Protein AF-A0A7Y3MTY6-F1 (afdb_monomer_lite)

Structure (mmCIF, N/CA/C/O backbone):
data_AF-A0A7Y3MTY6-F1
#
_entry.id   AF-A0A7Y3MTY6-F1
#
loop_
_atom_site.group_PDB
_atom_site.id
_atom_site.type_symbol
_atom_site.label_atom_id
_atom_site.label_alt_id
_atom_site.label_comp_id
_atom_site.label_asym_id
_atom_site.label_entity_id
_atom_site.label_seq_id
_atom_site.pdbx_PDB_ins_code
_atom_site.Cartn_x
_atom_site.Cartn_y
_atom_site.Cartn_z
_atom_site.occupancy
_atom_site.B_iso_or_equiv
_atom_site.auth_seq_id
_atom_site.auth_comp_id
_atom_site.auth_asym_id
_atom_site.auth_atom_id
_atom_site.pdbx_PDB_model_num
ATOM 1 N N . MET A 1 1 ? 14.058 -71.016 -3.399 1.00 33.72 1 MET A N 1
ATOM 2 C CA . MET A 1 1 ? 14.736 -72.044 -4.236 1.00 33.72 1 MET A CA 1
ATOM 3 C C . MET A 1 1 ? 14.717 -71.571 -5.691 1.00 33.72 1 MET A C 1
ATOM 5 O O . MET A 1 1 ? 13.852 -70.766 -5.989 1.00 33.72 1 MET A O 1
ATOM 9 N N . LYS A 1 2 ? 15.643 -72.055 -6.540 1.00 32.03 2 LYS A N 1
ATOM 10 C CA . LYS A 1 2 ? 15.681 -72.017 -8.032 1.00 32.03 2 LYS A CA 1
ATOM 11 C C . LYS A 1 2 ? 14.607 -71.167 -8.765 1.00 32.03 2 LYS A C 1
ATOM 13 O O . LYS A 1 2 ? 13.442 -71.531 -8.701 1.00 32.03 2 LYS A O 1
ATOM 18 N N . THR A 1 3 ? 14.906 -70.023 -9.400 1.00 41.03 3 THR A N 1
ATOM 19 C CA . THR A 1 3 ? 15.693 -69.748 -10.646 1.00 41.03 3 THR A CA 1
ATOM 20 C C . THR A 1 3 ? 15.004 -70.044 -11.999 1.00 41.03 3 THR A C 1
ATOM 22 O O . THR A 1 3 ? 14.927 -71.206 -12.383 1.00 41.03 3 THR A O 1
ATOM 25 N N . HIS A 1 4 ? 14.716 -68.958 -12.740 1.00 45.16 4 HIS A N 1
ATOM 26 C CA . HIS A 1 4 ? 14.827 -68.717 -14.204 1.00 45.16 4 HIS A CA 1
ATOM 27 C C . HIS A 1 4 ? 14.088 -69.541 -15.293 1.00 45.16 4 HIS A C 1
ATOM 29 O O . HIS A 1 4 ? 13.955 -70.760 -15.229 1.00 45.16 4 HIS A O 1
ATOM 35 N N . GLY A 1 5 ? 13.762 -68.811 -16.376 1.00 32.88 5 GLY A N 1
ATOM 36 C CA . GLY A 1 5 ? 13.365 -69.245 -17.731 1.00 32.88 5 GLY A CA 1
ATOM 37 C C . GLY A 1 5 ? 12.607 -68.104 -18.455 1.00 32.88 5 GLY A C 1
ATOM 38 O O . GLY A 1 5 ? 11.505 -67.819 -18.010 1.00 32.88 5 GLY A O 1
ATOM 39 N N . THR A 1 6 ? 13.054 -67.324 -19.464 1.00 40.03 6 THR A N 1
ATOM 40 C CA . THR A 1 6 ? 14.219 -67.268 -20.403 1.00 40.03 6 THR A CA 1
ATOM 41 C C . THR A 1 6 ? 13.921 -67.726 -21.856 1.00 40.03 6 THR A C 1
ATOM 43 O O . THR A 1 6 ? 13.396 -68.820 -22.028 1.00 40.03 6 THR A O 1
ATOM 46 N N . MET A 1 7 ? 14.399 -66.950 -22.868 1.00 32.25 7 MET A N 1
ATOM 47 C CA . MET A 1 7 ? 14.495 -67.244 -24.341 1.00 32.25 7 MET A CA 1
ATOM 48 C C . MET A 1 7 ? 13.167 -67.240 -25.161 1.00 32.25 7 MET A C 1
ATOM 50 O O . MET A 1 7 ? 12.129 -67.501 -24.571 1.00 32.25 7 MET A O 1
ATOM 54 N N . VAL A 1 8 ? 13.043 -66.943 -26.483 1.00 28.59 8 VAL A N 1
ATOM 55 C CA . VAL A 1 8 ? 13.888 -66.652 -27.703 1.00 28.59 8 VAL A CA 1
ATOM 56 C C . VAL A 1 8 ? 13.092 -65.609 -28.575 1.00 28.59 8 VAL A C 1
ATOM 58 O O . VAL A 1 8 ? 11.871 -65.677 -28.491 1.00 28.59 8 VAL A O 1
ATOM 61 N N . ILE A 1 9 ? 13.525 -64.619 -29.399 1.00 29.92 9 ILE A N 1
ATOM 62 C CA . ILE A 1 9 ? 14.757 -64.111 -30.089 1.00 29.92 9 ILE A CA 1
ATOM 63 C C . ILE A 1 9 ? 14.808 -64.320 -31.649 1.00 29.92 9 ILE A C 1
ATOM 65 O O . ILE A 1 9 ? 14.598 -65.430 -32.121 1.00 29.92 9 ILE A O 1
ATOM 69 N N . ALA A 1 10 ? 15.191 -63.264 -32.413 1.00 31.25 10 ALA A N 1
ATOM 70 C CA . ALA A 1 10 ? 15.491 -63.174 -33.882 1.00 31.25 10 ALA A CA 1
ATOM 71 C C . ALA A 1 10 ? 14.305 -63.265 -34.894 1.00 31.25 10 ALA A C 1
ATOM 73 O O . ALA A 1 10 ? 13.337 -63.963 -34.624 1.00 31.25 10 ALA A O 1
ATOM 74 N N . ALA A 1 11 ? 14.289 -62.645 -36.098 1.00 29.02 11 ALA A N 1
ATOM 75 C CA . ALA A 1 11 ? 15.130 -61.654 -36.833 1.00 29.02 11 ALA A CA 1
ATOM 76 C C . ALA A 1 11 ? 14.235 -60.968 -37.923 1.00 29.02 11 ALA A C 1
ATOM 78 O O . ALA A 1 11 ? 13.329 -61.630 -38.419 1.00 29.02 11 ALA A O 1
ATOM 79 N N . ALA A 1 12 ? 14.279 -59.670 -38.278 1.00 32.81 12 ALA A N 1
ATOM 80 C CA . ALA A 1 12 ? 15.338 -58.728 -38.714 1.00 32.81 12 ALA A CA 1
ATOM 81 C C . ALA A 1 12 ? 15.636 -58.709 -40.247 1.00 32.81 12 ALA A C 1
ATOM 83 O O . ALA A 1 12 ? 16.084 -59.705 -40.807 1.00 32.81 12 ALA A O 1
ATOM 84 N N . THR A 1 13 ? 15.416 -57.557 -40.912 1.00 30.84 13 THR A N 1
ATOM 85 C CA . THR A 1 13 ? 15.983 -57.083 -42.213 1.00 30.84 13 THR A CA 1
ATOM 86 C C . THR A 1 13 ? 15.948 -55.529 -42.220 1.00 30.84 13 THR A C 1
ATOM 88 O O . THR A 1 13 ? 15.186 -54.961 -41.444 1.00 30.84 13 THR A O 1
ATOM 91 N N . LEU A 1 14 ? 16.794 -54.842 -43.010 1.00 31.44 14 LEU A N 1
ATOM 92 C CA . LEU A 1 14 ? 17.161 -53.409 -42.865 1.00 31.44 14 LEU A CA 1
ATOM 93 C C . LEU A 1 14 ? 16.656 -52.443 -43.974 1.00 31.44 14 LEU A C 1
ATOM 95 O O . LEU A 1 14 ? 16.230 -52.897 -45.033 1.00 31.44 14 LEU A O 1
ATOM 99 N N . LEU A 1 15 ? 16.921 -51.138 -43.733 1.00 28.31 15 LEU A N 1
ATOM 100 C CA . LEU A 1 15 ? 16.903 -49.927 -44.599 1.00 28.31 15 LEU A CA 1
ATOM 101 C C . LEU A 1 15 ? 15.599 -49.095 -44.546 1.00 28.31 15 LEU A C 1
ATOM 103 O O . LEU A 1 15 ? 14.521 -49.673 -44.574 1.00 28.31 15 LEU A O 1
ATOM 107 N N . SER A 1 16 ? 15.631 -47.751 -44.474 1.00 29.45 16 SER A N 1
ATOM 108 C CA . SER A 1 16 ? 16.756 -46.778 -44.537 1.00 29.45 16 SER A CA 1
ATOM 109 C C . SER A 1 16 ? 16.598 -45.593 -43.555 1.00 29.45 16 SER A C 1
ATOM 111 O O . SER A 1 16 ? 15.586 -45.487 -42.875 1.00 29.45 16 SER A O 1
ATOM 113 N N . VAL A 1 17 ? 17.618 -44.726 -43.463 1.00 32.31 17 VAL A N 1
ATOM 114 C CA . VAL A 1 17 ? 17.763 -43.657 -42.449 1.00 32.31 17 VAL A CA 1
ATOM 115 C C . VAL A 1 17 ? 17.273 -42.289 -42.936 1.00 32.31 17 VAL A C 1
ATOM 117 O O . VAL A 1 17 ? 17.651 -41.859 -44.024 1.00 32.31 17 VAL A O 1
ATOM 120 N N . SER A 1 18 ? 16.572 -41.570 -42.059 1.00 30.44 18 SER A N 1
ATOM 121 C CA . SER A 1 18 ? 16.610 -40.105 -41.923 1.00 30.44 18 SER A CA 1
ATOM 122 C C . SER A 1 18 ? 16.254 -39.760 -40.474 1.00 30.44 18 SER A C 1
ATOM 124 O O . SER A 1 18 ? 15.279 -40.305 -39.960 1.00 30.44 18 SER A O 1
ATOM 126 N N . ALA A 1 19 ? 17.033 -38.901 -39.818 1.00 34.41 19 ALA A N 1
ATOM 127 C CA . ALA A 1 19 ? 16.787 -38.463 -38.447 1.00 34.41 19 ALA A CA 1
ATOM 128 C C . ALA A 1 19 ? 16.950 -36.943 -38.351 1.00 34.41 19 ALA A C 1
ATOM 130 O O . ALA A 1 19 ? 17.896 -36.390 -38.911 1.00 34.41 19 ALA A O 1
ATOM 131 N N . SER A 1 20 ? 16.040 -36.308 -37.625 1.00 29.02 20 SER A N 1
ATOM 132 C CA . SER A 1 20 ? 16.103 -34.923 -37.161 1.00 29.02 20 SER A CA 1
ATOM 133 C C . SER A 1 20 ? 15.381 -34.878 -35.816 1.00 29.02 20 SER A C 1
ATOM 135 O O . SER A 1 20 ? 14.410 -35.613 -35.623 1.00 29.02 20 SER A O 1
ATOM 137 N N . HIS A 1 21 ? 15.914 -34.100 -34.879 1.00 30.16 21 HIS A N 1
ATOM 138 C CA . HIS A 1 21 ? 15.503 -34.103 -33.476 1.00 30.16 21 HIS A CA 1
ATOM 139 C C . HIS A 1 21 ? 14.035 -33.708 -33.279 1.00 30.16 21 HIS A C 1
ATOM 141 O O . HIS A 1 21 ? 13.470 -32.963 -34.077 1.00 30.16 21 HIS A O 1
ATOM 147 N N . ALA A 1 22 ? 13.449 -34.197 -32.188 1.00 34.69 22 ALA A N 1
ATOM 148 C CA . ALA A 1 22 ? 12.331 -33.521 -31.551 1.00 34.69 22 ALA A CA 1
ATOM 149 C C . ALA A 1 22 ? 12.920 -32.556 -30.516 1.00 34.69 22 ALA A C 1
ATOM 151 O O . ALA A 1 22 ? 13.715 -32.994 -29.683 1.00 34.69 22 ALA A O 1
ATOM 152 N N . SER A 1 23 ? 12.536 -31.286 -30.573 1.00 28.20 23 SER A N 1
ATOM 153 C CA . SER A 1 23 ? 12.533 -30.418 -29.399 1.00 28.20 23 SER A CA 1
ATOM 154 C C . SER A 1 23 ? 11.205 -30.609 -28.667 1.00 28.20 23 SER A C 1
ATOM 156 O O . SER A 1 23 ? 10.152 -30.777 -29.289 1.00 28.20 23 SER A O 1
ATOM 158 N N . THR A 1 24 ? 11.256 -30.614 -27.341 1.00 35.72 24 THR A N 1
ATOM 159 C CA . THR A 1 24 ? 10.090 -30.401 -26.483 1.00 35.72 24 THR A CA 1
ATOM 160 C C . THR A 1 24 ? 10.032 -28.913 -26.181 1.00 35.72 24 THR A C 1
ATOM 162 O O . THR A 1 24 ? 10.813 -28.439 -25.367 1.00 35.72 24 THR A O 1
ATOM 165 N N . ALA A 1 25 ? 9.153 -28.187 -26.869 1.00 29.45 25 ALA A N 1
ATOM 166 C CA . ALA A 1 25 ? 8.787 -26.835 -26.471 1.00 29.45 25 ALA A CA 1
ATOM 167 C C . ALA A 1 25 ? 7.618 -26.929 -25.486 1.00 29.45 25 ALA A C 1
ATOM 169 O O . ALA A 1 25 ? 6.618 -27.591 -25.786 1.00 29.45 25 ALA A O 1
ATOM 170 N N . ASN A 1 26 ? 7.753 -26.286 -24.328 1.00 30.73 26 ASN A N 1
ATOM 171 C CA . ASN A 1 26 ? 6.609 -25.986 -23.482 1.00 30.73 26 ASN A CA 1
ATOM 172 C C . ASN A 1 26 ? 5.889 -24.794 -24.114 1.00 30.73 26 ASN A C 1
ATOM 174 O O . ASN A 1 26 ? 6.476 -23.731 -24.281 1.00 30.73 26 ASN A O 1
ATOM 178 N N . ASN A 1 27 ? 4.624 -24.981 -24.471 1.00 29.80 27 ASN A N 1
ATOM 179 C CA . ASN A 1 27 ? 3.720 -23.874 -24.731 1.00 29.80 27 ASN A CA 1
ATOM 180 C C . ASN A 1 27 ? 2.796 -23.777 -23.520 1.00 29.80 27 ASN A C 1
ATOM 182 O O . ASN A 1 27 ? 1.899 -24.617 -23.387 1.00 29.80 27 ASN A O 1
ATOM 186 N N . ALA A 1 28 ? 2.963 -22.736 -22.704 1.00 30.91 28 ALA A N 1
ATOM 187 C CA . ALA A 1 28 ? 1.796 -22.140 -22.072 1.00 30.91 28 ALA A CA 1
ATOM 188 C C . ALA A 1 28 ? 0.790 -21.797 -23.189 1.00 30.91 28 ALA A C 1
ATOM 190 O O . ALA A 1 28 ? 1.172 -21.416 -24.304 1.00 30.91 28 ALA A O 1
ATOM 191 N N . ARG A 1 29 ? -0.494 -22.036 -22.935 1.00 28.83 29 ARG A N 1
ATOM 192 C CA . ARG A 1 29 ? -1.577 -21.631 -23.833 1.00 28.83 29 ARG A CA 1
ATOM 193 C C . ARG A 1 29 ? -2.356 -20.540 -23.129 1.00 28.83 29 ARG A C 1
ATOM 195 O O . ARG A 1 29 ? -2.729 -20.734 -21.978 1.00 28.83 29 ARG A O 1
ATOM 202 N N . SER A 1 30 ? -2.672 -19.478 -23.861 1.00 32.66 30 SER A N 1
ATOM 203 C CA . SER A 1 30 ? -3.798 -18.620 -23.511 1.00 32.66 30 SER A CA 1
ATOM 204 C C . SER A 1 30 ? -5.067 -19.468 -23.309 1.00 32.66 30 SER A C 1
ATOM 206 O O . SER A 1 30 ? -5.197 -20.527 -23.944 1.00 32.66 30 SER A O 1
ATOM 208 N N . PRO A 1 31 ? -5.997 -19.048 -22.433 1.00 37.94 31 PRO A N 1
ATOM 209 C CA . PRO A 1 31 ? -7.189 -19.828 -22.111 1.00 37.94 31 PRO A CA 1
ATOM 210 C C . PRO A 1 31 ? -7.991 -20.173 -23.379 1.00 37.94 31 PRO A C 1
ATOM 212 O O . PRO A 1 31 ? -8.461 -19.300 -24.108 1.00 37.94 31 PRO A O 1
ATOM 215 N N . GLU A 1 32 ? -8.141 -21.472 -23.673 1.00 43.66 32 GLU A N 1
ATOM 216 C CA . GLU A 1 32 ? -8.818 -21.947 -24.891 1.00 43.66 32 GLU A CA 1
ATOM 217 C C . GLU A 1 32 ? -10.349 -21.824 -24.763 1.00 43.66 32 GLU A C 1
ATOM 219 O O . GLU A 1 32 ? -11.058 -22.800 -24.489 1.00 43.66 32 GLU A O 1
ATOM 224 N N . ALA A 1 33 ? -10.857 -20.608 -25.003 1.00 44.00 33 ALA A N 1
ATOM 225 C CA . ALA A 1 33 ? -12.279 -20.268 -25.010 1.00 44.00 33 ALA A CA 1
ATOM 226 C C . ALA A 1 33 ? -13.104 -21.270 -25.841 1.00 44.00 33 ALA A C 1
ATOM 228 O O . ALA A 1 33 ? -13.026 -21.337 -27.074 1.00 44.00 33 ALA A O 1
ATOM 229 N N . THR A 1 34 ? -13.908 -22.086 -25.156 1.00 57.59 34 THR A N 1
ATOM 230 C CA . THR A 1 34 ? -14.601 -23.223 -25.777 1.00 57.59 34 THR A CA 1
ATOM 231 C C . THR A 1 34 ? -16.034 -22.846 -26.146 1.00 57.59 34 THR A C 1
ATOM 233 O O . THR A 1 34 ? -16.976 -23.050 -25.383 1.00 57.59 34 THR A O 1
ATOM 236 N N . VAL A 1 35 ? -16.210 -22.306 -27.354 1.00 56.09 35 VAL A N 1
ATOM 237 C CA . VAL A 1 35 ? -17.527 -21.921 -27.892 1.00 56.09 35 VAL A CA 1
ATOM 238 C C . VAL A 1 35 ? -18.347 -23.162 -28.257 1.00 56.09 35 VAL A C 1
ATOM 240 O O . VAL A 1 35 ? -17.948 -23.948 -29.121 1.00 56.09 35 VAL A O 1
ATOM 243 N N . THR A 1 36 ? -19.518 -23.353 -27.643 1.00 54.59 36 THR A N 1
ATOM 244 C CA . THR A 1 36 ? -20.448 -24.445 -27.992 1.00 54.59 36 THR A CA 1
ATOM 245 C C . THR A 1 36 ? -21.907 -24.005 -27.873 1.00 54.59 36 THR A C 1
ATOM 247 O O . THR A 1 36 ? -22.505 -24.068 -26.808 1.00 54.59 36 THR A O 1
ATOM 250 N N . GLY A 1 37 ? -22.514 -23.649 -29.010 1.00 52.69 37 GLY A N 1
ATOM 251 C CA . GLY A 1 37 ? -23.974 -23.533 -29.165 1.00 52.69 37 GLY A CA 1
ATOM 252 C C . GLY A 1 37 ? -24.585 -22.143 -28.966 1.00 52.69 37 GLY A C 1
ATOM 253 O O . GLY A 1 37 ? -25.662 -21.911 -29.502 1.00 52.69 37 GLY A O 1
ATOM 254 N N . GLY A 1 38 ? -23.872 -21.239 -28.297 1.00 58.97 38 GLY A N 1
ATOM 255 C CA . GLY A 1 38 ? -24.355 -19.930 -27.825 1.00 58.97 38 GLY A CA 1
ATOM 256 C C . GLY A 1 38 ? -23.594 -19.539 -26.555 1.00 58.97 38 GLY A C 1
ATOM 257 O O . GLY A 1 38 ? -23.115 -18.417 -26.420 1.00 58.97 38 GLY A O 1
ATOM 258 N N . LYS A 1 39 ? -23.338 -20.553 -25.721 1.00 68.12 39 LYS A N 1
ATOM 259 C CA . LYS A 1 39 ? -22.380 -20.563 -24.612 1.00 68.12 39 LYS A CA 1
ATOM 260 C C . LYS A 1 39 ? -20.925 -20.349 -25.057 1.00 68.12 39 LYS A C 1
ATOM 262 O O . LYS A 1 39 ? -20.431 -21.049 -25.955 1.00 68.12 39 LYS A O 1
ATOM 267 N N . VAL A 1 40 ? -20.225 -19.474 -24.337 1.00 66.00 40 VAL A N 1
ATOM 268 C CA . VAL A 1 40 ? -18.759 -19.366 -24.289 1.00 66.00 40 VAL A CA 1
ATOM 269 C C . VAL A 1 40 ? -18.317 -19.691 -22.861 1.00 66.00 40 VAL A C 1
ATOM 271 O O . VAL A 1 40 ? -18.970 -19.293 -21.901 1.00 66.00 40 VAL A O 1
ATOM 274 N N . VAL A 1 41 ? -17.235 -20.455 -22.705 1.00 70.50 41 VAL A N 1
ATOM 275 C CA . VAL A 1 41 ? -16.634 -20.716 -21.390 1.00 70.50 41 VAL A CA 1
ATOM 276 C C . VAL A 1 41 ? -15.177 -20.289 -21.423 1.00 70.50 41 VAL A C 1
ATOM 278 O O . VAL A 1 41 ? -14.394 -20.832 -22.210 1.00 70.50 41 VAL A O 1
ATOM 281 N N . PHE A 1 42 ? -14.853 -19.344 -20.550 1.00 60.00 42 PHE A N 1
ATOM 282 C CA . PHE A 1 42 ? -13.508 -18.934 -20.186 1.00 60.00 42 PHE A CA 1
ATOM 283 C C . PHE A 1 42 ? -13.086 -19.752 -18.958 1.00 60.00 42 PHE A C 1
ATOM 285 O O . PHE A 1 42 ? -13.893 -19.996 -18.058 1.00 60.00 42 PHE A O 1
ATOM 292 N N . GLN A 1 43 ? -11.851 -20.256 -18.948 1.00 56.44 43 GLN A N 1
ATOM 293 C CA . GLN A 1 43 ? -11.312 -20.988 -17.800 1.00 56.44 43 GLN A CA 1
ATOM 294 C C . GLN A 1 43 ? -10.372 -20.062 -17.042 1.00 56.44 43 GLN A C 1
ATOM 296 O O . GLN A 1 43 ? -9.328 -19.702 -17.579 1.00 56.44 43 GLN A O 1
ATOM 301 N N . GLY A 1 44 ? -10.780 -19.688 -15.831 1.00 49.69 44 GLY A N 1
ATOM 302 C CA . GLY A 1 44 ? -9.991 -18.865 -14.927 1.00 49.69 44 GLY A CA 1
ATOM 303 C C . GLY A 1 44 ? -9.003 -19.680 -14.095 1.00 49.69 44 GLY A C 1
ATOM 304 O O . GLY A 1 44 ? -8.835 -20.890 -14.297 1.00 49.69 44 GLY A O 1
ATOM 305 N N . LEU A 1 45 ? -8.378 -19.013 -13.127 1.00 40.22 45 LEU A N 1
ATOM 306 C CA . LEU A 1 45 ? -7.428 -19.621 -12.198 1.00 40.22 45 LEU A CA 1
ATOM 307 C C . LEU A 1 45 ? -8.100 -20.651 -11.272 1.00 40.22 45 LEU A C 1
ATOM 309 O O . LEU A 1 45 ? -9.305 -20.620 -11.000 1.00 40.22 45 LEU A O 1
ATOM 313 N N . ALA A 1 46 ? -7.309 -21.618 -10.803 1.00 37.69 46 ALA A N 1
ATOM 314 C CA . ALA A 1 46 ? -7.790 -22.851 -10.176 1.00 37.69 46 ALA A CA 1
ATOM 315 C C . ALA A 1 46 ? -8.204 -22.686 -8.697 1.00 37.69 46 ALA A C 1
ATOM 317 O O . ALA A 1 46 ? -7.658 -23.341 -7.812 1.00 37.69 46 ALA A O 1
ATOM 318 N N . GLY A 1 47 ? -9.215 -21.857 -8.445 1.00 53.72 47 GLY A N 1
ATOM 319 C CA . GLY A 1 47 ? -9.789 -21.630 -7.114 1.00 53.72 47 GLY A CA 1
ATOM 320 C C . GLY A 1 47 ? -10.846 -20.525 -7.074 1.00 53.72 47 GLY A C 1
ATOM 321 O O . GLY A 1 47 ? -11.747 -20.587 -6.240 1.00 53.72 47 GLY A O 1
ATOM 322 N N . GLY A 1 48 ? -10.770 -19.566 -8.003 1.00 63.59 48 GLY A N 1
ATOM 323 C CA . GLY A 1 48 ? -11.668 -18.415 -8.055 1.00 63.59 48 GLY A CA 1
ATOM 324 C C . GLY A 1 48 ? -13.131 -18.747 -8.402 1.00 63.59 48 GLY A C 1
ATOM 325 O O . GLY A 1 48 ? -13.456 -19.877 -8.792 1.00 63.59 48 GLY A O 1
ATOM 326 N N . PRO A 1 49 ? -14.033 -17.756 -8.282 1.00 77.25 49 PRO A N 1
ATOM 327 C CA . PRO A 1 49 ? -15.446 -17.878 -8.617 1.00 77.25 49 PRO A CA 1
ATOM 328 C C . PRO A 1 49 ? -15.752 -18.532 -9.970 1.00 77.25 49 PRO A C 1
ATOM 330 O O . PRO A 1 49 ? -15.084 -18.303 -10.982 1.00 77.25 49 PRO A O 1
ATOM 333 N N . HIS A 1 50 ? -16.838 -19.311 -9.990 1.00 87.94 50 HIS A N 1
ATOM 334 C CA . HIS A 1 50 ? -17.454 -19.800 -11.218 1.00 87.94 50 HIS A CA 1
ATOM 335 C C . HIS A 1 50 ? -18.737 -19.008 -11.460 1.00 87.94 50 HIS A C 1
ATOM 337 O O . HIS A 1 50 ? -19.745 -19.211 -10.772 1.00 87.94 50 HIS A O 1
ATOM 343 N N . VAL A 1 51 ? -18.679 -18.095 -12.423 1.00 89.06 51 VAL A N 1
ATOM 344 C CA . VAL A 1 51 ? -19.731 -17.116 -12.705 1.00 89.06 51 VAL A CA 1
ATOM 345 C C . VAL A 1 51 ? -20.569 -17.561 -13.893 1.00 89.06 51 VAL A C 1
ATOM 347 O O . VAL A 1 51 ? -20.034 -18.008 -14.910 1.00 89.06 51 VAL A O 1
ATOM 350 N N . LEU A 1 52 ? -21.886 -17.409 -13.781 1.00 92.12 52 LEU A N 1
ATOM 351 C CA . LEU A 1 52 ? -22.779 -17.391 -14.934 1.00 92.12 52 LEU A CA 1
ATOM 352 C C . LEU A 1 52 ? -23.081 -15.934 -15.279 1.00 92.12 52 LEU A C 1
ATOM 354 O O . LEU A 1 52 ? -23.843 -15.283 -14.567 1.00 92.12 52 LEU A O 1
ATOM 358 N N . PHE A 1 53 ? -22.473 -15.433 -16.351 1.00 91.00 53 PHE A N 1
ATOM 359 C CA . PHE A 1 53 ? -22.727 -14.099 -16.878 1.00 91.00 53 PHE A CA 1
ATOM 360 C C . PHE A 1 53 ? -23.664 -14.196 -18.087 1.00 91.00 53 PHE A C 1
ATOM 362 O O . PHE A 1 53 ? -23.361 -14.865 -19.078 1.00 91.00 53 PHE A O 1
ATOM 369 N N . TYR A 1 54 ? -24.822 -13.550 -17.993 1.00 88.62 54 TYR A N 1
ATOM 370 C CA . TYR A 1 54 ? -25.752 -13.365 -19.097 1.00 88.62 54 TYR A CA 1
ATOM 371 C C . TYR A 1 54 ? -25.679 -11.931 -19.622 1.00 88.62 54 TYR A C 1
ATOM 373 O O . TYR A 1 54 ? -25.836 -10.985 -18.849 1.00 88.62 54 TYR A O 1
ATOM 381 N N . GLU A 1 55 ? -25.487 -11.789 -20.933 1.00 84.31 55 GLU A N 1
ATOM 382 C CA . GLU A 1 55 ? -25.436 -10.504 -21.632 1.00 84.31 55 GLU A CA 1
ATOM 383 C C . GLU A 1 55 ? -26.367 -10.514 -22.857 1.00 84.31 55 GLU A C 1
ATOM 385 O O . GLU A 1 55 ? -26.198 -11.302 -23.794 1.00 84.31 55 GLU A O 1
ATOM 390 N N . ASP A 1 56 ? -27.365 -9.626 -22.861 1.00 76.56 56 ASP A N 1
ATOM 391 C CA . ASP A 1 56 ? -28.275 -9.406 -23.992 1.00 76.56 56 ASP A CA 1
ATOM 392 C C . ASP A 1 56 ? -27.557 -8.631 -25.116 1.00 76.56 56 ASP A C 1
ATOM 394 O O . ASP A 1 56 ? -27.664 -7.411 -25.219 1.00 76.56 56 ASP A O 1
ATOM 398 N N . PHE A 1 57 ? -26.815 -9.368 -25.952 1.00 63.09 57 PHE A N 1
ATOM 399 C CA . PHE A 1 57 ? -25.869 -8.941 -27.010 1.00 63.09 57 PHE A CA 1
ATOM 400 C C . PHE A 1 57 ? -26.414 -8.016 -28.132 1.00 63.09 57 PHE A C 1
ATOM 402 O O . PHE A 1 57 ? -25.848 -7.928 -29.225 1.00 63.09 57 PHE A O 1
ATOM 409 N N . VAL A 1 58 ? -27.556 -7.365 -27.921 1.00 57.31 58 VAL A N 1
ATOM 410 C CA . VAL A 1 58 ? -28.288 -6.571 -28.914 1.00 57.31 58 VAL A CA 1
ATOM 411 C C . VAL A 1 58 ? -27.745 -5.141 -29.051 1.00 57.31 58 VAL A C 1
ATOM 413 O O . VAL A 1 58 ? -27.977 -4.542 -30.104 1.00 57.31 58 VAL A O 1
ATOM 416 N N . LEU A 1 59 ? -27.041 -4.587 -28.047 1.00 52.06 59 LEU A N 1
ATOM 417 C CA . LEU A 1 59 ? -26.682 -3.155 -28.025 1.00 52.06 59 LEU A CA 1
ATOM 418 C C . LEU A 1 59 ? -25.231 -2.771 -27.654 1.00 52.06 59 LEU A C 1
ATOM 420 O O . LEU A 1 59 ? -24.846 -1.671 -28.043 1.00 52.06 59 LEU A O 1
ATOM 424 N N . GLY A 1 60 ? -24.413 -3.597 -26.987 1.00 52.44 60 GLY A N 1
ATOM 425 C CA . GLY A 1 60 ? -23.080 -3.144 -26.540 1.00 52.44 60 GLY A CA 1
ATOM 426 C C . GLY A 1 60 ? -22.080 -4.235 -26.144 1.00 52.44 60 GLY A C 1
ATOM 427 O O . GLY A 1 60 ? -22.291 -5.414 -26.419 1.00 52.44 60 GLY A O 1
ATOM 428 N N . THR A 1 61 ? -20.982 -3.798 -25.519 1.00 61.12 61 THR A N 1
ATOM 429 C CA . THR A 1 61 ? -19.955 -4.626 -24.863 1.00 61.12 61 THR A CA 1
ATOM 430 C C . THR A 1 61 ? -19.847 -4.207 -23.401 1.00 61.12 61 THR A C 1
ATOM 432 O O . THR A 1 61 ? -19.340 -3.125 -23.104 1.00 61.12 61 THR A O 1
ATOM 435 N N . SER A 1 62 ? -20.331 -5.041 -22.489 1.00 71.31 62 SER A N 1
ATOM 436 C CA . SER A 1 62 ? -20.351 -4.747 -21.060 1.00 71.31 62 SER A CA 1
ATOM 437 C C . SER A 1 62 ? -18.955 -4.780 -20.430 1.00 71.31 62 SER A C 1
ATOM 439 O O . SER A 1 62 ? -18.227 -5.766 -20.555 1.00 71.31 62 SER A O 1
ATOM 441 N N . ALA A 1 63 ? -18.616 -3.742 -19.659 1.00 75.75 63 ALA A N 1
ATOM 442 C CA . ALA A 1 63 ? -17.356 -3.683 -18.915 1.00 75.75 63 ALA A CA 1
ATOM 443 C C . ALA A 1 63 ? -17.238 -4.778 -17.834 1.00 75.75 63 ALA A C 1
ATOM 445 O O . ALA A 1 63 ? -16.127 -5.158 -17.476 1.00 75.75 63 ALA A O 1
ATOM 446 N N . TYR A 1 64 ? -18.358 -5.378 -17.399 1.00 78.94 64 TYR A N 1
ATOM 447 C CA . TYR A 1 64 ? -18.332 -6.571 -16.546 1.00 78.94 64 TYR A CA 1
ATOM 448 C C . TYR A 1 64 ? -17.561 -7.737 -17.193 1.00 78.94 64 TYR A C 1
ATOM 450 O O . TYR A 1 64 ? -16.941 -8.500 -16.465 1.00 78.94 64 TYR A O 1
ATOM 458 N N . GLN A 1 65 ? -17.536 -7.883 -18.528 1.00 82.19 65 GLN A N 1
ATOM 459 C CA . GLN A 1 65 ? -16.706 -8.921 -19.159 1.00 82.19 65 GLN A CA 1
ATOM 460 C C . GLN A 1 65 ? -15.212 -8.627 -18.977 1.00 82.19 65 GLN A C 1
ATOM 462 O O . GLN A 1 65 ? -14.470 -9.517 -18.578 1.00 82.19 65 GLN A O 1
ATOM 467 N N . ALA A 1 66 ? -14.788 -7.383 -19.223 1.00 76.75 66 ALA A N 1
ATOM 468 C CA . ALA A 1 66 ? -13.397 -6.970 -19.043 1.00 76.75 66 ALA A CA 1
ATOM 469 C C . ALA A 1 66 ? -12.954 -7.105 -17.575 1.00 76.75 66 ALA A C 1
ATOM 471 O O . ALA A 1 66 ? -11.868 -7.608 -17.310 1.00 76.75 66 ALA A O 1
ATOM 472 N N . ALA A 1 67 ? -13.826 -6.745 -16.629 1.00 77.88 67 ALA A N 1
ATOM 473 C CA . ALA A 1 67 ? -13.589 -6.909 -15.198 1.00 77.88 67 ALA A CA 1
ATOM 474 C C . ALA A 1 67 ? -13.458 -8.384 -14.778 1.00 77.88 67 ALA A C 1
ATOM 476 O O . ALA A 1 67 ? -12.553 -8.738 -14.029 1.00 77.88 67 ALA A O 1
ATOM 477 N N . LEU A 1 68 ? -14.327 -9.267 -15.284 1.00 82.94 68 LEU A N 1
ATOM 478 C CA . LEU A 1 68 ? -14.256 -10.707 -15.007 1.00 82.94 68 LEU A CA 1
ATOM 479 C C . LEU A 1 68 ? -13.012 -11.377 -15.614 1.00 82.94 68 LEU A C 1
ATOM 481 O O . LEU A 1 68 ? -12.475 -12.310 -15.012 1.00 82.94 68 LEU A O 1
ATOM 485 N N . ASP A 1 69 ? -12.585 -10.927 -16.799 1.00 77.62 69 ASP A N 1
ATOM 486 C CA . ASP A 1 69 ? -11.358 -11.394 -17.450 1.00 77.62 69 ASP A CA 1
ATOM 487 C C . ASP A 1 69 ? -10.112 -10.908 -16.687 1.00 77.62 69 ASP A C 1
ATOM 489 O O . ASP A 1 69 ? -9.213 -11.712 -16.442 1.00 77.62 69 ASP A O 1
ATOM 493 N N . ALA A 1 70 ? -10.084 -9.642 -16.247 1.00 68.69 70 ALA A N 1
ATOM 494 C CA . ALA A 1 70 ? -9.016 -9.076 -15.414 1.00 68.69 70 ALA A CA 1
ATOM 495 C C . ALA A 1 70 ? -8.899 -9.786 -14.054 1.00 68.69 70 ALA A C 1
ATOM 497 O O . ALA A 1 70 ? -7.806 -10.153 -13.636 1.00 68.69 70 ALA A O 1
ATOM 498 N N . LEU A 1 71 ? -10.033 -10.088 -13.412 1.00 73.12 71 LEU A N 1
ATOM 499 C CA . LEU A 1 71 ? -10.090 -10.871 -12.173 1.00 73.12 71 LEU A CA 1
ATOM 500 C C . LEU A 1 71 ? -9.697 -12.353 -12.348 1.00 73.12 71 LEU A C 1
ATOM 502 O O . LEU A 1 71 ? -9.651 -13.098 -11.368 1.00 73.12 71 LEU A O 1
ATOM 506 N N . GLY A 1 72 ? -9.452 -12.828 -13.576 1.00 78.69 72 GLY A N 1
ATOM 507 C CA . GLY A 1 72 ? -9.031 -14.207 -13.842 1.00 78.69 72 GLY A CA 1
ATOM 508 C C . GLY A 1 72 ? -10.064 -15.267 -13.436 1.00 78.69 72 GLY A C 1
ATOM 509 O O . GLY A 1 72 ? -9.704 -16.418 -13.165 1.00 78.69 72 GLY A O 1
ATOM 510 N N . TRP A 1 73 ? -11.348 -14.904 -13.351 1.00 82.88 73 TRP A N 1
ATOM 511 C CA . TRP A 1 73 ? -12.420 -15.782 -12.872 1.00 82.88 73 TRP A CA 1
ATOM 512 C C . TRP A 1 73 ? -12.887 -16.788 -13.936 1.00 82.88 73 TRP A C 1
ATOM 514 O O . TRP A 1 73 ? -12.709 -16.612 -15.140 1.00 82.88 73 TRP A O 1
ATOM 524 N N . THR A 1 74 ? -13.530 -17.884 -13.514 1.00 84.00 74 THR A N 1
ATOM 525 C CA . THR A 1 74 ? -14.097 -18.846 -14.475 1.00 84.00 74 THR A CA 1
ATOM 526 C C . THR A 1 74 ? -15.482 -18.380 -14.915 1.00 84.00 74 THR A C 1
ATOM 528 O O . THR A 1 74 ? -16.472 -18.596 -14.216 1.00 84.00 74 THR A O 1
ATOM 531 N N . VAL A 1 75 ? -15.570 -17.774 -16.098 1.00 88.06 75 VAL A N 1
ATOM 532 C CA . VAL A 1 75 ? -16.827 -17.246 -16.647 1.00 88.06 75 VAL A CA 1
ATOM 533 C C . VAL A 1 75 ? -17.471 -18.233 -17.620 1.00 88.06 75 VAL A C 1
ATOM 535 O O . VAL A 1 75 ? -16.917 -18.576 -18.666 1.00 88.06 75 VAL A O 1
ATOM 538 N N . THR A 1 76 ? -18.703 -18.642 -17.325 1.00 91.62 76 THR A N 1
ATOM 539 C CA . THR A 1 76 ? -19.653 -19.034 -18.369 1.00 91.62 76 THR A CA 1
ATOM 540 C C . THR A 1 76 ? -20.372 -17.782 -18.855 1.00 91.62 76 THR A C 1
ATOM 542 O O . THR A 1 76 ? -21.216 -17.257 -18.134 1.00 91.62 76 THR A O 1
ATOM 545 N N . MET A 1 77 ? -20.099 -17.358 -20.087 1.00 88.88 77 MET A N 1
ATOM 546 C CA . MET A 1 77 ? -20.902 -16.351 -20.774 1.00 88.88 77 MET A CA 1
ATOM 547 C C . MET A 1 77 ? -22.014 -17.034 -21.583 1.00 88.88 77 MET A C 1
ATOM 549 O O . MET A 1 77 ? -21.770 -17.980 -22.344 1.00 88.88 77 MET A O 1
ATOM 553 N N . VAL A 1 78 ? -23.237 -16.530 -21.449 1.00 89.06 78 VAL A N 1
ATOM 554 C CA . VAL A 1 78 ? -24.410 -16.911 -22.249 1.00 89.06 78 VAL A CA 1
ATOM 555 C C . VAL A 1 78 ? -25.090 -15.669 -22.819 1.00 89.06 78 VAL A C 1
ATOM 557 O O . VAL A 1 78 ? -25.114 -14.615 -22.195 1.00 89.06 78 VAL A O 1
ATOM 560 N N . THR A 1 79 ? -25.635 -15.799 -24.028 1.00 85.06 79 THR A N 1
ATOM 561 C CA . THR A 1 79 ? -26.150 -14.665 -24.823 1.00 85.06 79 THR A CA 1
ATOM 562 C C . THR A 1 79 ? -27.583 -14.875 -25.329 1.00 85.06 79 THR A C 1
ATOM 564 O O . THR A 1 79 ? -28.175 -13.983 -25.931 1.00 85.06 79 THR A O 1
ATOM 567 N N . ASP A 1 80 ? -28.173 -16.043 -25.052 1.00 85.50 80 ASP A N 1
ATOM 568 C CA . ASP A 1 80 ? -29.581 -16.368 -25.306 1.00 85.50 80 ASP A CA 1
ATOM 569 C C . ASP A 1 80 ? -30.287 -16.647 -23.959 1.00 85.50 80 ASP A C 1
ATOM 571 O O . ASP A 1 80 ? -29.754 -17.421 -23.154 1.00 85.50 80 ASP A O 1
ATOM 575 N N . PRO A 1 81 ? -31.475 -16.065 -23.694 1.00 84.81 81 PRO A N 1
ATOM 576 C CA . PRO A 1 81 ? -32.220 -16.294 -22.454 1.00 84.81 81 PRO A CA 1
ATOM 577 C C . PRO A 1 81 ? -32.487 -17.770 -22.126 1.00 84.81 81 PRO A C 1
ATOM 579 O O . PRO A 1 81 ? -32.470 -18.145 -20.958 1.00 84.81 81 PRO A O 1
ATOM 582 N N . ALA A 1 82 ? -32.703 -18.628 -23.129 1.00 87.00 82 ALA A N 1
ATOM 583 C CA . ALA A 1 82 ? -32.986 -20.048 -22.914 1.00 87.00 82 ALA A CA 1
ATOM 584 C C . ALA A 1 82 ? -31.717 -20.875 -22.631 1.00 87.00 82 ALA A C 1
ATOM 586 O O . ALA A 1 82 ? -31.797 -21.923 -21.980 1.00 87.00 82 ALA A O 1
ATOM 587 N N . ASP A 1 83 ? -30.545 -20.407 -23.075 1.00 87.81 83 ASP A N 1
ATOM 588 C CA . ASP A 1 83 ? -29.262 -20.941 -22.608 1.00 87.81 83 ASP A CA 1
ATOM 589 C C . ASP A 1 83 ? -29.029 -20.510 -21.144 1.00 87.81 83 ASP A C 1
ATOM 591 O O . ASP A 1 83 ? -28.649 -21.347 -20.329 1.00 87.81 83 ASP A O 1
ATOM 595 N N . PHE A 1 84 ? -29.358 -19.266 -20.763 1.00 89.69 84 PHE A N 1
ATOM 596 C CA . PHE A 1 84 ? -29.281 -18.799 -19.367 1.00 89.69 84 PHE A CA 1
ATOM 597 C C . PHE A 1 84 ? -30.224 -19.572 -18.422 1.00 89.69 84 PHE A C 1
ATOM 599 O O . PHE A 1 84 ? -29.759 -20.083 -17.403 1.00 89.69 84 PHE A O 1
ATOM 606 N N . GLU A 1 85 ? -31.496 -19.781 -18.796 1.00 90.06 85 GLU A N 1
ATOM 607 C CA . GLU A 1 85 ? -32.432 -20.706 -18.118 1.00 90.06 85 GLU A CA 1
ATOM 608 C C . GLU A 1 85 ? -31.809 -22.103 -17.928 1.00 90.06 85 GLU A C 1
ATOM 610 O O . GLU A 1 85 ? -31.836 -22.686 -16.842 1.00 90.06 85 GLU A O 1
ATOM 615 N N . THR A 1 86 ? -31.207 -22.648 -18.990 1.00 91.62 86 THR A N 1
ATOM 616 C CA . THR A 1 86 ? -30.616 -23.994 -18.975 1.00 91.62 86 THR A CA 1
ATOM 617 C C . THR A 1 86 ? -29.406 -24.084 -18.042 1.00 91.62 86 THR A C 1
ATOM 619 O O . THR A 1 86 ? -29.259 -25.077 -17.323 1.00 91.62 86 THR A O 1
ATOM 622 N N . GLU A 1 87 ? -28.539 -23.073 -18.023 1.00 93.00 87 GLU A N 1
ATOM 623 C CA . GLU A 1 87 ? -27.356 -23.045 -17.160 1.00 93.00 87 GLU A CA 1
ATOM 624 C C . GLU A 1 87 ? -27.718 -22.775 -15.690 1.00 93.00 87 GLU A C 1
ATOM 626 O O . GLU A 1 87 ? -27.197 -23.476 -14.822 1.00 93.00 87 GLU A O 1
ATOM 631 N N . LEU A 1 88 ? -28.687 -21.897 -15.391 1.00 90.44 88 LEU A N 1
ATOM 632 C CA . LEU A 1 88 ? -29.243 -21.728 -14.036 1.00 90.44 88 LEU A CA 1
ATOM 633 C C . LEU A 1 88 ? -29.800 -23.047 -13.472 1.00 90.44 88 LEU A C 1
ATOM 635 O O . LEU A 1 88 ? -29.588 -23.368 -12.301 1.00 90.44 88 LEU A O 1
ATOM 639 N N . GLN A 1 89 ? -30.473 -23.849 -14.305 1.00 90.12 89 GLN A N 1
ATOM 640 C CA . GLN A 1 89 ? -31.037 -25.141 -13.900 1.00 90.12 89 GLN A CA 1
ATOM 641 C C . GLN A 1 89 ? -30.014 -26.292 -13.800 1.00 90.12 89 GLN A C 1
ATOM 643 O O . GLN A 1 89 ? -30.339 -27.328 -13.208 1.00 90.12 89 GLN A O 1
ATOM 648 N N . THR A 1 90 ? -28.828 -26.193 -14.422 1.00 87.25 90 THR A N 1
ATOM 649 C CA . THR A 1 90 ? -27.936 -27.364 -14.608 1.00 87.25 90 THR A CA 1
ATOM 650 C C . THR A 1 90 ? -26.460 -27.168 -14.262 1.00 87.25 90 THR A C 1
ATOM 652 O O . THR A 1 90 ? -25.771 -28.169 -14.039 1.00 87.25 90 THR A O 1
ATOM 655 N N . GLY A 1 91 ? -25.973 -25.931 -14.186 1.00 83.06 91 GLY A N 1
ATOM 656 C CA . GLY A 1 91 ? -24.611 -25.614 -13.778 1.00 83.06 91 GLY A CA 1
ATOM 657 C C . GLY A 1 91 ? -24.445 -25.502 -12.261 1.00 83.06 91 GLY A C 1
ATOM 658 O O . GLY A 1 91 ? -25.407 -25.431 -11.499 1.00 83.06 91 GLY A O 1
ATOM 659 N N . ALA A 1 92 ? -23.189 -25.501 -11.820 1.00 86.31 92 ALA A N 1
ATOM 660 C CA . ALA A 1 92 ? -22.806 -25.278 -10.429 1.00 86.31 92 ALA A CA 1
ATOM 661 C C . ALA A 1 92 ? -22.004 -23.976 -10.359 1.00 86.31 92 ALA A C 1
ATOM 663 O O . ALA A 1 92 ? -20.780 -23.990 -10.478 1.00 86.31 92 ALA A O 1
ATOM 664 N N . TYR A 1 93 ? -22.722 -22.863 -10.254 1.00 88.88 93 TYR A N 1
ATOM 665 C CA . TYR A 1 93 ? -22.177 -21.509 -10.194 1.00 88.88 93 TYR A CA 1
ATOM 666 C C . TYR A 1 93 ? -22.079 -21.038 -8.744 1.00 88.88 93 TYR A C 1
ATOM 668 O O . TYR A 1 93 ? -22.888 -21.453 -7.914 1.00 88.88 93 TYR A O 1
ATOM 676 N N . THR A 1 94 ? -21.103 -20.184 -8.441 1.00 82.88 94 THR A N 1
ATOM 677 C CA . THR A 1 94 ? -21.027 -19.478 -7.151 1.00 82.88 94 THR A CA 1
ATOM 678 C C . THR A 1 94 ? -21.606 -18.069 -7.239 1.00 82.88 94 THR A C 1
ATOM 680 O O . THR A 1 94 ? -22.054 -17.554 -6.224 1.00 82.88 94 THR A O 1
ATOM 683 N N . HIS A 1 95 ? -21.638 -17.475 -8.437 1.00 85.19 95 HIS A N 1
ATOM 684 C CA . HIS A 1 95 ? -22.144 -16.125 -8.701 1.00 85.19 95 HIS A CA 1
ATOM 685 C C . HIS A 1 95 ? -23.001 -16.117 -9.970 1.00 85.19 95 HIS A C 1
ATOM 687 O O . HIS A 1 95 ? -22.739 -16.886 -10.904 1.00 85.19 95 HIS A O 1
ATOM 693 N N . VAL A 1 96 ? -23.975 -15.210 -10.038 1.00 86.56 96 VAL A N 1
ATOM 694 C CA . VAL A 1 96 ? -24.727 -14.919 -11.267 1.00 86.56 96 VAL A CA 1
ATOM 695 C C . VAL A 1 96 ? -24.713 -13.420 -11.550 1.00 86.56 96 VAL A C 1
ATOM 697 O O . VAL A 1 96 ? -24.974 -12.616 -10.660 1.00 86.56 96 VAL A O 1
ATOM 700 N N . ILE A 1 97 ? -24.460 -13.057 -12.805 1.00 86.94 97 ILE A N 1
ATOM 701 C CA . ILE A 1 97 ? -24.579 -11.691 -13.322 1.00 86.94 97 ILE A CA 1
ATOM 702 C C . ILE A 1 97 ? -25.557 -11.738 -14.496 1.00 86.94 97 ILE A C 1
ATOM 704 O O . ILE A 1 97 ? -25.390 -12.552 -15.403 1.00 86.94 97 ILE A O 1
ATOM 708 N N . ALA A 1 98 ? -26.577 -10.884 -14.497 1.00 85.19 98 ALA A N 1
ATOM 709 C CA . ALA A 1 98 ? -27.582 -10.824 -15.556 1.00 85.19 98 ALA A CA 1
ATOM 710 C C . ALA A 1 98 ? -27.746 -9.389 -16.072 1.00 85.19 98 ALA A C 1
ATOM 712 O O . ALA A 1 98 ? -28.415 -8.575 -15.439 1.00 85.19 98 ALA A O 1
ATOM 713 N N . ALA A 1 99 ? -27.151 -9.090 -17.226 1.00 82.06 99 ALA A N 1
ATOM 714 C CA . ALA A 1 99 ? -27.249 -7.813 -17.923 1.00 82.06 99 ALA A CA 1
ATOM 715 C C . ALA A 1 99 ? -28.243 -7.935 -19.096 1.00 82.06 99 ALA A C 1
ATOM 717 O O . ALA A 1 99 ? -27.919 -8.409 -20.186 1.00 82.06 99 ALA A O 1
ATOM 718 N N . HIS A 1 100 ? -29.493 -7.542 -18.847 1.00 76.94 100 HIS A N 1
ATOM 719 C CA . HIS A 1 100 ? -30.637 -7.727 -19.737 1.00 76.94 100 HIS A CA 1
ATOM 720 C C . HIS A 1 100 ? -31.161 -6.379 -20.262 1.00 76.94 100 HIS A C 1
ATOM 722 O O . HIS A 1 100 ? -31.710 -5.574 -19.504 1.00 76.94 100 HIS A O 1
ATOM 728 N N . GLN A 1 101 ? -31.000 -6.118 -21.564 1.00 67.12 101 GLN A N 1
ATOM 729 C CA . GLN A 1 101 ? -31.049 -4.752 -22.099 1.00 67.12 101 GLN A CA 1
ATOM 730 C C . GLN A 1 101 ? -32.311 -4.426 -22.913 1.00 67.12 101 GLN A C 1
ATOM 732 O O . GLN A 1 101 ? -32.776 -3.287 -22.841 1.00 67.12 101 GLN A O 1
ATOM 737 N N . ASN A 1 102 ? -32.897 -5.358 -23.687 1.00 62.88 102 ASN A N 1
ATOM 738 C CA . ASN A 1 102 ? -34.171 -5.096 -24.386 1.00 62.88 102 ASN A CA 1
ATOM 739 C C . ASN A 1 102 ? -34.959 -6.313 -24.935 1.00 62.88 102 ASN A C 1
ATOM 741 O O . ASN A 1 102 ? -35.776 -6.134 -25.849 1.00 62.88 102 ASN A O 1
ATOM 745 N N . ALA A 1 103 ? -34.789 -7.544 -24.432 1.00 54.31 103 ALA A N 1
ATOM 746 C CA . ALA A 1 103 ? -35.542 -8.683 -24.978 1.00 54.31 103 ALA A CA 1
ATOM 747 C C . ALA A 1 103 ? -37.076 -8.514 -24.832 1.00 54.31 103 ALA A C 1
ATOM 749 O O . ALA A 1 103 ? -37.670 -8.613 -23.755 1.00 54.31 103 ALA A O 1
ATOM 750 N N . GLY A 1 104 ? -37.738 -8.262 -25.968 1.00 51.28 104 GLY A N 1
ATOM 751 C CA . GLY A 1 104 ? -39.173 -7.983 -26.088 1.00 51.28 104 GLY A CA 1
ATOM 752 C C . GLY A 1 104 ? -40.077 -9.209 -25.916 1.00 51.28 104 GLY A C 1
ATOM 753 O O . GLY A 1 104 ? -40.849 -9.548 -26.817 1.00 51.28 104 GLY A O 1
ATOM 754 N N . GLY A 1 105 ? -39.990 -9.868 -24.763 1.00 59.78 105 GLY A N 1
ATOM 755 C CA . GLY A 1 105 ? -40.842 -10.977 -24.350 1.00 59.78 105 GLY A CA 1
ATOM 756 C C . GLY A 1 105 ? -40.440 -11.499 -22.973 1.00 59.78 105 GLY A C 1
ATOM 757 O O . GLY A 1 105 ? -39.256 -11.582 -22.667 1.00 59.78 105 GLY A O 1
ATOM 758 N N . ALA A 1 106 ? -41.422 -11.863 -22.146 1.00 52.53 106 ALA A N 1
ATOM 759 C CA . ALA A 1 106 ? -41.150 -12.577 -20.903 1.00 52.53 106 ALA A CA 1
ATOM 760 C C . ALA A 1 106 ? -40.509 -13.938 -21.223 1.00 52.53 106 ALA A C 1
ATOM 762 O O . ALA A 1 106 ? -41.091 -14.742 -21.965 1.00 52.53 106 ALA A O 1
ATOM 763 N N . SER A 1 107 ? -39.316 -14.144 -20.673 1.00 62.44 107 SER A N 1
ATOM 764 C CA . SER A 1 107 ? -38.601 -15.419 -20.674 1.00 62.44 107 SER A CA 1
ATOM 765 C C . SER A 1 107 ? -39.095 -16.262 -19.485 1.00 62.44 107 SER A C 1
ATOM 767 O O . SER A 1 107 ? -40.162 -15.985 -18.929 1.00 62.44 107 SER A O 1
ATOM 769 N N . GLY A 1 108 ? -38.369 -17.321 -19.127 1.00 76.56 108 GLY A N 1
ATOM 770 C CA . GLY A 1 108 ? -38.497 -18.009 -17.841 1.00 76.56 108 GLY A CA 1
ATOM 771 C C . GLY A 1 108 ? -37.315 -17.789 -16.888 1.00 76.56 108 GLY A C 1
ATOM 772 O O . GLY A 1 108 ? -37.400 -18.233 -15.742 1.00 76.56 108 GLY A O 1
ATOM 773 N N . TRP A 1 109 ? -36.234 -17.123 -17.325 1.00 84.25 109 TRP A N 1
ATOM 774 C CA . TRP A 1 109 ? -35.004 -16.972 -16.531 1.00 84.25 109 TRP A CA 1
ATOM 775 C C . TRP A 1 109 ? -35.227 -16.275 -15.191 1.00 84.25 109 TRP A C 1
ATOM 777 O O . TRP A 1 109 ? -34.460 -16.494 -14.267 1.00 84.25 109 TRP A O 1
ATOM 787 N N . GLU A 1 110 ? -36.276 -15.472 -15.057 1.00 82.56 110 GLU A N 1
ATOM 788 C CA . GLU A 1 110 ? -36.639 -14.769 -13.830 1.00 82.56 110 GLU A CA 1
ATOM 789 C C . GLU A 1 110 ? -37.144 -15.736 -12.745 1.00 82.56 110 GLU A C 1
ATOM 791 O O . GLU A 1 110 ? -36.689 -15.679 -11.601 1.00 82.56 110 GLU A O 1
ATOM 796 N N . ASP A 1 111 ? -38.036 -16.664 -13.117 1.00 84.44 111 ASP A N 1
ATOM 797 C CA . ASP A 1 111 ? -38.517 -17.740 -12.235 1.00 84.44 111 ASP A CA 1
ATOM 798 C C . ASP A 1 111 ? -37.350 -18.680 -11.862 1.00 84.44 111 ASP A C 1
ATOM 800 O O . ASP A 1 111 ? -37.229 -19.097 -10.706 1.00 84.44 111 ASP A O 1
ATOM 804 N N . ASP A 1 112 ? -36.469 -18.996 -12.822 1.00 87.38 112 ASP A N 1
ATOM 805 C CA . ASP A 1 112 ? -35.294 -19.851 -12.604 1.00 87.38 112 ASP A CA 1
ATOM 806 C C . ASP A 1 112 ? -34.191 -19.162 -11.777 1.00 87.38 112 ASP A C 1
ATOM 808 O O . ASP A 1 112 ? -33.558 -19.819 -10.952 1.00 87.38 112 ASP A O 1
ATOM 812 N N . LEU A 1 113 ? -33.984 -17.849 -11.921 1.00 84.50 113 LEU A N 1
ATOM 813 C CA . LEU A 1 113 ? -32.994 -17.081 -11.157 1.00 84.50 113 LEU A CA 1
ATOM 814 C C . LEU A 1 113 ? -33.432 -16.899 -9.704 1.00 84.50 113 LEU A C 1
ATOM 816 O O . LEU A 1 113 ? -32.632 -17.123 -8.796 1.00 84.50 113 LEU A O 1
ATOM 820 N N . SER A 1 114 ? -34.707 -16.587 -9.452 1.00 80.69 114 SER A N 1
ATOM 821 C CA . SER A 1 114 ? -35.243 -16.583 -8.085 1.00 80.69 114 SER A CA 1
ATOM 822 C C . SER A 1 114 ? -35.227 -17.988 -7.468 1.00 80.69 114 SER A C 1
ATOM 824 O O . SER A 1 114 ? -34.927 -18.130 -6.280 1.00 80.69 114 SER A O 1
ATOM 826 N N . ALA A 1 115 ? -35.458 -19.050 -8.252 1.00 86.44 115 ALA A N 1
ATOM 827 C CA . ALA A 1 115 ? -35.294 -20.428 -7.783 1.00 86.44 115 ALA A CA 1
ATOM 828 C C . ALA A 1 115 ? -33.823 -20.797 -7.494 1.00 86.44 115 ALA A C 1
ATOM 830 O O . ALA A 1 115 ? -33.558 -21.524 -6.529 1.00 86.44 115 ALA A O 1
ATOM 831 N N . TRP A 1 116 ? -32.872 -20.289 -8.284 1.00 89.12 116 TRP A N 1
ATOM 832 C CA . TRP A 1 116 ? -31.433 -20.450 -8.071 1.00 89.12 116 TRP A CA 1
ATOM 833 C C . TRP A 1 116 ? -30.976 -19.716 -6.807 1.00 89.12 116 TRP A C 1
ATOM 835 O O . TRP A 1 116 ? -30.367 -20.337 -5.939 1.00 89.12 116 TRP A O 1
ATOM 845 N N . ALA A 1 117 ? -31.340 -18.442 -6.639 1.00 79.69 117 ALA A N 1
ATOM 846 C CA . ALA A 1 117 ? -30.976 -17.639 -5.470 1.00 79.69 117 ALA A CA 1
ATOM 847 C C . ALA A 1 117 ? -31.568 -18.222 -4.173 1.00 79.69 117 ALA A C 1
ATOM 849 O O . ALA A 1 117 ? -30.868 -18.382 -3.175 1.00 79.69 117 ALA A O 1
ATOM 850 N N . ALA A 1 118 ? -32.831 -18.664 -4.207 1.00 80.81 118 ALA A N 1
ATOM 851 C CA . ALA A 1 118 ? -33.464 -19.357 -3.083 1.00 80.81 118 ALA A CA 1
ATOM 852 C C . ALA A 1 118 ? -32.853 -20.744 -2.780 1.00 80.81 118 ALA A C 1
ATOM 854 O O . ALA A 1 118 ? -33.063 -21.282 -1.689 1.00 80.81 118 ALA A O 1
ATOM 855 N N . SER A 1 119 ? -32.114 -21.334 -3.728 1.00 83.00 119 SER A N 1
ATOM 856 C CA . SER A 1 119 ? -31.387 -22.600 -3.553 1.00 83.00 119 SER A CA 1
ATOM 857 C C . SER A 1 119 ? -29.932 -22.408 -3.109 1.00 83.00 119 SER A C 1
ATOM 859 O O . SER A 1 119 ? -29.373 -23.321 -2.501 1.00 83.00 119 SER A O 1
ATOM 861 N N . ASN A 1 120 ? -29.347 -21.234 -3.366 1.00 77.00 120 ASN A N 1
ATOM 862 C CA . ASN A 1 120 ? -27.970 -20.861 -3.035 1.00 77.00 120 ASN A CA 1
ATOM 863 C C . ASN A 1 120 ? -27.950 -19.613 -2.118 1.00 77.00 120 ASN A C 1
ATOM 865 O O . ASN A 1 120 ? -27.441 -18.564 -2.509 1.00 77.00 120 ASN A O 1
ATOM 869 N N . PRO A 1 121 ? -28.532 -19.677 -0.902 1.00 70.81 121 PRO A N 1
ATOM 870 C CA . PRO A 1 121 ? -28.605 -18.522 -0.010 1.00 70.81 121 PRO A CA 1
ATOM 871 C C . PRO A 1 121 ? -27.203 -18.039 0.383 1.00 70.81 121 PRO A C 1
ATOM 873 O O . PRO A 1 121 ? -26.389 -18.823 0.867 1.00 70.81 121 PRO A O 1
ATOM 876 N N . GLY A 1 122 ? -26.950 -16.744 0.188 1.00 63.28 122 GLY A N 1
ATOM 877 C CA . GLY A 1 122 ? -25.639 -16.115 0.381 1.00 63.28 122 GLY A CA 1
ATOM 878 C C . GLY A 1 122 ? -24.827 -15.960 -0.908 1.00 63.28 122 GLY A C 1
ATOM 879 O O . GLY A 1 122 ? -23.964 -15.094 -0.952 1.00 63.28 122 GLY A O 1
ATOM 880 N N . ALA A 1 123 ? -25.137 -16.712 -1.969 1.00 69.38 123 ALA A N 1
ATOM 881 C CA . ALA A 1 123 ? -24.460 -16.569 -3.255 1.00 69.38 123 ALA A CA 1
ATOM 882 C C . ALA A 1 123 ? -24.777 -15.203 -3.912 1.00 69.38 123 ALA A C 1
ATOM 884 O O . ALA A 1 123 ? -25.944 -14.784 -3.886 1.00 69.38 123 ALA A O 1
ATOM 885 N N . PRO A 1 124 ? -23.794 -14.501 -4.507 1.00 73.25 124 PRO A N 1
ATOM 886 C CA . PRO A 1 124 ? -24.025 -13.177 -5.081 1.00 73.25 124 PRO A CA 1
ATOM 887 C C . PRO A 1 124 ? -24.795 -13.224 -6.402 1.00 73.25 124 PRO A C 1
ATOM 889 O O . PRO A 1 124 ? -24.599 -14.109 -7.241 1.00 73.25 124 PRO A O 1
ATOM 892 N N . VAL A 1 125 ? -25.678 -12.240 -6.580 1.00 74.44 125 VAL A N 1
ATOM 893 C CA . VAL A 1 125 ? -26.530 -12.082 -7.763 1.00 74.44 125 VAL A CA 1
ATOM 894 C C . VAL A 1 125 ? -26.567 -10.604 -8.147 1.00 74.44 125 VAL A C 1
ATOM 896 O O . VAL A 1 125 ? -27.192 -9.807 -7.448 1.00 74.44 125 VAL A O 1
ATOM 899 N N . LEU A 1 126 ? -25.916 -10.252 -9.255 1.00 74.06 126 LEU A N 1
ATOM 900 C CA . LEU A 1 126 ? -25.946 -8.914 -9.849 1.00 74.06 126 LEU A CA 1
ATOM 901 C C . LEU A 1 126 ? -26.953 -8.922 -11.010 1.00 74.06 126 LEU A C 1
ATOM 903 O O . LEU A 1 126 ? -26.930 -9.825 -11.848 1.00 74.06 126 LEU A O 1
ATOM 907 N N . ILE A 1 127 ? -27.862 -7.944 -11.071 1.00 73.94 127 ILE A N 1
ATOM 908 C CA . ILE A 1 127 ? -28.896 -7.874 -12.119 1.00 73.94 127 ILE A CA 1
ATOM 909 C C . ILE A 1 127 ? -29.064 -6.437 -12.603 1.00 73.94 127 ILE A C 1
ATOM 911 O O . ILE A 1 127 ? -29.428 -5.558 -11.821 1.00 73.94 127 ILE A O 1
ATOM 915 N N . SER A 1 128 ? -28.942 -6.239 -13.915 1.00 71.31 128 SER A N 1
ATOM 916 C CA . SER A 1 128 ? -29.521 -5.093 -14.607 1.00 71.31 128 SER A CA 1
ATOM 917 C C . SER A 1 128 ? -30.609 -5.567 -15.569 1.00 71.31 128 SER A C 1
ATOM 919 O O . SER A 1 128 ? -30.364 -6.416 -16.419 1.00 71.31 128 SER A O 1
ATOM 921 N N . ASP A 1 129 ? -31.828 -5.038 -15.429 1.00 69.62 129 ASP A N 1
ATOM 922 C CA . ASP A 1 129 ? -32.961 -5.330 -16.318 1.00 69.62 129 ASP A CA 1
ATOM 923 C C . ASP A 1 129 ? -33.620 -4.024 -16.765 1.00 69.62 129 ASP A C 1
ATOM 925 O O . ASP A 1 129 ? -34.218 -3.299 -15.970 1.00 69.62 129 ASP A O 1
ATOM 929 N N . TRP A 1 130 ? -33.503 -3.721 -18.055 1.00 64.19 130 TRP A N 1
ATOM 930 C CA . TRP A 1 130 ? -33.902 -2.438 -18.637 1.00 64.19 130 TRP A CA 1
ATOM 931 C C . TRP A 1 130 ? -35.361 -2.407 -19.129 1.00 64.19 130 TRP A C 1
ATOM 933 O O . TRP A 1 130 ? -35.795 -1.424 -19.737 1.00 64.19 130 TRP A O 1
ATOM 943 N N . ARG A 1 131 ? -36.154 -3.460 -18.887 1.00 65.44 131 ARG A N 1
ATOM 944 C CA . ARG A 1 131 ? -37.561 -3.522 -19.322 1.00 65.44 131 ARG A CA 1
ATOM 945 C C . ARG A 1 131 ? -38.425 -2.438 -18.672 1.00 65.44 131 ARG A C 1
ATOM 947 O O . ARG A 1 131 ? -38.526 -2.351 -17.457 1.00 65.44 131 ARG A O 1
ATOM 954 N N . VAL A 1 132 ? -39.103 -1.654 -19.512 1.00 50.91 132 VAL A N 1
ATOM 955 C CA . VAL A 1 132 ? -39.762 -0.388 -19.123 1.00 50.91 132 VAL A CA 1
ATOM 956 C C . VAL A 1 132 ? -41.225 -0.549 -18.656 1.00 50.91 132 VAL A C 1
ATOM 958 O O . VAL A 1 132 ? -41.767 0.335 -17.990 1.00 50.91 132 VAL A O 1
ATOM 961 N N . ASP A 1 133 ? -41.880 -1.660 -19.023 1.00 54.91 133 ASP A N 1
ATOM 962 C CA . ASP A 1 133 ? -43.349 -1.723 -19.165 1.00 54.91 133 ASP A CA 1
ATOM 963 C C . ASP A 1 133 ? -44.102 -2.701 -18.228 1.00 54.91 133 ASP A C 1
ATOM 965 O O . ASP A 1 133 ? -45.332 -2.614 -18.147 1.00 54.91 133 ASP A O 1
ATOM 969 N N . GLU A 1 134 ? -43.438 -3.631 -17.524 1.00 56.19 134 GLU A N 1
ATOM 970 C CA . GLU A 1 134 ? -44.111 -4.623 -16.655 1.00 56.19 134 GLU A CA 1
ATOM 971 C C . GLU A 1 134 ? -43.507 -4.695 -15.233 1.00 56.19 134 GLU A C 1
ATOM 973 O O . GLU A 1 134 ? -42.295 -4.564 -15.067 1.00 56.19 134 GLU A O 1
ATOM 978 N N . PRO A 1 135 ? -44.330 -4.883 -14.177 1.00 59.31 135 PRO A N 1
ATOM 979 C CA . PRO A 1 135 ? -43.844 -4.985 -12.802 1.00 59.31 135 PRO A CA 1
ATOM 980 C C . PRO A 1 135 ? -43.147 -6.331 -12.572 1.00 59.31 135 PRO A C 1
ATOM 982 O O . PRO A 1 135 ? -43.772 -7.380 -12.725 1.00 59.31 135 PRO A O 1
ATOM 985 N N . GLN A 1 136 ? -41.884 -6.293 -12.150 1.00 65.38 136 GLN A N 1
ATOM 986 C CA . GLN A 1 136 ? -41.027 -7.473 -12.019 1.00 65.38 136 GLN A CA 1
ATOM 987 C C . GLN A 1 136 ? -41.287 -8.241 -10.706 1.00 65.38 136 GLN A C 1
ATOM 989 O O . GLN A 1 136 ? -40.916 -7.750 -9.637 1.00 65.38 136 GLN A O 1
ATOM 994 N N . PRO A 1 137 ? -41.911 -9.440 -10.727 1.00 65.19 137 PRO A N 1
ATOM 995 C CA . PRO A 1 137 ? -42.231 -10.172 -9.500 1.00 65.19 137 PRO A CA 1
ATOM 996 C C . PRO A 1 137 ? -40.997 -10.827 -8.866 1.00 65.19 137 PRO A C 1
ATOM 998 O O . PRO A 1 137 ? -40.931 -10.917 -7.644 1.00 65.19 137 PRO A O 1
ATOM 1001 N N . TYR A 1 138 ? -40.016 -11.236 -9.676 1.00 63.72 138 TYR A N 1
ATOM 1002 C CA . TYR A 1 138 ? -38.821 -11.959 -9.229 1.00 63.72 138 TYR A CA 1
ATOM 1003 C C . TYR A 1 138 ? -37.967 -11.134 -8.249 1.00 63.72 138 TYR A C 1
ATOM 1005 O O . TYR A 1 138 ? -37.419 -11.680 -7.293 1.00 63.72 138 TYR A O 1
ATOM 1013 N N . LEU A 1 139 ? -37.945 -9.803 -8.411 1.00 61.09 139 LEU A N 1
ATOM 1014 C CA . LEU A 1 139 ? -37.290 -8.876 -7.483 1.00 61.09 139 LEU A CA 1
ATOM 1015 C C . LEU A 1 139 ? -37.871 -8.960 -6.061 1.00 61.09 139 LEU A C 1
ATOM 1017 O O . LEU A 1 139 ? -37.126 -8.813 -5.097 1.00 61.09 139 LEU A O 1
ATOM 1021 N N . ALA A 1 140 ? -39.166 -9.264 -5.910 1.00 64.88 140 ALA A N 1
ATOM 1022 C CA . ALA A 1 140 ? -39.789 -9.442 -4.598 1.00 64.88 140 ALA A CA 1
ATOM 1023 C C . ALA A 1 140 ? -39.398 -10.773 -3.936 1.00 64.88 140 ALA A C 1
ATOM 1025 O O . ALA A 1 140 ? -39.281 -10.824 -2.711 1.00 64.88 140 ALA A O 1
ATOM 1026 N N . ASP A 1 141 ? -39.135 -11.820 -4.723 1.00 63.25 141 ASP A N 1
ATOM 1027 C CA . ASP A 1 141 ? -38.557 -13.075 -4.225 1.00 63.25 141 ASP A CA 1
ATOM 1028 C C . ASP A 1 141 ? -37.053 -12.929 -3.895 1.00 63.25 141 ASP A C 1
ATOM 1030 O O . ASP A 1 141 ? -36.535 -13.676 -3.066 1.00 63.25 141 ASP A O 1
ATOM 1034 N N . LEU A 1 142 ? -36.378 -11.917 -4.461 1.00 56.53 142 LEU A N 1
ATOM 1035 C CA . LEU A 1 142 ? -35.038 -11.449 -4.064 1.00 56.53 142 LEU A CA 1
ATOM 1036 C C . LEU A 1 142 ? -35.056 -10.410 -2.914 1.00 56.53 142 LEU A C 1
ATOM 1038 O O . LEU A 1 142 ? -33.997 -9.992 -2.459 1.00 56.53 142 LEU A O 1
ATOM 1042 N N . GLY A 1 143 ? -36.234 -10.011 -2.413 1.00 58.16 143 GLY A N 1
ATOM 1043 C CA . GLY A 1 143 ? -36.398 -9.142 -1.234 1.00 58.16 143 GLY A CA 1
ATOM 1044 C C . GLY A 1 143 ? -36.705 -7.656 -1.493 1.00 58.16 143 GLY A C 1
ATOM 1045 O O . GLY A 1 143 ? -36.925 -6.913 -0.533 1.00 58.16 143 GLY A O 1
ATOM 1046 N N . PHE A 1 144 ? -36.779 -7.215 -2.752 1.00 53.88 144 PHE A N 1
ATOM 1047 C CA . PHE A 1 144 ? -37.039 -5.822 -3.144 1.00 53.88 144 PHE A CA 1
ATOM 1048 C C . PHE A 1 144 ? -38.520 -5.590 -3.495 1.00 53.88 144 PHE A C 1
ATOM 1050 O O . PHE A 1 144 ? -39.073 -6.281 -4.351 1.00 53.88 144 PHE A O 1
ATOM 1057 N N . ALA A 1 145 ? -39.181 -4.584 -2.907 1.00 53.97 145 ALA A N 1
ATOM 1058 C CA . ALA A 1 145 ? -40.563 -4.243 -3.262 1.00 53.97 145 ALA A CA 1
ATOM 1059 C C . ALA A 1 145 ? -40.636 -3.010 -4.180 1.00 53.97 145 ALA A C 1
ATOM 1061 O O . ALA A 1 145 ? -40.233 -1.912 -3.805 1.00 53.97 145 ALA A O 1
ATOM 1062 N N . TYR A 1 146 ? -41.214 -3.169 -5.374 1.00 52.62 146 TYR A N 1
ATOM 1063 C CA . TYR A 1 146 ? -41.466 -2.067 -6.310 1.00 52.62 146 TYR A CA 1
ATOM 1064 C C . TYR A 1 146 ? -42.873 -1.475 -6.140 1.00 52.62 146 TYR A C 1
ATOM 1066 O O . TYR A 1 146 ? -43.865 -2.204 -6.081 1.00 52.62 146 TYR A O 1
ATOM 1074 N N . SER A 1 147 ? -42.982 -0.142 -6.139 1.00 47.78 147 SER A N 1
ATOM 1075 C CA . SER A 1 147 ? -44.255 0.589 -5.991 1.00 47.78 147 SER A CA 1
ATOM 1076 C C . SER A 1 147 ? -44.650 1.421 -7.228 1.00 47.78 147 SER A C 1
ATOM 1078 O O . SER A 1 147 ? -45.245 2.496 -7.126 1.00 47.78 147 SER A O 1
ATOM 1080 N N . GLY A 1 148 ? -44.370 0.906 -8.432 1.00 47.72 148 GLY A N 1
ATOM 1081 C CA . GLY A 1 148 ? -44.722 1.540 -9.711 1.00 47.72 148 GLY A CA 1
ATOM 1082 C C . GLY A 1 148 ? -45.199 0.568 -10.795 1.00 47.72 148 GLY A C 1
ATOM 1083 O O . GLY A 1 148 ? -45.146 -0.644 -10.629 1.00 47.72 148 GLY A O 1
ATOM 1084 N N . ASN A 1 149 ? -45.663 1.131 -11.917 1.00 42.12 149 ASN A N 1
ATOM 1085 C CA . ASN A 1 149 ? -46.039 0.405 -13.146 1.00 42.12 149 ASN A CA 1
ATOM 1086 C C . ASN A 1 149 ? -45.175 0.840 -14.358 1.00 42.12 149 ASN A C 1
ATOM 1088 O O . ASN A 1 149 ? -45.627 0.725 -15.491 1.00 42.12 149 ASN A O 1
ATOM 1092 N N . VAL A 1 150 ? -44.024 1.464 -14.092 1.00 47.06 150 VAL A N 1
ATOM 1093 C CA . VAL A 1 150 ? -43.019 2.027 -15.019 1.00 47.06 150 VAL A CA 1
ATOM 1094 C C . VAL A 1 150 ? -41.733 2.265 -14.213 1.00 47.06 150 VAL A C 1
ATOM 1096 O O . VAL A 1 150 ? -41.815 2.358 -12.983 1.00 47.06 150 VAL A O 1
ATOM 1099 N N . ASN A 1 151 ? -40.598 2.502 -14.880 1.00 43.44 151 ASN A N 1
ATOM 1100 C CA . ASN A 1 151 ? -39.277 2.825 -14.294 1.00 43.44 151 ASN A CA 1
ATOM 1101 C C . ASN A 1 151 ? -39.205 4.198 -13.567 1.00 43.44 151 ASN A C 1
ATOM 1103 O O . ASN A 1 151 ? -38.155 4.814 -13.461 1.00 43.44 151 ASN A O 1
ATOM 1107 N N . LEU A 1 152 ? -40.340 4.697 -13.068 1.00 43.09 152 LEU A N 1
ATOM 1108 C CA . LEU A 1 152 ? -40.503 5.935 -12.290 1.00 43.09 152 LEU A CA 1
ATOM 1109 C C . LEU A 1 152 ? -41.192 5.647 -10.936 1.00 43.09 152 LEU A C 1
ATOM 1111 O O . LEU A 1 152 ? -41.888 6.500 -10.383 1.00 43.09 152 LEU A O 1
ATOM 1115 N N . GLY A 1 153 ? -41.111 4.400 -10.460 1.00 45.06 153 GLY A N 1
ATOM 1116 C CA . GLY A 1 153 ? -41.699 3.936 -9.201 1.00 45.06 153 GLY A CA 1
ATOM 1117 C C . GLY A 1 153 ? -40.652 3.768 -8.106 1.00 45.06 153 GLY A C 1
ATOM 1118 O O . GLY A 1 153 ? -39.564 3.272 -8.376 1.00 45.06 153 GLY A O 1
ATOM 1119 N N . MET A 1 154 ? -41.000 4.125 -6.868 1.00 47.16 154 MET A N 1
ATOM 1120 C CA . MET A 1 154 ? -40.109 3.946 -5.719 1.00 47.16 154 MET A CA 1
ATOM 1121 C C . MET A 1 154 ? -39.866 2.457 -5.445 1.00 47.16 154 MET A C 1
ATOM 1123 O O . MET A 1 154 ? -40.818 1.665 -5.408 1.00 47.16 154 MET A O 1
ATOM 1127 N N . VAL A 1 155 ? -38.607 2.106 -5.192 1.00 43.88 155 VAL A N 1
ATOM 1128 C CA . VAL A 1 155 ? -38.227 0.850 -4.538 1.00 43.88 155 VAL A CA 1
ATOM 1129 C C . VAL A 1 155 ? -38.316 1.068 -3.027 1.00 43.88 155 VAL A C 1
ATOM 1131 O O . VAL A 1 155 ? -37.731 2.013 -2.504 1.00 43.88 155 VAL A O 1
ATOM 1134 N N . GLU A 1 156 ? -39.051 0.208 -2.329 1.00 48.91 156 GLU A N 1
ATOM 1135 C CA . GLU A 1 156 ? -39.066 0.130 -0.867 1.00 48.91 156 GLU A CA 1
ATOM 1136 C C . GLU A 1 156 ? -38.381 -1.185 -0.456 1.00 48.91 156 GLU A C 1
ATOM 1138 O O . GLU A 1 156 ? -38.936 -2.275 -0.617 1.00 48.91 156 GLU A O 1
ATOM 1143 N N . GLY A 1 157 ? -37.151 -1.104 0.056 1.00 44.28 157 GLY A N 1
ATOM 1144 C CA . GLY A 1 157 ? -36.477 -2.252 0.666 1.00 44.28 157 GLY A CA 1
ATOM 1145 C C . GLY A 1 157 ? -37.099 -2.577 2.026 1.00 44.28 157 GLY A C 1
ATOM 1146 O O . GLY A 1 157 ? -37.267 -1.689 2.858 1.00 44.28 157 GLY A O 1
ATOM 1147 N N . THR A 1 158 ? -37.455 -3.844 2.275 1.00 44.12 158 THR A N 1
ATOM 1148 C CA . THR A 1 158 ? -37.980 -4.271 3.593 1.00 44.12 158 THR A CA 1
ATOM 1149 C C . THR A 1 158 ? -36.933 -4.889 4.527 1.00 44.12 158 THR A C 1
ATOM 1151 O O . THR A 1 158 ? -37.268 -5.219 5.664 1.00 44.12 158 THR A O 1
ATOM 1154 N N . GLY A 1 159 ? -35.685 -5.034 4.068 1.00 43.22 159 GLY A N 1
ATOM 1155 C CA . GLY A 1 159 ? -34.510 -5.307 4.903 1.00 43.22 159 GLY A CA 1
ATOM 1156 C C . GLY A 1 159 ? -33.741 -4.009 5.157 1.00 43.22 159 GLY A C 1
ATOM 1157 O O . GLY A 1 159 ? -33.536 -3.238 4.225 1.00 43.22 159 GLY A O 1
ATOM 1158 N N . GLY A 1 160 ? -33.354 -3.753 6.409 1.00 38.22 160 GLY A N 1
ATOM 1159 C CA . GLY A 1 160 ? -32.734 -2.486 6.830 1.00 38.22 160 GLY A CA 1
ATOM 1160 C C . GLY A 1 160 ? -31.230 -2.366 6.563 1.00 38.22 160 GLY A C 1
ATOM 1161 O O . GLY A 1 160 ? -30.641 -1.376 6.965 1.00 38.22 160 GLY A O 1
ATOM 1162 N N . GLU A 1 161 ? -30.626 -3.364 5.916 1.00 42.59 161 GLU A N 1
ATOM 1163 C CA . GLU A 1 161 ? -29.169 -3.543 5.762 1.00 42.59 161 GLU A CA 1
ATOM 1164 C C . GLU A 1 161 ? -28.673 -3.244 4.324 1.00 42.59 161 GLU A C 1
ATOM 1166 O O . GLU A 1 161 ? -27.525 -3.516 3.989 1.00 42.59 161 GLU A O 1
ATOM 1171 N N . ALA A 1 162 ? -29.547 -2.745 3.438 1.00 41.19 162 ALA A N 1
ATOM 1172 C CA . ALA A 1 162 ? -29.325 -2.755 1.983 1.00 41.19 162 ALA A CA 1
ATOM 1173 C C . ALA A 1 162 ? -29.623 -1.420 1.259 1.00 41.19 162 ALA A C 1
ATOM 1175 O O . ALA A 1 162 ? -29.930 -1.439 0.068 1.00 41.19 162 ALA A O 1
ATOM 1176 N N . LEU A 1 163 ? -29.641 -0.275 1.964 1.00 41.66 163 LEU A N 1
ATOM 1177 C CA . LEU A 1 163 ? -30.034 1.036 1.401 1.00 41.66 163 LEU A CA 1
ATOM 1178 C C . LEU A 1 163 ? -29.437 2.278 2.122 1.00 41.66 163 LEU A C 1
ATOM 1180 O O . LEU A 1 163 ? -30.082 3.325 2.150 1.00 41.66 163 LEU A O 1
ATOM 1184 N N . ASP A 1 164 ? -28.229 2.211 2.682 1.00 41.28 164 ASP A N 1
ATOM 1185 C CA . ASP A 1 164 ? -27.463 3.414 3.072 1.00 41.28 164 ASP A CA 1
ATOM 1186 C C . ASP A 1 164 ? -26.105 3.383 2.354 1.00 41.28 164 ASP A C 1
ATOM 1188 O O . ASP A 1 164 ? -25.500 2.318 2.258 1.00 41.28 164 ASP A O 1
ATOM 1192 N N . GLY A 1 165 ? -25.664 4.525 1.806 1.00 43.84 165 GLY A N 1
ATOM 1193 C CA . GLY A 1 165 ? -24.392 4.624 1.073 1.00 43.84 165 GLY A CA 1
ATOM 1194 C C . GLY A 1 165 ? -24.445 5.459 -0.211 1.00 43.84 165 GLY A C 1
ATOM 1195 O O . GLY A 1 165 ? -24.353 4.903 -1.303 1.00 43.84 165 GLY A O 1
ATOM 1196 N N . LEU A 1 166 ? -24.624 6.782 -0.084 1.00 37.84 166 LEU A N 1
ATOM 1197 C CA . LEU A 1 166 ? -24.018 7.833 -0.934 1.00 37.84 166 LEU A CA 1
ATOM 1198 C C . LEU A 1 166 ? -24.492 9.221 -0.462 1.00 37.84 166 LEU A C 1
ATOM 1200 O O . LEU A 1 166 ? -25.675 9.405 -0.172 1.00 37.84 166 LEU A O 1
ATOM 1204 N N . ALA A 1 167 ? -23.604 10.218 -0.448 1.00 39.12 167 ALA A N 1
ATOM 1205 C CA . ALA A 1 167 ? -23.891 11.582 0.017 1.00 39.12 167 ALA A CA 1
ATOM 1206 C C . ALA A 1 167 ? -23.786 12.635 -1.109 1.00 39.12 167 ALA A C 1
ATOM 1208 O O . ALA A 1 167 ? -23.106 13.646 -0.977 1.00 39.12 167 ALA A O 1
ATOM 1209 N N . GLY A 1 168 ? -24.475 12.412 -2.231 1.00 45.28 168 GLY A N 1
ATOM 1210 C CA . GLY A 1 168 ? -24.411 13.295 -3.401 1.00 45.28 168 GLY A CA 1
ATOM 1211 C C . GLY A 1 168 ? -25.432 12.930 -4.477 1.00 45.28 168 GLY A C 1
ATOM 1212 O O . GLY A 1 168 ? -26.401 12.224 -4.204 1.00 45.28 168 GLY A O 1
ATOM 1213 N N . ALA A 1 169 ? -25.230 13.398 -5.705 1.00 50.22 169 ALA A N 1
ATOM 1214 C CA . ALA A 1 169 ? -25.978 12.952 -6.879 1.00 50.22 169 ALA A CA 1
ATOM 1215 C C . ALA A 1 169 ? -24.983 12.615 -7.992 1.00 50.22 169 ALA A C 1
ATOM 1217 O O . ALA A 1 169 ? -24.106 13.426 -8.271 1.00 50.22 169 ALA A O 1
ATOM 1218 N N . LEU A 1 170 ? -25.116 11.440 -8.610 1.00 46.62 170 LEU A N 1
ATOM 1219 C CA . LEU A 1 170 ? -24.226 11.019 -9.692 1.00 46.62 170 LEU A CA 1
ATOM 1220 C C . LEU A 1 170 ? -24.766 11.532 -11.027 1.00 46.62 170 LEU A C 1
ATOM 1222 O O . LEU A 1 170 ? -25.935 11.302 -11.363 1.00 46.62 170 LEU A O 1
ATOM 1226 N N . VAL A 1 171 ? -23.908 12.231 -11.767 1.00 49.41 171 VAL A N 1
ATOM 1227 C CA . VAL A 1 171 ? -24.208 12.873 -13.050 1.00 49.41 171 VAL A CA 1
ATOM 1228 C C . VAL A 1 171 ? -23.453 12.142 -14.154 1.00 49.41 171 VAL A C 1
ATOM 1230 O O . VAL A 1 171 ? -22.270 11.868 -14.018 1.00 49.41 171 VAL A O 1
ATOM 1233 N N . ASN A 1 172 ? -24.133 11.833 -15.253 1.00 47.12 172 ASN A N 1
ATOM 1234 C CA . ASN A 1 172 ? -23.507 11.432 -16.509 1.00 47.12 172 ASN A CA 1
ATOM 1235 C C . ASN A 1 172 ? -23.622 12.636 -17.464 1.00 47.12 172 ASN A C 1
ATOM 1237 O O . ASN A 1 172 ? -24.742 13.135 -17.607 1.00 47.12 172 ASN A O 1
ATOM 1241 N N . PRO A 1 173 ? -22.542 13.110 -18.116 1.00 41.19 173 PRO A N 1
ATOM 1242 C CA . PRO A 1 173 ? -22.582 14.338 -18.917 1.00 41.19 173 PRO A CA 1
ATOM 1243 C C . PRO A 1 173 ? -23.700 14.366 -19.970 1.00 41.19 173 PRO A C 1
ATOM 1245 O O . PRO A 1 173 ? -24.470 15.321 -20.029 1.00 41.19 173 PRO A O 1
ATOM 1248 N N . GLY A 1 174 ? -23.877 13.279 -20.730 1.00 45.88 174 GLY A N 1
ATOM 1249 C CA . GLY A 1 174 ? -24.900 13.208 -21.778 1.00 45.88 174 GLY A CA 1
ATOM 1250 C C . GLY A 1 174 ? -26.332 12.986 -21.272 1.00 45.88 174 GLY A C 1
ATOM 1251 O O . GLY A 1 174 ? -27.291 13.314 -21.976 1.00 45.88 174 GLY A O 1
ATOM 1252 N N . TRP A 1 175 ? -26.520 12.386 -20.088 1.00 45.09 175 TRP A N 1
ATOM 1253 C CA . TRP A 1 175 ? -27.837 11.937 -19.592 1.00 45.09 175 TRP A CA 1
ATOM 1254 C C . TRP A 1 175 ? -28.336 12.666 -18.328 1.00 45.09 175 TRP A C 1
ATOM 1256 O O . TRP A 1 175 ? -29.496 12.490 -17.946 1.00 45.09 175 TRP A O 1
ATOM 1266 N N . GLY A 1 176 ? -27.511 13.505 -17.699 1.00 52.50 176 GLY A N 1
ATOM 1267 C CA . GLY A 1 176 ? -27.826 14.226 -16.464 1.00 52.50 176 GLY A CA 1
ATOM 1268 C C . GLY A 1 176 ? -27.712 13.363 -15.201 1.00 52.50 176 GLY A C 1
ATOM 1269 O O . GLY A 1 176 ? -26.985 12.371 -15.164 1.00 52.50 176 GLY A O 1
ATOM 1270 N N . ILE A 1 177 ? -28.422 13.751 -14.132 1.00 47.94 177 ILE A N 1
ATOM 1271 C CA . ILE A 1 177 ? -28.409 13.010 -12.859 1.00 47.94 177 ILE A CA 1
ATOM 1272 C C . ILE A 1 177 ? -29.072 11.640 -13.050 1.00 47.94 177 ILE A C 1
ATOM 1274 O O . ILE A 1 177 ? -30.291 11.556 -13.220 1.00 47.94 177 ILE A O 1
ATOM 1278 N N . PHE A 1 178 ? -28.283 10.568 -12.962 1.00 49.19 178 PHE A N 1
ATOM 1279 C CA . PHE A 1 178 ? -28.768 9.190 -13.073 1.00 49.19 178 PHE A CA 1
ATOM 1280 C C . PHE A 1 178 ? -28.940 8.497 -11.714 1.00 49.19 178 PHE A C 1
ATOM 1282 O O . PHE A 1 178 ? -29.685 7.520 -11.629 1.00 49.19 178 PHE A O 1
ATOM 1289 N N . SER A 1 179 ? -28.336 9.026 -10.641 1.00 47.19 179 SER A N 1
ATOM 1290 C CA . SER A 1 179 ? -28.554 8.552 -9.268 1.00 47.19 179 SER A CA 1
ATOM 1291 C C . SER A 1 179 ? -28.584 9.694 -8.249 1.00 47.19 179 SER A C 1
ATOM 1293 O O . SER A 1 179 ? -27.919 10.712 -8.414 1.00 47.19 179 SER A O 1
ATOM 1295 N N . TYR A 1 180 ? -29.334 9.503 -7.162 1.00 46.72 180 TYR A N 1
ATOM 1296 C CA . TYR A 1 180 ? -29.301 10.359 -5.974 1.00 46.72 180 TYR A CA 1
ATOM 1297 C C . TYR A 1 180 ? -28.933 9.494 -4.769 1.00 46.72 180 TYR A C 1
ATOM 1299 O O . TYR A 1 180 ? -29.500 8.416 -4.589 1.00 46.72 180 TYR A O 1
ATOM 1307 N N . GLY A 1 181 ? -27.998 9.985 -3.961 1.00 39.34 181 GLY A N 1
ATOM 1308 C CA . GLY A 1 181 ? -27.426 9.285 -2.822 1.00 39.34 181 GLY A CA 1
ATOM 1309 C C . GLY A 1 181 ? -28.435 8.975 -1.721 1.00 39.34 181 GLY A C 1
ATOM 1310 O O . GLY A 1 181 ? -29.386 9.728 -1.480 1.00 39.34 181 GLY A O 1
ATOM 1311 N N . VAL A 1 182 ? -28.230 7.832 -1.069 1.00 43.62 182 VAL A N 1
ATOM 1312 C CA . VAL A 1 182 ? -29.198 7.243 -0.145 1.00 43.62 182 VAL A CA 1
ATOM 1313 C C . VAL A 1 182 ? -28.784 7.523 1.295 1.00 43.62 182 VAL A C 1
ATOM 1315 O O . VAL A 1 182 ? -27.713 7.110 1.738 1.00 43.62 182 VAL A O 1
ATOM 1318 N N . THR A 1 183 ? -29.660 8.220 2.021 1.00 41.41 183 THR A N 1
ATOM 1319 C CA . THR A 1 183 ? -29.535 8.478 3.461 1.00 41.41 183 THR A CA 1
ATOM 1320 C C . THR A 1 183 ? -30.858 8.184 4.169 1.00 41.41 183 THR A C 1
ATOM 1322 O O . THR A 1 183 ? -31.905 8.751 3.842 1.00 41.41 183 THR A O 1
ATOM 1325 N N . GLY A 1 184 ? -30.832 7.288 5.156 1.00 42.34 184 GLY A N 1
ATOM 1326 C CA . GLY A 1 184 ? -31.987 6.953 5.991 1.00 42.34 184 GLY A CA 1
ATOM 1327 C C . GLY A 1 184 ? -33.058 6.115 5.285 1.00 42.34 184 GLY A C 1
ATOM 1328 O O . GLY A 1 184 ? -34.242 6.221 5.623 1.00 42.34 184 GLY A O 1
ATOM 1329 N N . GLY A 1 185 ? -32.671 5.306 4.293 1.00 42.56 185 GLY A N 1
ATOM 1330 C CA . GLY A 1 185 ? -33.516 4.252 3.722 1.00 42.56 185 GLY A CA 1
ATOM 1331 C C . GLY A 1 185 ? -34.807 4.691 3.010 1.00 42.56 185 GLY A C 1
ATOM 1332 O O . GLY A 1 185 ? -35.736 3.891 2.910 1.00 42.56 185 GLY A O 1
ATOM 1333 N N . THR A 1 186 ? -34.944 5.940 2.536 1.00 42.31 186 THR A N 1
ATOM 1334 C CA . THR A 1 186 ? -36.063 6.309 1.632 1.00 42.31 186 THR A CA 1
ATOM 1335 C C . THR A 1 186 ? -35.761 7.459 0.659 1.00 42.31 186 THR A C 1
ATOM 1337 O O . THR A 1 186 ? -36.139 8.603 0.904 1.00 42.31 186 THR A O 1
ATOM 1340 N N . THR A 1 187 ? -35.162 7.145 -0.497 1.00 38.78 187 THR A N 1
ATOM 1341 C CA . THR A 1 187 ? -35.504 7.650 -1.855 1.00 38.78 187 THR A CA 1
ATOM 1342 C C . THR A 1 187 ? -34.504 7.074 -2.861 1.00 38.78 187 THR A C 1
ATOM 1344 O O . THR A 1 187 ? -33.312 7.065 -2.589 1.00 38.78 187 THR A O 1
ATOM 1347 N N . ILE A 1 188 ? -34.980 6.644 -4.033 1.00 45.38 188 ILE A N 1
ATOM 1348 C CA . ILE A 1 188 ? -34.151 6.380 -5.221 1.00 45.38 188 ILE A CA 1
ATOM 1349 C C . ILE A 1 188 ? -34.763 7.176 -6.389 1.00 45.38 188 ILE A C 1
ATOM 1351 O O . ILE A 1 188 ? -35.977 7.392 -6.419 1.00 45.38 188 ILE A O 1
ATOM 1355 N N . ALA A 1 189 ? -33.902 7.676 -7.277 1.00 38.78 189 ALA A N 1
ATOM 1356 C CA . ALA A 1 189 ? -34.101 8.778 -8.224 1.00 38.78 189 ALA A CA 1
ATOM 1357 C C . ALA A 1 189 ? -35.472 8.928 -8.926 1.00 38.78 189 ALA A C 1
ATOM 1359 O O . ALA A 1 189 ? -36.011 7.984 -9.502 1.00 38.78 189 ALA A O 1
ATOM 1360 N N . THR A 1 190 ? -35.944 10.182 -9.035 1.00 36.34 190 THR A N 1
ATOM 1361 C CA . THR A 1 190 ? -36.834 10.622 -10.130 1.00 36.34 190 THR A CA 1
ATOM 1362 C C . THR A 1 190 ? -36.548 12.071 -10.553 1.00 36.34 190 THR A C 1
ATOM 1364 O O . THR A 1 190 ? -36.899 12.998 -9.821 1.00 36.34 190 THR A O 1
ATOM 1367 N N . ASP A 1 191 ? -36.050 12.274 -11.772 1.00 34.97 191 ASP A N 1
ATOM 1368 C CA . ASP A 1 191 ? -36.297 13.487 -12.565 1.00 34.97 191 ASP A CA 1
ATOM 1369 C C . ASP A 1 191 ? -36.687 13.097 -14.004 1.00 34.97 191 ASP A C 1
ATOM 1371 O O . ASP A 1 191 ? -36.328 12.015 -14.455 1.00 34.97 191 ASP A O 1
ATOM 1375 N N . SER A 1 192 ? -37.460 13.980 -14.656 1.00 37.44 192 SER A N 1
ATOM 1376 C CA . SER A 1 192 ? -37.864 14.016 -16.076 1.00 37.44 192 SER A CA 1
ATOM 1377 C C . SER A 1 192 ? -38.403 12.725 -16.757 1.00 37.44 192 SER A C 1
ATOM 1379 O O . SER A 1 192 ? -38.213 11.591 -16.324 1.00 37.44 192 SER A O 1
ATOM 1381 N N . PRO A 1 193 ? -39.225 12.852 -17.823 1.00 40.44 193 PRO A N 1
ATOM 1382 C CA . PRO A 1 193 ? -39.870 11.693 -18.446 1.00 40.44 193 PRO A CA 1
ATOM 1383 C C . PRO A 1 193 ? -38.943 11.014 -19.470 1.00 40.44 193 PRO A C 1
ATOM 1385 O O . PRO A 1 193 ? -39.149 11.163 -20.676 1.00 40.44 193 PRO A O 1
ATOM 1388 N N . GLY A 1 194 ? -37.944 10.270 -18.984 1.00 41.72 194 GLY A N 1
ATOM 1389 C CA . GLY A 1 194 ? -36.963 9.566 -19.818 1.00 41.72 194 GLY A CA 1
ATOM 1390 C C . GLY A 1 194 ? -36.440 8.257 -19.220 1.00 41.72 194 GLY A C 1
ATOM 1391 O O . GLY A 1 194 ? -36.815 7.184 -19.688 1.00 41.72 194 GLY A O 1
ATOM 1392 N N . SER A 1 195 ? -35.554 8.352 -18.226 1.00 41.62 195 SER A N 1
ATOM 1393 C CA . SER A 1 195 ? -34.481 7.357 -18.037 1.00 41.62 195 SER A CA 1
ATOM 1394 C C . SER A 1 195 ? -34.033 7.133 -16.580 1.00 41.62 195 SER A C 1
ATOM 1396 O O . SER A 1 195 ? -32.891 6.746 -16.354 1.00 41.62 195 SER A O 1
ATOM 1398 N N . GLY A 1 196 ? -34.905 7.332 -15.584 1.00 39.03 196 GLY A N 1
ATOM 1399 C CA . GLY A 1 196 ? -34.585 6.998 -14.186 1.00 39.03 196 GLY A CA 1
ATOM 1400 C C . GLY A 1 196 ? -34.240 5.510 -14.000 1.00 39.03 196 GLY A C 1
ATOM 1401 O O . GLY A 1 196 ? -34.975 4.642 -14.479 1.00 39.03 196 GLY A O 1
ATOM 1402 N N . LYS A 1 197 ? -33.128 5.217 -13.310 1.00 51.00 197 LYS A N 1
ATOM 1403 C CA . LYS A 1 197 ? -32.623 3.858 -13.029 1.00 51.00 197 LYS A CA 1
ATOM 1404 C C . LYS A 1 197 ? -32.272 3.708 -11.535 1.00 51.00 197 LYS A C 1
ATOM 1406 O O . LYS A 1 197 ? -31.914 4.703 -10.908 1.00 51.00 197 LYS A O 1
ATOM 1411 N N . PRO A 1 198 ? -32.390 2.506 -10.939 1.00 45.09 198 PRO A N 1
ATOM 1412 C CA . PRO A 1 198 ? -32.133 2.305 -9.514 1.00 45.09 198 PRO A CA 1
ATOM 1413 C C . PRO A 1 198 ? -30.716 1.779 -9.235 1.00 45.09 198 PRO A C 1
ATOM 1415 O O . PRO A 1 198 ? -30.398 0.665 -9.632 1.00 45.09 198 PRO A O 1
ATOM 1418 N N . MET A 1 199 ? -29.887 2.498 -8.476 1.00 43.50 199 MET A N 1
ATOM 1419 C CA . MET A 1 199 ? -28.741 1.851 -7.816 1.00 43.50 199 MET A CA 1
ATOM 1420 C C . MET A 1 199 ? -29.217 0.988 -6.641 1.00 43.50 199 MET A C 1
ATOM 1422 O O . MET A 1 199 ? -30.252 1.273 -6.033 1.00 43.50 199 MET A O 1
ATOM 1426 N N . ALA A 1 200 ? -28.445 -0.043 -6.308 1.00 47.50 200 ALA A N 1
ATOM 1427 C CA . ALA A 1 200 ? -28.559 -0.772 -5.048 1.00 47.50 200 ALA A CA 1
ATOM 1428 C C . ALA A 1 200 ? -27.253 -0.625 -4.253 1.00 47.50 200 ALA A C 1
ATOM 1430 O O . ALA A 1 200 ? -26.212 -0.304 -4.821 1.00 47.50 200 ALA A O 1
ATOM 1431 N N . VAL A 1 201 ? -27.309 -0.855 -2.943 1.00 40.84 201 VAL A N 1
ATOM 1432 C CA . VAL A 1 201 ? -26.129 -0.935 -2.070 1.00 40.84 201 VAL A CA 1
ATOM 1433 C C . VAL A 1 201 ? -26.302 -2.170 -1.196 1.00 40.84 201 VAL A C 1
ATOM 1435 O O . VAL A 1 201 ? -27.418 -2.466 -0.766 1.00 40.84 201 VAL A O 1
ATOM 1438 N N . ARG A 1 202 ? -25.241 -2.932 -0.942 1.00 43.84 202 ARG A N 1
ATOM 1439 C CA . ARG A 1 202 ? -25.309 -4.094 -0.050 1.00 43.84 202 ARG A CA 1
ATOM 1440 C C . ARG A 1 202 ? -23.965 -4.307 0.627 1.00 43.84 202 ARG A C 1
ATOM 1442 O O . ARG A 1 202 ? -22.957 -4.397 -0.059 1.00 43.84 202 ARG A O 1
ATOM 1449 N N . ASN A 1 203 ? -23.981 -4.423 1.956 1.00 42.53 203 ASN A N 1
ATOM 1450 C CA . ASN A 1 203 ? -22.786 -4.622 2.782 1.00 42.53 203 ASN A CA 1
ATOM 1451 C C . ASN A 1 203 ? -21.698 -3.558 2.499 1.00 42.53 203 ASN A C 1
ATOM 1453 O O . ASN A 1 203 ? -20.562 -3.899 2.202 1.00 42.53 203 ASN A O 1
ATOM 1457 N N . GLY A 1 204 ? -22.071 -2.272 2.506 1.00 42.69 204 GLY A N 1
ATOM 1458 C CA . GLY A 1 204 ? -21.178 -1.146 2.177 1.00 42.69 204 GLY A CA 1
ATOM 1459 C C . GLY A 1 204 ? -20.961 -0.908 0.676 1.00 42.69 204 GLY A C 1
ATOM 1460 O O . GLY A 1 204 ? -20.764 0.228 0.261 1.00 42.69 204 GLY A O 1
ATOM 1461 N N . CYS A 1 205 ? -21.084 -1.939 -0.159 1.00 48.00 205 CYS A N 1
ATOM 1462 C CA . CYS A 1 205 ? -20.702 -1.863 -1.566 1.00 48.00 205 CYS A CA 1
ATOM 1463 C C . CYS A 1 205 ? -21.831 -1.398 -2.488 1.00 48.00 205 CYS A C 1
ATOM 1465 O O . CYS A 1 205 ? -22.981 -1.843 -2.387 1.00 48.00 205 CYS A O 1
ATOM 1467 N N . HIS A 1 206 ? -21.485 -0.493 -3.400 1.00 52.78 206 HIS A N 1
ATOM 1468 C CA . HIS A 1 206 ? -22.375 0.040 -4.427 1.00 52.78 206 HIS A CA 1
ATOM 1469 C C . HIS A 1 206 ? -22.612 -0.984 -5.545 1.00 52.78 206 HIS A C 1
ATOM 1471 O O . HIS A 1 206 ? -21.730 -1.779 -5.844 1.00 52.78 206 HIS A O 1
ATOM 1477 N N . PHE A 1 207 ? -23.796 -0.943 -6.162 1.00 57.31 207 PHE A N 1
ATOM 1478 C CA . PHE A 1 207 ? -24.143 -1.754 -7.331 1.00 57.31 207 PHE A CA 1
ATOM 1479 C C . PHE A 1 207 ? -24.859 -0.906 -8.396 1.00 57.31 207 PHE A C 1
ATOM 1481 O O . PHE A 1 207 ? -26.021 -0.498 -8.236 1.00 57.31 207 PHE A O 1
ATOM 1488 N N . PHE A 1 208 ? -24.159 -0.640 -9.498 1.00 57.16 208 PHE A N 1
ATOM 1489 C CA . PHE A 1 208 ? -24.614 0.104 -10.665 1.00 57.16 208 PHE A CA 1
ATOM 1490 C C . PHE A 1 208 ? -25.513 -0.773 -11.546 1.00 57.16 208 PHE A C 1
ATOM 1492 O O . PHE A 1 208 ? -25.069 -1.627 -12.317 1.00 57.16 208 PHE A O 1
ATOM 1499 N N . ASN A 1 209 ? -26.822 -0.514 -11.488 1.00 51.88 209 ASN A N 1
ATOM 1500 C CA . ASN A 1 209 ? -27.809 -1.159 -12.354 1.00 51.88 209 ASN A CA 1
ATOM 1501 C C . ASN A 1 209 ? -27.779 -0.561 -13.773 1.00 51.88 209 ASN A C 1
ATOM 1503 O O . ASN A 1 209 ? -28.651 0.213 -14.180 1.00 51.88 209 ASN A O 1
ATOM 1507 N N . GLY A 1 210 ? -26.753 -0.926 -14.531 1.00 57.00 210 GLY A N 1
ATOM 1508 C CA . GLY A 1 210 ? -26.576 -0.514 -15.913 1.00 57.00 210 GLY A CA 1
ATOM 1509 C C . GLY A 1 210 ? -25.583 -1.399 -16.652 1.00 57.00 210 GLY A C 1
ATOM 1510 O O . GLY A 1 210 ? -24.782 -2.113 -16.057 1.00 57.00 210 GLY A O 1
ATOM 1511 N N . PHE A 1 211 ? -25.616 -1.310 -17.978 1.00 60.44 211 PHE A N 1
ATOM 1512 C CA . PHE A 1 211 ? -24.433 -1.579 -18.778 1.00 60.44 211 PHE A CA 1
ATOM 1513 C C . PHE A 1 211 ? -23.460 -0.432 -18.509 1.00 60.44 211 PHE A C 1
ATOM 1515 O O . PHE A 1 211 ? -23.815 0.736 -18.682 1.00 60.44 211 PHE A O 1
ATOM 1522 N N . LEU A 1 212 ? -22.263 -0.746 -18.020 1.00 61.75 212 LEU A N 1
ATOM 1523 C CA . LEU A 1 212 ? -21.323 0.290 -17.586 1.00 61.75 212 LEU A CA 1
ATOM 1524 C C . LEU A 1 212 ? -20.729 1.061 -18.778 1.00 61.75 212 LEU A C 1
ATOM 1526 O O . LEU A 1 212 ? -20.487 2.254 -18.648 1.00 61.75 212 LEU A O 1
ATOM 1530 N N . SER A 1 213 ? -20.684 0.437 -19.963 1.00 59.78 213 SER A N 1
ATOM 1531 C CA . SER A 1 213 ? -20.468 1.077 -21.277 1.00 59.78 213 SER A CA 1
ATOM 1532 C C . SER A 1 213 ? -21.476 2.177 -21.629 1.00 59.78 213 SER A C 1
ATOM 1534 O O . SER A 1 213 ? -21.214 3.015 -22.484 1.00 59.78 213 SER A O 1
ATOM 1536 N N . ASP A 1 214 ? -22.653 2.141 -21.004 1.00 55.72 214 ASP A N 1
ATOM 1537 C CA . ASP A 1 214 ? -23.748 3.090 -21.205 1.00 55.72 214 ASP A CA 1
ATOM 1538 C C . ASP A 1 214 ? -23.849 4.072 -20.017 1.00 55.72 214 ASP A C 1
ATOM 1540 O O . ASP A 1 214 ? -24.812 4.831 -19.917 1.00 55.72 214 ASP A O 1
ATOM 1544 N N . THR A 1 215 ? -22.917 3.993 -19.062 1.00 55.53 215 THR A N 1
ATOM 1545 C CA . THR A 1 215 ? -22.947 4.717 -17.777 1.00 55.53 215 THR A CA 1
ATOM 1546 C C . THR A 1 215 ? -21.690 5.572 -17.604 1.00 55.53 215 THR A C 1
ATOM 1548 O O . THR A 1 215 ? -21.800 6.734 -17.214 1.00 55.53 215 THR A O 1
ATOM 1551 N N . PHE A 1 216 ? -20.529 5.033 -17.981 1.00 57.03 216 PHE A N 1
ATOM 1552 C CA . PHE A 1 216 ? -19.240 5.716 -18.062 1.00 57.03 216 PHE A CA 1
ATOM 1553 C C . PHE A 1 216 ? -18.833 5.865 -19.533 1.00 57.03 216 PHE A C 1
ATOM 1555 O O . PHE A 1 216 ? -19.053 4.957 -20.332 1.00 57.03 216 PHE A O 1
ATOM 1562 N N . LEU A 1 217 ? -18.255 7.015 -19.892 1.00 56.00 217 LEU A N 1
ATOM 1563 C CA . LEU A 1 217 ? -17.752 7.266 -21.251 1.00 56.00 217 LEU A CA 1
ATOM 1564 C C . LEU A 1 217 ? -16.386 6.598 -21.484 1.00 56.00 217 LEU A C 1
ATOM 1566 O O . LEU A 1 217 ? -16.097 6.165 -22.597 1.00 56.00 217 LEU A O 1
ATOM 1570 N N . ASN A 1 218 ? -15.578 6.468 -20.426 1.00 63.19 218 ASN A N 1
ATOM 1571 C CA . ASN A 1 218 ? -14.369 5.654 -20.421 1.00 63.19 218 ASN A CA 1
ATOM 1572 C C . ASN A 1 218 ? -14.727 4.193 -20.079 1.00 63.19 218 ASN A C 1
ATOM 1574 O O . ASN A 1 218 ? -15.358 3.917 -19.054 1.00 63.19 218 ASN A O 1
ATOM 1578 N N . GLY A 1 219 ? -14.321 3.261 -20.946 1.00 63.34 219 GLY A N 1
ATOM 1579 C CA . GLY A 1 219 ? -14.546 1.827 -20.764 1.00 63.34 219 GLY A CA 1
ATOM 1580 C C . GLY A 1 219 ? -13.750 1.224 -19.606 1.00 63.34 219 GLY A C 1
ATOM 1581 O O . GLY A 1 219 ? -14.238 0.282 -18.985 1.00 63.34 219 GLY A O 1
ATOM 1582 N N . ASP A 1 220 ? -12.585 1.789 -19.283 1.00 63.31 220 ASP A N 1
ATOM 1583 C CA . ASP A 1 220 ? -11.716 1.303 -18.212 1.00 63.31 220 ASP A CA 1
ATOM 1584 C C . ASP A 1 220 ? -12.210 1.766 -16.833 1.00 63.31 220 ASP A C 1
ATOM 1586 O O . ASP A 1 220 ? -12.385 0.934 -15.954 1.00 63.31 220 ASP A O 1
ATOM 1590 N N . VAL A 1 221 ? -12.679 3.011 -16.681 1.00 58.06 221 VAL A N 1
ATOM 1591 C CA . VAL A 1 221 ? -13.433 3.423 -15.471 1.00 58.06 221 VAL A CA 1
ATOM 1592 C C . VAL A 1 221 ? -14.648 2.509 -15.242 1.00 58.06 221 VAL A C 1
ATOM 1594 O O . VAL A 1 221 ? -14.921 2.083 -14.121 1.00 58.06 221 VAL A O 1
ATOM 1597 N N . GLY A 1 222 ? -15.359 2.132 -16.311 1.00 64.75 222 GLY A N 1
ATOM 1598 C CA . GLY A 1 222 ? -16.442 1.148 -16.229 1.00 64.75 222 GLY A CA 1
ATOM 1599 C C . GLY A 1 222 ? -15.978 -0.273 -15.871 1.00 64.75 222 GLY A C 1
ATOM 1600 O O . GLY A 1 222 ? -16.731 -1.009 -15.234 1.00 64.75 222 GLY A O 1
ATOM 1601 N N . ARG A 1 223 ? -14.764 -0.670 -16.269 1.00 76.00 223 ARG A N 1
ATOM 1602 C CA . ARG A 1 223 ? -14.128 -1.954 -15.932 1.00 76.00 223 ARG A CA 1
ATOM 1603 C C . ARG A 1 223 ? -13.746 -1.972 -14.457 1.00 76.00 223 ARG A C 1
ATOM 1605 O O . ARG A 1 223 ? -14.126 -2.909 -13.771 1.00 76.00 223 ARG A O 1
ATOM 1612 N N . ASP A 1 224 ? -13.091 -0.933 -13.961 1.00 60.00 224 ASP A N 1
ATOM 1613 C CA . ASP A 1 224 ? -12.521 -0.889 -12.609 1.00 60.00 224 ASP A CA 1
ATOM 1614 C C . ASP A 1 224 ? -13.606 -0.712 -11.541 1.00 60.00 224 ASP A C 1
ATOM 1616 O O . ASP A 1 224 ? -13.605 -1.389 -10.510 1.00 60.00 224 ASP A O 1
ATOM 1620 N N . VAL A 1 225 ? -14.654 0.056 -11.859 1.00 62.81 225 VAL A N 1
ATOM 1621 C CA . VAL A 1 225 ? -15.909 0.040 -11.097 1.00 62.81 225 VAL A CA 1
ATOM 1622 C C . VAL A 1 225 ? -16.491 -1.378 -11.022 1.00 62.81 225 VAL A C 1
ATOM 1624 O O . VAL A 1 225 ? -16.827 -1.828 -9.927 1.00 62.81 225 VAL A O 1
ATOM 1627 N N . ALA A 1 226 ? -16.575 -2.115 -12.138 1.00 72.25 226 ALA A N 1
ATOM 1628 C CA . ALA A 1 226 ? -17.032 -3.506 -12.107 1.00 72.25 226 ALA A CA 1
ATOM 1629 C C . ALA A 1 226 ? -16.068 -4.446 -11.365 1.00 72.25 226 ALA A C 1
ATOM 1631 O O . ALA A 1 226 ? -16.550 -5.372 -10.720 1.00 72.25 226 ALA A O 1
ATOM 1632 N N . ILE A 1 227 ? -14.749 -4.232 -11.408 1.00 66.38 227 ILE A N 1
ATOM 1633 C CA . ILE A 1 227 ? -13.770 -5.011 -10.633 1.00 66.38 227 ILE A CA 1
ATOM 1634 C C . ILE A 1 227 ? -14.089 -4.878 -9.142 1.00 66.38 227 ILE A C 1
ATOM 1636 O O . ILE A 1 227 ? -14.333 -5.895 -8.494 1.00 66.38 227 ILE A O 1
ATOM 1640 N N . ARG A 1 228 ? -14.234 -3.646 -8.638 1.00 62.56 228 ARG A N 1
ATOM 1641 C CA . ARG A 1 228 ? -14.589 -3.356 -7.240 1.00 62.56 228 ARG A CA 1
ATOM 1642 C C . ARG A 1 228 ? -15.956 -3.924 -6.835 1.00 62.56 228 ARG A C 1
ATOM 1644 O O . ARG A 1 228 ? -16.090 -4.510 -5.759 1.00 62.56 228 ARG A O 1
ATOM 1651 N N . GLU A 1 229 ? -16.973 -3.817 -7.698 1.00 68.56 229 GLU A N 1
ATOM 1652 C CA . GLU A 1 229 ? -18.285 -4.441 -7.450 1.00 68.56 229 GLU A CA 1
ATOM 1653 C C . GLU A 1 229 ? -18.213 -5.968 -7.380 1.00 68.56 229 GLU A C 1
ATOM 1655 O O . GLU A 1 229 ? -18.860 -6.584 -6.531 1.00 68.56 229 GLU A O 1
ATOM 1660 N N . LEU A 1 230 ? -17.449 -6.589 -8.279 1.00 73.69 230 LEU A N 1
ATOM 1661 C CA . LEU A 1 230 ? -17.311 -8.038 -8.357 1.00 73.69 230 LEU A CA 1
ATOM 1662 C C . LEU A 1 230 ? -16.483 -8.573 -7.191 1.00 73.69 230 LEU A C 1
ATOM 1664 O O . LEU A 1 230 ? -16.929 -9.515 -6.538 1.00 73.69 230 LEU A O 1
ATOM 1668 N N . GLN A 1 231 ? -15.345 -7.950 -6.878 1.00 67.12 231 GLN A N 1
ATOM 1669 C CA . GLN A 1 231 ? -14.544 -8.256 -5.694 1.00 67.12 231 GLN A CA 1
ATOM 1670 C C . GLN A 1 231 ? -15.422 -8.215 -4.446 1.00 67.12 231 GLN A C 1
ATOM 1672 O O . GLN A 1 231 ? -15.589 -9.251 -3.808 1.00 67.12 231 GLN A O 1
ATOM 1677 N N . CYS A 1 232 ? -16.087 -7.094 -4.149 1.00 63.56 232 CYS A N 1
ATOM 1678 C CA . CYS A 1 232 ? -16.933 -7.033 -2.959 1.00 63.56 232 CYS A CA 1
ATOM 1679 C C . CYS A 1 232 ? -18.114 -8.019 -3.007 1.00 63.56 232 CYS A C 1
ATOM 1681 O O . CYS A 1 232 ? -18.433 -8.645 -1.995 1.00 63.56 232 CYS A O 1
ATOM 1683 N N . ALA A 1 233 ? -18.737 -8.239 -4.171 1.00 61.72 233 ALA A N 1
ATOM 1684 C CA . ALA A 1 233 ? -19.758 -9.275 -4.307 1.00 61.72 233 ALA A CA 1
ATOM 1685 C C . ALA A 1 233 ? -19.221 -10.661 -3.906 1.00 61.72 233 ALA A C 1
ATOM 1687 O O . ALA A 1 233 ? -19.916 -11.386 -3.196 1.00 61.72 233 ALA A O 1
ATOM 1688 N N . ALA A 1 234 ? -17.995 -11.007 -4.307 1.00 60.69 234 ALA A N 1
ATOM 1689 C CA . ALA A 1 234 ? -17.318 -12.248 -3.931 1.00 60.69 234 ALA A CA 1
ATOM 1690 C C . ALA A 1 234 ? -16.765 -12.274 -2.497 1.00 60.69 234 ALA A C 1
ATOM 1692 O O . ALA A 1 234 ? -16.375 -13.348 -2.036 1.00 60.69 234 ALA A O 1
ATOM 1693 N N . GLY A 1 235 ? -16.741 -11.135 -1.799 1.00 57.91 235 GLY A N 1
ATOM 1694 C CA . GLY A 1 235 ? -16.035 -10.975 -0.530 1.00 57.91 235 GLY A CA 1
ATOM 1695 C C . GLY A 1 235 ? -14.513 -10.891 -0.689 1.00 57.91 235 GLY A C 1
ATOM 1696 O O . GLY A 1 235 ? -13.800 -11.344 0.194 1.00 57.91 235 GLY A O 1
ATOM 1697 N N . GLY A 1 236 ? -14.011 -10.372 -1.813 1.00 45.84 236 GLY A N 1
ATOM 1698 C CA . GLY A 1 236 ? -12.602 -10.001 -1.967 1.00 45.84 236 GLY A CA 1
ATOM 1699 C C . GLY A 1 236 ? -12.221 -8.931 -0.946 1.00 45.84 236 GLY A C 1
ATOM 1700 O O . GLY A 1 236 ? -13.013 -8.020 -0.692 1.00 45.84 236 GLY A O 1
ATOM 1701 N N . GLY A 1 237 ? -11.057 -9.090 -0.321 1.00 52.72 237 GLY A N 1
ATOM 1702 C CA . GLY A 1 237 ? -10.753 -8.434 0.942 1.00 52.72 237 GLY A CA 1
ATOM 1703 C C . GLY A 1 237 ? -11.647 -8.960 2.067 1.00 52.72 237 GLY A C 1
ATOM 1704 O O . GLY A 1 237 ? -12.466 -8.211 2.606 1.00 52.72 237 GLY A O 1
ATOM 1705 N N . GLN A 1 238 ? -11.486 -10.228 2.474 1.00 64.31 238 GLN A N 1
ATOM 1706 C CA . GLN A 1 238 ? -12.037 -10.712 3.754 1.00 64.31 238 GLN A CA 1
ATOM 1707 C C . GLN A 1 238 ? -11.203 -10.143 4.917 1.00 64.31 238 GLN A C 1
ATOM 1709 O O . GLN A 1 238 ? -10.578 -10.866 5.688 1.00 64.31 238 GLN A O 1
ATOM 1714 N N . PHE A 1 239 ? -11.212 -8.814 5.046 1.00 80.94 239 PHE A N 1
ATOM 1715 C CA . PHE A 1 239 ? -10.626 -8.113 6.176 1.00 80.94 239 PHE A CA 1
ATOM 1716 C C . PHE A 1 239 ? -11.370 -8.524 7.446 1.00 80.94 239 PHE A C 1
ATOM 1718 O O . PHE A 1 239 ? -12.546 -8.212 7.636 1.00 80.94 239 PHE A O 1
ATOM 1725 N N . GLU A 1 240 ? -10.690 -9.260 8.318 1.00 90.50 240 GLU A N 1
ATOM 1726 C CA . GLU A 1 240 ? -11.243 -9.678 9.597 1.00 90.50 240 GLU A CA 1
ATOM 1727 C C . GLU A 1 240 ? -10.874 -8.649 10.664 1.00 90.50 240 GLU A C 1
ATOM 1729 O O . GLU A 1 240 ? -9.695 -8.402 10.923 1.00 90.50 240 GLU A O 1
ATOM 1734 N N . LEU A 1 241 ? -11.874 -8.061 11.324 1.00 94.88 241 LEU A N 1
ATOM 1735 C CA . LEU A 1 241 ? -11.628 -7.230 12.497 1.00 94.88 241 LEU A CA 1
ATOM 1736 C C . LEU A 1 241 ? -11.244 -8.139 13.669 1.00 94.88 241 LEU A C 1
ATOM 1738 O O . LEU A 1 241 ? -12.089 -8.825 14.250 1.00 94.88 241 LEU A O 1
ATOM 1742 N N . ILE A 1 242 ? -9.963 -8.146 14.021 1.00 96.25 242 ILE A N 1
ATOM 1743 C CA . ILE A 1 242 ? -9.430 -8.893 15.158 1.00 96.25 242 ILE A CA 1
ATOM 1744 C C . ILE A 1 242 ? -9.324 -7.958 16.361 1.00 96.25 242 ILE A C 1
ATOM 1746 O O . ILE A 1 242 ? -8.958 -6.790 16.238 1.00 96.25 242 ILE A O 1
ATOM 1750 N N . GLY A 1 243 ? -9.632 -8.470 17.551 1.00 97.06 243 GLY A N 1
ATOM 1751 C CA . GLY A 1 243 ? -9.431 -7.765 18.811 1.00 97.06 243 GLY A CA 1
ATOM 1752 C C . GLY A 1 243 ? -8.720 -8.624 19.848 1.00 97.06 243 GLY A C 1
ATOM 1753 O O . GLY A 1 243 ? -9.035 -9.806 19.998 1.00 97.06 243 GLY A O 1
ATOM 1754 N N . VAL A 1 244 ? -7.812 -8.009 20.609 1.00 97.19 244 VAL A N 1
ATOM 1755 C CA . VAL A 1 244 ? -7.159 -8.625 21.776 1.00 97.19 244 VAL A CA 1
ATOM 1756 C C . VAL A 1 244 ? -7.802 -8.140 23.071 1.00 97.19 244 VAL A C 1
ATOM 1758 O O . VAL A 1 244 ? -8.140 -6.963 23.204 1.00 97.19 244 VAL A O 1
ATOM 1761 N N . THR A 1 245 ? -8.001 -9.028 24.041 1.00 96.31 245 THR A N 1
ATOM 1762 C CA . THR A 1 245 ? -8.634 -8.716 25.334 1.00 96.31 245 THR A CA 1
ATOM 1763 C C . THR A 1 245 ? -7.623 -8.541 26.464 1.00 96.31 245 THR A C 1
ATOM 1765 O O . THR A 1 245 ? -7.009 -9.515 26.892 1.00 96.31 245 THR A O 1
ATOM 1768 N N . GLY A 1 246 ? -7.538 -7.328 27.012 1.00 90.88 246 GLY A N 1
ATOM 1769 C CA . GLY A 1 246 ? -6.720 -7.014 28.189 1.00 90.88 246 GLY A CA 1
ATOM 1770 C C . GLY A 1 246 ? -7.509 -7.014 29.505 1.00 90.88 246 GLY A C 1
ATOM 1771 O O . GLY A 1 246 ? -8.484 -7.747 29.703 1.00 90.88 246 GLY A O 1
ATOM 1772 N N . ASP A 1 247 ? -7.105 -6.159 30.438 1.00 82.25 247 ASP A N 1
ATOM 1773 C CA . ASP A 1 247 ? -7.231 -6.503 31.852 1.00 82.25 247 ASP A CA 1
ATOM 1774 C C . ASP A 1 247 ? -8.624 -6.505 32.490 1.00 82.25 247 ASP A C 1
ATOM 1776 O O . ASP A 1 247 ? -9.524 -5.667 32.296 1.00 82.25 247 ASP A O 1
ATOM 1780 N N . GLY A 1 248 ? -8.803 -7.538 33.313 1.00 84.94 248 GLY A N 1
ATOM 1781 C CA . GLY A 1 248 ? -10.067 -7.875 33.948 1.00 84.94 248 GLY A CA 1
ATOM 1782 C C . GLY A 1 248 ? -11.175 -8.274 32.969 1.00 84.94 248 GLY A C 1
ATOM 1783 O O . GLY A 1 248 ? -12.346 -8.237 33.373 1.00 84.94 248 GLY A O 1
ATOM 1784 N N . SER A 1 249 ? -10.854 -8.632 31.719 1.00 90.06 249 SER A N 1
ATOM 1785 C CA . SER A 1 249 ? -11.795 -9.348 30.852 1.00 90.06 249 SER A CA 1
ATOM 1786 C C . SER A 1 249 ? -12.247 -10.663 31.507 1.00 90.06 249 SER A C 1
ATOM 1788 O O . SER A 1 249 ? -11.501 -11.244 32.302 1.00 90.06 249 SER A O 1
ATOM 1790 N N . PRO A 1 250 ? -13.465 -11.158 31.224 1.00 90.12 250 PRO A N 1
ATOM 1791 C CA . PRO A 1 250 ? -13.833 -12.542 31.524 1.00 90.12 250 PRO A CA 1
ATOM 1792 C C . PRO A 1 250 ? -12.831 -13.574 30.974 1.00 90.12 250 PRO A C 1
ATOM 1794 O O . PRO A 1 250 ? -12.556 -14.560 31.664 1.00 90.12 250 PRO A O 1
ATOM 1797 N N . THR A 1 251 ? -12.274 -13.304 29.792 1.00 92.94 251 THR A N 1
ATOM 1798 C CA . THR A 1 251 ? -11.255 -14.101 29.101 1.00 92.94 251 THR A CA 1
ATOM 1799 C C . THR A 1 251 ? -10.118 -13.160 28.660 1.00 92.94 251 THR A C 1
ATOM 1801 O O . THR A 1 251 ? -10.249 -12.561 27.603 1.00 92.94 251 THR A O 1
ATOM 1804 N N . PRO A 1 252 ? -9.074 -12.912 29.479 1.00 92.31 252 PRO A N 1
ATOM 1805 C CA . PRO A 1 252 ? -7.946 -12.037 29.122 1.00 92.31 252 PRO A CA 1
ATOM 1806 C C . PRO A 1 252 ? -6.929 -12.748 28.209 1.00 92.31 252 PRO A C 1
ATOM 1808 O O . PRO A 1 252 ? -7.080 -13.942 27.938 1.00 92.31 252 PRO A O 1
ATOM 1811 N N . GLU A 1 253 ? -5.903 -12.021 27.756 1.00 91.69 253 GLU A N 1
ATOM 1812 C CA . GLU A 1 253 ? -4.763 -12.530 26.972 1.00 91.69 253 GLU A CA 1
ATOM 1813 C C . GLU A 1 253 ? -5.207 -13.316 25.724 1.00 91.69 253 GLU A C 1
ATOM 1815 O O . GLU A 1 253 ? -4.709 -14.409 25.453 1.00 91.69 253 GLU A O 1
ATOM 1820 N N . SER A 1 254 ? -6.249 -12.852 25.025 1.00 94.62 254 SER A N 1
ATOM 1821 C CA . SER A 1 254 ? -6.982 -13.665 24.045 1.00 94.62 254 SER A CA 1
ATOM 1822 C C . SER A 1 254 ? -7.409 -12.883 22.807 1.00 94.62 254 SER A C 1
ATOM 1824 O O . SER A 1 254 ? -7.869 -11.746 22.907 1.00 94.62 254 SER A O 1
ATOM 1826 N N . LEU A 1 255 ? -7.297 -13.527 21.641 1.00 95.62 255 LEU A N 1
ATOM 1827 C CA . LEU A 1 255 ? -7.772 -12.996 20.366 1.00 95.62 255 LEU A CA 1
ATOM 1828 C C . LEU A 1 255 ? -9.192 -13.470 20.065 1.00 95.62 255 LEU A C 1
ATOM 1830 O O . LEU A 1 255 ? -9.531 -14.651 20.210 1.00 95.62 255 LEU A O 1
ATOM 1834 N N . PHE A 1 256 ? -9.996 -12.538 19.568 1.00 95.69 256 PHE A N 1
ATOM 1835 C CA . PHE A 1 256 ? -11.314 -12.797 19.012 1.00 95.69 256 PHE A CA 1
ATOM 1836 C C . PHE A 1 256 ? -11.428 -12.153 17.634 1.00 95.69 256 PHE A C 1
ATOM 1838 O O . PHE A 1 256 ? -10.951 -11.039 17.423 1.00 95.69 256 PHE A O 1
ATOM 1845 N N . ARG A 1 257 ? -12.146 -12.824 16.737 1.00 94.44 257 ARG A N 1
ATOM 1846 C CA . ARG A 1 257 ? -12.758 -12.194 15.568 1.00 94.44 257 ARG A CA 1
ATOM 1847 C C . ARG A 1 257 ? -13.988 -11.420 16.036 1.00 94.44 257 ARG A C 1
ATOM 1849 O O . ARG A 1 257 ? -14.745 -11.927 16.868 1.00 94.44 257 ARG A O 1
ATOM 1856 N N . ILE A 1 258 ? -14.184 -10.218 15.513 1.00 95.75 258 ILE A N 1
ATOM 1857 C CA . ILE A 1 258 ? -15.321 -9.343 15.797 1.00 95.75 258 ILE A CA 1
ATOM 1858 C C . ILE A 1 258 ? -16.102 -9.159 14.492 1.00 95.75 258 ILE A C 1
ATOM 1860 O O . ILE A 1 258 ? -15.521 -8.787 13.478 1.00 95.75 258 ILE A O 1
ATOM 1864 N N . ASP A 1 259 ? -17.411 -9.413 14.502 1.00 93.12 259 ASP A N 1
ATOM 1865 C CA . ASP A 1 259 ? -18.274 -9.132 13.351 1.00 93.12 259 ASP A CA 1
ATOM 1866 C C . ASP A 1 259 ? -18.521 -7.610 13.265 1.00 93.12 259 ASP A C 1
ATOM 1868 O O . ASP A 1 259 ? -19.109 -7.039 14.194 1.00 93.12 259 ASP A O 1
ATOM 1872 N N . PRO A 1 260 ? -18.096 -6.918 12.191 1.00 92.06 260 PRO A N 1
ATOM 1873 C CA . PRO A 1 260 ? -18.285 -5.473 12.059 1.00 92.06 260 PRO A CA 1
ATOM 1874 C C . PRO A 1 260 ? -19.755 -5.068 11.850 1.00 92.06 260 PRO A C 1
ATOM 1876 O O . PRO A 1 260 ? -20.083 -3.890 11.948 1.00 92.06 260 PRO A O 1
ATOM 1879 N N . THR A 1 261 ? -20.661 -6.018 11.602 1.00 87.62 261 THR A N 1
ATOM 1880 C CA . THR A 1 261 ? -22.091 -5.763 11.369 1.00 87.62 261 THR A CA 1
ATOM 1881 C C . THR A 1 261 ? -22.875 -5.599 12.673 1.00 87.62 261 THR A C 1
ATOM 1883 O O . THR A 1 261 ? -23.805 -4.794 12.734 1.00 87.62 261 THR A O 1
ATOM 1886 N N . ASP A 1 262 ? -22.543 -6.372 13.717 1.00 91.00 262 ASP A N 1
ATOM 1887 C CA . ASP A 1 262 ? -23.297 -6.391 14.985 1.00 91.00 262 ASP A CA 1
ATOM 1888 C C . ASP A 1 262 ? -22.445 -6.453 16.272 1.00 91.00 262 ASP A C 1
ATOM 1890 O O . ASP A 1 262 ? -22.996 -6.453 17.379 1.00 91.00 262 ASP A O 1
ATOM 1894 N N . ALA A 1 263 ? -21.114 -6.443 16.141 1.00 95.81 263 ALA A N 1
ATOM 1895 C CA . ALA A 1 263 ? -20.128 -6.577 17.217 1.00 95.81 263 ALA A CA 1
ATOM 1896 C C . ALA A 1 263 ? -20.211 -7.889 18.026 1.00 95.81 263 ALA A C 1
ATOM 1898 O O . ALA A 1 263 ? -19.710 -7.952 19.156 1.00 95.81 263 ALA A O 1
ATOM 1899 N N . THR A 1 264 ? -20.815 -8.950 17.478 1.00 95.94 264 THR A N 1
ATOM 1900 C CA . THR A 1 264 ? -20.647 -10.302 18.031 1.00 95.94 264 THR A CA 1
ATOM 1901 C C . THR A 1 264 ? -19.205 -10.784 17.869 1.00 95.94 264 THR A C 1
ATOM 1903 O O . THR A 1 264 ? -18.460 -10.304 17.017 1.00 95.94 264 THR A O 1
ATOM 1906 N N . ILE A 1 265 ? -18.779 -11.699 18.747 1.00 96.56 265 ILE A N 1
ATOM 1907 C CA . ILE A 1 265 ? -17.374 -12.110 18.857 1.00 96.56 265 ILE A CA 1
ATOM 1908 C C . ILE A 1 265 ? -17.210 -13.631 18.825 1.00 96.56 265 ILE A C 1
ATOM 1910 O O . ILE A 1 265 ? -17.957 -14.369 19.475 1.00 96.56 265 ILE A O 1
ATOM 1914 N N . GLU A 1 266 ? -16.193 -14.098 18.105 1.00 94.62 266 GLU A N 1
ATOM 1915 C CA . GLU A 1 266 ? -15.766 -15.496 18.050 1.00 94.62 266 GLU A CA 1
ATOM 1916 C C . GLU A 1 266 ? -14.355 -15.628 18.635 1.00 94.62 266 GLU A C 1
ATOM 1918 O O . GLU A 1 266 ? -13.411 -15.005 18.160 1.00 94.62 266 GLU A O 1
ATOM 1923 N N . PHE A 1 267 ? -14.207 -16.441 19.684 1.00 94.38 267 PHE A N 1
ATOM 1924 C CA . PHE A 1 267 ? -12.911 -16.717 20.309 1.00 94.38 267 PHE A CA 1
ATOM 1925 C C . PHE A 1 267 ? -12.018 -17.530 19.366 1.00 94.38 267 PHE A C 1
ATOM 1927 O O . PHE A 1 267 ? -12.385 -18.646 18.990 1.00 94.38 267 PHE A O 1
ATOM 1934 N N . ILE A 1 268 ? -10.829 -17.005 19.068 1.00 92.88 268 ILE A N 1
ATOM 1935 C CA . ILE A 1 268 ? -9.807 -17.683 18.265 1.00 92.88 268 ILE A CA 1
ATOM 1936 C C . ILE A 1 268 ? -8.884 -18.474 19.200 1.00 92.88 268 ILE A C 1
ATOM 1938 O O . ILE A 1 268 ? -8.773 -19.699 19.104 1.00 92.88 268 ILE A O 1
ATOM 1942 N N . CYS A 1 269 ? -8.223 -17.778 20.128 1.00 93.19 269 CYS A N 1
ATOM 1943 C CA . CYS A 1 269 ? -7.144 -18.334 20.938 1.00 93.19 269 CYS A CA 1
ATOM 1944 C C . CYS A 1 269 ? -6.849 -17.491 22.185 1.00 93.19 269 CYS A C 1
ATOM 1946 O O . CYS A 1 269 ? -7.265 -16.342 22.285 1.00 93.19 269 CYS A O 1
ATOM 1948 N N . GLY A 1 270 ? -6.087 -18.075 23.114 1.00 93.06 270 GLY A N 1
ATOM 1949 C CA . GLY A 1 270 ? -5.346 -17.331 24.134 1.00 93.06 270 GLY A CA 1
ATOM 1950 C C . GLY A 1 270 ? -3.864 -17.305 23.764 1.00 93.06 270 GLY A C 1
ATOM 1951 O O . GLY A 1 270 ? -3.349 -18.344 23.346 1.00 93.06 270 GLY A O 1
ATOM 1952 N N . LEU A 1 271 ? -3.218 -16.152 23.921 1.00 91.38 271 LEU A N 1
ATOM 1953 C CA . LEU A 1 271 ? -1.798 -15.909 23.658 1.00 91.38 271 LEU A CA 1
ATOM 1954 C C . LEU A 1 271 ? -0.958 -16.413 24.842 1.00 91.38 271 LEU A C 1
ATOM 1956 O O . LEU A 1 271 ? -0.143 -17.321 24.694 1.00 91.38 271 LEU A O 1
ATOM 1960 N N . GLY A 1 272 ? -1.255 -15.932 26.055 1.00 83.50 272 GLY A N 1
ATOM 1961 C CA . GLY A 1 272 ? -0.759 -16.514 27.311 1.00 83.50 272 GLY A CA 1
ATOM 1962 C C . GLY A 1 272 ? 0.722 -16.277 27.635 1.00 83.50 272 GLY A C 1
ATOM 1963 O O . GLY A 1 272 ? 1.243 -16.922 28.550 1.00 83.50 272 GLY A O 1
ATOM 1964 N N . ASN A 1 273 ? 1.383 -15.387 26.889 1.00 82.31 273 ASN A N 1
ATOM 1965 C CA . ASN A 1 273 ? 2.688 -14.808 27.221 1.00 82.31 273 ASN A CA 1
ATOM 1966 C C . ASN A 1 273 ? 2.576 -13.392 27.823 1.00 82.31 273 ASN A C 1
ATOM 1968 O O . ASN A 1 273 ? 3.536 -12.953 28.454 1.00 82.31 273 ASN A O 1
ATOM 1972 N N . GLY A 1 274 ? 1.443 -12.708 27.610 1.00 75.62 274 GLY A N 1
ATOM 1973 C CA . GLY A 1 274 ? 1.187 -11.319 28.000 1.00 75.62 274 GLY A CA 1
ATOM 1974 C C . GLY A 1 274 ? 0.969 -11.075 29.499 1.00 75.62 274 GLY A C 1
ATOM 1975 O O . GLY A 1 274 ? 1.097 -11.985 30.324 1.00 75.62 274 GLY A O 1
ATOM 1976 N N . ASP A 1 275 ? 0.656 -9.823 29.837 1.00 82.06 275 ASP A N 1
ATOM 1977 C CA . ASP A 1 275 ? 0.406 -9.316 31.200 1.00 82.06 275 ASP A CA 1
ATOM 1978 C C . ASP A 1 275 ? -0.451 -8.025 31.083 1.00 82.06 275 ASP A C 1
ATOM 1980 O O . ASP A 1 275 ? -1.416 -8.022 30.317 1.00 82.06 275 ASP A O 1
ATOM 1984 N N . ASP A 1 276 ? -0.145 -6.926 31.784 1.00 84.00 276 ASP A N 1
ATOM 1985 C CA . ASP A 1 276 ? -0.928 -5.681 31.662 1.00 84.00 276 ASP A CA 1
ATOM 1986 C C . ASP A 1 276 ? -0.645 -4.971 30.309 1.00 84.00 276 ASP A C 1
ATOM 1988 O O . ASP A 1 276 ? 0.499 -4.649 29.966 1.00 84.00 276 ASP A O 1
ATOM 1992 N N . GLY A 1 277 ? -1.697 -4.649 29.544 1.00 85.44 277 GLY A N 1
ATOM 1993 C CA . GLY A 1 277 ? -1.576 -3.790 28.349 1.00 85.44 277 GLY A CA 1
ATOM 1994 C C . GLY A 1 277 ? -1.635 -4.450 26.970 1.00 85.44 277 GLY A C 1
ATOM 1995 O O . GLY A 1 277 ? -1.127 -3.871 26.013 1.00 85.44 277 GLY A O 1
ATOM 1996 N N . GLU A 1 278 ? -2.261 -5.620 26.848 1.00 93.31 278 GLU A N 1
ATOM 1997 C CA . GLU A 1 278 ? -2.443 -6.339 25.574 1.00 93.31 278 GLU A CA 1
ATOM 1998 C C . GLU A 1 278 ? -2.893 -5.422 24.408 1.00 93.31 278 GLU A C 1
ATOM 2000 O O . GLU A 1 278 ? -3.974 -4.818 24.444 1.00 93.31 278 GLU A O 1
ATOM 2005 N N . THR A 1 279 ? -2.094 -5.343 23.342 1.00 96.44 279 THR A N 1
ATOM 2006 C CA . THR A 1 279 ? -2.386 -4.576 22.121 1.00 96.44 279 THR A CA 1
ATOM 2007 C C . THR A 1 279 ? -1.862 -5.300 20.872 1.00 96.44 279 THR A C 1
ATOM 2009 O O . THR A 1 279 ? -0.955 -6.123 20.963 1.00 96.44 279 THR A O 1
ATOM 2012 N N . ILE A 1 280 ? -2.461 -5.048 19.704 1.00 97.56 280 ILE A N 1
ATOM 2013 C CA . ILE A 1 280 ? -2.159 -5.757 18.448 1.00 97.56 280 ILE A CA 1
ATOM 2014 C C . ILE A 1 280 ? -2.113 -4.805 17.258 1.00 97.56 280 ILE A C 1
ATOM 2016 O O . ILE A 1 280 ? -2.862 -3.831 17.227 1.00 97.56 280 ILE A O 1
ATOM 2020 N N . GLY A 1 281 ? -1.293 -5.143 16.264 1.00 96.69 281 GLY A N 1
ATOM 2021 C CA . GLY A 1 281 ? -1.210 -4.457 14.977 1.00 96.69 281 GLY A CA 1
ATOM 2022 C C . GLY A 1 281 ? -0.916 -5.451 13.855 1.00 96.69 281 GLY A C 1
ATOM 2023 O O . GLY A 1 281 ? -0.142 -6.387 14.044 1.00 96.69 281 GLY A O 1
ATOM 2024 N N . TRP A 1 282 ? -1.561 -5.276 12.707 1.00 95.06 282 TRP A N 1
ATOM 2025 C CA . TRP A 1 282 ? -1.312 -6.058 11.496 1.00 95.06 282 TRP A CA 1
ATOM 2026 C C . TRP A 1 282 ? -0.229 -5.388 10.649 1.00 95.06 282 TRP A C 1
ATOM 2028 O O . TRP A 1 282 ? -0.397 -4.221 10.300 1.00 95.06 282 TRP A O 1
ATOM 2038 N N . ASN A 1 283 ? 0.847 -6.105 10.318 1.00 91.50 283 ASN A N 1
ATOM 2039 C CA . ASN A 1 283 ? 1.791 -5.673 9.291 1.00 91.50 283 ASN A CA 1
ATOM 2040 C C . ASN A 1 283 ? 1.260 -6.126 7.921 1.00 91.50 283 ASN A C 1
ATOM 2042 O O . ASN A 1 283 ? 1.078 -7.316 7.667 1.00 91.50 283 ASN A O 1
ATOM 2046 N N . SER A 1 284 ? 0.973 -5.161 7.046 1.00 83.25 284 SER A N 1
ATOM 2047 C CA . SER A 1 284 ? 0.473 -5.414 5.690 1.00 83.25 284 SER A CA 1
ATOM 2048 C C . SER A 1 284 ? 1.554 -5.910 4.730 1.00 83.25 284 SER A C 1
ATOM 2050 O O . SER A 1 284 ? 1.233 -6.638 3.797 1.00 83.25 284 SER A O 1
ATOM 2052 N N . THR A 1 285 ? 2.813 -5.547 4.975 1.00 75.56 285 THR A N 1
ATOM 2053 C CA . THR A 1 285 ? 3.966 -5.812 4.105 1.00 75.56 285 THR A CA 1
ATOM 2054 C C . THR A 1 285 ? 4.480 -7.251 4.247 1.00 75.56 285 THR A C 1
ATOM 2056 O O . THR A 1 285 ? 4.936 -7.839 3.272 1.00 75.56 285 THR A O 1
ATOM 2059 N N . ASP A 1 286 ? 4.373 -7.854 5.440 1.00 78.00 286 ASP A N 1
ATOM 2060 C CA . ASP A 1 286 ? 4.781 -9.249 5.696 1.00 78.00 286 ASP A CA 1
ATOM 2061 C C . ASP A 1 286 ? 3.617 -10.231 5.944 1.00 78.00 286 ASP A C 1
ATOM 2063 O O . ASP A 1 286 ? 3.847 -11.433 6.113 1.00 78.00 286 ASP A O 1
ATOM 2067 N N . GLY A 1 287 ? 2.375 -9.734 5.987 1.00 80.88 287 GLY A N 1
ATOM 2068 C CA . GLY A 1 287 ? 1.173 -10.537 6.206 1.00 80.88 287 GLY A CA 1
ATOM 2069 C C . GLY A 1 287 ? 1.062 -11.176 7.598 1.00 80.88 287 GLY A C 1
ATOM 2070 O O . GLY A 1 287 ? 0.498 -12.270 7.715 1.00 80.88 287 GLY A O 1
ATOM 2071 N N . GLN A 1 288 ? 1.606 -10.554 8.652 1.00 89.69 288 GLN A N 1
ATOM 2072 C CA . GLN A 1 288 ? 1.597 -11.103 10.014 1.00 89.69 288 GLN A CA 1
ATOM 2073 C C . GLN A 1 288 ? 0.908 -10.194 11.046 1.00 89.69 288 GLN A C 1
ATOM 2075 O O . GLN A 1 288 ? 0.975 -8.963 11.024 1.00 89.69 288 GLN A O 1
ATOM 2080 N N . LEU A 1 289 ? 0.248 -10.833 12.020 1.00 94.12 289 LEU A N 1
ATOM 2081 C CA . LEU A 1 289 ? -0.329 -10.156 13.180 1.00 94.12 289 LEU A CA 1
ATOM 2082 C C . LEU A 1 289 ? 0.707 -10.096 14.303 1.00 94.12 289 LEU A C 1
ATOM 2084 O O . LEU A 1 289 ? 1.166 -11.134 14.774 1.00 94.12 289 LEU A O 1
ATOM 2088 N N . TYR A 1 290 ? 1.013 -8.896 14.782 1.00 96.69 290 TYR A N 1
ATOM 2089 C CA . TYR A 1 290 ? 1.923 -8.671 15.898 1.00 96.69 290 TYR A CA 1
ATOM 2090 C C . TYR A 1 290 ? 1.149 -8.376 17.186 1.00 96.69 290 TYR A C 1
ATOM 2092 O O . TYR A 1 290 ? 0.126 -7.685 17.178 1.00 96.69 290 TYR A O 1
ATOM 2100 N N . HIS A 1 291 ? 1.661 -8.889 18.303 1.00 96.50 291 HIS A N 1
ATOM 2101 C CA . HIS A 1 291 ? 1.159 -8.679 19.657 1.00 96.50 291 HIS A CA 1
ATOM 2102 C C . HIS A 1 291 ? 2.213 -7.989 20.532 1.00 96.50 291 HIS A C 1
ATOM 2104 O O . HIS A 1 291 ? 3.396 -8.330 20.474 1.00 96.50 291 HIS A O 1
ATOM 2110 N N . ALA A 1 292 ? 1.771 -7.047 21.370 1.00 95.00 292 ALA A N 1
ATOM 2111 C CA . ALA A 1 292 ? 2.594 -6.396 22.381 1.00 95.00 292 ALA A CA 1
ATOM 2112 C C . ALA A 1 292 ? 1.869 -6.261 23.733 1.00 95.00 292 ALA A C 1
ATOM 2114 O O . ALA A 1 292 ? 0.668 -5.989 23.779 1.00 95.00 292 ALA A O 1
ATOM 2115 N N . SER A 1 293 ? 2.620 -6.384 24.831 1.00 92.44 293 SER A N 1
ATOM 2116 C CA . SER A 1 293 ? 2.151 -6.179 26.215 1.00 92.44 293 SER A CA 1
ATOM 2117 C C . SER A 1 293 ? 3.244 -5.530 27.079 1.00 92.44 293 SER A C 1
ATOM 2119 O O . SER A 1 293 ? 4.398 -5.436 26.655 1.00 92.44 293 SER A O 1
ATOM 2121 N N . GLY A 1 294 ? 2.907 -5.080 28.294 1.00 83.75 294 GLY A N 1
ATOM 2122 C CA . GLY A 1 294 ? 3.862 -4.528 29.266 1.00 83.75 294 GLY A CA 1
ATOM 2123 C C . GLY A 1 294 ? 3.603 -5.010 30.698 1.00 83.75 294 GLY A C 1
ATOM 2124 O O . GLY A 1 294 ? 2.932 -6.012 30.908 1.00 83.75 294 GLY A O 1
ATOM 2125 N N . HIS A 1 295 ? 4.142 -4.299 31.696 1.00 76.38 295 HIS A N 1
ATOM 2126 C CA . HIS A 1 295 ? 4.062 -4.696 33.110 1.00 76.38 295 HIS A CA 1
ATOM 2127 C C . HIS A 1 295 ? 3.567 -3.561 34.029 1.00 76.38 295 HIS A C 1
ATOM 2129 O O . HIS A 1 295 ? 3.857 -2.388 33.788 1.00 76.38 295 HIS A O 1
ATOM 2135 N N . ASP A 1 296 ? 2.869 -3.912 35.123 1.00 61.78 296 ASP A N 1
ATOM 2136 C CA . ASP A 1 296 ? 2.390 -2.974 36.166 1.00 61.78 296 ASP A CA 1
ATOM 2137 C C . ASP A 1 296 ? 3.324 -2.859 37.396 1.00 61.78 296 ASP A C 1
ATOM 2139 O O . ASP A 1 296 ? 3.153 -1.970 38.241 1.00 61.78 296 ASP A O 1
ATOM 2143 N N . SER A 1 297 ? 4.286 -3.783 37.544 1.00 59.97 297 SER A N 1
ATOM 2144 C CA . SER A 1 297 ? 4.864 -4.135 38.853 1.00 59.97 297 SER A CA 1
ATOM 2145 C C . SER A 1 297 ? 6.362 -3.779 39.030 1.00 59.97 297 SER A C 1
ATOM 2147 O O . SER A 1 297 ? 6.940 -2.983 38.298 1.00 59.97 297 SER A O 1
ATOM 2149 N N . GLU A 1 298 ? 7.001 -4.232 40.121 1.00 58.38 298 GLU A N 1
ATOM 2150 C CA . GLU A 1 298 ? 8.324 -3.756 40.580 1.00 58.38 298 GLU A CA 1
ATOM 2151 C C . GLU A 1 298 ? 9.503 -4.361 39.777 1.00 58.38 298 GLU A C 1
ATOM 2153 O O . GLU A 1 298 ? 10.248 -5.188 40.311 1.00 58.38 298 GLU A O 1
ATOM 2158 N N . PHE A 1 299 ? 9.669 -3.908 38.524 1.00 61.06 299 PHE A N 1
ATOM 2159 C CA . PHE A 1 299 ? 10.804 -4.081 37.592 1.00 61.06 299 PHE A CA 1
ATOM 2160 C C . PHE A 1 299 ? 12.058 -4.766 38.165 1.00 61.06 299 PHE A C 1
ATOM 2162 O O . PHE A 1 299 ? 12.795 -4.177 38.973 1.00 61.06 299 PHE A O 1
ATOM 2169 N N . ASP A 1 300 ? 12.387 -5.973 37.673 1.00 61.47 300 ASP A N 1
ATOM 2170 C CA . ASP A 1 300 ? 13.749 -6.509 37.797 1.00 61.47 300 ASP A CA 1
ATOM 2171 C C . ASP A 1 300 ? 14.579 -6.219 36.519 1.00 61.47 300 ASP A C 1
ATOM 2173 O O . ASP A 1 300 ? 14.483 -6.974 35.545 1.00 61.47 300 ASP A O 1
ATOM 2177 N N . PRO A 1 301 ? 15.497 -5.219 36.536 1.00 58.97 301 PRO A N 1
ATOM 2178 C CA . PRO A 1 301 ? 16.429 -4.891 35.439 1.00 58.97 301 PRO A CA 1
ATOM 2179 C C . PRO A 1 301 ? 17.526 -5.956 35.202 1.00 58.97 301 PRO A C 1
ATOM 2181 O O . PRO A 1 301 ? 18.703 -5.640 35.000 1.00 58.97 301 PRO A O 1
ATOM 2184 N N . LYS A 1 302 ? 17.187 -7.239 35.334 1.00 57.12 302 LYS A N 1
ATOM 2185 C CA . LYS A 1 302 ? 18.053 -8.403 35.100 1.00 57.12 302 LYS A CA 1
ATOM 2186 C C . LYS A 1 302 ? 17.358 -9.542 34.360 1.00 57.12 302 LYS A C 1
ATOM 2188 O O . LYS A 1 302 ? 18.057 -10.492 34.006 1.00 57.12 302 LYS A O 1
ATOM 2193 N N . THR A 1 303 ? 16.039 -9.487 34.198 1.00 61.56 303 THR A N 1
ATOM 2194 C CA . THR A 1 303 ? 15.283 -10.499 33.455 1.00 61.56 303 THR A CA 1
ATOM 2195 C C . THR A 1 303 ? 14.453 -9.904 32.333 1.00 61.56 303 THR A C 1
ATOM 2197 O O . THR A 1 303 ? 14.378 -10.558 31.302 1.00 61.56 303 THR A O 1
ATOM 2200 N N . LEU A 1 304 ? 13.919 -8.684 32.505 1.00 59.41 304 LEU A N 1
ATOM 2201 C CA . LEU A 1 304 ? 12.947 -8.089 31.574 1.00 59.41 304 LEU A CA 1
ATOM 2202 C C . LEU A 1 304 ? 11.699 -8.991 31.416 1.00 59.41 304 LEU A C 1
ATOM 2204 O O . LEU A 1 304 ? 11.065 -9.014 30.370 1.00 59.41 304 LEU A O 1
ATOM 2208 N N . ASP A 1 305 ? 11.358 -9.742 32.478 1.00 63.69 305 ASP A N 1
ATOM 2209 C CA . ASP A 1 305 ? 10.102 -10.495 32.568 1.00 63.69 305 ASP A CA 1
ATOM 2210 C C . ASP A 1 305 ? 8.938 -9.482 32.679 1.00 63.69 305 ASP A C 1
ATOM 2212 O O . ASP A 1 305 ? 8.678 -9.001 33.783 1.00 63.69 305 ASP A O 1
ATOM 2216 N N . GLY A 1 306 ? 8.255 -9.151 31.577 1.00 72.44 306 GLY A N 1
ATOM 2217 C CA . GLY A 1 306 ? 7.069 -8.280 31.616 1.00 72.44 306 GLY A CA 1
ATOM 2218 C C . GLY A 1 306 ? 6.637 -7.703 30.266 1.00 72.44 306 GLY A C 1
ATOM 2219 O O . GLY A 1 306 ? 5.467 -7.789 29.912 1.00 72.44 306 GLY A O 1
ATOM 2220 N N . VAL A 1 307 ? 7.575 -7.157 29.487 1.00 85.94 307 VAL A N 1
ATOM 2221 C CA . VAL A 1 307 ? 7.275 -6.606 28.153 1.00 85.94 307 VAL A CA 1
ATOM 2222 C C . VAL A 1 307 ? 7.347 -7.714 27.104 1.00 85.94 307 VAL A C 1
ATOM 2224 O O . VAL A 1 307 ? 8.337 -8.447 27.040 1.00 85.94 307 VAL A O 1
ATOM 2227 N N . VAL A 1 308 ? 6.311 -7.827 26.274 1.00 90.56 308 VAL A N 1
ATOM 2228 C CA . VAL A 1 308 ? 6.237 -8.789 25.166 1.00 90.56 308 VAL A CA 1
ATOM 2229 C C . VAL A 1 308 ? 6.191 -8.035 23.847 1.00 90.56 308 VAL A C 1
ATOM 2231 O O . VAL A 1 308 ? 5.467 -7.052 23.721 1.00 90.56 308 VAL A O 1
ATOM 2234 N N . PHE A 1 309 ? 6.925 -8.542 22.859 1.00 94.06 309 PHE A N 1
ATOM 2235 C CA . PHE A 1 309 ? 6.664 -8.317 21.442 1.00 94.06 309 PHE A CA 1
ATOM 2236 C C . PHE A 1 309 ? 6.772 -9.675 20.743 1.00 94.06 309 PHE A C 1
ATOM 2238 O O . PHE A 1 309 ? 7.754 -10.398 20.944 1.00 94.06 309 PHE A O 1
ATOM 2245 N N . GLU A 1 310 ? 5.741 -10.083 20.011 1.00 95.25 310 GLU A N 1
ATOM 2246 C CA . GLU A 1 310 ? 5.690 -11.398 19.367 1.00 95.25 310 GLU A CA 1
ATOM 2247 C C . GLU A 1 310 ? 4.813 -11.395 18.109 1.00 95.25 310 GLU A C 1
ATOM 2249 O O . GLU A 1 310 ? 3.746 -10.783 18.083 1.00 95.25 310 GLU A O 1
ATOM 2254 N N . ILE A 1 311 ? 5.246 -12.128 17.083 1.00 94.62 311 ILE A N 1
ATOM 2255 C CA . ILE A 1 311 ? 4.393 -12.523 15.953 1.00 94.62 311 ILE A CA 1
ATOM 2256 C C . ILE A 1 311 ? 3.355 -13.532 16.455 1.00 94.62 311 ILE A C 1
ATOM 2258 O O . ILE A 1 311 ? 3.675 -14.373 17.301 1.00 94.62 311 ILE A O 1
ATOM 2262 N N . VAL A 1 312 ? 2.139 -13.480 15.909 1.00 93.50 312 VAL A N 1
ATOM 2263 C CA . VAL A 1 312 ? 1.062 -14.450 16.127 1.00 93.50 312 VAL A CA 1
ATOM 2264 C C . VAL A 1 312 ? 0.753 -15.186 14.818 1.00 93.50 312 VAL A C 1
ATOM 2266 O O . VAL A 1 312 ? 0.107 -14.648 13.919 1.00 93.50 312 VAL A O 1
ATOM 2269 N N . ASP A 1 313 ? 1.189 -16.441 14.733 1.00 84.62 313 ASP A N 1
ATOM 2270 C CA . ASP A 1 313 ? 1.036 -17.295 13.554 1.00 84.62 313 ASP A CA 1
ATOM 2271 C C . ASP A 1 313 ? -0.444 -17.635 13.257 1.00 84.62 313 ASP A C 1
ATOM 2273 O O . ASP A 1 313 ? -1.257 -17.839 14.164 1.00 84.62 313 ASP A O 1
ATOM 2277 N N . ASP A 1 314 ? -0.752 -17.845 11.971 1.00 68.94 314 ASP A N 1
ATOM 2278 C CA . ASP A 1 314 ? -1.862 -18.687 11.473 1.00 68.94 314 ASP A CA 1
ATOM 2279 C C . ASP A 1 314 ? -3.294 -18.297 11.921 1.00 68.94 314 ASP A C 1
ATOM 2281 O O . ASP A 1 314 ? -4.215 -19.124 11.930 1.00 68.94 314 ASP A O 1
ATOM 2285 N N . VAL A 1 315 ? -3.505 -17.018 12.261 1.00 69.12 315 VAL A N 1
ATOM 2286 C CA . VAL A 1 315 ? -4.775 -16.468 12.784 1.00 69.12 315 VAL A CA 1
ATOM 2287 C C . VAL A 1 315 ? -5.971 -16.806 11.878 1.00 69.12 315 VAL A C 1
ATOM 2289 O O . VAL A 1 315 ? -7.002 -17.272 12.369 1.00 69.12 315 VAL A O 1
ATOM 2292 N N . GLY A 1 316 ? -5.812 -16.670 10.554 1.00 62.34 316 GLY A N 1
ATOM 2293 C CA . GLY A 1 316 ? -6.862 -16.945 9.562 1.00 62.34 316 GLY A CA 1
ATOM 2294 C C . GLY A 1 316 ? -7.263 -18.423 9.413 1.00 62.34 316 GLY A C 1
ATOM 2295 O O . GLY A 1 316 ? -8.404 -18.714 9.058 1.00 62.34 316 GLY A O 1
ATOM 2296 N N . ASN A 1 317 ? -6.386 -19.385 9.737 1.00 60.19 317 ASN A N 1
ATOM 2297 C CA . ASN A 1 317 ? -6.719 -20.821 9.674 1.00 60.19 317 ASN A CA 1
ATOM 2298 C C . ASN A 1 317 ? -7.267 -21.381 11.002 1.00 60.19 317 ASN A C 1
ATOM 2300 O O . ASN A 1 317 ? -7.595 -22.572 11.092 1.00 60.19 317 ASN A O 1
ATOM 2304 N N . GLY A 1 318 ? -7.394 -20.545 12.039 1.00 55.47 318 GLY A N 1
ATOM 2305 C CA . GLY A 1 318 ? -8.248 -20.801 13.202 1.00 55.47 318 GLY A CA 1
ATOM 2306 C C . GLY A 1 318 ? -7.928 -22.062 14.015 1.00 55.47 318 GLY A C 1
ATOM 2307 O O . GLY A 1 318 ? -8.835 -22.636 14.626 1.00 55.47 318 GLY A O 1
ATOM 2308 N N . THR A 1 319 ? -6.675 -22.546 14.021 1.00 56.69 319 THR A N 1
ATOM 2309 C CA . THR A 1 319 ? -6.302 -23.740 14.816 1.00 56.69 319 THR A CA 1
ATOM 2310 C C . THR A 1 319 ? -5.053 -23.635 15.691 1.00 56.69 319 THR A C 1
ATOM 2312 O O . THR A 1 319 ? -4.948 -24.434 16.630 1.00 56.69 319 THR A O 1
ATOM 2315 N N . SER A 1 320 ? -4.172 -22.647 15.502 1.00 69.31 320 SER A N 1
ATOM 2316 C CA . SER A 1 320 ? -3.161 -22.299 16.512 1.00 69.31 320 SER A CA 1
ATOM 2317 C C . SER A 1 320 ? -2.568 -20.904 16.327 1.00 69.31 320 SER A C 1
ATOM 2319 O O . SER A 1 320 ? -1.741 -20.726 15.446 1.00 69.31 320 SER A O 1
ATOM 2321 N N . CYS A 1 321 ? -2.855 -20.000 17.266 1.00 84.88 321 CYS A N 1
ATOM 2322 C CA . CYS A 1 321 ? -1.969 -18.879 17.579 1.00 84.88 321 CYS A CA 1
ATOM 2323 C C . CYS A 1 321 ? -0.717 -19.442 18.266 1.00 84.88 321 CYS A C 1
ATOM 2325 O O . CYS A 1 321 ? -0.652 -19.539 19.494 1.00 84.88 321 CYS A O 1
ATOM 2327 N N . ALA A 1 322 ? 0.227 -19.946 17.476 1.00 90.81 322 ALA A N 1
ATOM 2328 C CA . ALA A 1 322 ? 1.597 -20.076 17.945 1.00 90.81 322 ALA A CA 1
ATOM 2329 C C . ALA A 1 322 ? 2.207 -18.671 17.940 1.00 90.81 322 ALA A C 1
ATOM 2331 O O . ALA A 1 322 ? 1.859 -17.868 17.080 1.00 90.81 322 ALA A O 1
ATOM 2332 N N . THR A 1 323 ? 3.052 -18.353 18.919 1.00 92.56 323 THR A N 1
ATOM 2333 C CA . THR A 1 323 ? 3.710 -17.047 18.960 1.00 92.56 323 THR A CA 1
ATOM 2334 C C . THR A 1 323 ? 5.220 -17.181 18.888 1.00 92.56 323 THR A C 1
ATOM 2336 O O . THR A 1 323 ? 5.808 -18.142 19.405 1.00 92.56 323 THR A O 1
ATOM 2339 N N . THR A 1 324 ? 5.840 -16.208 18.226 1.00 93.56 324 THR A N 1
ATOM 2340 C CA . THR A 1 324 ? 7.286 -16.131 18.023 1.00 93.56 324 THR A CA 1
ATOM 2341 C C . THR A 1 324 ? 7.789 -14.827 18.634 1.00 93.56 324 THR A C 1
ATOM 2343 O O . THR A 1 324 ? 7.617 -13.755 18.060 1.00 93.56 324 THR A O 1
ATOM 2346 N N . ASN A 1 325 ? 8.378 -14.920 19.832 1.00 92.75 325 ASN A N 1
ATOM 2347 C CA . ASN A 1 325 ? 8.924 -13.772 20.560 1.00 92.75 325 ASN A CA 1
ATOM 2348 C C . ASN A 1 325 ? 10.058 -13.084 19.787 1.00 92.75 325 ASN A C 1
ATOM 2350 O O . ASN A 1 325 ? 10.992 -13.743 19.323 1.00 92.75 325 ASN A O 1
ATOM 2354 N N . ILE A 1 326 ? 10.010 -11.756 19.776 1.00 92.19 326 ILE A N 1
ATOM 2355 C CA . ILE A 1 326 ? 11.002 -10.851 19.198 1.00 92.19 326 ILE A CA 1
ATOM 2356 C C . ILE A 1 326 ? 11.868 -10.298 20.346 1.00 92.19 326 ILE A C 1
ATOM 2358 O O . ILE A 1 326 ? 11.358 -9.993 21.427 1.00 92.19 326 ILE A O 1
ATOM 2362 N N . ASP A 1 327 ? 13.193 -10.228 20.170 1.00 87.94 327 ASP A N 1
ATOM 2363 C CA . ASP A 1 327 ? 14.134 -9.960 21.275 1.00 87.94 327 ASP A CA 1
ATOM 2364 C C . ASP A 1 327 ? 14.346 -8.459 21.537 1.00 87.94 327 ASP A C 1
ATOM 2366 O O . ASP A 1 327 ? 15.428 -7.911 21.340 1.00 87.94 327 ASP A O 1
ATOM 2370 N N . ILE A 1 328 ? 13.317 -7.806 22.079 1.00 85.75 328 ILE A N 1
ATOM 2371 C CA . ILE A 1 328 ? 13.358 -6.398 22.513 1.00 85.75 328 ILE A CA 1
ATOM 2372 C C . ILE A 1 328 ? 14.266 -6.142 23.743 1.00 85.75 328 ILE A C 1
ATOM 2374 O O . ILE A 1 328 ? 14.255 -5.046 24.311 1.00 85.75 328 ILE A O 1
ATOM 2378 N N . SER A 1 329 ? 15.060 -7.119 24.210 1.00 73.75 329 SER A N 1
ATOM 2379 C CA . SER A 1 329 ? 15.750 -7.050 25.513 1.00 73.75 329 SER A CA 1
ATOM 2380 C C . SER A 1 329 ? 16.969 -6.114 25.577 1.00 73.75 329 SER A C 1
ATOM 2382 O O . SER A 1 329 ? 17.515 -5.866 26.659 1.00 73.75 329 SER A O 1
ATOM 2384 N N . THR A 1 330 ? 17.408 -5.574 24.440 1.00 68.25 330 THR A N 1
ATOM 2385 C CA . THR A 1 330 ? 18.519 -4.612 24.317 1.00 68.25 330 THR A CA 1
ATOM 2386 C C . THR A 1 330 ? 18.098 -3.142 24.337 1.00 68.25 330 THR A C 1
ATOM 2388 O O . THR A 1 330 ? 18.972 -2.274 24.290 1.00 68.25 330 THR A O 1
ATOM 2391 N N . THR A 1 331 ? 16.797 -2.860 24.403 1.00 69.94 331 THR A N 1
ATOM 2392 C CA . THR A 1 331 ? 16.216 -1.641 23.827 1.00 69.94 331 THR A CA 1
ATOM 2393 C C . THR A 1 331 ? 15.830 -0.551 24.843 1.00 69.94 331 THR A C 1
ATOM 2395 O O . THR A 1 331 ? 15.922 -0.742 26.057 1.00 69.94 331 THR A O 1
ATOM 2398 N N . ASP A 1 332 ? 15.404 0.617 24.337 1.00 81.25 332 ASP A N 1
ATOM 2399 C CA . ASP A 1 332 ? 14.865 1.732 25.137 1.00 81.25 332 ASP A CA 1
ATOM 2400 C C . ASP A 1 332 ? 13.349 1.596 25.447 1.00 81.25 332 ASP A C 1
ATOM 2402 O O . ASP A 1 332 ? 12.789 2.467 26.120 1.00 81.25 332 ASP A O 1
ATOM 2406 N N . LEU A 1 333 ? 12.688 0.498 25.033 1.00 81.81 333 LEU A N 1
ATOM 2407 C CA . LEU A 1 333 ? 11.352 0.121 25.522 1.00 81.81 333 LEU A CA 1
ATOM 2408 C C . LEU A 1 333 ? 11.470 -0.309 26.994 1.00 81.81 333 LEU A C 1
ATOM 2410 O O . LEU A 1 333 ? 11.860 -1.429 27.324 1.00 81.81 333 LEU A O 1
ATOM 2414 N N . ILE A 1 334 ? 11.179 0.625 27.898 1.00 69.44 334 ILE A N 1
ATOM 2415 C CA . ILE A 1 334 ? 11.260 0.410 29.347 1.00 69.44 334 ILE A CA 1
ATOM 2416 C C . ILE A 1 334 ? 10.115 -0.480 29.858 1.00 69.44 334 ILE A C 1
ATOM 2418 O O . ILE A 1 334 ? 9.139 -0.719 29.159 1.00 69.44 334 ILE A O 1
ATOM 2422 N N . ASP A 1 335 ? 10.234 -0.979 31.089 1.00 66.56 335 ASP A N 1
ATOM 2423 C CA . ASP A 1 335 ? 9.260 -1.883 31.725 1.00 66.56 335 ASP A CA 1
ATOM 2424 C C . ASP A 1 335 ? 7.972 -1.136 32.137 1.00 66.56 335 ASP A C 1
ATOM 2426 O O . ASP A 1 335 ? 7.817 -0.726 33.286 1.00 66.56 335 ASP A O 1
ATOM 2430 N N . GLU A 1 336 ? 7.102 -0.871 31.158 1.00 81.44 336 GLU A N 1
ATOM 2431 C CA . GLU A 1 336 ? 5.878 -0.061 31.252 1.00 81.44 336 GLU A CA 1
ATOM 2432 C C . GLU A 1 336 ? 4.805 -0.579 30.270 1.00 81.44 336 GLU A C 1
ATOM 2434 O O . GLU A 1 336 ? 5.128 -1.057 29.179 1.00 81.44 336 GLU A O 1
ATOM 2439 N N . GLU A 1 337 ? 3.525 -0.426 30.633 1.00 87.94 337 GLU A N 1
ATOM 2440 C CA . GLU A 1 337 ? 2.345 -0.885 29.872 1.00 87.94 337 GLU A CA 1
ATOM 2441 C C . GLU A 1 337 ? 2.387 -0.484 28.377 1.00 87.94 337 GLU A C 1
ATOM 2443 O O . GLU A 1 337 ? 2.501 0.706 28.054 1.00 87.94 337 GLU A O 1
ATOM 2448 N N . ALA A 1 338 ? 2.231 -1.450 27.463 1.00 93.38 338 ALA A N 1
ATOM 2449 C CA . ALA A 1 338 ? 1.900 -1.172 26.064 1.00 93.38 338 ALA A CA 1
ATOM 2450 C C . ALA A 1 338 ? 0.438 -0.689 25.960 1.00 93.38 338 ALA A C 1
ATOM 2452 O O . ALA A 1 338 ? -0.431 -1.088 26.735 1.00 93.38 338 ALA A O 1
ATOM 2453 N N . GLN A 1 339 ? 0.143 0.250 25.058 1.00 94.19 339 GLN A N 1
ATOM 2454 C CA . GLN A 1 339 ? -1.191 0.873 25.005 1.00 94.19 339 GLN A CA 1
ATOM 2455 C C . GLN A 1 339 ? -1.792 0.998 23.617 1.00 94.19 339 GLN A C 1
ATOM 2457 O O . GLN A 1 339 ? -3.016 1.047 23.490 1.00 94.19 339 GLN A O 1
ATOM 2462 N N . ALA A 1 340 ? -0.949 1.073 22.598 1.00 97.00 340 ALA A N 1
ATOM 2463 C CA . ALA A 1 340 ? -1.346 0.991 21.209 1.00 97.00 340 ALA A CA 1
ATOM 2464 C C . ALA A 1 340 ? -0.163 0.471 20.399 1.00 97.00 340 ALA A C 1
ATOM 2466 O O . ALA A 1 340 ? 0.977 0.859 20.666 1.00 97.00 340 ALA A O 1
ATOM 2467 N N . LEU A 1 341 ? -0.470 -0.358 19.412 1.00 97.81 341 LEU A N 1
ATOM 2468 C CA . LEU A 1 341 ? 0.433 -0.803 18.369 1.00 97.81 341 LEU A CA 1
ATOM 2469 C C . LEU A 1 341 ? -0.297 -0.589 17.038 1.00 97.81 341 LEU A C 1
ATOM 2471 O O . LEU A 1 341 ? -1.470 -0.935 16.918 1.00 97.81 341 LEU A O 1
ATOM 2475 N N . LEU A 1 342 ? 0.371 0.026 16.072 1.00 97.56 342 LEU A N 1
ATOM 2476 C CA . LEU A 1 342 ? -0.153 0.318 14.737 1.00 97.56 342 LEU A CA 1
ATOM 2477 C C . LEU A 1 342 ? 0.986 0.117 13.741 1.00 97.56 342 LEU A C 1
ATOM 2479 O O . LEU A 1 342 ? 2.085 0.582 14.015 1.00 97.56 342 LEU A O 1
ATOM 2483 N N . TRP A 1 343 ? 0.747 -0.551 12.616 1.00 96.56 343 TRP A N 1
ATOM 2484 C CA . TRP A 1 343 ? 1.724 -0.596 11.528 1.00 96.56 343 TRP A CA 1
ATOM 2485 C C . TRP A 1 343 ? 1.730 0.721 10.748 1.00 96.56 343 TRP A C 1
ATOM 2487 O O . TRP A 1 343 ? 0.670 1.307 10.523 1.00 96.56 343 TRP A O 1
ATOM 2497 N N . TRP A 1 344 ? 2.916 1.174 10.353 1.00 93.56 344 TRP A N 1
ATOM 2498 C CA . TRP A 1 344 ? 3.128 2.315 9.472 1.00 93.56 344 TRP A CA 1
ATOM 2499 C C . TRP A 1 344 ? 3.909 1.836 8.233 1.00 93.56 344 TRP A C 1
ATOM 2501 O O . TRP A 1 344 ? 5.139 1.742 8.310 1.00 93.56 344 TRP A O 1
ATOM 2511 N N . PRO A 1 345 ? 3.211 1.477 7.134 1.00 79.06 345 PRO A N 1
ATOM 2512 C CA . PRO A 1 345 ? 3.828 0.983 5.902 1.00 79.06 345 PRO A CA 1
ATOM 2513 C C . PRO A 1 345 ? 4.935 1.893 5.365 1.00 79.06 345 PRO A C 1
ATOM 2515 O O . PRO A 1 345 ? 6.050 1.425 5.151 1.00 79.06 345 PRO A O 1
ATOM 2518 N N . GLU A 1 346 ? 4.657 3.194 5.248 1.00 75.00 346 GLU A N 1
ATOM 2519 C CA . GLU A 1 346 ? 5.519 4.184 4.580 1.00 75.00 346 GLU A CA 1
ATOM 2520 C C . GLU A 1 346 ? 6.898 4.360 5.248 1.00 75.00 346 GLU A C 1
ATOM 2522 O O . GLU A 1 346 ? 7.836 4.860 4.633 1.00 75.00 346 GLU A O 1
ATOM 2527 N N . GLU A 1 347 ? 7.039 3.943 6.510 1.00 81.75 347 GLU A N 1
ATOM 2528 C CA . GLU A 1 347 ? 8.307 3.951 7.253 1.00 81.75 347 GLU A CA 1
ATOM 2529 C C . GLU A 1 347 ? 8.735 2.546 7.729 1.00 81.75 347 GLU A C 1
ATOM 2531 O O . GLU A 1 347 ? 9.699 2.421 8.485 1.00 81.75 347 GLU A O 1
ATOM 2536 N N . ASN A 1 348 ? 8.041 1.486 7.286 1.00 84.06 348 ASN A N 1
ATOM 2537 C CA . ASN A 1 348 ? 8.318 0.070 7.570 1.00 84.06 348 ASN A CA 1
ATOM 2538 C C . ASN A 1 348 ? 8.508 -0.236 9.079 1.00 84.06 348 ASN A C 1
ATOM 2540 O O . ASN A 1 348 ? 9.424 -0.953 9.503 1.00 84.06 348 ASN A O 1
ATOM 2544 N N . VAL A 1 349 ? 7.657 0.364 9.924 1.00 95.19 349 VAL A N 1
ATOM 2545 C CA . VAL A 1 349 ? 7.745 0.294 11.395 1.00 95.19 349 VAL A CA 1
ATOM 2546 C C . VAL A 1 349 ? 6.381 0.262 12.078 1.00 95.19 349 VAL A C 1
ATOM 2548 O O . VAL A 1 349 ? 5.401 0.841 11.624 1.00 95.19 349 VAL A O 1
ATOM 2551 N N . PHE A 1 350 ? 6.338 -0.317 13.273 1.00 97.94 350 PHE A N 1
ATOM 2552 C CA . PHE A 1 350 ? 5.235 -0.138 14.205 1.00 97.94 350 PHE A CA 1
ATOM 2553 C C . PHE A 1 350 ? 5.346 1.172 14.988 1.00 97.94 350 PHE A C 1
ATOM 2555 O O . PHE A 1 350 ? 6.372 1.463 15.600 1.00 97.94 350 PHE A O 1
ATOM 2562 N N . LEU A 1 351 ? 4.245 1.909 15.085 1.00 97.94 351 LEU A N 1
ATOM 2563 C CA . LEU A 1 351 ? 4.042 2.963 16.070 1.00 97.94 351 LEU A CA 1
ATOM 2564 C C . LEU A 1 351 ? 3.554 2.351 17.394 1.00 97.94 351 LEU A C 1
ATOM 2566 O O . LEU A 1 351 ? 2.394 1.958 17.536 1.00 97.94 351 LEU A O 1
ATOM 2570 N N . TRP A 1 352 ? 4.457 2.275 18.374 1.00 97.12 352 TRP A N 1
ATOM 2571 C CA . TRP A 1 352 ? 4.230 1.719 19.712 1.00 97.12 352 TRP A CA 1
ATOM 2572 C C . TRP A 1 352 ? 4.054 2.840 20.738 1.00 97.12 352 TRP A C 1
ATOM 2574 O O . TRP A 1 352 ? 4.984 3.602 21.013 1.00 97.12 352 TRP A O 1
ATOM 2584 N N . LYS A 1 353 ? 2.886 2.911 21.386 1.00 96.25 353 LYS A N 1
ATOM 2585 C CA . LYS A 1 353 ? 2.625 3.838 22.502 1.00 96.25 353 LYS A CA 1
ATOM 2586 C C . LYS A 1 353 ? 2.763 3.127 23.846 1.00 96.25 353 LYS A C 1
ATOM 2588 O O . LYS A 1 353 ? 2.095 2.119 24.077 1.00 96.25 353 LYS A O 1
ATOM 2593 N N . GLN A 1 354 ? 3.562 3.686 24.760 1.00 91.19 354 GLN A N 1
ATOM 2594 C CA . GLN A 1 354 ? 3.862 3.085 26.070 1.00 91.19 354 GLN A CA 1
ATOM 2595 C C . GLN A 1 354 ? 3.450 3.965 27.279 1.00 91.19 354 GLN A C 1
ATOM 2597 O O . GLN A 1 354 ? 3.174 5.160 27.136 1.00 91.19 354 GLN A O 1
ATOM 2602 N N . ASN A 1 355 ? 3.458 3.380 28.485 1.00 86.25 355 ASN A N 1
ATOM 2603 C CA . ASN A 1 355 ? 3.298 3.990 29.818 1.00 86.25 355 ASN A CA 1
ATOM 2604 C C . ASN A 1 355 ? 1.858 4.390 30.182 1.00 86.25 355 ASN A C 1
ATOM 2606 O O . ASN A 1 355 ? 1.096 4.942 29.385 1.00 86.25 355 ASN A O 1
ATOM 2610 N N . HIS A 1 356 ? 1.501 4.133 31.443 1.00 77.50 356 HIS A N 1
ATOM 2611 C CA . HIS A 1 356 ? 0.180 4.307 32.055 1.00 77.50 356 HIS A CA 1
ATOM 2612 C C . HIS A 1 356 ? -0.333 5.767 32.211 1.00 77.50 356 HIS A C 1
ATOM 2614 O O . HIS A 1 356 ? -1.194 6.048 33.047 1.00 77.50 356 HIS A O 1
ATOM 2620 N N . GLY A 1 357 ? 0.153 6.705 31.392 1.00 86.94 357 GLY A N 1
ATOM 2621 C CA . GLY A 1 357 ? -0.218 8.124 31.369 1.00 86.94 357 GLY A CA 1
ATOM 2622 C C . GLY A 1 357 ? 0.206 8.823 30.063 1.00 86.94 357 GLY A C 1
ATOM 2623 O O . GLY A 1 357 ? 0.360 8.159 29.037 1.00 86.94 357 GLY A O 1
ATOM 2624 N N . PRO A 1 358 ? 0.425 10.152 30.075 1.00 90.06 358 PRO A N 1
ATOM 2625 C CA . PRO A 1 358 ? 1.278 10.820 29.088 1.00 90.06 358 PRO A CA 1
ATOM 2626 C C . PRO A 1 358 ? 2.658 10.148 29.070 1.00 90.06 358 PRO A C 1
ATOM 2628 O O . PRO A 1 358 ? 3.237 9.908 30.136 1.00 90.06 358 PRO A O 1
ATOM 2631 N N . GLY A 1 359 ? 3.162 9.810 27.887 1.00 91.12 359 GLY A N 1
ATOM 2632 C CA . GLY A 1 359 ? 4.334 8.948 27.739 1.00 91.12 359 GLY A CA 1
ATOM 2633 C C . GLY A 1 359 ? 4.757 8.750 26.283 1.00 91.12 359 GLY A C 1
ATOM 2634 O O . GLY A 1 359 ? 4.097 9.282 25.385 1.00 91.12 359 GLY A O 1
ATOM 2635 N N . PRO A 1 360 ? 5.848 8.004 26.054 1.00 95.50 360 PRO A N 1
ATOM 2636 C CA . PRO A 1 360 ? 6.512 7.957 24.763 1.00 95.50 360 PRO A CA 1
ATOM 2637 C C . PRO A 1 360 ? 5.719 7.205 23.689 1.00 95.50 360 PRO A C 1
ATOM 2639 O O . PRO A 1 360 ? 5.063 6.190 23.953 1.00 95.50 360 PRO A O 1
ATOM 2642 N N . LEU A 1 361 ? 5.854 7.713 22.466 1.00 97.00 361 LEU A N 1
ATOM 2643 C CA . LEU A 1 361 ? 5.592 7.029 21.207 1.00 97.00 361 LEU A CA 1
ATOM 2644 C C . LEU A 1 361 ? 6.942 6.633 20.588 1.00 97.00 361 LEU A C 1
ATOM 2646 O O . LEU A 1 361 ? 7.846 7.466 20.484 1.00 97.00 361 LEU A O 1
ATOM 2650 N N . PHE A 1 362 ? 7.075 5.379 20.171 1.00 97.19 362 PHE A N 1
ATOM 2651 C CA . PHE A 1 362 ? 8.245 4.852 19.470 1.00 97.19 362 PHE A CA 1
ATOM 2652 C C . PHE A 1 362 ? 7.856 4.386 18.065 1.00 97.19 362 PHE A C 1
ATOM 2654 O O . PHE A 1 362 ? 6.764 3.856 17.879 1.00 97.19 362 PHE A O 1
ATOM 2661 N N . ARG A 1 363 ? 8.777 4.516 17.110 1.00 96.75 363 ARG A N 1
ATOM 2662 C CA . ARG A 1 363 ? 8.836 3.663 15.914 1.00 96.75 363 ARG A CA 1
ATOM 2663 C C . ARG A 1 363 ? 9.580 2.388 16.301 1.00 96.75 363 ARG A C 1
ATOM 2665 O O . ARG A 1 363 ? 10.602 2.506 16.969 1.00 96.75 363 ARG A O 1
ATOM 2672 N N . VAL A 1 364 ? 9.109 1.207 15.924 1.00 95.94 364 VAL A N 1
ATOM 2673 C CA . VAL A 1 364 ? 9.711 -0.088 16.284 1.00 95.94 364 VAL A CA 1
ATOM 2674 C C . VAL A 1 364 ? 9.721 -0.983 15.052 1.00 95.94 364 VAL A C 1
ATOM 2676 O O . VAL A 1 364 ? 8.671 -1.206 14.460 1.00 95.94 364 VAL A O 1
ATOM 2679 N N . THR A 1 365 ? 10.882 -1.487 14.638 1.00 94.31 365 THR A N 1
ATOM 2680 C CA . THR A 1 365 ? 10.966 -2.384 13.468 1.00 94.31 365 THR A CA 1
ATOM 2681 C C . THR A 1 365 ? 10.266 -3.722 13.736 1.00 94.31 365 THR A C 1
ATOM 2683 O O . THR A 1 365 ? 10.036 -4.093 14.889 1.00 94.31 365 THR A O 1
ATOM 2686 N N . ALA A 1 366 ? 9.984 -4.495 12.683 1.00 92.19 366 ALA A N 1
ATOM 2687 C CA . ALA A 1 366 ? 9.522 -5.883 12.804 1.00 92.19 366 ALA A CA 1
ATOM 2688 C C . ALA A 1 366 ? 10.481 -6.770 13.641 1.00 92.19 366 ALA A C 1
ATOM 2690 O O . ALA A 1 366 ? 10.027 -7.653 14.367 1.00 92.19 366 ALA A O 1
ATOM 2691 N N . ASP A 1 367 ? 11.790 -6.480 13.612 1.00 91.25 367 ASP A N 1
ATOM 2692 C CA . ASP A 1 367 ? 12.829 -7.101 14.455 1.00 91.25 367 ASP A CA 1
ATOM 2693 C C . ASP A 1 367 ? 12.865 -6.588 15.913 1.00 91.25 367 ASP A C 1
ATOM 2695 O O . ASP A 1 367 ? 13.628 -7.101 16.734 1.00 91.25 367 ASP A O 1
ATOM 2699 N N . GLY A 1 368 ? 12.048 -5.590 16.263 1.00 92.81 368 GLY A N 1
ATOM 2700 C CA . GLY A 1 368 ? 11.902 -5.085 17.630 1.00 92.81 368 GLY A CA 1
ATOM 2701 C C . GLY A 1 368 ? 12.882 -3.987 18.054 1.00 92.81 368 GLY A C 1
ATOM 2702 O O . GLY A 1 368 ? 12.978 -3.715 19.249 1.00 92.81 368 GLY A O 1
ATOM 2703 N N . GLU A 1 369 ? 13.599 -3.338 17.132 1.00 93.50 369 GLU A N 1
ATOM 2704 C CA . GLU A 1 369 ? 14.512 -2.228 17.457 1.00 93.50 369 GLU A CA 1
ATOM 2705 C C . GLU A 1 369 ? 13.751 -0.880 17.469 1.00 93.50 369 GLU A C 1
ATOM 2707 O O . GLU A 1 369 ? 13.209 -0.479 16.433 1.00 93.50 369 GLU A O 1
ATOM 2712 N N . PRO A 1 370 ? 13.674 -0.158 18.610 1.00 94.50 370 PRO A N 1
ATOM 2713 C CA . PRO A 1 370 ? 12.868 1.048 18.737 1.00 94.50 370 PRO A CA 1
ATOM 2714 C C . PRO A 1 370 ? 13.667 2.349 18.575 1.00 94.50 370 PRO A C 1
ATOM 2716 O O . PRO A 1 370 ? 14.795 2.494 19.048 1.00 94.50 370 PRO A O 1
ATOM 2719 N N . THR A 1 371 ? 13.009 3.361 18.017 1.00 95.06 371 THR A N 1
ATOM 2720 C CA . THR A 1 371 ? 13.444 4.760 17.978 1.00 95.06 371 THR A CA 1
ATOM 2721 C C . THR A 1 371 ? 12.362 5.644 18.597 1.00 95.06 371 THR A C 1
ATOM 2723 O O . THR A 1 371 ? 11.200 5.593 18.201 1.00 95.06 371 THR A O 1
ATOM 2726 N N . LEU A 1 372 ? 12.730 6.462 19.587 1.00 95.19 372 LEU A N 1
ATOM 2727 C CA . LEU A 1 372 ? 11.807 7.395 20.244 1.00 95.19 372 LEU A CA 1
ATOM 2728 C C . LEU A 1 372 ? 11.389 8.520 19.285 1.00 95.19 372 LEU A C 1
ATOM 2730 O O . LEU A 1 372 ? 12.251 9.253 18.803 1.00 95.19 372 LEU A O 1
ATOM 2734 N N . VAL A 1 373 ? 10.078 8.698 19.101 1.00 96.94 373 VAL A N 1
ATOM 2735 C CA . VAL A 1 373 ? 9.482 9.833 18.375 1.00 96.94 373 VAL A CA 1
ATOM 2736 C C . VAL A 1 373 ? 9.346 11.030 19.322 1.00 96.94 373 VAL A C 1
ATOM 2738 O O . VAL A 1 373 ? 9.975 12.069 19.131 1.00 96.94 373 VAL A O 1
ATOM 2741 N N . GLY A 1 374 ? 8.589 10.864 20.411 1.00 96.50 374 GLY A N 1
ATOM 2742 C CA . GLY A 1 374 ? 8.336 11.924 21.389 1.00 96.50 374 GLY A CA 1
ATOM 2743 C C . GLY A 1 374 ? 7.395 11.499 22.519 1.00 96.50 374 GLY A C 1
ATOM 2744 O O . GLY A 1 374 ? 6.886 10.381 22.524 1.00 96.50 374 GLY A O 1
ATOM 2745 N N . ASP A 1 375 ? 7.171 12.390 23.490 1.00 96.38 375 ASP A N 1
ATOM 2746 C CA . ASP A 1 375 ? 6.219 12.191 24.597 1.00 96.38 375 ASP A CA 1
ATOM 2747 C C . ASP A 1 375 ? 4.831 12.742 24.219 1.00 96.38 375 ASP A C 1
ATOM 2749 O O . ASP A 1 375 ? 4.657 13.959 24.099 1.00 96.38 375 ASP A O 1
ATOM 2753 N N . MET A 1 376 ? 3.817 11.876 24.129 1.00 97.44 376 MET A N 1
ATOM 2754 C CA . MET A 1 376 ? 2.425 12.300 23.932 1.00 97.44 376 MET A CA 1
ATOM 2755 C C . MET A 1 376 ? 1.885 13.033 25.171 1.00 97.44 376 MET A C 1
ATOM 2757 O O . MET A 1 376 ? 2.149 12.643 26.311 1.00 97.44 376 MET A O 1
ATOM 2761 N N . ASP A 1 377 ? 1.041 14.053 24.975 1.00 96.50 377 ASP A N 1
ATOM 2762 C CA . ASP A 1 377 ? 0.479 14.869 26.068 1.00 96.50 377 ASP A CA 1
ATOM 2763 C C . ASP A 1 377 ? -0.640 14.182 26.883 1.00 96.50 377 ASP A C 1
ATOM 2765 O O . ASP A 1 377 ? -1.121 14.739 27.875 1.00 96.50 377 ASP A O 1
ATOM 2769 N N . HIS A 1 378 ? -1.049 12.978 26.482 1.00 96.38 378 HIS A N 1
ATOM 2770 C CA . HIS A 1 378 ? -2.201 12.242 27.000 1.00 96.38 378 HIS A CA 1
ATOM 2771 C C . HIS A 1 378 ? -1.956 10.723 26.989 1.00 96.38 378 HIS A C 1
ATOM 2773 O O . HIS A 1 378 ? -1.007 10.224 26.386 1.00 96.38 378 HIS A O 1
ATOM 2779 N N . GLN A 1 379 ? -2.831 9.967 27.654 1.00 95.38 379 GLN A N 1
ATOM 2780 C CA . GLN A 1 379 ? -2.786 8.505 27.649 1.00 95.38 379 GLN A CA 1
ATOM 2781 C C . GLN A 1 379 ? -3.638 7.963 26.489 1.00 95.38 379 GLN A C 1
ATOM 2783 O O . GLN A 1 379 ? -4.843 7.766 26.638 1.00 95.38 379 GLN A O 1
ATOM 2788 N N . ALA A 1 380 ? -3.036 7.757 25.318 1.00 95.75 380 ALA A N 1
ATOM 2789 C CA . ALA A 1 380 ? -3.688 7.062 24.206 1.00 95.75 380 ALA A CA 1
ATOM 2790 C C . ALA A 1 380 ? -3.863 5.565 24.516 1.00 95.75 380 ALA A C 1
ATOM 2792 O O . ALA A 1 380 ? -2.950 4.956 25.059 1.00 95.75 380 ALA A O 1
ATOM 2793 N N . LYS A 1 381 ? -4.994 4.954 24.143 1.00 94.12 381 LYS A N 1
ATOM 2794 C CA . LYS A 1 381 ? -5.180 3.484 24.145 1.00 94.12 381 LYS A CA 1
ATOM 2795 C C . LYS A 1 381 ? -5.750 2.981 22.815 1.00 94.12 381 LYS A C 1
ATOM 2797 O O . LYS A 1 381 ? -6.764 2.295 22.776 1.00 94.12 381 LYS A O 1
ATOM 2802 N N . GLY A 1 382 ? -5.136 3.424 21.726 1.00 96.31 382 GLY A N 1
ATOM 2803 C CA . GLY A 1 382 ? -5.462 3.081 20.344 1.00 96.31 382 GLY A CA 1
ATOM 2804 C C . GLY A 1 382 ? -4.853 4.115 19.402 1.00 96.31 382 GLY A C 1
ATOM 2805 O O . GLY A 1 382 ? -4.875 5.305 19.731 1.00 96.31 382 GLY A O 1
ATOM 2806 N N . LEU A 1 383 ? -4.314 3.653 18.274 1.00 98.38 383 LEU A N 1
ATOM 2807 C CA . LEU A 1 383 ? -3.749 4.460 17.194 1.00 98.38 383 LEU A CA 1
ATOM 2808 C C . LEU A 1 383 ? -4.296 3.947 15.856 1.00 98.38 383 LEU A C 1
ATOM 2810 O O . LEU A 1 383 ? -4.458 2.739 15.711 1.00 98.38 383 LEU A O 1
ATOM 2814 N N . ALA A 1 384 ? -4.568 4.833 14.898 1.00 97.88 384 ALA A N 1
ATOM 2815 C CA . ALA A 1 384 ? -4.891 4.455 13.518 1.00 97.88 384 ALA A CA 1
ATOM 2816 C C . ALA A 1 384 ? -4.618 5.610 12.542 1.00 97.88 384 ALA A C 1
ATOM 2818 O O . ALA A 1 384 ? -4.859 6.765 12.889 1.00 97.88 384 ALA A O 1
ATOM 2819 N N . PHE A 1 385 ? -4.167 5.311 11.324 1.00 94.38 385 PHE A N 1
ATOM 2820 C CA . PHE A 1 385 ? -4.092 6.286 10.230 1.00 94.38 385 PHE A CA 1
ATOM 2821 C C . PHE A 1 385 ? -5.451 6.408 9.538 1.00 94.38 385 PHE A C 1
ATOM 2823 O O . PHE A 1 385 ? -6.013 5.396 9.133 1.00 94.38 385 PHE A O 1
ATOM 2830 N N . ALA A 1 386 ? -6.006 7.613 9.416 1.00 89.88 386 ALA A N 1
ATOM 2831 C CA . ALA A 1 386 ? -7.274 7.854 8.717 1.00 89.88 386 ALA A CA 1
ATOM 2832 C C . ALA A 1 386 ? -7.265 9.222 8.021 1.00 89.88 386 ALA A C 1
ATOM 2834 O O . ALA A 1 386 ? -6.420 10.065 8.327 1.00 89.88 386 ALA A O 1
ATOM 2835 N N . GLN A 1 387 ? -8.203 9.456 7.101 1.00 83.25 387 GLN A N 1
ATOM 2836 C CA . GLN A 1 387 ? -8.257 10.697 6.324 1.00 83.25 387 GLN A CA 1
ATOM 2837 C C . GLN A 1 387 ? -8.379 11.938 7.226 1.00 83.25 387 GLN A C 1
ATOM 2839 O O . GLN A 1 387 ? -9.241 12.011 8.110 1.00 83.25 387 GLN A O 1
ATOM 2844 N N . ILE A 1 388 ? -7.514 12.927 6.988 1.00 81.25 388 ILE A N 1
ATOM 2845 C CA . ILE A 1 388 ? -7.560 14.230 7.652 1.00 81.25 388 ILE A CA 1
ATOM 2846 C C . ILE A 1 388 ? -8.853 14.937 7.216 1.00 81.25 388 ILE A C 1
ATOM 2848 O O . ILE A 1 388 ? -9.235 14.877 6.047 1.00 81.25 388 ILE A O 1
ATOM 2852 N N . PRO A 1 389 ? -9.577 15.631 8.111 1.00 79.00 389 PRO A N 1
ATOM 2853 C CA . PRO A 1 389 ? -10.821 16.264 7.733 1.00 79.00 389 PRO A CA 1
ATOM 2854 C C . PRO A 1 389 ? -10.473 17.608 7.098 1.00 79.00 389 PRO A C 1
ATOM 2856 O O . PRO A 1 389 ? -9.905 18.452 7.795 1.00 79.00 389 PRO A O 1
ATOM 2859 N N . ALA A 1 390 ? -10.911 17.848 5.856 1.00 74.69 390 ALA A N 1
ATOM 2860 C CA . ALA A 1 390 ? -10.622 19.010 4.986 1.00 74.69 390 ALA A CA 1
ATOM 2861 C C . ALA A 1 390 ? -10.724 20.432 5.610 1.00 74.69 390 ALA A C 1
ATOM 2863 O O . ALA A 1 390 ? -10.394 21.442 4.995 1.00 74.69 390 ALA A O 1
ATOM 2864 N N . ARG A 1 391 ? -11.169 20.560 6.868 1.00 78.94 391 ARG A N 1
ATOM 2865 C CA . ARG A 1 391 ? -11.008 21.765 7.703 1.00 78.94 391 ARG A CA 1
ATOM 2866 C C . ARG A 1 391 ? -9.590 21.960 8.279 1.00 78.94 391 ARG A C 1
ATOM 2868 O O . ARG A 1 391 ? -9.370 22.989 8.921 1.00 78.94 391 ARG A O 1
ATOM 2875 N N . LEU A 1 392 ? -8.696 20.976 8.152 1.00 74.56 392 LEU A N 1
ATOM 2876 C CA . LEU A 1 392 ? -7.306 20.987 8.641 1.00 74.56 392 LEU A CA 1
ATOM 2877 C C . LEU A 1 392 ? -6.262 20.892 7.512 1.00 74.56 392 LEU A C 1
ATOM 2879 O O . LEU A 1 392 ? -5.110 21.242 7.746 1.00 74.56 392 LEU A O 1
ATOM 2883 N N . GLY A 1 393 ? -6.679 20.449 6.328 1.00 77.56 393 GLY A N 1
ATOM 2884 C CA . GLY A 1 393 ? -5.838 19.992 5.222 1.00 77.56 393 GLY A CA 1
ATOM 2885 C C . GLY A 1 393 ? -6.399 18.674 4.682 1.00 77.56 393 GLY A C 1
ATOM 2886 O O . GLY A 1 393 ? -7.349 18.138 5.263 1.00 77.56 393 GLY A O 1
ATOM 2887 N N . ASP A 1 394 ? -5.808 18.179 3.604 1.00 68.44 394 ASP A N 1
ATOM 2888 C CA . ASP A 1 394 ? -6.130 16.892 2.983 1.00 68.44 394 ASP A CA 1
ATOM 2889 C C . ASP A 1 394 ? -5.008 15.867 3.278 1.00 68.44 394 ASP A C 1
ATOM 2891 O O . ASP A 1 394 ? -4.036 16.195 3.964 1.00 68.44 394 ASP A O 1
ATOM 2895 N N . GLY A 1 395 ? -5.153 14.619 2.822 1.00 78.56 395 GLY A N 1
ATOM 2896 C CA . GLY A 1 395 ? -4.214 13.520 3.105 1.00 78.56 395 GLY A CA 1
ATOM 2897 C C . GLY A 1 395 ? -4.577 12.662 4.329 1.00 78.56 395 GLY A C 1
ATOM 2898 O O . GLY A 1 395 ? -5.710 12.688 4.818 1.00 78.56 395 GLY A O 1
ATOM 2899 N N . ILE A 1 396 ? -3.618 11.868 4.818 1.00 78.94 396 ILE A N 1
ATOM 2900 C CA . ILE A 1 396 ? -3.792 10.877 5.896 1.00 78.94 396 ILE A CA 1
ATOM 2901 C C . ILE A 1 396 ? -3.127 11.351 7.199 1.00 78.94 396 ILE A C 1
ATOM 2903 O O . ILE A 1 396 ? -2.056 11.951 7.190 1.00 78.94 396 ILE A O 1
ATOM 2907 N N . GLY A 1 397 ? -3.773 11.099 8.342 1.00 89.69 397 GLY A N 1
ATOM 2908 C CA . GLY A 1 397 ? -3.336 11.570 9.655 1.00 89.69 397 GLY A CA 1
ATOM 2909 C C . GLY A 1 397 ? -3.362 10.488 10.731 1.00 89.69 397 GLY A C 1
ATOM 2910 O O . GLY A 1 397 ? -4.267 9.653 10.774 1.00 89.69 397 GLY A O 1
ATOM 2911 N N . LEU A 1 398 ? -2.379 10.522 11.637 1.00 97.38 398 LEU A N 1
ATOM 2912 C CA . LEU A 1 398 ? -2.300 9.615 12.781 1.00 97.38 398 LEU A CA 1
ATOM 2913 C C . LEU A 1 398 ? -3.299 10.031 13.867 1.00 97.38 398 LEU A C 1
ATOM 2915 O O . LEU A 1 398 ? -3.116 11.039 14.549 1.00 97.38 398 LEU A O 1
ATOM 2919 N N . TYR A 1 399 ? -4.335 9.230 14.081 1.00 98.38 399 TYR A N 1
ATOM 2920 C CA . TYR A 1 399 ? -5.307 9.429 15.150 1.00 98.38 399 TYR A CA 1
ATOM 2921 C C . TYR A 1 399 ? -4.964 8.639 16.406 1.00 98.38 399 TYR A C 1
ATOM 2923 O O . TYR A 1 399 ? -4.552 7.484 16.333 1.00 98.38 399 TYR A O 1
ATOM 2931 N N . SER A 1 400 ? -5.230 9.230 17.572 1.00 98.38 400 SER A N 1
ATOM 2932 C CA . SER A 1 400 ? -5.232 8.544 18.864 1.00 98.38 400 SER A CA 1
ATOM 2933 C C . SER A 1 400 ? -6.550 8.741 19.616 1.00 98.38 400 SER A C 1
ATOM 2935 O O . SER A 1 400 ? -7.229 9.763 19.475 1.00 98.38 400 SER A O 1
ATOM 2937 N N . VAL A 1 401 ? -6.913 7.769 20.460 1.00 98.12 401 VAL A N 1
ATOM 2938 C CA . VAL A 1 401 ? -8.074 7.880 21.362 1.00 98.12 401 VAL A CA 1
ATOM 2939 C C . VAL A 1 401 ? -7.642 7.874 22.827 1.00 98.12 401 VAL A C 1
ATOM 2941 O O . VAL A 1 401 ? -6.922 6.982 23.283 1.00 98.12 401 VAL A O 1
ATOM 2944 N N . GLU A 1 402 ? -8.076 8.882 23.584 1.00 97.38 402 GLU A N 1
ATOM 2945 C CA . GLU A 1 402 ? -7.647 9.082 24.970 1.00 97.38 402 GLU A CA 1
ATOM 2946 C C . GLU A 1 402 ? -8.372 8.131 25.944 1.00 97.38 402 GLU A C 1
ATOM 2948 O O . GLU A 1 402 ? -9.563 7.844 25.825 1.00 97.38 402 GLU A O 1
ATOM 2953 N N . SER A 1 403 ? -7.647 7.618 26.938 1.00 95.25 403 SER A N 1
ATOM 2954 C CA . SER A 1 403 ? -8.105 6.574 27.859 1.00 95.25 403 SER A CA 1
ATOM 2955 C C . SER A 1 403 ? -9.044 7.058 28.977 1.00 95.25 403 SER A C 1
ATOM 2957 O O . SER A 1 403 ? -9.755 6.229 29.545 1.00 95.25 403 SER A O 1
ATOM 2959 N N . GLU A 1 404 ? -9.039 8.340 29.344 1.00 95.19 404 GLU A N 1
ATOM 2960 C CA . GLU A 1 404 ? -9.800 8.880 30.490 1.00 95.19 404 GLU A CA 1
ATOM 2961 C C . GLU A 1 404 ? -10.709 10.067 30.116 1.00 95.19 404 GLU A C 1
ATOM 2963 O O . GLU A 1 404 ? -11.309 10.697 30.993 1.00 95.19 404 GLU A O 1
ATOM 2968 N N . SER A 1 405 ? -10.833 10.383 28.824 1.00 96.19 405 SER A N 1
ATOM 2969 C CA . SER A 1 405 ? -11.597 11.528 28.316 1.00 96.19 405 SER A CA 1
ATOM 2970 C C . SER A 1 405 ? -12.518 11.134 27.153 1.00 96.19 405 SER A C 1
ATOM 2972 O O . SER A 1 405 ? -12.580 9.978 26.745 1.00 96.19 405 SER A O 1
ATOM 2974 N N . ASP A 1 406 ? -13.276 12.092 26.629 1.00 97.50 406 ASP A N 1
ATOM 2975 C CA . ASP A 1 406 ? -14.070 11.937 25.409 1.00 97.50 406 ASP A CA 1
ATOM 2976 C C . ASP A 1 406 ? -13.313 12.403 24.149 1.00 97.50 406 ASP A C 1
ATOM 2978 O O . ASP A 1 406 ? -13.951 12.722 23.154 1.00 97.50 406 ASP A O 1
ATOM 2982 N N . GLN A 1 407 ? -11.976 12.481 24.173 1.00 98.44 407 GLN A N 1
ATOM 2983 C CA . GLN A 1 407 ? -11.185 13.034 23.067 1.00 98.44 407 GLN A CA 1
ATOM 2984 C C . GLN A 1 407 ? -10.666 11.974 22.082 1.00 98.44 407 GLN A C 1
ATOM 2986 O O . GLN A 1 407 ? -9.980 11.022 22.466 1.00 98.44 407 GLN A O 1
ATOM 2991 N N . LEU A 1 408 ? -10.926 12.225 20.798 1.00 98.31 408 LEU A N 1
ATOM 2992 C CA . LEU A 1 408 ? -10.123 11.765 19.665 1.00 98.31 408 LEU A CA 1
ATOM 2993 C C . LEU A 1 408 ? -9.125 12.879 19.315 1.00 98.31 408 LEU A C 1
ATOM 2995 O O . LEU A 1 408 ? -9.489 14.056 19.348 1.00 98.31 408 LEU A O 1
ATOM 2999 N N . ARG A 1 409 ? -7.879 12.537 18.993 1.00 98.19 409 ARG A N 1
ATOM 3000 C CA . ARG A 1 409 ? -6.809 13.506 18.713 1.00 98.19 409 ARG A CA 1
ATOM 3001 C C . ARG A 1 409 ? -6.102 13.163 17.412 1.00 98.19 409 ARG A C 1
ATOM 3003 O O . ARG A 1 409 ? -5.886 11.989 17.141 1.00 98.19 409 ARG A O 1
ATOM 3010 N N . LEU A 1 410 ? -5.734 14.189 16.652 1.00 97.69 410 LEU A N 1
ATOM 3011 C CA . LEU A 1 410 ? -4.812 14.086 15.523 1.00 97.69 410 LEU A CA 1
ATOM 3012 C C . LEU A 1 410 ? -3.394 14.353 16.042 1.00 97.69 410 LEU A C 1
ATOM 3014 O O . LEU A 1 410 ? -3.192 15.320 16.781 1.00 97.69 410 LEU A O 1
ATOM 3018 N N . ILE A 1 411 ? -2.442 13.502 15.679 1.00 98.06 411 ILE A N 1
ATOM 3019 C CA . ILE A 1 411 ? -1.077 13.454 16.207 1.00 98.06 411 ILE A CA 1
ATOM 3020 C C . ILE A 1 411 ? -0.074 13.655 15.070 1.00 98.06 411 ILE A C 1
ATOM 3022 O O . ILE A 1 411 ? -0.270 13.145 13.971 1.00 98.06 411 ILE A O 1
ATOM 3026 N N . ASP A 1 412 ? 1.011 14.368 15.351 1.00 95.81 412 ASP A N 1
ATOM 3027 C CA . ASP A 1 412 ? 2.181 14.456 14.479 1.00 95.81 412 ASP A CA 1
ATOM 3028 C C . ASP A 1 412 ? 3.036 13.172 14.617 1.00 95.81 412 ASP A C 1
ATOM 3030 O O . ASP A 1 412 ? 3.538 12.896 15.713 1.00 95.81 412 ASP A O 1
ATOM 3034 N N . PRO A 1 413 ? 3.214 12.351 13.562 1.00 94.56 413 PRO A N 1
ATOM 3035 C CA . PRO A 1 413 ? 3.977 11.104 13.644 1.00 94.56 413 PRO A CA 1
ATOM 3036 C C . PRO A 1 413 ? 5.509 11.307 13.638 1.00 94.56 413 PRO A C 1
ATOM 3038 O O . PRO A 1 413 ? 6.253 10.330 13.773 1.00 94.56 413 PRO A O 1
ATOM 3041 N N . ALA A 1 414 ? 5.998 12.548 13.506 1.00 93.38 414 ALA A N 1
ATOM 3042 C CA . ALA A 1 414 ? 7.416 12.901 13.570 1.00 93.38 414 ALA A CA 1
ATOM 3043 C C . ALA A 1 414 ? 7.863 13.408 14.959 1.00 93.38 414 ALA A C 1
ATOM 3045 O O . ALA A 1 414 ? 9.030 13.220 15.309 1.00 93.38 414 ALA A O 1
ATOM 3046 N N . ASP A 1 415 ? 6.975 14.006 15.772 1.00 96.56 415 ASP A N 1
ATOM 3047 C CA . ASP A 1 415 ? 7.307 14.465 17.144 1.00 96.56 415 ASP A CA 1
ATOM 3048 C C . ASP A 1 415 ? 6.330 14.043 18.268 1.00 96.56 415 ASP A C 1
ATOM 3050 O O . ASP A 1 415 ? 6.564 14.345 19.443 1.00 96.56 415 ASP A O 1
ATOM 3054 N N . ALA A 1 416 ? 5.275 13.292 17.931 1.00 97.56 416 ALA A N 1
ATOM 3055 C CA . ALA A 1 416 ? 4.216 12.800 18.821 1.00 97.56 416 ALA A CA 1
ATOM 3056 C C . ALA A 1 416 ? 3.338 13.884 19.491 1.00 97.56 416 ALA A C 1
ATOM 3058 O O . ALA A 1 416 ? 2.605 13.589 20.446 1.00 97.56 416 ALA A O 1
ATOM 3059 N N . SER A 1 417 ? 3.371 15.135 19.015 1.00 97.56 417 SER A N 1
ATOM 3060 C CA . SER A 1 417 ? 2.517 16.209 19.533 1.00 97.56 417 SER A CA 1
ATOM 3061 C C . SER A 1 417 ? 1.065 16.130 19.028 1.00 97.56 417 SER A C 1
ATOM 3063 O O . SER A 1 417 ? 0.780 15.631 17.944 1.00 97.56 417 SER A O 1
ATOM 3065 N N . THR A 1 418 ? 0.108 16.624 19.828 1.00 98.12 418 THR A N 1
ATOM 3066 C CA . THR A 1 418 ? -1.305 16.740 19.411 1.00 98.12 418 THR A CA 1
ATOM 3067 C C . THR A 1 418 ? -1.492 17.974 18.513 1.00 98.12 418 THR A C 1
ATOM 3069 O O . THR A 1 418 ? -1.309 19.103 18.979 1.00 98.12 418 THR A O 1
ATOM 3072 N N . LEU A 1 419 ? -1.935 17.755 17.272 1.00 96.19 419 LEU A N 1
ATOM 3073 C CA . LEU A 1 419 ? -2.241 18.772 16.257 1.00 96.19 419 LEU A CA 1
ATOM 3074 C C . LEU A 1 419 ? -3.673 19.334 16.394 1.00 96.19 419 LEU A C 1
ATOM 3076 O O . LEU A 1 419 ? -3.859 20.552 16.392 1.00 96.19 419 LEU A O 1
ATOM 3080 N N . ASP A 1 420 ? -4.681 18.471 16.577 1.00 97.44 420 ASP A N 1
ATOM 3081 C CA . ASP A 1 420 ? -6.072 18.857 16.895 1.00 97.44 420 ASP A CA 1
ATOM 3082 C C . ASP A 1 420 ? -6.734 17.849 17.859 1.00 97.44 420 ASP A C 1
ATOM 3084 O O . ASP A 1 420 ? -6.266 16.722 18.014 1.00 97.44 420 ASP A O 1
ATOM 3088 N N . SER A 1 421 ? -7.820 18.250 18.528 1.00 97.69 421 SER A N 1
ATOM 3089 C CA . SER A 1 421 ? -8.531 17.442 19.532 1.00 97.69 421 SER A CA 1
ATOM 3090 C C . SER A 1 421 ? -10.046 17.651 19.446 1.00 97.69 421 SER A C 1
ATOM 3092 O O . SER A 1 421 ? -10.537 18.781 19.512 1.00 97.69 421 SER A O 1
ATOM 3094 N N . ILE A 1 422 ? -10.795 16.554 19.331 1.00 97.75 422 ILE A N 1
ATOM 3095 C CA . ILE A 1 422 ? -12.229 16.524 19.019 1.00 97.75 422 ILE A CA 1
ATOM 3096 C C . ILE A 1 422 ? -12.973 15.726 20.096 1.00 97.75 422 ILE A C 1
ATOM 3098 O O . ILE A 1 422 ? -12.600 14.599 20.414 1.00 97.75 422 ILE A O 1
ATOM 3102 N N . THR A 1 423 ? -14.061 16.285 20.637 1.00 98.19 423 THR A N 1
ATOM 3103 C CA . THR A 1 423 ? -14.977 15.544 21.522 1.00 98.19 423 THR A CA 1
ATOM 3104 C C . THR A 1 423 ? -15.813 14.551 20.720 1.00 98.19 423 THR A C 1
ATOM 3106 O O . THR A 1 423 ? -16.635 14.958 19.898 1.00 98.19 423 THR A O 1
ATOM 3109 N N . LEU A 1 424 ? -15.656 13.269 21.042 1.00 98.25 424 LEU A N 1
ATOM 3110 C CA . LEU A 1 424 ? -16.462 12.166 20.543 1.00 98.25 424 LEU A CA 1
ATOM 3111 C C . LEU A 1 424 ? -17.909 12.233 21.063 1.00 98.25 424 LEU A C 1
ATOM 3113 O O . LEU A 1 424 ? -18.152 12.503 22.243 1.00 98.25 424 LEU A O 1
ATOM 3117 N N . ASN A 1 425 ? -18.881 11.911 20.206 1.00 97.50 425 ASN A N 1
ATOM 3118 C CA . ASN A 1 425 ? -20.308 11.884 20.542 1.00 97.50 425 ASN A CA 1
ATOM 3119 C C . ASN A 1 425 ? -20.937 10.557 20.097 1.00 97.50 425 ASN A C 1
ATOM 3121 O O . ASN A 1 425 ? -20.855 10.189 18.935 1.00 97.50 425 ASN A O 1
ATOM 3125 N N . LEU A 1 426 ? -21.613 9.834 20.994 1.00 97.19 426 LEU A N 1
ATOM 3126 C CA . LEU A 1 426 ? -22.250 8.558 20.635 1.00 97.19 426 LEU A CA 1
ATOM 3127 C C . LEU A 1 426 ? -23.492 8.773 19.760 1.00 97.19 426 LEU A C 1
ATOM 3129 O O . LEU A 1 426 ? -24.414 9.489 20.163 1.00 97.19 426 LEU A O 1
ATOM 3133 N N . VAL A 1 427 ? -23.567 8.068 18.631 1.00 95.62 427 VAL A N 1
ATOM 3134 C CA . VAL A 1 427 ? -24.713 8.068 17.714 1.00 95.62 427 VAL A CA 1
ATOM 3135 C C . VAL A 1 427 ? -25.280 6.643 17.595 1.00 95.62 427 VAL A C 1
ATOM 3137 O O . VAL A 1 427 ? -24.616 5.770 17.050 1.00 95.62 427 VAL A O 1
ATOM 3140 N N . PRO A 1 428 ? -26.505 6.356 18.081 1.00 93.69 428 PRO A N 1
ATOM 3141 C CA . PRO A 1 428 ? -27.364 7.212 18.898 1.00 93.69 428 PRO A CA 1
ATOM 3142 C C . PRO A 1 428 ? -26.836 7.373 20.344 1.00 93.69 428 PRO A C 1
ATOM 3144 O O . PRO A 1 428 ? -26.228 6.444 20.880 1.00 93.69 428 PRO A O 1
ATOM 3147 N N . PRO A 1 429 ? -27.144 8.487 21.043 1.00 92.69 429 PRO A N 1
ATOM 3148 C CA . PRO A 1 429 ? -26.645 8.723 22.400 1.00 92.69 429 PRO A CA 1
ATOM 3149 C C . PRO A 1 429 ? -27.105 7.666 23.417 1.00 92.69 429 PRO A C 1
ATOM 3151 O O . PRO A 1 429 ? -28.276 7.630 23.809 1.00 92.69 429 PRO A O 1
ATOM 3154 N N . SER A 1 430 ? -26.167 6.829 23.867 1.00 89.50 430 SER A N 1
ATOM 3155 C CA . SER A 1 430 ? -26.408 5.677 24.751 1.00 89.50 430 SER A CA 1
ATOM 3156 C C . SER A 1 430 ? -25.811 5.819 26.160 1.00 89.50 430 SER A C 1
ATOM 3158 O O . SER A 1 430 ? -26.238 5.117 27.076 1.00 89.50 430 SER A O 1
ATOM 3160 N N . G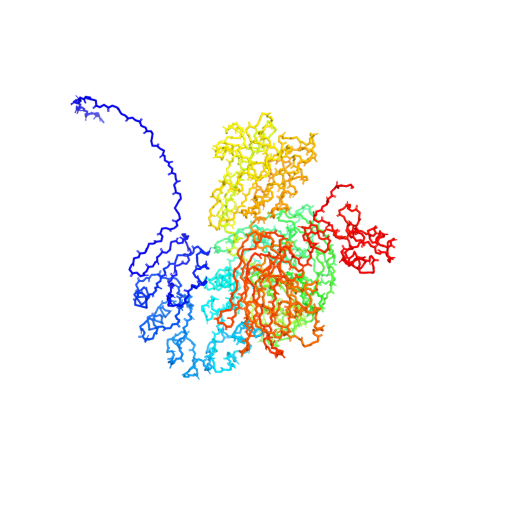LY A 1 431 ? -24.886 6.760 26.371 1.00 90.56 431 GLY A N 1
ATOM 3161 C CA . GLY A 1 431 ? -24.244 7.033 27.659 1.00 90.56 431 GLY A CA 1
ATOM 3162 C C . GLY A 1 431 ? -23.365 8.286 27.611 1.00 90.56 431 GLY A C 1
ATOM 3163 O O . GLY A 1 431 ? -23.415 9.046 26.645 1.00 90.56 431 GLY A O 1
ATOM 3164 N N . ALA A 1 432 ? -22.557 8.500 28.649 1.00 94.50 432 ALA A N 1
ATOM 3165 C CA . ALA A 1 432 ? -21.381 9.367 28.563 1.00 94.50 432 ALA A CA 1
ATOM 3166 C C . ALA A 1 432 ? -20.165 8.515 28.171 1.00 94.50 432 ALA A C 1
ATOM 3168 O O . ALA A 1 432 ? -20.008 7.417 28.714 1.00 94.50 432 ALA A O 1
ATOM 3169 N N . ILE A 1 433 ? -19.320 9.013 27.263 1.00 96.75 433 ILE A N 1
ATOM 3170 C CA . ILE A 1 433 ? -18.018 8.403 26.958 1.00 96.75 433 ILE A CA 1
ATOM 3171 C C . ILE A 1 433 ? -17.085 8.583 28.167 1.00 96.75 433 ILE A C 1
ATOM 3173 O O . ILE A 1 433 ? -17.157 9.587 28.877 1.00 96.75 433 ILE A O 1
ATOM 3177 N N . LEU A 1 434 ? -16.248 7.576 28.424 1.00 96.25 434 LEU A N 1
ATOM 3178 C CA . LEU A 1 434 ? -15.293 7.508 29.538 1.00 96.25 434 LEU A CA 1
ATOM 3179 C C . LEU A 1 434 ? -13.844 7.242 29.079 1.00 96.25 434 LEU A C 1
ATOM 3181 O O . LEU A 1 434 ? -12.989 6.963 29.920 1.00 96.25 434 LEU A O 1
ATOM 3185 N N . GLY A 1 435 ? -13.599 7.219 27.770 1.00 96.56 435 GLY A N 1
ATOM 3186 C CA . GLY A 1 435 ? -12.325 6.852 27.149 1.00 96.56 435 GLY A CA 1
ATOM 3187 C C . GLY A 1 435 ? -12.492 5.917 25.952 1.00 96.56 435 GLY A C 1
ATOM 3188 O O . GLY A 1 435 ? -13.501 5.217 25.834 1.00 96.56 435 GLY A O 1
ATOM 3189 N N . GLY A 1 436 ? -11.478 5.856 25.097 1.00 96.56 436 GLY A N 1
ATOM 3190 C CA . GLY A 1 436 ? -11.304 4.788 24.112 1.00 96.56 436 GLY A CA 1
ATOM 3191 C C . GLY A 1 436 ? -10.508 3.598 24.652 1.00 96.56 436 GLY A C 1
ATOM 3192 O O . GLY A 1 436 ? -10.054 3.581 25.803 1.00 96.56 436 GLY A O 1
ATOM 3193 N N . ASN A 1 437 ? -10.392 2.555 23.835 1.00 95.00 437 ASN A N 1
ATOM 3194 C CA . ASN A 1 437 ? -9.727 1.305 24.201 1.00 95.00 437 ASN A CA 1
ATOM 3195 C C . ASN A 1 437 ? -9.194 0.489 23.005 1.00 95.00 437 ASN A C 1
ATOM 3197 O O . ASN A 1 437 ? -8.904 -0.692 23.177 1.00 95.00 437 ASN A O 1
ATOM 3201 N N . GLY A 1 438 ? -9.147 1.105 21.826 1.00 96.12 438 GLY A N 1
ATOM 3202 C CA . GLY A 1 438 ? -8.622 0.581 20.570 1.00 96.12 438 GLY A CA 1
ATOM 3203 C C . GLY A 1 438 ? -9.082 1.485 19.423 1.00 96.12 438 GLY A C 1
ATOM 3204 O O . GLY A 1 438 ? -10.178 2.048 19.510 1.00 96.12 438 GLY A O 1
ATOM 3205 N N . LEU A 1 439 ? -8.258 1.626 18.386 1.00 98.25 439 LEU A N 1
ATOM 3206 C CA . LEU A 1 439 ? -8.603 2.206 17.084 1.00 98.25 439 LEU A CA 1
ATOM 3207 C C . LEU A 1 439 ? -8.061 1.275 15.996 1.00 98.25 439 LEU A C 1
ATOM 3209 O O . LEU A 1 439 ? -7.062 0.605 16.234 1.00 98.25 439 LEU A O 1
ATOM 3213 N N . ALA A 1 440 ? -8.709 1.249 14.835 1.00 97.50 440 ALA A N 1
ATOM 3214 C CA . ALA A 1 440 ? -8.211 0.625 13.611 1.00 97.50 440 ALA A CA 1
ATOM 3215 C C . ALA A 1 440 ? -8.910 1.270 12.409 1.00 97.50 440 ALA A C 1
ATOM 3217 O O . ALA A 1 440 ? -10.089 1.599 12.515 1.00 97.50 440 ALA A O 1
ATOM 3218 N N . THR A 1 441 ? -8.244 1.407 11.267 1.00 94.31 441 THR A N 1
ATOM 3219 C CA . THR A 1 441 ? -8.882 1.906 10.036 1.00 94.31 441 THR A CA 1
ATOM 3220 C C . THR A 1 441 ? -9.199 0.742 9.114 1.00 94.31 441 THR A C 1
ATOM 3222 O O . THR A 1 441 ? -8.365 -0.144 8.947 1.00 94.31 441 THR A O 1
ATOM 3225 N N . HIS A 1 442 ? -10.406 0.712 8.550 1.00 91.00 442 HIS A N 1
ATOM 3226 C CA . HIS A 1 442 ? -10.813 -0.331 7.612 1.00 91.00 442 HIS A CA 1
ATOM 3227 C C . HIS A 1 442 ? -10.092 -0.111 6.269 1.00 91.00 442 HIS A C 1
ATOM 3229 O O . HIS A 1 442 ? -10.391 0.874 5.588 1.00 91.00 442 HIS A O 1
ATOM 3235 N N . PRO A 1 443 ? -9.172 -1.000 5.849 1.00 80.44 443 PRO A N 1
ATOM 3236 C CA . PRO A 1 443 ? -8.228 -0.702 4.768 1.00 80.44 443 PRO A CA 1
ATOM 3237 C C . PRO A 1 443 ? -8.918 -0.394 3.432 1.00 80.44 443 PRO A C 1
ATOM 3239 O O . PRO A 1 443 ? -8.591 0.598 2.798 1.00 80.44 443 PRO A O 1
ATOM 3242 N N . ALA A 1 444 ? -9.955 -1.148 3.053 1.00 71.62 444 ALA A N 1
ATOM 3243 C CA . ALA A 1 444 ? -10.676 -0.921 1.792 1.00 71.62 444 ALA A CA 1
ATOM 3244 C C . ALA A 1 444 ? -11.741 0.204 1.816 1.00 71.62 444 ALA A C 1
ATOM 3246 O O . ALA A 1 444 ? -12.496 0.333 0.854 1.00 71.62 444 ALA A O 1
ATOM 3247 N N . THR A 1 445 ? -11.879 0.978 2.904 1.00 75.44 445 THR A N 1
ATOM 3248 C CA . THR A 1 445 ? -12.884 2.070 2.986 1.00 75.44 445 THR A CA 1
ATOM 3249 C C . THR A 1 445 ? -12.393 3.355 3.655 1.00 75.44 445 THR A C 1
ATOM 3251 O O . THR A 1 445 ? -13.116 4.349 3.633 1.00 75.44 445 THR A O 1
ATOM 3254 N N . GLY A 1 446 ? -11.217 3.358 4.291 1.00 79.31 446 GLY A N 1
ATOM 3255 C CA . GLY A 1 446 ? -10.703 4.507 5.046 1.00 79.31 446 GLY A CA 1
ATOM 3256 C C . GLY A 1 446 ? -11.491 4.844 6.323 1.00 79.31 446 GLY A C 1
ATOM 3257 O O . GLY A 1 446 ? -11.145 5.794 7.026 1.00 79.31 446 GLY A O 1
ATOM 3258 N N . GLU A 1 447 ? -12.539 4.081 6.660 1.00 88.50 447 GLU A N 1
ATOM 3259 C CA . GLU A 1 447 ? -13.348 4.319 7.856 1.00 88.50 447 GLU A CA 1
ATOM 3260 C C . GLU A 1 447 ? -12.532 4.088 9.132 1.00 88.50 447 GLU A C 1
ATOM 3262 O O . GLU A 1 447 ? -11.917 3.035 9.307 1.00 88.50 447 GLU A O 1
ATOM 3267 N N . LEU A 1 448 ? -12.598 5.030 10.075 1.00 96.75 448 LEU A N 1
ATOM 3268 C CA . LEU A 1 448 ? -11.988 4.888 11.394 1.00 96.75 448 LEU A CA 1
ATOM 3269 C C . LEU A 1 448 ? -12.922 4.106 12.332 1.00 96.75 448 LEU A C 1
ATOM 3271 O O . LEU A 1 448 ? -14.013 4.561 12.668 1.00 96.75 448 LEU A O 1
ATOM 3275 N N . TRP A 1 449 ? -12.485 2.946 12.809 1.00 98.38 449 TRP A N 1
ATOM 3276 C CA . TRP A 1 449 ? -13.190 2.110 13.784 1.00 98.38 449 TRP A CA 1
ATOM 3277 C C . TRP A 1 449 ? -12.556 2.241 15.173 1.00 98.38 449 TRP A C 1
ATOM 3279 O O . TRP A 1 449 ? -11.361 2.501 15.312 1.00 98.38 449 TRP A O 1
ATOM 3289 N N . GLY A 1 450 ? -13.346 2.045 16.232 1.00 98.00 450 GLY A N 1
ATOM 3290 C CA . GLY A 1 450 ? -12.868 2.193 17.607 1.00 98.00 450 GLY A CA 1
ATOM 3291 C C . GLY A 1 450 ? -13.651 1.420 18.667 1.00 98.00 450 GLY A C 1
ATOM 3292 O O . GLY A 1 450 ? -14.833 1.108 18.513 1.00 98.00 450 GLY A O 1
ATOM 3293 N N . VAL A 1 451 ? -12.973 1.141 19.786 1.00 98.06 451 VAL A N 1
ATOM 3294 C CA . VAL A 1 451 ? -13.555 0.519 20.987 1.00 98.06 451 VAL A CA 1
ATOM 3295 C C . VAL A 1 451 ? -13.806 1.597 22.040 1.00 98.06 451 VAL A C 1
ATOM 3297 O O . VAL A 1 451 ? -12.888 2.032 22.735 1.00 98.06 451 VAL A O 1
ATOM 3300 N N . ILE A 1 452 ? -15.056 2.028 22.200 1.00 97.88 452 ILE A N 1
ATOM 3301 C CA . ILE A 1 452 ? -15.422 3.156 23.072 1.00 97.88 452 ILE A CA 1
ATOM 3302 C C . ILE A 1 452 ? -15.988 2.668 24.410 1.00 97.88 452 ILE A C 1
ATOM 3304 O O . ILE A 1 452 ? -16.922 1.863 24.455 1.00 97.88 452 ILE A O 1
ATOM 3308 N N . ARG A 1 453 ? -15.452 3.172 25.531 1.00 95.88 453 ARG A N 1
ATOM 3309 C CA . ARG A 1 453 ? -15.990 2.934 26.882 1.00 95.88 453 ARG A CA 1
ATOM 3310 C C . ARG A 1 453 ? -17.088 3.932 27.216 1.00 95.88 453 ARG A C 1
ATOM 3312 O O . ARG A 1 453 ? -16.892 5.140 27.106 1.00 95.88 453 ARG A O 1
ATOM 3319 N N . VAL A 1 454 ? -18.205 3.430 27.741 1.00 95.44 454 VAL A N 1
ATOM 3320 C CA . VAL A 1 454 ? -19.358 4.250 28.151 1.00 95.44 454 VAL A CA 1
ATOM 3321 C C . VAL A 1 454 ? -19.788 3.973 29.595 1.00 95.44 454 VAL A C 1
ATOM 3323 O O . VAL A 1 454 ? -19.572 2.875 30.122 1.00 95.44 454 VAL A O 1
ATOM 3326 N N . GLU A 1 455 ? -20.408 4.960 30.256 1.00 91.69 455 GLU A N 1
ATOM 3327 C CA . GLU A 1 455 ? -20.976 4.785 31.604 1.00 91.69 455 GLU A CA 1
ATOM 3328 C C . GLU A 1 455 ? -22.058 3.691 31.588 1.00 91.69 455 GLU A C 1
ATOM 3330 O O . GLU A 1 455 ? -23.142 3.864 31.034 1.00 91.69 455 GLU A O 1
ATOM 3335 N N . GLY A 1 456 ? -21.736 2.539 32.183 1.00 77.19 456 GLY A N 1
ATOM 3336 C CA . GLY A 1 456 ? -22.540 1.325 32.069 1.00 77.19 456 GLY A CA 1
ATOM 3337 C C . GLY A 1 456 ? -23.903 1.422 32.757 1.00 77.19 456 GLY A C 1
ATOM 3338 O O . GLY A 1 456 ? -23.997 1.695 33.958 1.00 77.19 456 GLY A O 1
ATOM 3339 N N . ASP A 1 457 ? -24.955 1.107 32.002 1.00 53.12 457 ASP A N 1
ATOM 3340 C CA . ASP A 1 457 ? -26.346 1.116 32.454 1.00 53.12 457 ASP A CA 1
ATOM 3341 C C . ASP A 1 457 ? -26.533 0.136 33.638 1.00 53.12 457 ASP A C 1
ATOM 3343 O O . ASP A 1 457 ? -26.433 -1.086 33.500 1.00 53.12 457 ASP A O 1
ATOM 3347 N N . GLY A 1 458 ? -26.717 0.677 34.851 1.00 50.59 458 GLY A N 1
ATOM 3348 C CA . GLY A 1 458 ? -26.470 -0.005 36.135 1.00 50.59 458 GLY A CA 1
ATOM 3349 C C . GLY A 1 458 ? -27.449 -1.127 36.532 1.00 50.59 458 GLY A C 1
ATOM 3350 O O . GLY A 1 458 ? -28.091 -1.051 37.583 1.00 50.59 458 GLY A O 1
ATOM 3351 N N . GLY A 1 459 ? -27.544 -2.192 35.729 1.00 42.06 459 GLY A N 1
ATOM 3352 C CA . GLY A 1 459 ? -28.562 -3.255 35.795 1.00 42.06 459 GLY A CA 1
ATOM 3353 C C . GLY A 1 459 ? -28.484 -4.254 36.965 1.00 42.06 459 GLY A C 1
ATOM 3354 O O . GLY A 1 459 ? -29.445 -4.986 37.196 1.00 42.06 459 GLY A O 1
ATOM 3355 N N . GLY A 1 460 ? -27.394 -4.263 37.744 1.00 42.78 460 GLY A N 1
ATOM 3356 C CA . GLY A 1 460 ? -27.297 -4.916 39.063 1.00 42.78 460 GLY A CA 1
ATOM 3357 C C . GLY A 1 460 ? -27.094 -6.447 39.101 1.00 42.78 460 GLY A C 1
ATOM 3358 O O . GLY A 1 460 ? -28.058 -7.208 39.077 1.00 42.78 460 GLY A O 1
ATOM 3359 N N . GLY A 1 461 ? -25.843 -6.897 39.313 1.00 40.66 461 GLY A N 1
ATOM 3360 C CA . GLY A 1 461 ? -25.466 -8.330 39.394 1.00 40.66 461 GLY A CA 1
ATOM 3361 C C . GLY A 1 461 ? -24.919 -8.859 40.741 1.00 40.66 461 GLY A C 1
ATOM 3362 O O . GLY A 1 461 ? -25.214 -9.990 41.109 1.00 40.66 461 GLY A O 1
ATOM 3363 N N . GLY A 1 462 ? -24.170 -8.055 41.513 1.00 42.31 462 GLY A N 1
ATOM 3364 C CA . GLY A 1 462 ? -23.776 -8.331 42.915 1.00 42.31 462 GLY A CA 1
ATOM 3365 C C . GLY A 1 462 ? -22.848 -9.537 43.205 1.00 42.31 462 GLY A C 1
ATOM 3366 O O . GLY A 1 462 ? -23.330 -10.590 43.615 1.00 42.31 462 GLY A O 1
ATOM 3367 N N . GLY A 1 463 ? -21.518 -9.350 43.124 1.00 40.97 463 GLY A N 1
ATOM 3368 C CA . GLY A 1 463 ? -20.493 -10.387 43.414 1.00 40.97 463 GLY A CA 1
ATOM 3369 C C . GLY A 1 463 ? -19.711 -10.216 44.735 1.00 40.97 463 GLY A C 1
ATOM 3370 O O . GLY A 1 463 ? -19.802 -11.063 45.619 1.00 40.97 463 GLY A O 1
ATOM 3371 N N . GLY A 1 464 ? -19.005 -9.088 44.903 1.00 42.47 464 GLY A N 1
ATOM 3372 C CA . GLY A 1 464 ? -18.463 -8.604 46.186 1.00 42.47 464 GLY A CA 1
ATOM 3373 C C . GLY A 1 464 ? -17.035 -9.027 46.586 1.00 42.47 464 GLY A C 1
ATOM 3374 O O . GLY A 1 464 ? -16.767 -10.199 46.832 1.00 42.47 464 GLY A O 1
ATOM 3375 N N . GLY A 1 465 ? -16.172 -8.028 46.825 1.00 42.12 465 GLY A N 1
ATOM 3376 C CA . GLY A 1 465 ? -14.907 -8.172 47.565 1.00 42.12 465 GLY A CA 1
ATOM 3377 C C . GLY A 1 465 ? -13.763 -7.312 47.017 1.00 42.12 465 GLY A C 1
ATOM 3378 O O . GLY A 1 465 ? -13.019 -7.785 46.175 1.00 42.12 465 GLY A O 1
ATOM 3379 N N . GLY A 1 466 ? -13.600 -6.075 47.503 1.00 43.50 466 GLY A N 1
ATOM 3380 C CA . GLY A 1 466 ? -12.547 -5.157 47.030 1.00 43.50 466 GLY A CA 1
ATOM 3381 C C . GLY A 1 466 ? -12.286 -4.023 48.020 1.00 43.50 466 GLY A C 1
ATOM 3382 O O . GLY A 1 466 ? -11.514 -4.199 48.957 1.00 43.50 466 GLY A O 1
ATOM 3383 N N . GLY A 1 467 ? -13.000 -2.899 47.894 1.00 48.84 467 GLY A N 1
ATOM 3384 C CA . GLY A 1 467 ? -12.973 -1.843 48.919 1.00 48.84 467 GLY A CA 1
ATOM 3385 C C . GLY A 1 467 ? -12.919 -0.395 48.435 1.00 48.84 467 GLY A C 1
ATOM 3386 O O . GLY A 1 467 ? -12.899 0.487 49.289 1.00 48.84 467 GLY A O 1
ATOM 3387 N N . GLU A 1 468 ? -12.956 -0.138 47.130 1.00 46.41 468 GLU A N 1
ATOM 3388 C CA . GLU A 1 468 ? -13.208 1.198 46.572 1.00 46.41 468 GLU A CA 1
ATOM 3389 C C . GLU A 1 468 ? -14.723 1.508 46.572 1.00 46.41 468 GLU A C 1
ATOM 3391 O O . GLU A 1 468 ? -15.560 0.600 46.567 1.00 46.41 468 GLU A O 1
ATOM 3396 N N . ALA A 1 469 ? -15.098 2.790 46.660 1.00 45.06 469 ALA A N 1
ATOM 3397 C CA . ALA A 1 469 ? -16.445 3.215 47.081 1.00 45.06 469 ALA A CA 1
ATOM 3398 C C . ALA A 1 469 ? -17.269 3.966 46.009 1.00 45.06 469 ALA A C 1
ATOM 3400 O O . ALA A 1 469 ? -18.076 4.834 46.352 1.00 45.06 469 ALA A O 1
ATOM 3401 N N . GLY A 1 470 ? -17.100 3.613 44.730 1.00 51.78 470 GLY A N 1
ATOM 3402 C CA . GLY A 1 470 ? -17.959 4.033 43.613 1.00 51.78 470 GLY A CA 1
ATOM 3403 C C . GLY A 1 470 ? -18.862 2.883 43.157 1.00 51.78 470 GLY A C 1
ATOM 3404 O O . GLY A 1 470 ? -18.373 1.835 42.758 1.00 51.78 470 GLY A O 1
ATOM 3405 N N . GLY A 1 471 ? -20.184 3.041 43.254 1.00 52.84 471 GLY A N 1
ATOM 3406 C CA . GLY A 1 471 ? -21.154 1.954 43.040 1.00 52.84 471 GLY A CA 1
ATOM 3407 C C . GLY A 1 471 ? -21.599 1.717 41.592 1.00 52.84 471 GLY A C 1
ATOM 3408 O O . GLY A 1 471 ? -22.738 1.289 41.406 1.00 52.84 471 GLY A O 1
ATOM 3409 N N . GLY A 1 472 ? -20.765 2.047 40.603 1.00 59.94 472 GLY A N 1
ATOM 3410 C CA . GLY A 1 472 ? -21.045 1.783 39.188 1.00 59.94 472 GLY A CA 1
ATOM 3411 C C . GLY A 1 472 ? -20.945 0.294 38.836 1.00 59.94 472 GLY A C 1
ATOM 3412 O O . GLY A 1 472 ? -20.410 -0.509 39.607 1.00 59.94 472 GLY A O 1
ATOM 3413 N N . GLY A 1 473 ? -21.463 -0.079 37.665 1.00 68.12 473 GLY A N 1
ATOM 3414 C CA . GLY A 1 473 ? -20.999 -1.292 36.988 1.00 68.12 473 GLY A CA 1
ATOM 3415 C C . GLY A 1 473 ? -19.596 -1.076 36.399 1.00 68.12 473 GLY A C 1
ATOM 3416 O O . GLY A 1 473 ? -19.123 0.062 36.381 1.00 68.12 473 GLY A O 1
ATOM 3417 N N . PRO A 1 474 ? -18.922 -2.129 35.900 1.00 79.50 474 PRO A N 1
ATOM 3418 C CA . PRO A 1 474 ? -17.842 -1.916 34.940 1.00 79.50 474 PRO A CA 1
ATOM 3419 C C . PRO A 1 474 ? -18.393 -1.142 33.721 1.00 79.50 474 PRO A C 1
ATOM 3421 O O . PRO A 1 474 ? -19.576 -1.309 33.399 1.00 79.50 474 PRO A O 1
ATOM 3424 N N . PRO A 1 475 ? -17.583 -0.297 33.060 1.00 84.38 475 PRO A N 1
ATOM 3425 C CA . PRO A 1 475 ? -18.004 0.374 31.835 1.00 84.38 475 PRO A CA 1
ATOM 3426 C C . PRO A 1 475 ? -18.319 -0.661 30.751 1.00 84.38 475 PRO A C 1
ATOM 3428 O O . PRO A 1 475 ? -17.680 -1.713 30.685 1.00 84.38 475 PRO A O 1
ATOM 3431 N N . VAL A 1 476 ? -19.297 -0.351 29.903 1.00 92.62 476 VAL A N 1
ATOM 3432 C CA . VAL A 1 476 ? -19.565 -1.138 28.692 1.00 92.62 476 VAL A CA 1
ATOM 3433 C C . VAL A 1 476 ? -18.570 -0.688 27.623 1.00 92.62 476 VAL A C 1
ATOM 3435 O O . VAL A 1 476 ? -18.291 0.509 27.531 1.00 92.62 476 VAL A O 1
ATOM 3438 N N . ARG A 1 477 ? -18.025 -1.626 26.841 1.00 95.38 477 ARG A N 1
ATOM 3439 C CA . ARG A 1 477 ? -17.270 -1.322 25.619 1.00 95.38 477 ARG A CA 1
ATOM 3440 C C . ARG A 1 477 ? -18.200 -1.510 24.421 1.00 95.38 477 ARG A C 1
ATOM 3442 O O . ARG A 1 477 ? -18.923 -2.502 24.351 1.00 95.38 477 ARG A O 1
ATOM 3449 N N . LEU A 1 478 ? -18.230 -0.524 23.537 1.00 97.19 478 LEU A N 1
ATOM 3450 C CA . LEU A 1 478 ? -18.983 -0.535 22.287 1.00 97.19 478 LEU A CA 1
ATOM 3451 C C . LEU A 1 478 ? -17.990 -0.573 21.130 1.00 97.19 478 LEU A C 1
ATOM 3453 O O . LEU A 1 478 ? -16.966 0.107 21.202 1.00 97.19 478 LEU A O 1
ATOM 3457 N N . LEU A 1 479 ? -18.313 -1.316 20.076 1.00 98.12 479 LEU A N 1
ATOM 3458 C CA . LEU A 1 479 ? -17.692 -1.114 18.774 1.00 98.12 479 LEU A CA 1
ATOM 3459 C C . LEU A 1 479 ? -18.387 0.066 18.084 1.00 98.12 479 LEU A C 1
ATOM 3461 O O . LEU A 1 479 ? -19.624 0.144 18.083 1.00 98.12 479 LEU A O 1
ATOM 3465 N N . THR A 1 480 ? -17.604 0.984 17.524 1.00 98.19 480 THR A N 1
ATOM 3466 C CA . THR A 1 480 ? -18.116 2.161 16.815 1.00 98.19 480 THR A CA 1
ATOM 3467 C C . THR A 1 480 ? -17.331 2.452 15.545 1.00 98.19 480 THR A C 1
ATOM 3469 O O . THR A 1 480 ? -16.103 2.399 15.583 1.00 98.19 480 THR A O 1
ATOM 3472 N N . VAL A 1 481 ? -18.022 2.880 14.489 1.00 97.06 481 VAL A N 1
ATOM 3473 C CA . VAL A 1 481 ? -17.415 3.647 13.386 1.00 97.06 481 VAL A CA 1
ATOM 3474 C C . VAL A 1 481 ? -17.367 5.115 13.814 1.00 97.06 481 VAL A C 1
ATOM 3476 O O . VAL A 1 481 ? -18.292 5.583 14.477 1.00 97.06 481 VAL A O 1
ATOM 3479 N N . ILE A 1 482 ? -16.298 5.838 13.510 1.00 97.88 482 ILE A N 1
ATOM 3480 C CA . ILE A 1 482 ? -16.039 7.198 13.990 1.00 97.88 482 ILE A CA 1
ATOM 3481 C C . ILE A 1 482 ? -15.805 8.108 12.786 1.00 97.88 482 ILE A C 1
ATOM 3483 O O . ILE A 1 482 ? -14.896 7.872 12.001 1.00 97.88 482 ILE A O 1
ATOM 3487 N N . ASP A 1 483 ? -16.583 9.182 12.677 1.00 94.81 483 ASP A N 1
ATOM 3488 C CA . ASP A 1 483 ? -16.286 10.299 11.774 1.00 94.81 483 ASP A CA 1
ATOM 3489 C C . ASP A 1 483 ? -15.168 11.163 12.405 1.00 94.81 483 ASP A C 1
ATOM 3491 O O . ASP A 1 483 ? -15.414 11.813 13.431 1.00 94.81 483 ASP A O 1
ATOM 3495 N N . PRO A 1 484 ? -13.941 11.202 11.843 1.00 93.69 484 PRO A N 1
ATOM 3496 C CA . PRO A 1 484 ? -12.833 11.974 12.407 1.00 93.69 484 PRO A CA 1
ATOM 3497 C C . PRO A 1 484 ? -12.971 13.492 12.187 1.00 93.69 484 PRO A C 1
ATOM 3499 O O . PRO A 1 484 ? -12.231 14.271 12.787 1.00 93.69 484 PRO A O 1
ATOM 3502 N N . GLY A 1 485 ? -13.912 13.947 11.355 1.00 91.44 485 GLY A N 1
ATOM 3503 C CA . GLY A 1 485 ? -14.204 15.359 11.118 1.00 91.44 485 GLY A CA 1
ATOM 3504 C C . GLY A 1 485 ? -15.179 15.966 12.124 1.00 91.44 485 GLY A C 1
ATOM 3505 O O . GLY A 1 485 ? -14.990 17.121 12.530 1.00 91.44 485 GLY A O 1
ATOM 3506 N N . THR A 1 486 ? -16.194 15.203 12.546 1.00 95.31 486 THR A N 1
ATOM 3507 C CA . THR A 1 486 ? -17.212 15.639 13.525 1.00 95.31 486 THR A CA 1
ATOM 3508 C C . THR A 1 486 ? -17.015 15.075 14.932 1.00 95.31 486 THR A C 1
ATOM 3510 O O . THR A 1 486 ? -17.431 15.716 15.901 1.00 95.31 486 THR A O 1
ATOM 3513 N N . GLY A 1 487 ? -16.377 13.909 15.059 1.00 96.50 487 GLY A N 1
ATOM 3514 C CA . GLY A 1 487 ? -16.312 13.122 16.289 1.00 96.50 487 GLY A CA 1
ATOM 3515 C C . GLY A 1 487 ? -17.551 12.252 16.543 1.00 96.50 487 GLY A C 1
ATOM 3516 O O . GLY A 1 487 ? -17.670 11.674 17.625 1.00 96.50 487 GLY A O 1
ATOM 3517 N N . ASP A 1 488 ? -18.501 12.149 15.613 1.00 97.75 488 ASP A N 1
ATOM 3518 C CA . ASP A 1 488 ? -19.674 11.296 15.810 1.00 97.75 488 ASP A CA 1
ATOM 3519 C C . ASP A 1 488 ? -19.280 9.804 15.708 1.00 97.75 488 ASP A C 1
ATOM 3521 O O . ASP A 1 488 ? -18.836 9.306 14.676 1.00 97.75 488 ASP A O 1
ATOM 3525 N N . ALA A 1 489 ? -19.433 9.089 16.825 1.00 97.62 489 ALA A N 1
ATOM 3526 C CA . ALA A 1 489 ? -19.111 7.678 17.010 1.00 97.62 489 ALA A CA 1
ATOM 3527 C C . ALA A 1 489 ? -20.391 6.831 16.895 1.00 97.62 489 ALA A C 1
ATOM 3529 O O . ALA A 1 489 ? -21.170 6.688 17.848 1.00 97.62 489 ALA A O 1
ATOM 3530 N N . HIS A 1 490 ? -20.616 6.295 15.702 1.00 96.25 490 HIS A N 1
ATOM 3531 C CA . HIS A 1 490 ? -21.762 5.485 15.315 1.00 96.25 490 HIS A CA 1
ATOM 3532 C C . HIS A 1 490 ? -21.675 4.082 15.926 1.00 96.25 490 HIS A C 1
ATOM 3534 O O . HIS A 1 490 ? -20.760 3.317 15.639 1.00 96.25 490 HIS A O 1
ATOM 3540 N N . VAL A 1 491 ? -22.630 3.738 16.793 1.00 96.81 491 VAL A N 1
ATOM 3541 C CA . VAL A 1 491 ? -22.625 2.487 17.565 1.00 96.81 491 VAL A CA 1
ATOM 3542 C C . VAL A 1 491 ? -23.074 1.307 16.710 1.00 96.81 491 VAL A C 1
ATOM 3544 O O . VAL A 1 491 ? -24.246 1.224 16.345 1.00 96.81 491 VAL A O 1
ATOM 3547 N N . VAL A 1 492 ? -22.159 0.359 16.504 1.00 95.12 492 VAL A N 1
ATOM 3548 C CA . VAL A 1 492 ? -22.430 -0.946 15.886 1.00 95.12 492 VAL A CA 1
ATOM 3549 C C . VAL A 1 492 ? -23.075 -1.874 16.917 1.00 95.12 492 VAL A C 1
ATOM 3551 O O . VAL A 1 492 ? -24.238 -2.256 16.790 1.00 95.12 492 VAL A O 1
ATOM 3554 N N . GLY A 1 493 ? -22.362 -2.169 18.009 1.00 95.06 493 GLY A N 1
ATOM 3555 C CA . GLY A 1 493 ? -22.855 -3.089 19.032 1.00 95.06 493 GLY A CA 1
ATOM 3556 C C . GLY A 1 493 ? -22.021 -3.123 20.319 1.00 95.06 493 GLY A C 1
ATOM 3557 O O . GLY A 1 493 ? -20.929 -2.553 20.381 1.00 95.06 493 GLY A O 1
ATOM 3558 N N . PRO A 1 494 ? -22.548 -3.745 21.391 1.00 96.12 494 PRO A N 1
ATOM 3559 C CA . PRO A 1 494 ? -21.839 -3.926 22.651 1.00 96.12 494 PRO A CA 1
ATOM 3560 C C . PRO A 1 494 ? -20.939 -5.166 22.618 1.00 96.12 494 PRO A C 1
ATOM 3562 O O . PRO A 1 494 ? -21.409 -6.277 22.388 1.00 96.12 494 PRO A O 1
ATOM 3565 N N . LEU A 1 495 ? -19.664 -4.986 22.951 1.00 94.50 495 LEU A N 1
ATOM 3566 C CA . LEU A 1 495 ? -18.690 -6.073 23.034 1.00 94.50 495 LEU A CA 1
ATOM 3567 C C . LEU A 1 495 ? -18.851 -6.815 24.377 1.00 94.50 495 LEU A C 1
ATOM 3569 O O . LEU A 1 495 ? -18.903 -6.184 25.438 1.00 94.50 495 LEU A O 1
ATOM 3573 N N . GLU A 1 496 ? -18.948 -8.152 24.353 1.00 92.31 496 GLU A N 1
ATOM 3574 C CA . GLU A 1 496 ? -19.142 -8.958 25.579 1.00 92.31 496 GLU A CA 1
ATOM 3575 C C . GLU A 1 496 ? -17.858 -9.109 26.428 1.00 92.31 496 GLU A C 1
ATOM 3577 O O . GLU A 1 496 ? -17.934 -9.334 27.640 1.00 92.31 496 GLU A O 1
ATOM 3582 N N . GLU A 1 497 ? -16.687 -8.937 25.809 1.00 93.75 497 GLU A N 1
ATOM 3583 C CA . GLU A 1 497 ? -15.350 -8.999 26.420 1.00 93.75 497 GLU A CA 1
ATOM 3584 C C . GLU A 1 497 ? -14.669 -7.608 26.445 1.00 93.75 497 GLU A C 1
ATOM 3586 O O . GLU A 1 497 ? -15.194 -6.607 25.948 1.00 93.75 497 GLU A O 1
ATOM 3591 N N . ARG A 1 498 ? -13.493 -7.506 27.075 1.00 94.44 498 ARG A N 1
ATOM 3592 C CA . ARG A 1 498 ? -12.754 -6.255 27.293 1.00 94.44 498 ARG A CA 1
ATOM 3593 C C . ARG A 1 498 ? -11.574 -6.093 26.338 1.00 94.44 498 ARG A C 1
ATOM 3595 O O . ARG A 1 498 ? -10.415 -6.125 26.747 1.00 94.44 498 ARG A O 1
ATOM 3602 N N . PHE A 1 499 ? -11.891 -5.786 25.087 1.00 96.06 499 PHE A N 1
ATOM 3603 C CA . PHE A 1 499 ? -10.911 -5.478 24.041 1.00 96.06 499 PHE A CA 1
ATOM 3604 C C . PHE A 1 499 ? -10.010 -4.286 24.380 1.00 96.06 499 PHE A C 1
ATOM 3606 O O . PHE A 1 499 ? -10.523 -3.211 24.709 1.00 96.06 499 PHE A O 1
ATOM 3613 N N . ALA A 1 500 ? -8.697 -4.518 24.376 1.00 95.38 500 ALA A N 1
ATOM 3614 C CA . ALA A 1 500 ? -7.629 -3.575 24.704 1.00 95.38 500 ALA A CA 1
ATOM 3615 C C . ALA A 1 500 ? -6.831 -3.089 23.478 1.00 95.38 500 ALA A C 1
ATOM 3617 O O . ALA A 1 500 ? -6.233 -2.017 23.539 1.00 95.38 500 ALA A O 1
ATOM 3618 N N . GLY A 1 501 ? -6.940 -3.809 22.360 1.00 96.31 501 GLY A N 1
ATOM 3619 C CA . GLY A 1 501 ? -6.607 -3.350 21.015 1.00 96.31 501 GLY A CA 1
ATOM 3620 C C . GLY A 1 501 ? -7.546 -3.990 19.988 1.00 96.31 501 GLY A C 1
ATOM 3621 O O . GLY A 1 501 ? -8.177 -5.013 20.276 1.00 96.31 501 GLY A O 1
ATOM 3622 N N . ILE A 1 502 ? -7.641 -3.377 18.809 1.00 98.00 502 ILE A N 1
ATOM 3623 C CA . ILE A 1 502 ? -8.279 -3.931 17.608 1.00 98.00 502 ILE A CA 1
ATOM 3624 C C . ILE A 1 502 ? -7.390 -3.636 16.400 1.00 98.00 502 ILE A C 1
ATOM 3626 O O . ILE A 1 502 ? -6.681 -2.636 16.406 1.00 98.00 502 ILE A O 1
ATOM 3630 N N . THR A 1 503 ? -7.434 -4.482 15.377 1.00 97.06 503 THR A N 1
ATOM 3631 C CA . THR A 1 503 ? -6.779 -4.243 14.086 1.00 97.06 503 THR A CA 1
ATOM 3632 C C . THR A 1 503 ? -7.507 -5.019 12.985 1.00 97.06 503 THR A C 1
ATOM 3634 O O . THR A 1 503 ? -8.196 -5.999 13.278 1.00 97.06 503 THR A O 1
ATOM 3637 N N . TRP A 1 504 ? -7.388 -4.584 11.733 1.00 94.19 504 TRP A N 1
ATOM 3638 C CA . TRP A 1 504 ? -7.932 -5.316 10.588 1.00 94.19 504 TRP A CA 1
ATOM 3639 C C . TRP A 1 504 ? -6.848 -6.221 10.010 1.00 94.19 504 TRP A C 1
ATOM 3641 O O . TRP A 1 504 ? -5.770 -5.749 9.667 1.00 94.19 504 TRP A O 1
ATOM 3651 N N . VAL A 1 505 ? -7.143 -7.514 9.903 1.00 89.62 505 VAL A N 1
ATOM 3652 C CA . VAL A 1 505 ? -6.263 -8.516 9.295 1.00 89.62 505 VAL A CA 1
ATOM 3653 C C . VAL A 1 505 ? -6.746 -8.794 7.879 1.00 89.62 505 VAL A C 1
ATOM 3655 O O . VAL A 1 505 ? -7.876 -9.248 7.698 1.00 89.62 505 VAL A O 1
ATOM 3658 N N . GLY A 1 506 ? -5.904 -8.538 6.880 1.00 78.31 506 GLY A N 1
ATOM 3659 C CA . GLY A 1 506 ? -6.164 -8.971 5.508 1.00 78.31 506 GLY A CA 1
ATOM 3660 C C . GLY A 1 506 ? -5.879 -10.462 5.348 1.00 78.31 506 GLY A C 1
ATOM 3661 O O . GLY A 1 506 ? -4.758 -10.904 5.573 1.00 78.31 506 GLY A O 1
ATOM 3662 N N . THR A 1 507 ? -6.871 -11.252 4.933 1.00 60.44 507 THR A N 1
ATOM 3663 C CA . THR A 1 507 ? -6.622 -12.605 4.390 1.00 60.44 507 THR A CA 1
ATOM 3664 C C . THR A 1 507 ? -6.000 -12.571 2.998 1.00 60.44 507 THR A C 1
ATOM 3666 O O . THR A 1 507 ? -5.432 -13.561 2.538 1.00 60.44 507 THR A O 1
ATOM 3669 N N . ASP A 1 508 ? -6.163 -11.438 2.330 1.00 52.22 508 ASP A N 1
ATOM 3670 C CA . ASP A 1 508 ? -5.730 -11.159 0.980 1.00 52.22 508 ASP A CA 1
ATOM 3671 C C . ASP A 1 508 ? -4.388 -10.428 1.129 1.00 52.22 508 ASP A C 1
ATOM 3673 O O . ASP A 1 508 ? -4.354 -9.235 1.432 1.00 52.22 508 ASP A O 1
ATOM 3677 N N . GLY A 1 509 ? -3.285 -11.176 1.005 1.00 52.62 509 GLY A N 1
ATOM 3678 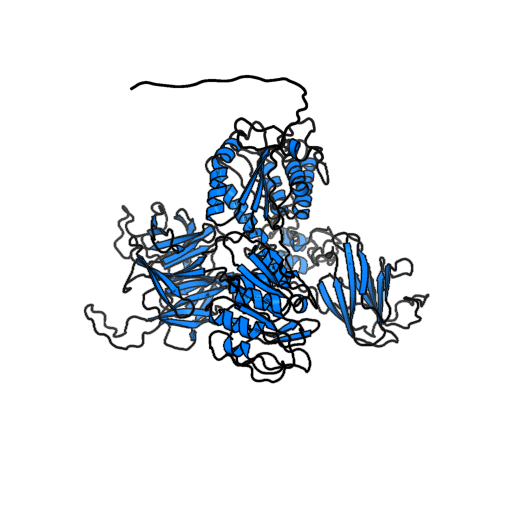C CA . GLY A 1 509 ? -1.958 -10.584 0.820 1.00 52.62 509 GLY A CA 1
ATOM 3679 C C . GLY A 1 509 ? -1.920 -9.751 -0.464 1.00 52.62 509 GLY A C 1
ATOM 3680 O O . GLY A 1 509 ? -2.803 -9.914 -1.312 1.00 52.62 509 GLY A O 1
ATOM 3681 N N . LEU A 1 510 ? -0.935 -8.850 -0.570 1.00 56.53 510 LEU A N 1
ATOM 3682 C CA . LEU A 1 510 ? -0.816 -7.832 -1.623 1.00 56.53 510 LEU A CA 1
ATOM 3683 C C . LEU A 1 510 ? -1.306 -8.361 -2.982 1.00 56.53 510 LEU A C 1
ATOM 3685 O O . LEU A 1 510 ? -0.706 -9.278 -3.548 1.00 56.53 510 LEU A O 1
ATOM 3689 N N . VAL A 1 511 ? -2.420 -7.808 -3.485 1.00 60.41 511 VAL A N 1
ATOM 3690 C CA . VAL A 1 511 ? -3.157 -8.336 -4.653 1.00 60.41 511 VAL A CA 1
ATOM 3691 C C . VAL A 1 511 ? -2.476 -7.906 -5.955 1.00 60.41 511 VAL A C 1
ATOM 3693 O O . VAL A 1 511 ? -3.062 -7.286 -6.839 1.00 60.41 511 VAL A O 1
ATOM 3696 N N . CYS A 1 512 ? -1.200 -8.249 -6.060 1.00 74.12 512 CYS A N 1
ATOM 3697 C CA . CYS A 1 512 ? -0.405 -8.042 -7.246 1.00 74.12 512 CYS A CA 1
ATOM 3698 C C . CYS A 1 512 ? -0.904 -8.967 -8.371 1.00 74.12 512 CYS A C 1
ATOM 3700 O O . CYS A 1 512 ? -1.194 -10.146 -8.116 1.00 74.12 512 CYS A O 1
ATOM 3702 N N . PRO A 1 513 ? -1.005 -8.489 -9.625 1.00 80.69 513 PRO A N 1
ATOM 3703 C CA . PRO A 1 513 ? -1.162 -9.387 -10.765 1.00 80.69 513 PRO A CA 1
ATOM 3704 C C . PRO A 1 513 ? 0.019 -10.376 -10.837 1.00 80.69 513 PRO A C 1
ATOM 3706 O O . PRO A 1 513 ? 1.073 -10.113 -10.258 1.00 80.69 513 PRO A O 1
ATOM 3709 N N . PRO A 1 514 ? -0.106 -11.508 -11.561 1.00 90.12 514 PRO A N 1
ATOM 3710 C CA . PRO A 1 514 ? 1.002 -12.447 -11.736 1.00 90.12 514 PRO A CA 1
ATOM 3711 C C . PRO A 1 514 ? 2.264 -11.717 -12.203 1.00 90.12 514 PRO A C 1
ATOM 3713 O O . PRO A 1 514 ? 2.194 -10.910 -13.129 1.00 90.12 514 PRO A O 1
ATOM 3716 N N . VAL A 1 515 ? 3.404 -11.968 -11.565 1.00 94.81 515 VAL A N 1
ATOM 3717 C CA . VAL A 1 515 ? 4.621 -11.176 -11.794 1.00 94.81 515 VAL A CA 1
ATOM 3718 C C . VAL A 1 515 ? 5.580 -11.956 -12.672 1.00 94.81 515 VAL A C 1
ATOM 3720 O O . VAL A 1 515 ? 5.934 -13.088 -12.354 1.00 94.81 515 VAL A O 1
ATOM 3723 N N . GLU A 1 516 ? 6.061 -11.353 -13.753 1.00 97.50 516 GLU A N 1
ATOM 3724 C CA . GLU A 1 516 ? 7.214 -11.862 -14.490 1.00 97.50 516 GLU A CA 1
ATOM 3725 C C . GLU A 1 516 ? 8.441 -11.017 -14.124 1.00 97.50 516 GLU A C 1
ATOM 3727 O O . GLU A 1 516 ? 8.505 -9.829 -14.442 1.00 97.50 516 GLU A O 1
ATOM 3732 N N . VAL A 1 517 ? 9.408 -11.634 -13.434 1.00 98.00 517 VAL A N 1
ATOM 3733 C CA . VAL A 1 517 ? 10.648 -10.976 -12.985 1.00 98.00 517 VAL A CA 1
ATOM 3734 C C . VAL A 1 517 ? 11.817 -11.481 -13.821 1.00 98.00 517 VAL A C 1
ATOM 3736 O O . VAL A 1 517 ? 12.139 -12.673 -13.789 1.00 98.00 517 VAL A O 1
ATOM 3739 N N . VAL A 1 518 ? 12.470 -10.590 -14.567 1.00 98.38 518 VAL A N 1
ATOM 3740 C CA . VAL A 1 518 ? 13.617 -10.926 -15.418 1.00 98.38 518 VAL A CA 1
ATOM 3741 C C . VAL A 1 518 ? 14.906 -10.368 -14.815 1.00 98.38 518 VAL A C 1
ATOM 3743 O O . VAL A 1 518 ? 15.178 -9.171 -14.882 1.00 98.38 518 VAL A O 1
ATOM 3746 N N . PHE A 1 519 ? 15.721 -11.255 -14.250 1.00 98.19 519 PHE A N 1
ATOM 3747 C CA . PHE A 1 519 ? 17.033 -10.935 -13.696 1.00 98.19 519 PHE A CA 1
ATOM 3748 C C . PHE A 1 519 ? 18.078 -10.884 -14.810 1.00 98.19 519 PHE A C 1
ATOM 3750 O O . PHE A 1 519 ? 18.290 -11.883 -15.510 1.00 98.19 519 PHE A O 1
ATOM 3757 N N . LEU A 1 520 ? 18.742 -9.735 -14.950 1.00 98.12 520 LEU A N 1
ATOM 3758 C CA . LEU A 1 520 ? 19.819 -9.511 -15.915 1.00 98.12 520 LEU A CA 1
ATOM 3759 C C . LEU A 1 520 ? 21.141 -9.444 -15.158 1.00 98.12 520 LEU A C 1
ATOM 3761 O O . LEU A 1 520 ? 21.552 -8.396 -14.668 1.00 98.12 520 LEU A O 1
ATOM 3765 N N . MET A 1 521 ? 21.765 -10.609 -15.030 1.00 97.75 521 MET A N 1
ATOM 3766 C CA . MET A 1 521 ? 22.998 -10.790 -14.285 1.00 97.75 521 MET A CA 1
ATOM 3767 C C . MET A 1 521 ? 24.191 -10.364 -15.145 1.00 97.75 521 MET A C 1
ATOM 3769 O O . MET A 1 521 ? 24.440 -10.957 -16.202 1.00 97.75 521 MET A O 1
ATOM 3773 N N . ASP A 1 522 ? 24.944 -9.380 -14.668 1.00 96.56 522 ASP A N 1
ATOM 3774 C CA . ASP A 1 522 ? 26.309 -9.128 -15.116 1.00 96.56 522 ASP A CA 1
ATOM 3775 C C . ASP A 1 522 ? 27.155 -10.397 -14.929 1.00 96.56 522 ASP A C 1
ATOM 3777 O O . ASP A 1 522 ? 27.122 -11.049 -13.882 1.00 96.56 522 ASP A O 1
ATOM 3781 N N . THR A 1 523 ? 27.850 -10.798 -15.993 1.00 95.38 523 THR A N 1
ATOM 3782 C CA . THR A 1 523 ? 28.622 -12.049 -16.042 1.00 95.38 523 THR A CA 1
ATOM 3783 C C . THR A 1 523 ? 30.131 -11.851 -15.877 1.00 95.38 523 THR A C 1
ATOM 3785 O O . THR A 1 523 ? 30.897 -12.778 -16.157 1.00 95.38 523 THR A O 1
ATOM 3788 N N . SER A 1 524 ? 30.550 -10.668 -15.420 1.00 93.75 524 SER A N 1
ATOM 3789 C CA . SER A 1 524 ? 31.939 -10.308 -15.143 1.00 93.75 524 SER A CA 1
ATOM 3790 C C . SER A 1 524 ? 32.599 -11.169 -14.051 1.00 93.75 524 SER A C 1
ATOM 3792 O O . SER A 1 524 ? 32.007 -12.033 -13.397 1.00 93.75 524 SER A O 1
ATOM 3794 N N . GLY A 1 525 ? 33.900 -10.944 -13.849 1.00 93.56 525 GLY A N 1
ATOM 3795 C CA . GLY A 1 525 ? 34.704 -11.666 -12.859 1.00 93.56 525 GLY A CA 1
ATOM 3796 C C . GLY A 1 525 ? 34.649 -11.124 -11.424 1.00 93.56 525 GLY A C 1
ATOM 3797 O O . GLY A 1 525 ? 35.305 -11.720 -10.563 1.00 93.56 525 GLY A O 1
ATOM 3798 N N . SER A 1 526 ? 33.959 -10.006 -11.176 1.00 95.00 526 SER A N 1
ATOM 3799 C CA . SER A 1 526 ? 33.694 -9.446 -9.840 1.00 95.00 526 SER A CA 1
ATOM 3800 C C . SER A 1 526 ? 32.470 -10.107 -9.207 1.00 95.00 526 SER A C 1
ATOM 3802 O O . SER A 1 526 ? 32.588 -10.650 -8.109 1.00 95.00 526 SER A O 1
ATOM 3804 N N . MET A 1 527 ? 31.370 -10.196 -9.963 1.00 96.75 527 MET A N 1
ATOM 3805 C CA . MET A 1 527 ? 30.032 -10.678 -9.569 1.00 96.75 527 MET A CA 1
ATOM 3806 C C . MET A 1 527 ? 29.932 -12.186 -9.220 1.00 96.75 527 MET A C 1
ATOM 3808 O O . MET A 1 527 ? 28.846 -12.774 -9.171 1.00 96.75 527 MET A O 1
ATOM 3812 N N . ASP A 1 528 ? 31.070 -12.843 -8.967 1.00 95.81 528 ASP A N 1
ATOM 3813 C CA . ASP A 1 528 ? 31.229 -14.282 -8.698 1.00 95.81 528 ASP A CA 1
ATOM 3814 C C . ASP A 1 528 ? 30.657 -14.690 -7.315 1.00 95.81 528 ASP A C 1
ATOM 3816 O O . ASP A 1 528 ? 30.509 -15.889 -7.054 1.00 95.81 528 ASP A O 1
ATOM 3820 N N . ASP A 1 529 ? 30.301 -13.743 -6.422 1.00 95.94 529 ASP A N 1
ATOM 3821 C CA . ASP A 1 529 ? 29.569 -14.047 -5.178 1.00 95.94 529 ASP A CA 1
ATOM 3822 C C . ASP A 1 529 ? 28.184 -13.397 -4.971 1.00 95.94 529 ASP A C 1
ATOM 3824 O O . ASP A 1 529 ? 27.387 -13.970 -4.222 1.00 95.94 529 ASP A O 1
ATOM 3828 N N . GLU A 1 530 ? 27.814 -12.377 -5.748 1.00 97.31 530 GLU A N 1
ATOM 3829 C CA . GLU A 1 530 ? 26.430 -11.961 -6.028 1.00 97.31 530 GLU A CA 1
ATOM 3830 C C . GLU A 1 530 ? 25.685 -13.075 -6.773 1.00 97.31 530 GLU A C 1
ATOM 3832 O O . GLU A 1 530 ? 24.662 -13.573 -6.297 1.00 97.31 530 GLU A O 1
ATOM 3837 N N . ALA A 1 531 ? 26.239 -13.563 -7.890 1.00 96.62 531 ALA A N 1
ATOM 3838 C CA . ALA A 1 531 ? 25.639 -14.657 -8.653 1.00 96.62 531 ALA A CA 1
ATOM 3839 C C . ALA A 1 531 ? 25.519 -15.939 -7.815 1.00 96.62 531 ALA A C 1
ATOM 3841 O O . ALA A 1 531 ? 24.495 -16.622 -7.846 1.00 96.62 531 ALA A O 1
ATOM 3842 N N . ALA A 1 532 ? 26.536 -16.253 -7.004 1.00 96.44 532 ALA A N 1
ATOM 3843 C CA . ALA A 1 532 ? 26.494 -17.414 -6.115 1.00 96.44 532 ALA A CA 1
ATOM 3844 C C . ALA A 1 532 ? 25.474 -17.264 -4.968 1.00 96.44 532 ALA A C 1
ATOM 3846 O O . ALA A 1 532 ? 25.026 -18.282 -4.432 1.00 96.44 532 ALA A O 1
ATOM 3847 N N . ALA A 1 533 ? 25.110 -16.033 -4.590 1.00 96.38 533 ALA A N 1
ATOM 3848 C CA . ALA A 1 533 ? 24.037 -15.758 -3.642 1.00 96.38 533 ALA A CA 1
ATOM 3849 C C . ALA A 1 533 ? 22.655 -15.854 -4.305 1.00 96.38 533 ALA A C 1
ATOM 3851 O O . ALA A 1 533 ? 21.815 -16.607 -3.812 1.00 96.38 533 ALA A O 1
ATOM 3852 N N . LEU A 1 534 ? 22.448 -15.212 -5.462 1.00 96.31 534 LEU A N 1
ATOM 3853 C CA . LEU A 1 534 ? 21.216 -15.310 -6.260 1.00 96.31 534 LEU A CA 1
ATOM 3854 C C . LEU A 1 534 ? 20.861 -16.778 -6.541 1.00 96.31 534 LEU A C 1
ATOM 3856 O O . LEU A 1 534 ? 19.770 -17.246 -6.210 1.00 96.31 534 LEU A O 1
ATOM 3860 N N 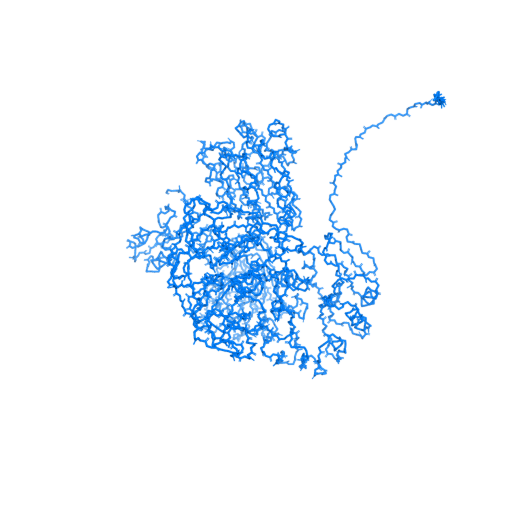. CYS A 1 535 ? 21.834 -17.548 -7.038 1.00 96.88 535 CYS A N 1
ATOM 3861 C CA . CYS A 1 535 ? 21.697 -18.979 -7.311 1.00 96.88 535 CYS A CA 1
ATOM 3862 C C . CYS A 1 535 ? 21.483 -19.860 -6.064 1.00 96.88 535 CYS A C 1
ATOM 3864 O O . CYS A 1 535 ? 21.193 -21.051 -6.205 1.00 96.88 535 CYS A O 1
ATOM 3866 N N . ALA A 1 536 ? 21.650 -19.320 -4.854 1.00 95.25 536 ALA A N 1
ATOM 3867 C CA . ALA A 1 536 ? 21.350 -19.995 -3.592 1.00 95.25 536 ALA A CA 1
ATOM 3868 C C . ALA A 1 536 ? 20.035 -19.520 -2.945 1.00 95.25 536 ALA A C 1
ATOM 3870 O O . ALA A 1 536 ? 19.517 -20.228 -2.079 1.00 95.25 536 ALA A O 1
ATOM 3871 N N . ALA A 1 537 ? 19.515 -18.358 -3.354 1.00 93.00 537 ALA A N 1
ATOM 3872 C CA . ALA A 1 537 ? 18.362 -17.686 -2.760 1.00 93.00 537 ALA A CA 1
ATOM 3873 C C . ALA A 1 537 ? 17.070 -17.798 -3.585 1.00 93.00 537 ALA A C 1
ATOM 3875 O O . ALA A 1 537 ? 15.997 -17.807 -2.993 1.00 93.00 537 ALA A O 1
ATOM 3876 N N . ILE A 1 538 ? 17.136 -17.904 -4.918 1.00 95.62 538 ILE A N 1
ATOM 3877 C CA . ILE A 1 538 ? 15.945 -17.732 -5.775 1.00 95.62 538 ILE A CA 1
ATOM 3878 C C . ILE A 1 538 ? 14.813 -18.751 -5.505 1.00 95.62 538 ILE A C 1
ATOM 3880 O O . ILE A 1 538 ? 13.654 -18.359 -5.428 1.00 95.62 538 ILE A O 1
ATOM 3884 N N . ASP A 1 539 ? 15.150 -20.020 -5.221 1.00 93.06 539 ASP A N 1
ATOM 3885 C CA . ASP A 1 539 ? 14.206 -21.073 -4.776 1.00 93.06 539 ASP A CA 1
ATOM 3886 C C . ASP A 1 539 ? 13.439 -20.694 -3.482 1.00 93.06 539 ASP A C 1
ATOM 3888 O O . ASP A 1 539 ? 12.389 -21.272 -3.197 1.00 93.06 539 ASP A O 1
ATOM 3892 N N . ALA A 1 540 ? 13.995 -19.796 -2.656 1.00 83.25 540 ALA A N 1
ATOM 3893 C CA . ALA A 1 540 ? 13.365 -19.276 -1.443 1.00 83.25 540 ALA A CA 1
ATOM 3894 C C . ALA A 1 540 ? 12.561 -18.004 -1.734 1.00 83.25 540 ALA A C 1
ATOM 3896 O O . ALA A 1 540 ? 11.409 -17.944 -1.333 1.00 83.25 540 ALA A O 1
ATOM 3897 N N . VAL A 1 541 ? 13.100 -17.070 -2.526 1.00 89.88 541 VAL A N 1
ATOM 3898 C CA . VAL A 1 541 ? 12.395 -15.851 -2.974 1.00 89.88 541 VAL A CA 1
ATOM 3899 C C . VAL A 1 541 ? 11.062 -16.183 -3.661 1.00 89.88 541 VAL A C 1
ATOM 3901 O O . VAL A 1 541 ? 10.039 -15.602 -3.312 1.00 89.88 541 VAL A O 1
ATOM 3904 N N . GLU A 1 542 ? 11.030 -17.165 -4.573 1.00 92.06 542 GLU A N 1
ATOM 3905 C CA . GLU A 1 542 ? 9.771 -17.647 -5.178 1.00 92.06 542 GLU A CA 1
ATOM 3906 C C . GLU A 1 542 ? 8.810 -18.256 -4.137 1.00 92.06 542 GLU A C 1
ATOM 3908 O O . GLU A 1 542 ? 7.589 -18.194 -4.287 1.00 92.06 542 GLU A O 1
ATOM 3913 N N . GLY A 1 543 ? 9.349 -18.855 -3.072 1.00 79.31 543 GLY A N 1
ATOM 3914 C CA . GLY A 1 543 ? 8.575 -19.419 -1.966 1.00 79.31 543 GLY A CA 1
ATOM 3915 C C . GLY A 1 543 ? 8.012 -18.366 -1.011 1.00 79.31 543 GLY A C 1
ATOM 3916 O O . GLY A 1 543 ? 6.901 -18.551 -0.517 1.00 79.31 543 GLY A O 1
ATOM 3917 N N . ASP A 1 544 ? 8.749 -17.280 -0.784 1.00 77.44 544 ASP A N 1
ATOM 3918 C CA . ASP A 1 544 ? 8.387 -16.185 0.114 1.00 77.44 544 ASP A CA 1
ATOM 3919 C C . ASP A 1 544 ? 7.370 -15.249 -0.571 1.00 77.44 544 ASP A C 1
ATOM 3921 O O . ASP A 1 544 ? 6.303 -14.999 -0.012 1.00 77.44 544 ASP A O 1
ATOM 3925 N N . LEU A 1 545 ? 7.590 -14.870 -1.839 1.00 81.81 545 LEU A N 1
ATOM 3926 C CA . LEU A 1 545 ? 6.581 -14.185 -2.670 1.00 81.81 545 LEU A CA 1
ATOM 3927 C C . LEU A 1 545 ? 5.294 -15.020 -2.797 1.00 81.81 545 LEU A C 1
ATOM 3929 O O . LEU A 1 545 ? 4.189 -14.514 -2.595 1.00 81.81 545 LEU A O 1
ATOM 3933 N N . GLY A 1 546 ? 5.429 -16.330 -3.031 1.00 78.62 546 GLY A N 1
ATOM 3934 C CA . GLY A 1 546 ? 4.299 -17.261 -3.063 1.00 78.62 546 GLY A CA 1
ATOM 3935 C C . GLY A 1 546 ? 3.603 -17.470 -1.708 1.00 78.62 546 GLY A C 1
ATOM 3936 O O . GLY A 1 546 ? 2.466 -17.946 -1.684 1.00 78.62 546 GLY A O 1
ATOM 3937 N N . ALA A 1 547 ? 4.242 -17.116 -0.587 1.00 69.38 547 ALA A N 1
ATOM 3938 C CA . ALA A 1 547 ? 3.625 -17.096 0.741 1.00 69.38 547 ALA A CA 1
ATOM 3939 C C . ALA A 1 547 ? 2.853 -15.790 1.000 1.00 69.38 547 ALA A C 1
ATOM 3941 O O . ALA A 1 547 ? 1.802 -15.838 1.636 1.00 69.38 547 ALA A O 1
ATOM 3942 N N . LEU A 1 548 ? 3.319 -14.668 0.438 1.00 66.00 548 LEU A N 1
ATOM 3943 C CA . LEU A 1 548 ? 2.611 -13.379 0.403 1.00 66.00 548 LEU A CA 1
ATOM 3944 C C . LEU A 1 548 ? 1.430 -13.364 -0.594 1.00 66.00 548 LEU A C 1
ATOM 3946 O O . LEU A 1 548 ? 0.645 -12.421 -0.609 1.00 66.00 548 LEU A O 1
ATOM 3950 N N . GLY A 1 549 ? 1.267 -14.427 -1.392 1.00 74.81 549 GLY A N 1
ATOM 3951 C CA . GLY A 1 549 ? 0.158 -14.615 -2.337 1.00 74.81 549 GLY A CA 1
ATOM 3952 C C . GLY A 1 549 ? 0.479 -14.253 -3.791 1.00 74.81 549 GLY A C 1
ATOM 3953 O O . GLY A 1 549 ? -0.376 -14.421 -4.659 1.00 74.81 549 GLY A O 1
ATOM 3954 N N . ILE A 1 550 ? 1.707 -13.812 -4.067 1.00 83.75 550 ILE A N 1
ATOM 3955 C CA . ILE A 1 550 ? 2.144 -13.290 -5.364 1.00 83.75 550 ILE A CA 1
ATOM 3956 C C . ILE A 1 550 ? 2.542 -14.452 -6.292 1.00 83.75 550 ILE A C 1
ATOM 3958 O O . ILE A 1 550 ? 3.457 -15.221 -5.993 1.00 83.75 550 ILE A O 1
ATOM 3962 N N . ASP A 1 551 ? 1.872 -14.579 -7.445 1.00 88.69 551 ASP A N 1
ATOM 3963 C CA . ASP A 1 551 ? 2.163 -15.599 -8.473 1.00 88.69 551 ASP A CA 1
ATOM 3964 C C . ASP A 1 551 ? 3.367 -15.167 -9.332 1.00 88.69 551 ASP A C 1
ATOM 3966 O O . ASP A 1 551 ? 3.232 -14.765 -10.491 1.00 88.69 551 ASP A O 1
ATOM 3970 N N . ALA A 1 552 ? 4.554 -15.171 -8.719 1.00 94.25 552 ALA A N 1
ATOM 3971 C CA . ALA A 1 552 ? 5.806 -14.754 -9.343 1.00 94.25 552 ALA A CA 1
ATOM 3972 C C . ALA A 1 552 ? 6.437 -15.871 -10.199 1.00 94.25 552 ALA A C 1
ATOM 3974 O O . ALA A 1 552 ? 6.602 -17.010 -9.763 1.00 94.25 552 ALA A O 1
ATOM 3975 N N . THR A 1 553 ? 6.847 -15.525 -11.419 1.00 96.00 553 THR A N 1
ATOM 3976 C CA . THR A 1 553 ? 7.614 -16.368 -12.345 1.00 96.00 553 THR A CA 1
ATOM 3977 C C . THR A 1 553 ? 8.953 -15.699 -12.642 1.00 96.00 553 THR A C 1
ATOM 3979 O O . THR A 1 553 ? 8.992 -14.627 -13.249 1.00 96.00 553 THR A O 1
ATOM 3982 N N . THR A 1 554 ? 10.059 -16.336 -12.248 1.00 97.00 554 THR A N 1
ATOM 3983 C CA . THR A 1 554 ? 11.402 -15.768 -12.435 1.00 97.00 554 THR A CA 1
ATOM 3984 C C . THR A 1 554 ? 12.085 -16.243 -13.721 1.00 97.00 554 THR A C 1
ATOM 3986 O O . THR A 1 554 ? 11.937 -17.385 -14.170 1.00 97.00 554 THR A O 1
ATOM 3989 N N . PHE A 1 555 ? 12.877 -15.355 -14.322 1.00 97.50 555 PHE A N 1
ATOM 3990 C CA . PHE A 1 555 ? 13.701 -15.625 -15.498 1.00 97.50 555 PHE A CA 1
ATOM 3991 C C . PHE A 1 555 ? 15.119 -15.116 -15.241 1.00 97.50 555 PHE A C 1
ATOM 3993 O O . PHE A 1 555 ? 15.322 -13.924 -15.048 1.00 97.50 555 PHE A O 1
ATOM 4000 N N . LEU A 1 556 ? 16.108 -16.014 -15.229 1.00 97.62 556 LEU A N 1
ATOM 4001 C CA . LEU A 1 556 ? 17.492 -15.674 -14.893 1.00 97.62 556 LEU A CA 1
ATOM 4002 C C . LEU A 1 556 ? 18.370 -15.764 -16.143 1.00 97.62 556 LEU A C 1
ATOM 4004 O O . LEU A 1 556 ? 18.569 -16.866 -16.677 1.00 97.62 556 LEU A O 1
ATOM 4008 N N . TYR A 1 557 ? 18.903 -14.626 -16.590 1.00 98.00 557 TYR A N 1
ATOM 4009 C CA . TYR A 1 557 ? 19.743 -14.513 -17.784 1.00 98.00 557 TYR A CA 1
ATOM 4010 C C . TYR A 1 557 ? 21.074 -13.828 -17.477 1.00 98.00 557 TYR A C 1
ATOM 4012 O O . TYR A 1 557 ? 21.133 -12.897 -16.681 1.00 98.00 557 TYR A O 1
ATOM 4020 N N . GLY A 1 558 ? 22.137 -14.277 -18.145 1.00 97.44 558 GLY A N 1
ATOM 4021 C CA . GLY A 1 558 ? 23.387 -13.516 -18.220 1.00 97.44 558 GLY A CA 1
ATOM 4022 C C . GLY A 1 558 ? 23.314 -12.468 -19.329 1.00 97.44 558 GLY A C 1
ATOM 4023 O O . GLY A 1 558 ? 22.574 -12.656 -20.300 1.00 97.44 558 GLY A O 1
ATOM 4024 N N . ILE A 1 559 ? 24.093 -11.391 -19.239 1.00 96.56 559 ILE A N 1
ATOM 4025 C CA . ILE A 1 559 ? 24.131 -10.387 -20.313 1.00 96.56 559 ILE A CA 1
ATOM 4026 C C . ILE A 1 559 ? 24.793 -10.980 -21.574 1.00 96.56 559 ILE A C 1
ATOM 4028 O O . ILE A 1 559 ? 24.144 -11.020 -22.627 1.00 96.56 559 ILE A O 1
ATOM 4032 N N . THR A 1 560 ? 26.017 -11.538 -21.482 1.00 91.94 560 THR A N 1
ATOM 4033 C CA . THR A 1 560 ? 26.677 -12.186 -22.645 1.00 91.94 560 THR A CA 1
ATOM 4034 C C . THR A 1 560 ? 27.368 -13.538 -22.417 1.00 91.94 560 THR A C 1
ATOM 4036 O O . THR A 1 560 ? 27.273 -14.381 -23.316 1.00 91.94 560 THR A O 1
ATOM 4039 N N . GLU A 1 561 ? 28.035 -13.807 -21.285 1.00 87.75 561 GLU A N 1
ATOM 4040 C CA . GLU A 1 561 ? 28.710 -15.104 -21.066 1.00 87.75 561 GLU A CA 1
ATOM 4041 C C . GLU A 1 561 ? 27.714 -16.204 -20.645 1.00 87.75 561 GLU A C 1
ATOM 4043 O O . GLU A 1 561 ? 26.744 -15.986 -19.919 1.00 87.75 561 GLU A O 1
ATOM 4048 N N . ALA A 1 562 ? 27.937 -17.426 -21.140 1.00 74.00 562 ALA A N 1
ATOM 4049 C CA . ALA A 1 562 ? 26.995 -18.533 -20.974 1.00 74.00 562 ALA A CA 1
ATOM 4050 C C . ALA A 1 562 ? 27.088 -19.197 -19.577 1.00 74.00 562 ALA A C 1
ATOM 4052 O O . ALA A 1 562 ? 28.196 -19.342 -19.056 1.00 74.00 562 ALA A O 1
ATOM 4053 N N . PRO A 1 563 ? 25.972 -19.714 -19.017 1.00 81.12 563 PRO A N 1
ATOM 4054 C CA . PRO A 1 563 ? 25.894 -20.167 -17.624 1.00 81.12 563 PRO A CA 1
ATOM 4055 C C . PRO A 1 563 ? 26.977 -21.159 -17.167 1.00 81.12 563 PRO A C 1
ATOM 4057 O O . PRO A 1 563 ? 27.242 -22.180 -17.819 1.00 81.12 563 PRO A O 1
ATOM 4060 N N . GLY A 1 564 ? 27.537 -20.904 -15.981 1.00 87.50 564 GLY A N 1
ATOM 4061 C CA . GLY A 1 564 ? 28.388 -21.847 -15.257 1.00 87.50 564 GLY A CA 1
ATOM 4062 C C . GLY A 1 564 ? 29.246 -21.226 -14.147 1.00 87.50 564 GLY A C 1
ATOM 4063 O O . GLY A 1 564 ? 29.661 -20.078 -14.232 1.00 87.50 564 GLY A O 1
ATOM 4064 N N . GLY A 1 565 ? 29.598 -22.015 -13.130 1.00 92.38 565 GLY A N 1
ATOM 4065 C CA . GLY A 1 565 ? 30.478 -21.575 -12.038 1.00 92.38 565 GLY A CA 1
ATOM 4066 C C . GLY A 1 565 ? 29.685 -21.011 -10.862 1.00 92.38 565 GLY A C 1
ATOM 4067 O O . GLY A 1 565 ? 28.967 -21.771 -10.216 1.00 92.38 565 GLY A O 1
ATOM 4068 N N . ALA A 1 566 ? 29.835 -19.717 -10.565 1.00 92.19 566 ALA A N 1
ATOM 4069 C CA . ALA A 1 566 ? 28.889 -18.999 -9.707 1.00 92.19 566 ALA A CA 1
ATOM 4070 C C . ALA A 1 566 ? 27.518 -18.897 -10.392 1.00 92.19 566 ALA A C 1
ATOM 4072 O O . ALA A 1 566 ? 26.499 -19.262 -9.812 1.00 92.19 566 ALA A O 1
ATOM 4073 N N . PHE A 1 567 ? 27.535 -18.558 -11.682 1.00 94.62 567 PHE A N 1
ATOM 4074 C CA . PHE A 1 567 ? 26.399 -18.420 -12.597 1.00 94.62 567 PHE A CA 1
ATOM 4075 C C . PHE A 1 567 ? 25.717 -19.758 -12.982 1.00 94.62 567 PHE A C 1
ATOM 4077 O O . PHE A 1 567 ? 25.112 -19.868 -14.047 1.00 94.62 567 PHE A O 1
ATOM 4084 N N . ASP A 1 568 ? 25.832 -20.809 -12.158 1.00 95.00 568 ASP A N 1
ATOM 4085 C CA . ASP A 1 568 ? 25.336 -22.175 -12.434 1.00 95.00 568 ASP A CA 1
ATOM 4086 C C . ASP A 1 568 ? 23.785 -22.265 -12.482 1.00 95.00 568 ASP A C 1
ATOM 4088 O O . ASP A 1 568 ? 23.259 -23.286 -12.935 1.00 95.00 568 ASP A O 1
ATOM 4092 N N . CYS A 1 569 ? 23.053 -21.233 -12.026 1.00 95.50 569 CYS A N 1
ATOM 4093 C CA . CYS A 1 569 ? 21.584 -21.144 -12.101 1.00 95.50 569 CYS A CA 1
ATOM 4094 C C . CYS A 1 569 ? 21.040 -20.350 -13.300 1.00 95.50 569 CYS A C 1
ATOM 4096 O O . CYS A 1 569 ? 19.854 -20.484 -13.606 1.00 95.50 569 CYS A O 1
ATOM 4098 N N . LEU A 1 570 ? 21.867 -19.542 -13.978 1.00 96.62 570 LEU A N 1
ATOM 4099 C CA . LEU A 1 570 ? 21.416 -18.777 -15.141 1.00 96.62 570 LEU A CA 1
ATOM 4100 C C . LEU A 1 570 ? 20.962 -19.740 -16.250 1.00 96.62 570 LEU A C 1
ATOM 4102 O O . LEU A 1 570 ? 21.512 -20.832 -16.422 1.00 96.62 570 LEU A O 1
ATOM 4106 N N . THR A 1 571 ? 19.923 -19.362 -16.991 1.00 96.75 571 THR A N 1
ATOM 4107 C CA . THR A 1 571 ? 19.215 -20.292 -17.888 1.00 96.75 571 THR A CA 1
ATOM 4108 C C . THR A 1 571 ? 19.620 -20.160 -19.356 1.00 96.75 571 THR A C 1
ATOM 4110 O O . THR A 1 571 ? 19.653 -21.165 -20.069 1.00 96.75 571 THR A O 1
ATOM 4113 N N . ASP A 1 572 ? 19.956 -18.943 -19.783 1.00 97.00 572 ASP A N 1
ATOM 4114 C CA . ASP A 1 572 ? 20.392 -18.552 -21.129 1.00 97.00 572 ASP A CA 1
ATOM 4115 C C . ASP A 1 572 ? 21.063 -17.155 -21.042 1.00 97.00 572 ASP A C 1
ATOM 4117 O O . ASP A 1 572 ? 21.293 -16.669 -19.928 1.00 97.00 572 ASP A O 1
ATOM 4121 N N . THR A 1 573 ? 21.364 -16.491 -22.165 1.00 97.44 573 THR A N 1
ATOM 4122 C CA . THR A 1 573 ? 21.813 -15.077 -22.160 1.00 97.44 573 THR A CA 1
ATOM 4123 C C . THR A 1 573 ? 20.933 -14.163 -23.007 1.00 97.44 573 THR A C 1
ATOM 4125 O O . THR A 1 573 ? 20.300 -14.609 -23.966 1.00 97.44 573 THR A O 1
ATOM 4128 N N . VAL A 1 574 ? 20.918 -12.863 -22.691 1.00 97.25 574 VAL A N 1
ATOM 4129 C CA . VAL A 1 574 ? 20.215 -11.840 -23.491 1.00 97.25 574 VAL A CA 1
ATOM 4130 C C . VAL A 1 574 ? 20.713 -11.868 -24.942 1.00 97.25 574 VAL A C 1
ATOM 4132 O O . VAL A 1 574 ? 19.914 -11.882 -25.885 1.00 97.25 574 VAL A O 1
ATOM 4135 N N . LEU A 1 575 ? 22.033 -11.987 -25.119 1.00 96.19 575 LEU A N 1
ATOM 4136 C CA . LEU A 1 575 ? 22.689 -12.083 -26.421 1.00 96.19 575 LEU A CA 1
ATOM 4137 C C . LEU A 1 575 ? 22.277 -13.323 -27.245 1.00 96.19 575 LEU A C 1
ATOM 4139 O O . LEU A 1 575 ? 22.042 -13.183 -28.448 1.00 96.19 575 LEU A O 1
ATOM 4143 N N . ASP A 1 576 ? 22.185 -14.519 -26.649 1.00 96.50 576 ASP A N 1
ATOM 4144 C CA . ASP A 1 576 ? 21.805 -15.747 -27.381 1.00 96.50 576 ASP A CA 1
ATOM 4145 C C . ASP A 1 576 ? 20.274 -15.873 -27.586 1.00 96.50 576 ASP A C 1
ATOM 4147 O O . ASP A 1 576 ? 19.838 -16.484 -28.572 1.00 96.50 576 ASP A O 1
ATOM 4151 N N . LEU A 1 577 ? 19.449 -15.269 -26.715 1.00 96.38 577 LEU A N 1
ATOM 4152 C CA . LEU A 1 577 ? 17.981 -15.271 -26.821 1.00 96.38 577 LEU A CA 1
ATOM 4153 C C . LEU A 1 577 ? 17.430 -14.255 -27.831 1.00 96.38 577 LEU A C 1
ATOM 4155 O O . LEU A 1 577 ? 16.605 -14.617 -28.679 1.00 96.38 577 LEU A O 1
ATOM 4159 N N . PHE A 1 578 ? 17.852 -12.993 -27.718 1.00 97.06 578 PHE A N 1
ATOM 4160 C CA . PHE A 1 578 ? 17.259 -11.857 -28.437 1.00 97.06 578 PHE A CA 1
ATOM 4161 C C . PHE A 1 578 ? 18.183 -11.326 -29.542 1.00 97.06 578 PHE A C 1
ATOM 4163 O O . PHE A 1 578 ? 17.712 -10.942 -30.615 1.00 97.06 578 PHE A O 1
ATOM 4170 N N . GLY A 1 579 ? 19.500 -11.415 -29.337 1.00 96.81 579 GLY A N 1
ATOM 4171 C CA . GLY A 1 579 ? 20.527 -10.965 -30.275 1.00 96.81 579 GLY A CA 1
ATOM 4172 C C . GLY A 1 579 ? 21.238 -9.679 -29.830 1.00 96.81 579 GLY A C 1
ATOM 4173 O O . GLY A 1 579 ? 20.955 -9.152 -28.760 1.00 96.81 579 GLY A O 1
ATOM 4174 N N . PRO A 1 580 ? 22.187 -9.172 -30.640 1.00 96.00 580 PRO A N 1
ATOM 4175 C CA . PRO A 1 580 ? 23.035 -8.041 -30.261 1.00 96.00 580 PRO A CA 1
ATOM 4176 C C . PRO A 1 580 ? 22.504 -6.661 -30.673 1.00 96.00 580 PRO A C 1
ATOM 4178 O O . PRO A 1 580 ? 23.082 -5.652 -30.273 1.00 96.00 580 PRO A O 1
ATOM 4181 N N . ASP A 1 581 ? 21.475 -6.596 -31.521 1.00 95.88 581 ASP A N 1
ATOM 4182 C CA . ASP A 1 581 ? 20.954 -5.339 -32.065 1.00 95.88 581 ASP A CA 1
ATOM 4183 C C . ASP A 1 581 ? 20.109 -4.617 -30.992 1.00 95.88 581 ASP A C 1
ATOM 4185 O O . ASP A 1 581 ? 18.928 -4.915 -30.827 1.00 95.88 581 ASP A O 1
ATOM 4189 N N . VAL A 1 582 ? 20.719 -3.672 -30.266 1.00 96.06 582 VAL A N 1
ATOM 4190 C CA . VAL A 1 582 ? 20.048 -2.864 -29.230 1.00 96.06 582 VAL A CA 1
ATOM 4191 C C . VAL A 1 582 ? 18.960 -1.975 -29.868 1.00 96.06 582 VAL A C 1
ATOM 4193 O O . VAL A 1 582 ? 19.262 -1.252 -30.826 1.00 96.06 582 VAL A O 1
ATOM 4196 N N . PRO A 1 583 ? 17.701 -2.020 -29.388 1.00 93.38 583 PRO A N 1
ATOM 4197 C CA . PRO A 1 583 ? 16.622 -1.152 -29.861 1.00 93.38 583 PRO A CA 1
ATOM 4198 C C . PRO A 1 583 ? 16.782 0.308 -29.403 1.00 93.38 583 PRO A C 1
ATOM 4200 O O . PRO A 1 583 ? 17.529 0.610 -28.477 1.00 93.38 583 PRO A O 1
ATOM 4203 N N . GLY A 1 584 ? 16.046 1.217 -30.051 1.00 92.00 584 GLY A N 1
ATOM 4204 C CA . GLY A 1 584 ? 16.073 2.651 -29.741 1.00 92.00 584 GLY A CA 1
ATOM 4205 C C . GLY A 1 584 ? 17.371 3.335 -30.189 1.00 92.00 584 GLY A C 1
ATOM 4206 O O . GLY A 1 584 ? 17.779 3.179 -31.346 1.00 92.00 584 GLY A O 1
ATOM 4207 N N . ASP A 1 585 ? 17.997 4.114 -29.304 1.00 83.00 585 ASP A N 1
ATOM 4208 C CA . ASP A 1 585 ? 19.344 4.644 -29.518 1.00 83.00 585 ASP A CA 1
ATOM 4209 C C . ASP A 1 585 ? 20.406 3.632 -29.068 1.00 83.00 585 ASP A C 1
ATOM 4211 O O . ASP A 1 585 ? 20.694 3.462 -27.886 1.00 83.00 585 ASP A O 1
ATOM 4215 N N . GLY A 1 586 ? 21.037 2.977 -30.043 1.00 80.19 586 GLY A N 1
ATOM 4216 C CA . GLY A 1 586 ? 22.224 2.146 -29.836 1.00 80.19 586 GLY A CA 1
ATOM 4217 C C . GLY A 1 586 ? 23.486 2.981 -29.595 1.00 80.19 586 GLY A C 1
ATOM 4218 O O . GLY A 1 586 ? 24.501 2.737 -30.252 1.00 80.19 586 GLY A O 1
ATOM 4219 N N . SER A 1 587 ? 23.411 3.966 -28.696 1.00 86.31 587 SER A N 1
ATOM 4220 C CA . SER A 1 587 ? 24.475 4.898 -28.300 1.00 86.31 587 SER A CA 1
ATOM 4221 C C . SER A 1 587 ? 25.700 4.150 -27.769 1.00 86.31 587 SER A C 1
ATOM 4223 O O . SER A 1 587 ? 26.793 4.291 -28.317 1.00 86.31 587 SER A O 1
ATOM 4225 N N . CYS A 1 588 ? 25.474 3.253 -26.807 1.00 89.75 588 CYS A N 1
ATOM 4226 C CA . CYS A 1 588 ? 26.463 2.312 -26.283 1.00 89.75 588 CYS A CA 1
ATOM 4227 C C . CYS A 1 588 ? 26.951 1.284 -27.330 1.00 89.75 588 CYS A C 1
ATOM 4229 O O . CYS A 1 588 ? 27.991 0.662 -27.144 1.00 89.75 588 CYS A O 1
ATOM 4231 N N . GLY A 1 589 ? 26.249 1.095 -28.454 1.00 90.88 589 GLY A N 1
ATOM 4232 C CA . GLY A 1 589 ? 26.564 0.079 -29.468 1.00 90.88 589 GLY A CA 1
ATOM 4233 C C . GLY A 1 589 ? 25.897 -1.290 -29.230 1.00 90.88 589 GLY A C 1
ATOM 4234 O O . GLY A 1 589 ? 25.075 -1.432 -28.329 1.00 90.88 589 GLY A O 1
ATOM 4235 N N . PRO A 1 590 ? 26.176 -2.300 -30.080 1.00 94.06 590 PRO A N 1
ATOM 4236 C CA . PRO A 1 590 ? 25.518 -3.607 -30.023 1.00 94.06 590 PRO A CA 1
ATOM 4237 C C . PRO A 1 590 ? 26.126 -4.538 -28.963 1.00 94.06 590 PRO A C 1
ATOM 4239 O O . PRO A 1 590 ? 27.331 -4.511 -28.718 1.00 94.06 590 PRO A O 1
ATOM 4242 N N . LEU A 1 591 ? 25.316 -5.445 -28.410 1.00 93.81 591 LEU A N 1
ATOM 4243 C CA . LEU A 1 591 ? 25.699 -6.318 -27.288 1.00 93.81 591 LEU A CA 1
ATOM 4244 C C . LEU A 1 591 ? 26.783 -7.372 -27.633 1.00 93.81 591 LEU A C 1
ATOM 4246 O O . LEU A 1 591 ? 27.344 -7.978 -26.726 1.00 93.81 591 LEU A O 1
ATOM 4250 N N . ASP A 1 592 ? 27.122 -7.587 -28.917 1.00 92.81 592 ASP A N 1
ATOM 4251 C CA . ASP A 1 592 ? 28.257 -8.433 -29.359 1.00 92.81 592 ASP A CA 1
ATOM 4252 C C . ASP A 1 592 ? 29.543 -7.655 -29.702 1.00 92.81 592 ASP A C 1
ATOM 4254 O O . ASP A 1 592 ? 30.477 -8.211 -30.301 1.00 92.81 592 ASP A O 1
ATOM 4258 N N . GLN A 1 593 ? 29.611 -6.362 -29.369 1.00 88.06 593 GLN A N 1
ATOM 4259 C CA . GLN A 1 593 ? 30.774 -5.547 -29.701 1.00 88.06 593 GLN A CA 1
ATOM 4260 C C . GLN A 1 593 ? 32.037 -5.950 -28.917 1.00 88.06 593 GLN A C 1
ATOM 4262 O O . GLN A 1 593 ? 31.943 -6.411 -27.785 1.00 88.06 593 GLN A O 1
ATOM 4267 N N . PRO A 1 594 ? 33.251 -5.760 -29.477 1.00 80.56 594 PRO A N 1
ATOM 4268 C CA . PRO A 1 594 ? 34.479 -6.177 -28.807 1.00 80.56 594 PRO A CA 1
ATOM 4269 C C . PRO A 1 594 ? 34.880 -5.190 -27.701 1.00 80.56 594 PRO A C 1
ATOM 4271 O O . PRO A 1 594 ? 35.606 -4.228 -27.965 1.00 80.56 594 PRO A O 1
ATOM 4274 N N . GLY A 1 595 ? 34.449 -5.480 -26.481 1.00 79.38 595 GLY A N 1
ATOM 4275 C CA . GLY A 1 595 ? 34.857 -4.824 -25.243 1.00 79.38 595 GLY A CA 1
ATOM 4276 C C . GLY A 1 595 ? 34.822 -5.831 -24.100 1.00 79.38 595 GLY A C 1
ATOM 4277 O O . GLY A 1 595 ? 34.997 -7.027 -24.339 1.00 79.38 595 GLY A O 1
ATOM 4278 N N . ASP A 1 596 ? 34.583 -5.317 -22.906 1.00 78.38 596 ASP A N 1
ATOM 4279 C CA . ASP A 1 596 ? 34.168 -6.071 -21.735 1.00 78.38 596 ASP A CA 1
ATOM 4280 C C . ASP A 1 596 ? 32.639 -5.828 -21.688 1.00 78.38 596 ASP A C 1
ATOM 4282 O O . ASP A 1 596 ? 32.148 -4.760 -21.338 1.00 78.38 596 ASP A O 1
ATOM 4286 N N . ASN A 1 597 ? 31.900 -6.691 -22.402 1.00 81.38 597 ASN A N 1
ATOM 4287 C CA . ASN A 1 597 ? 30.502 -6.464 -22.824 1.00 81.38 597 ASN A CA 1
ATOM 4288 C C . ASN A 1 597 ? 29.491 -7.331 -22.056 1.00 81.38 597 ASN A C 1
ATOM 4290 O O . ASN A 1 597 ? 28.284 -7.237 -22.273 1.00 81.38 597 ASN A O 1
ATOM 4294 N N . ASP A 1 598 ? 30.008 -8.152 -21.153 1.00 88.81 598 ASP A N 1
ATOM 4295 C CA . ASP A 1 598 ? 29.355 -8.835 -20.047 1.00 88.81 598 ASP A CA 1
ATOM 4296 C C . ASP A 1 598 ? 28.779 -7.866 -18.993 1.00 88.81 598 ASP A C 1
ATOM 4298 O O . ASP A 1 598 ? 27.772 -8.215 -18.383 1.00 88.81 598 ASP A O 1
ATOM 4302 N N . GLU A 1 599 ? 29.312 -6.642 -18.894 1.00 93.56 599 GLU A N 1
ATOM 4303 C CA . GLU A 1 599 ? 28.895 -5.585 -17.949 1.00 93.56 599 GLU A CA 1
ATOM 4304 C C . GLU A 1 599 ? 27.825 -4.614 -18.519 1.00 93.56 599 GLU A C 1
ATOM 4306 O O . GLU A 1 599 ? 27.364 -3.696 -17.845 1.00 93.56 599 GLU A O 1
ATOM 4311 N N . SER A 1 600 ? 27.398 -4.771 -19.781 1.00 95.38 600 SER A N 1
ATOM 4312 C CA . SER A 1 600 ? 26.493 -3.822 -20.470 1.00 95.38 600 SER A CA 1
ATOM 4313 C C . SER A 1 600 ? 25.012 -3.953 -20.062 1.00 95.38 600 SER A C 1
ATOM 4315 O O . SER A 1 600 ? 24.166 -4.346 -20.877 1.00 95.38 600 SER A O 1
ATOM 4317 N N . TRP A 1 601 ? 24.674 -3.622 -18.812 1.00 97.19 601 TRP A N 1
ATOM 4318 C CA . TRP A 1 601 ? 23.340 -3.861 -18.248 1.00 97.19 601 TRP A CA 1
ATOM 4319 C C . TRP A 1 601 ? 22.224 -2.959 -18.792 1.00 97.19 601 TRP A C 1
ATOM 4321 O O . TRP A 1 601 ? 21.144 -3.476 -19.079 1.00 97.19 601 TRP A O 1
ATOM 4331 N N . ALA A 1 602 ? 22.444 -1.665 -19.049 1.00 96.75 602 ALA A N 1
ATOM 4332 C CA . ALA A 1 602 ? 21.376 -0.816 -19.603 1.00 96.75 602 ALA A CA 1
ATOM 4333 C C . ALA A 1 602 ? 20.973 -1.201 -21.050 1.00 96.75 602 ALA A C 1
ATOM 4335 O O . ALA A 1 602 ? 19.776 -1.345 -21.318 1.00 96.75 602 ALA A O 1
ATOM 4336 N N . PRO A 1 603 ? 21.913 -1.493 -21.978 1.00 97.25 603 PRO A N 1
ATOM 4337 C CA . PRO A 1 603 ? 21.588 -2.107 -23.268 1.00 97.25 603 PRO A CA 1
ATOM 4338 C C . PRO A 1 603 ? 20.851 -3.450 -23.154 1.00 97.25 603 PRO A C 1
ATOM 4340 O O . PRO A 1 603 ? 20.004 -3.754 -23.995 1.00 97.25 603 PRO A O 1
ATOM 4343 N N . ALA A 1 604 ? 21.145 -4.250 -22.123 1.00 98.00 604 ALA A N 1
ATOM 4344 C CA . ALA A 1 604 ? 20.446 -5.507 -21.868 1.00 98.00 604 ALA A CA 1
ATOM 4345 C C . ALA A 1 604 ? 18.989 -5.268 -21.433 1.00 98.00 604 ALA A C 1
ATOM 4347 O O . ALA A 1 604 ? 18.083 -5.873 -22.009 1.00 98.00 604 ALA A O 1
ATOM 4348 N N . THR A 1 605 ? 18.754 -4.339 -20.499 1.00 98.44 605 THR A N 1
ATOM 4349 C CA . THR A 1 605 ? 17.412 -3.891 -20.087 1.00 98.44 605 THR A CA 1
ATOM 4350 C C . THR A 1 605 ? 16.609 -3.379 -21.282 1.00 98.44 605 THR A C 1
ATOM 4352 O O . THR A 1 605 ? 15.484 -3.826 -21.490 1.00 98.44 605 THR A O 1
ATOM 4355 N N . ALA A 1 606 ? 17.201 -2.531 -22.132 1.00 97.75 606 ALA A N 1
ATOM 4356 C CA . ALA A 1 606 ? 16.566 -2.015 -23.349 1.00 97.75 606 ALA A CA 1
ATOM 4357 C C . ALA A 1 606 ? 16.122 -3.128 -24.324 1.00 97.75 606 ALA A C 1
ATOM 4359 O O . ALA A 1 606 ? 15.017 -3.078 -24.870 1.00 97.75 606 ALA A O 1
ATOM 4360 N N . ILE A 1 607 ? 16.959 -4.155 -24.534 1.00 98.00 607 ILE A N 1
ATOM 4361 C CA . ILE A 1 607 ? 16.612 -5.328 -25.356 1.00 98.00 607 ILE A CA 1
ATOM 4362 C C . ILE A 1 607 ? 15.458 -6.118 -24.722 1.00 98.00 607 ILE A C 1
ATOM 4364 O O . ILE A 1 607 ? 14.511 -6.495 -25.415 1.00 98.00 607 ILE A O 1
ATOM 4368 N N . VAL A 1 608 ? 15.534 -6.381 -23.417 1.00 98.25 608 VAL A N 1
ATOM 4369 C CA . VAL A 1 608 ? 14.582 -7.242 -22.702 1.00 98.25 608 VAL A CA 1
ATOM 4370 C C . VAL A 1 608 ? 13.219 -6.569 -22.567 1.00 98.25 608 VAL A C 1
ATOM 4372 O O . VAL A 1 608 ? 12.217 -7.209 -22.871 1.00 98.25 608 VAL A O 1
ATOM 4375 N N . ALA A 1 609 ? 13.160 -5.279 -22.230 1.00 97.31 609 ALA A N 1
ATOM 4376 C CA . ALA A 1 609 ? 11.908 -4.529 -22.125 1.00 97.31 609 ALA A CA 1
ATOM 4377 C C . ALA A 1 609 ? 11.042 -4.643 -23.395 1.00 97.31 609 ALA A C 1
ATOM 4379 O O . ALA A 1 609 ? 9.837 -4.877 -23.290 1.00 97.31 609 ALA A O 1
ATOM 4380 N N . GLN A 1 610 ? 11.662 -4.551 -24.582 1.00 96.62 610 GLN A N 1
ATOM 4381 C CA . GLN A 1 610 ? 10.965 -4.615 -25.871 1.00 96.62 610 GLN A CA 1
ATOM 4382 C C . GLN A 1 610 ? 10.766 -6.040 -26.426 1.00 96.62 610 GLN A C 1
ATOM 4384 O O . GLN A 1 610 ? 9.700 -6.340 -26.964 1.00 96.62 610 GLN A O 1
ATOM 4389 N N . GLU A 1 611 ? 11.787 -6.905 -26.400 1.00 96.50 611 GLU A N 1
ATOM 4390 C CA . GLU A 1 611 ? 11.753 -8.195 -27.119 1.00 96.50 611 GLU A CA 1
ATOM 4391 C C . GLU A 1 611 ? 11.374 -9.395 -26.226 1.00 96.50 611 GLU A C 1
ATOM 4393 O O . GLU A 1 611 ? 11.076 -10.484 -26.746 1.00 96.50 611 GLU A O 1
ATOM 4398 N N . PHE A 1 612 ? 11.328 -9.224 -24.897 1.00 96.94 612 PHE A N 1
ATOM 4399 C CA . PHE A 1 612 ? 10.763 -10.231 -23.997 1.00 96.94 612 PHE A CA 1
ATOM 4400 C C . PHE A 1 612 ? 9.253 -10.388 -24.233 1.00 96.94 612 PHE A C 1
ATOM 4402 O O . PHE A 1 612 ? 8.542 -9.469 -24.640 1.00 96.94 612 PHE A O 1
ATOM 4409 N N . ARG A 1 613 ? 8.737 -11.602 -24.021 1.00 94.69 613 ARG A N 1
ATOM 4410 C CA . ARG A 1 613 ? 7.335 -11.937 -24.314 1.00 94.69 613 ARG A CA 1
ATOM 4411 C C . ARG A 1 613 ? 6.493 -11.990 -23.060 1.00 94.69 613 ARG A C 1
ATOM 4413 O O . ARG A 1 613 ? 5.994 -13.057 -22.710 1.00 94.69 613 ARG A O 1
ATOM 4420 N N . TRP A 1 614 ? 6.331 -10.810 -22.481 1.00 93.81 614 TRP A N 1
ATOM 4421 C CA . TRP A 1 614 ? 5.503 -10.561 -21.316 1.00 93.81 614 TRP A CA 1
ATOM 4422 C C . TRP A 1 614 ? 4.111 -11.193 -21.445 1.00 93.81 614 TRP A C 1
ATOM 4424 O O . TRP A 1 614 ? 3.437 -11.063 -22.479 1.00 93.81 614 TRP A O 1
ATOM 4434 N N . THR A 1 615 ? 3.671 -11.872 -20.394 1.00 86.56 615 THR A N 1
ATOM 4435 C CA . THR A 1 615 ? 2.320 -12.414 -20.279 1.00 86.56 615 THR A CA 1
ATOM 4436 C C . THR A 1 615 ? 1.308 -11.256 -20.205 1.00 86.56 615 THR A C 1
ATOM 4438 O O . THR A 1 615 ? 1.474 -10.332 -19.409 1.00 86.56 615 THR A O 1
ATOM 4441 N N . PRO A 1 616 ? 0.242 -11.241 -21.033 1.00 76.62 616 PRO A N 1
ATOM 4442 C CA . PRO A 1 616 ? -0.765 -10.184 -20.967 1.00 76.62 616 PRO A CA 1
ATOM 4443 C C . PRO A 1 616 ? -1.466 -10.161 -19.604 1.00 76.62 616 PRO A C 1
ATOM 4445 O O . PRO A 1 616 ? -2.027 -11.176 -19.196 1.00 76.62 616 PRO A O 1
ATOM 4448 N N . GLY A 1 617 ? -1.455 -9.003 -18.942 1.00 73.12 617 GLY A N 1
ATOM 4449 C CA . GLY A 1 617 ? -1.994 -8.827 -17.589 1.00 73.12 617 GLY A CA 1
ATOM 4450 C C . GLY A 1 617 ? -1.027 -9.188 -16.454 1.00 73.12 617 GLY A C 1
ATOM 4451 O O . GLY A 1 617 ? -1.451 -9.159 -15.308 1.00 73.12 617 GLY A O 1
ATOM 4452 N N . ALA A 1 618 ? 0.233 -9.522 -16.753 1.00 85.19 618 ALA A N 1
ATOM 4453 C CA . ALA A 1 618 ? 1.282 -9.674 -15.746 1.00 85.19 618 ALA A CA 1
ATOM 4454 C C . ALA A 1 618 ? 1.982 -8.337 -15.439 1.00 85.19 618 ALA A C 1
ATOM 4456 O O . ALA A 1 618 ? 2.169 -7.528 -16.359 1.00 85.19 618 ALA A O 1
ATOM 4457 N N . LEU A 1 619 ? 2.423 -8.155 -14.186 1.00 91.12 619 LEU A N 1
ATOM 4458 C CA . LEU A 1 619 ? 3.459 -7.174 -13.836 1.00 91.12 619 LEU A CA 1
ATOM 4459 C C . LEU A 1 619 ? 4.777 -7.589 -14.498 1.00 91.12 619 LEU A C 1
ATOM 4461 O O . LEU A 1 619 ? 5.074 -8.778 -14.638 1.00 91.12 619 LEU A O 1
ATOM 4465 N N . ARG A 1 620 ? 5.560 -6.596 -14.916 1.00 96.94 620 ARG A N 1
ATOM 4466 C CA . ARG A 1 620 ? 6.790 -6.765 -15.688 1.00 96.94 620 ARG A CA 1
ATOM 4467 C C . ARG A 1 620 ? 7.918 -6.082 -14.940 1.00 96.94 620 ARG A C 1
ATOM 4469 O O . ARG A 1 620 ? 8.007 -4.860 -14.979 1.00 96.94 620 ARG A O 1
ATOM 4476 N N . VAL A 1 621 ? 8.759 -6.863 -14.271 1.00 97.75 621 VAL A N 1
ATOM 4477 C CA . VAL A 1 621 ? 9.912 -6.340 -13.527 1.00 97.75 621 VAL A CA 1
ATOM 4478 C C . VAL A 1 621 ? 11.195 -6.786 -14.217 1.00 97.75 621 VAL A C 1
ATOM 4480 O O . VAL A 1 621 ? 11.369 -7.973 -14.505 1.00 97.75 621 VAL A O 1
ATOM 4483 N N . ILE A 1 622 ? 12.118 -5.860 -14.466 1.00 98.56 622 ILE A N 1
ATOM 4484 C CA . ILE A 1 622 ? 13.506 -6.186 -14.813 1.00 98.56 622 ILE A CA 1
ATOM 4485 C C . ILE A 1 622 ? 14.395 -5.831 -13.622 1.00 98.56 622 ILE A C 1
ATOM 4487 O O . ILE A 1 622 ? 14.350 -4.715 -13.116 1.00 98.56 622 ILE A O 1
ATOM 4491 N N . VAL A 1 623 ? 15.234 -6.777 -13.205 1.00 98.44 623 VAL A N 1
ATOM 4492 C CA . VAL A 1 623 ? 16.203 -6.599 -12.117 1.00 98.44 623 VAL A CA 1
ATOM 4493 C C . VAL A 1 623 ? 17.612 -6.753 -12.702 1.00 98.44 623 VAL A C 1
ATOM 4495 O O . VAL A 1 623 ? 18.117 -7.878 -12.792 1.00 98.44 623 VAL A O 1
ATOM 4498 N N . PRO A 1 624 ? 18.243 -5.669 -13.193 1.00 98.44 624 PRO A N 1
ATOM 4499 C CA . PRO A 1 624 ? 19.650 -5.699 -13.578 1.00 98.44 624 PRO A CA 1
ATOM 4500 C C . PRO A 1 624 ? 20.536 -5.772 -12.327 1.00 98.44 624 PRO A C 1
ATOM 4502 O O . PRO A 1 624 ? 20.242 -5.121 -11.326 1.00 98.44 624 PRO A O 1
ATOM 4505 N N . ILE A 1 625 ? 21.606 -6.571 -12.378 1.00 98.12 625 ILE A N 1
ATOM 4506 C CA . ILE A 1 625 ? 22.526 -6.784 -11.250 1.00 98.12 625 ILE A CA 1
ATOM 4507 C C . ILE A 1 625 ? 23.974 -6.618 -11.730 1.00 98.12 625 ILE A C 1
ATOM 4509 O O . ILE A 1 625 ? 24.424 -7.448 -12.518 1.00 98.12 625 ILE A O 1
ATOM 4513 N N . SER A 1 626 ? 24.694 -5.587 -11.265 1.00 97.88 626 SER A N 1
ATOM 4514 C CA . SER A 1 626 ? 26.083 -5.260 -11.667 1.00 97.88 626 SER A CA 1
ATOM 4515 C C . SER A 1 626 ? 26.818 -4.418 -10.606 1.00 97.88 626 SER A C 1
ATOM 4517 O O . SER A 1 626 ? 26.174 -3.714 -9.826 1.00 97.88 626 SER A O 1
ATOM 4519 N N . ASP A 1 627 ? 28.154 -4.474 -10.577 1.00 96.81 627 ASP A N 1
ATOM 4520 C CA . ASP A 1 627 ? 29.038 -3.588 -9.799 1.00 96.81 627 ASP A CA 1
ATOM 4521 C C . ASP A 1 627 ? 29.808 -2.559 -10.660 1.00 96.81 627 ASP A C 1
ATOM 4523 O O . ASP A 1 627 ? 30.464 -1.666 -10.112 1.00 96.81 627 ASP A O 1
ATOM 4527 N N . GLU A 1 628 ? 29.688 -2.631 -11.992 1.00 95.56 628 GLU A N 1
ATOM 4528 C CA . GLU A 1 628 ? 30.358 -1.749 -12.959 1.00 95.56 628 GLU A CA 1
ATOM 4529 C C . GLU A 1 628 ? 29.347 -0.962 -13.844 1.00 95.56 628 GLU A C 1
ATOM 4531 O O . GLU A 1 628 ? 28.122 -1.071 -13.726 1.00 95.56 628 GLU A O 1
ATOM 4536 N N . GLY A 1 629 ? 29.848 -0.043 -14.676 1.00 94.75 629 GLY A N 1
ATOM 4537 C CA . GLY A 1 629 ? 29.037 0.952 -15.392 1.00 94.75 629 GLY A CA 1
ATOM 4538 C C . GLY A 1 629 ? 28.125 0.386 -16.503 1.00 94.75 629 GLY A C 1
ATOM 4539 O O . GLY A 1 629 ? 28.538 -0.511 -17.238 1.00 94.75 629 GLY A O 1
ATOM 4540 N N . PRO A 1 630 ? 26.926 0.971 -16.732 1.00 95.31 630 PRO A N 1
ATOM 4541 C CA . PRO A 1 630 ? 25.868 0.413 -17.597 1.00 95.31 630 PRO A CA 1
ATOM 4542 C C . PRO A 1 630 ? 26.221 0.216 -19.076 1.00 95.31 630 PRO A C 1
ATOM 4544 O O . PRO A 1 630 ? 25.479 -0.458 -19.797 1.00 95.31 630 PRO A O 1
ATOM 4547 N N . CYS A 1 631 ? 27.322 0.804 -19.543 1.00 94.19 631 CYS A N 1
ATOM 4548 C CA . CYS A 1 631 ? 27.867 0.598 -20.875 1.00 94.19 631 CYS A CA 1
ATOM 4549 C C . CYS A 1 631 ? 29.329 0.136 -20.785 1.00 94.19 631 CYS A C 1
ATOM 4551 O O . CYS A 1 631 ? 30.214 0.927 -20.455 1.00 94.19 631 CYS A O 1
ATOM 4553 N N . LEU A 1 632 ? 29.587 -1.131 -21.138 1.00 92.19 632 LEU A N 1
ATOM 4554 C CA . LEU A 1 632 ? 30.930 -1.730 -21.180 1.00 92.19 632 LEU A CA 1
ATOM 4555 C C . LEU A 1 632 ? 31.738 -1.568 -19.870 1.00 92.19 632 LEU A C 1
ATOM 4557 O O . LEU A 1 632 ? 32.919 -1.210 -19.930 1.00 92.19 632 LEU A O 1
ATOM 4561 N N . GLY A 1 633 ? 31.075 -1.674 -18.712 1.00 90.44 633 GLY A N 1
ATOM 4562 C CA . GLY A 1 633 ? 31.661 -1.526 -17.370 1.00 90.44 633 GLY A CA 1
ATOM 4563 C C . GLY A 1 633 ? 32.164 -0.115 -17.019 1.00 90.44 633 GLY A C 1
ATOM 4564 O O . GLY A 1 633 ? 32.406 0.215 -15.862 1.00 90.44 633 GLY A O 1
ATOM 4565 N N . SER A 1 634 ? 32.311 0.787 -17.992 1.00 86.44 634 SER A N 1
ATOM 4566 C CA . SER A 1 634 ? 33.163 1.965 -17.827 1.00 86.44 634 SER A CA 1
ATOM 4567 C C . SER A 1 634 ? 32.423 3.179 -17.265 1.00 86.44 634 SER A C 1
ATOM 4569 O O . SER A 1 634 ? 31.791 3.935 -18.006 1.00 86.44 634 SER A O 1
ATOM 4571 N N . CYS A 1 635 ? 32.663 3.510 -15.992 1.00 82.50 635 CYS A N 1
ATOM 4572 C CA . CYS A 1 635 ? 32.401 4.864 -15.484 1.00 82.50 635 CYS A CA 1
ATOM 4573 C C . CYS A 1 635 ? 33.410 5.917 -16.005 1.00 82.50 635 CYS A C 1
ATOM 4575 O O . CYS A 1 635 ? 33.353 7.084 -15.606 1.00 82.50 635 CYS A O 1
ATOM 4577 N N . THR A 1 636 ? 34.387 5.549 -16.855 1.00 71.31 636 THR A N 1
ATOM 4578 C CA . THR A 1 636 ? 35.617 6.352 -17.040 1.00 71.31 636 THR A CA 1
ATOM 4579 C C . THR A 1 636 ? 35.822 7.004 -18.410 1.00 71.31 636 THR A C 1
ATOM 4581 O O . THR A 1 636 ? 36.533 8.014 -18.481 1.00 71.31 636 THR A O 1
ATOM 4584 N N . ASP A 1 637 ? 35.220 6.492 -19.489 1.00 53.75 637 ASP A N 1
ATOM 4585 C CA . ASP A 1 637 ? 35.438 7.018 -20.855 1.00 53.75 637 ASP A CA 1
ATOM 4586 C C . ASP A 1 637 ? 34.492 8.173 -21.254 1.00 53.75 637 ASP A C 1
ATOM 4588 O O . ASP A 1 637 ? 34.641 8.774 -22.322 1.00 53.75 637 ASP A O 1
ATOM 4592 N N . GLY A 1 638 ? 33.618 8.582 -20.331 1.00 56.41 638 GLY A N 1
ATOM 4593 C CA . GLY A 1 638 ? 32.727 9.733 -20.447 1.00 56.41 638 GLY A CA 1
ATOM 4594 C C . GLY A 1 638 ? 31.268 9.312 -20.339 1.00 56.41 638 GLY A C 1
ATOM 4595 O O . GLY A 1 638 ? 30.776 8.577 -21.188 1.00 56.41 638 GLY A O 1
ATOM 4596 N N . LEU A 1 639 ? 30.585 9.837 -19.321 1.00 67.25 639 LEU A N 1
ATOM 4597 C CA . LEU A 1 639 ? 29.204 9.490 -18.982 1.00 67.25 639 LEU A CA 1
ATOM 4598 C C . LEU A 1 639 ? 28.188 9.530 -20.154 1.00 67.25 639 LEU A C 1
ATOM 4600 O O . LEU A 1 639 ? 27.332 8.656 -20.145 1.00 67.25 639 LEU A O 1
ATOM 4604 N N . PRO A 1 640 ? 28.293 10.376 -21.207 1.00 84.56 640 PRO A N 1
ATOM 4605 C CA . PRO A 1 640 ? 27.280 10.439 -22.274 1.00 84.56 640 PRO A CA 1
ATOM 4606 C C . PRO A 1 640 ? 26.978 9.167 -23.079 1.00 84.56 640 PRO A C 1
ATOM 4608 O O . PRO A 1 640 ? 25.957 9.140 -23.760 1.00 84.56 640 PRO A O 1
ATOM 4611 N N . GLU A 1 641 ? 27.823 8.129 -23.058 1.00 88.94 641 GLU A N 1
ATOM 4612 C CA . GLU A 1 641 ? 27.471 6.819 -23.653 1.00 88.94 641 GLU A CA 1
ATOM 4613 C C . GLU A 1 641 ? 26.731 5.904 -22.650 1.00 88.94 641 GLU A C 1
ATOM 4615 O O . GLU A 1 641 ? 25.969 5.034 -23.068 1.00 88.94 641 GLU A O 1
ATOM 4620 N N . SER A 1 642 ? 26.881 6.157 -21.345 1.00 91.75 642 SER A N 1
ATOM 4621 C CA . SER A 1 642 ? 26.160 5.508 -20.239 1.00 91.75 642 SER A CA 1
ATOM 4622 C C . SER A 1 642 ? 24.816 6.192 -19.952 1.00 91.75 642 SER A C 1
ATOM 4624 O O . SER A 1 642 ? 23.792 5.519 -19.983 1.00 91.75 642 SER A O 1
ATOM 4626 N N . GLU A 1 643 ? 24.797 7.520 -19.783 1.00 91.88 643 GLU A N 1
ATOM 4627 C CA . GLU A 1 643 ? 23.592 8.368 -19.653 1.00 91.88 643 GLU A CA 1
ATOM 4628 C C . GLU A 1 643 ? 22.611 8.080 -20.809 1.00 91.88 643 GLU A C 1
ATOM 4630 O O . GLU A 1 643 ? 21.452 7.730 -20.606 1.00 91.88 643 GLU A O 1
ATOM 4635 N N . ALA A 1 644 ? 23.097 8.095 -22.058 1.00 91.38 644 ALA A N 1
ATOM 4636 C CA . ALA A 1 644 ? 22.266 7.795 -23.225 1.00 91.38 644 ALA A CA 1
ATOM 4637 C C . ALA A 1 644 ? 21.813 6.323 -23.315 1.00 91.38 644 ALA A C 1
ATOM 4639 O O . ALA A 1 644 ? 20.866 6.030 -24.045 1.00 91.38 644 ALA A O 1
ATOM 4640 N N . ALA A 1 645 ? 22.474 5.388 -22.623 1.00 94.06 645 ALA A N 1
ATOM 4641 C CA . ALA A 1 645 ? 22.027 3.999 -22.535 1.00 94.06 645 ALA A CA 1
ATOM 4642 C C . ALA A 1 645 ? 20.935 3.825 -21.467 1.00 94.06 645 ALA A C 1
ATOM 4644 O O . ALA A 1 645 ? 19.980 3.085 -21.708 1.00 94.06 645 ALA A O 1
ATOM 4645 N N . ILE A 1 646 ? 21.042 4.541 -20.342 1.00 96.12 646 ILE A N 1
ATOM 4646 C CA . ILE A 1 646 ? 20.018 4.610 -19.290 1.00 96.12 646 ILE A CA 1
ATOM 4647 C C . ILE A 1 646 ? 18.747 5.266 -19.830 1.00 96.12 646 ILE A C 1
ATOM 4649 O O . ILE A 1 646 ? 17.705 4.615 -19.854 1.00 96.12 646 ILE A O 1
ATOM 4653 N N . ALA A 1 647 ? 18.839 6.467 -20.407 1.00 94.00 647 ALA A N 1
ATOM 4654 C CA . ALA A 1 647 ? 17.703 7.149 -21.031 1.00 94.00 647 ALA A CA 1
ATOM 4655 C C . ALA A 1 647 ? 17.009 6.294 -22.115 1.00 94.00 647 ALA A C 1
ATOM 4657 O O . ALA A 1 647 ? 15.783 6.293 -22.233 1.00 94.00 647 ALA A O 1
ATOM 4658 N N . ASN A 1 648 ? 17.771 5.512 -22.892 1.00 95.06 648 ASN A N 1
ATOM 4659 C CA . ASN A 1 648 ? 17.202 4.578 -23.866 1.00 95.06 648 ASN A CA 1
ATOM 4660 C C . ASN A 1 648 ? 16.491 3.381 -23.203 1.00 95.06 648 ASN A C 1
ATOM 4662 O O . ASN A 1 648 ? 15.435 2.960 -23.676 1.00 95.06 648 ASN A O 1
ATOM 4666 N N . ALA A 1 649 ? 17.044 2.843 -22.111 1.00 97.00 649 ALA A N 1
ATOM 4667 C CA . ALA A 1 649 ? 16.408 1.787 -21.329 1.00 97.00 649 ALA A CA 1
ATOM 4668 C C . ALA A 1 649 ? 15.105 2.275 -20.674 1.00 97.00 649 ALA A C 1
ATOM 4670 O O . ALA A 1 649 ? 14.092 1.597 -20.827 1.00 97.00 649 ALA A O 1
ATOM 4671 N N . ILE A 1 650 ? 15.100 3.469 -20.065 1.00 94.00 650 ILE A N 1
ATOM 4672 C CA . ILE A 1 650 ? 13.913 4.139 -19.500 1.00 94.00 650 ILE A CA 1
ATOM 4673 C C . ILE A 1 650 ? 12.802 4.255 -20.552 1.00 94.00 650 ILE A C 1
ATOM 4675 O O . ILE A 1 650 ? 11.695 3.751 -20.366 1.00 94.00 650 ILE A O 1
ATOM 4679 N N . VAL A 1 651 ? 13.106 4.858 -21.709 1.00 91.94 651 VAL A N 1
ATOM 4680 C CA . VAL A 1 651 ? 12.126 5.056 -22.792 1.00 91.94 651 VAL A CA 1
ATOM 4681 C C . VAL A 1 651 ? 11.514 3.731 -23.256 1.00 91.94 651 VAL A C 1
ATOM 4683 O O . VAL A 1 651 ? 10.311 3.661 -23.510 1.00 91.94 651 VAL A O 1
ATOM 4686 N N . LEU A 1 652 ? 12.312 2.667 -23.366 1.00 93.31 652 LEU A N 1
ATOM 4687 C CA . LEU A 1 652 ? 11.837 1.363 -23.832 1.00 93.31 652 LEU A CA 1
ATOM 4688 C C . LEU A 1 652 ? 11.120 0.553 -22.748 1.00 93.31 652 LEU A C 1
ATOM 4690 O O . LEU A 1 652 ? 10.203 -0.199 -23.083 1.00 93.31 652 LEU A O 1
ATOM 4694 N N . ALA A 1 653 ? 11.486 0.723 -21.480 1.00 94.56 653 ALA A N 1
ATOM 4695 C CA . ALA A 1 653 ? 10.768 0.173 -20.339 1.00 94.56 653 ALA A CA 1
ATOM 4696 C C . ALA A 1 653 ? 9.358 0.779 -20.254 1.00 94.56 653 ALA A C 1
ATOM 4698 O O . ALA A 1 653 ? 8.371 0.045 -20.334 1.00 94.56 653 ALA A O 1
ATOM 4699 N N . ASN A 1 654 ? 9.253 2.110 -20.279 1.00 87.50 654 ASN A N 1
ATOM 4700 C CA . ASN A 1 654 ? 7.979 2.829 -20.179 1.00 87.50 654 ASN A CA 1
ATOM 4701 C C . ASN A 1 654 ? 7.059 2.562 -21.384 1.00 87.50 654 ASN A C 1
ATOM 4703 O O . ASN A 1 654 ? 5.876 2.277 -21.205 1.00 87.50 654 ASN A O 1
ATOM 4707 N N . ILE A 1 655 ? 7.594 2.524 -22.615 1.00 82.44 655 ILE A N 1
ATOM 4708 C CA . ILE A 1 655 ? 6.830 2.131 -23.823 1.00 82.44 655 ILE A CA 1
ATOM 4709 C C . ILE A 1 655 ? 6.226 0.719 -23.707 1.00 82.44 655 ILE A C 1
ATOM 4711 O O . ILE A 1 655 ? 5.205 0.432 -24.338 1.00 82.44 655 ILE A O 1
ATOM 4715 N N . ASN A 1 656 ? 6.841 -0.169 -22.922 1.00 85.75 656 ASN A N 1
ATOM 4716 C CA . ASN A 1 656 ? 6.380 -1.541 -22.723 1.00 85.75 656 ASN A CA 1
ATOM 4717 C C . ASN A 1 656 ? 5.747 -1.778 -21.339 1.00 85.75 656 ASN A C 1
ATOM 4719 O O . ASN A 1 656 ? 5.422 -2.929 -21.045 1.00 85.75 656 ASN A O 1
ATOM 4723 N N . GLY A 1 657 ? 5.528 -0.740 -20.522 1.00 84.75 657 GLY A N 1
ATOM 4724 C CA . GLY A 1 657 ? 4.975 -0.857 -19.167 1.00 84.75 657 GLY A CA 1
ATOM 4725 C C . GLY A 1 657 ? 5.785 -1.809 -18.285 1.00 84.75 657 GLY A C 1
ATOM 4726 O O . GLY A 1 657 ? 5.237 -2.797 -17.797 1.00 84.75 657 GLY A O 1
ATOM 4727 N N . VAL A 1 658 ? 7.095 -1.574 -18.193 1.00 95.44 658 VAL A N 1
ATOM 4728 C CA . VAL A 1 658 ? 8.055 -2.408 -17.459 1.00 95.44 658 VAL A CA 1
ATOM 4729 C C . VAL A 1 658 ? 8.715 -1.584 -16.362 1.00 95.44 658 VAL A C 1
ATOM 4731 O O . VAL A 1 658 ? 9.383 -0.601 -16.664 1.00 95.44 658 VAL A O 1
ATOM 4734 N N . THR A 1 659 ? 8.582 -2.029 -15.119 1.00 96.25 659 THR A N 1
ATOM 4735 C CA . THR A 1 659 ? 9.302 -1.485 -13.965 1.00 96.25 659 THR A CA 1
ATOM 4736 C C . THR A 1 659 ? 10.732 -2.020 -13.966 1.00 96.25 659 THR A C 1
ATOM 4738 O O . THR A 1 659 ? 10.948 -3.215 -14.205 1.00 96.25 659 THR A O 1
ATOM 4741 N N . VAL A 1 660 ? 11.729 -1.176 -13.697 1.00 97.94 660 VAL A N 1
ATOM 4742 C CA . VAL A 1 660 ? 13.125 -1.612 -13.568 1.00 97.94 660 VAL A CA 1
ATOM 4743 C C . VAL A 1 660 ? 13.627 -1.296 -12.166 1.00 97.94 660 VAL A C 1
ATOM 4745 O O . VAL A 1 660 ? 13.693 -0.137 -11.782 1.00 97.94 660 VAL A O 1
ATOM 4748 N N . SER A 1 661 ? 14.025 -2.329 -11.425 1.00 98.25 661 SER A N 1
ATOM 4749 C CA . SER A 1 661 ? 14.501 -2.205 -10.042 1.00 98.25 661 SER A CA 1
ATOM 4750 C C . SER A 1 661 ? 15.928 -2.765 -9.927 1.00 98.25 661 SER A C 1
ATOM 4752 O O . SER A 1 661 ? 16.096 -3.979 -9.774 1.00 98.25 661 SER A O 1
ATOM 4754 N N . PRO A 1 662 ? 16.980 -1.939 -10.104 1.00 98.62 662 PRO A N 1
ATOM 4755 C CA . PRO A 1 662 ? 18.370 -2.390 -10.109 1.00 98.62 662 PRO A CA 1
ATOM 4756 C C . PRO A 1 662 ? 18.892 -2.858 -8.750 1.00 98.62 662 PRO A C 1
ATOM 4758 O O . PRO A 1 662 ? 18.599 -2.276 -7.706 1.00 98.62 662 PRO A O 1
ATOM 4761 N N . ILE A 1 663 ? 19.782 -3.848 -8.787 1.00 98.25 663 ILE A N 1
ATOM 4762 C CA . ILE A 1 663 ? 20.612 -4.238 -7.647 1.00 98.25 663 ILE A CA 1
ATOM 4763 C C . ILE A 1 663 ? 22.067 -3.897 -7.959 1.00 98.25 663 ILE A C 1
ATOM 4765 O O . ILE A 1 663 ? 22.663 -4.438 -8.891 1.00 98.25 663 ILE A O 1
ATOM 4769 N N . VAL A 1 664 ? 22.659 -3.032 -7.146 1.00 98.25 664 VAL A N 1
ATOM 4770 C CA . VAL A 1 664 ? 24.080 -2.694 -7.230 1.00 98.25 664 VAL A CA 1
ATOM 4771 C C . VAL A 1 664 ? 24.882 -3.699 -6.395 1.00 98.25 664 VAL A C 1
ATOM 4773 O O . VAL A 1 664 ? 24.552 -3.957 -5.233 1.00 98.25 664 VAL A O 1
ATOM 4776 N N . GLY A 1 665 ? 25.911 -4.297 -7.002 1.00 96.56 665 GLY A N 1
ATOM 4777 C CA . GLY A 1 665 ? 26.825 -5.245 -6.351 1.00 96.56 665 GLY A CA 1
ATOM 4778 C C . GLY A 1 665 ? 27.712 -4.596 -5.281 1.00 96.56 665 GLY A C 1
ATOM 4779 O O . GLY A 1 665 ? 27.775 -3.372 -5.164 1.00 96.56 665 GLY A O 1
ATOM 4780 N N . ASN A 1 666 ? 28.408 -5.406 -4.477 1.00 94.12 666 ASN A N 1
ATOM 4781 C CA . ASN A 1 666 ? 29.242 -4.893 -3.385 1.00 94.12 666 ASN A CA 1
ATOM 4782 C C . ASN A 1 666 ? 30.573 -4.274 -3.883 1.00 94.12 666 ASN A C 1
ATOM 4784 O O . ASN A 1 666 ? 31.269 -4.865 -4.701 1.00 94.12 666 ASN A O 1
ATOM 4788 N N . ASP A 1 667 ? 31.011 -3.176 -3.244 1.00 93.88 667 ASP A N 1
ATOM 4789 C CA . ASP A 1 667 ? 32.195 -2.362 -3.610 1.00 93.88 667 ASP A CA 1
ATOM 4790 C C . ASP A 1 667 ? 32.148 -1.765 -5.061 1.00 93.88 667 ASP A C 1
ATOM 4792 O O . ASP A 1 667 ? 33.166 -1.820 -5.758 1.00 93.88 667 ASP A O 1
ATOM 4796 N N . PRO A 1 668 ? 31.025 -1.158 -5.518 1.00 94.88 668 PRO A N 1
ATOM 4797 C CA . PRO A 1 668 ? 30.802 -0.765 -6.922 1.00 94.88 668 PRO A CA 1
ATOM 4798 C C . PRO A 1 668 ? 31.608 0.469 -7.385 1.00 94.88 668 PRO A C 1
ATOM 4800 O O . PRO A 1 668 ? 32.124 1.239 -6.566 1.00 94.88 668 PRO A O 1
ATOM 4803 N N . GLU A 1 669 ? 31.686 0.712 -8.704 1.00 93.81 669 GLU A N 1
ATOM 4804 C CA . GLU A 1 669 ? 32.267 1.957 -9.246 1.00 93.81 669 GLU A CA 1
ATOM 4805 C C . GLU A 1 669 ? 31.416 3.210 -8.913 1.00 93.81 669 GLU A C 1
ATOM 4807 O O . GLU A 1 669 ? 30.185 3.172 -8.889 1.00 93.81 669 GLU A O 1
ATOM 4812 N N . ASP A 1 670 ? 32.083 4.365 -8.732 1.00 92.12 670 ASP A N 1
ATOM 4813 C CA . ASP A 1 670 ? 31.503 5.650 -8.274 1.00 92.12 670 ASP A CA 1
ATOM 4814 C C . ASP A 1 670 ? 30.275 6.157 -9.086 1.00 92.12 670 ASP A C 1
ATOM 4816 O O . ASP A 1 670 ? 29.595 7.073 -8.621 1.00 92.12 670 ASP A O 1
ATOM 4820 N N . CYS A 1 671 ? 30.000 5.638 -10.295 1.00 93.19 671 CYS A N 1
ATOM 4821 C CA . CYS A 1 671 ? 28.858 6.051 -11.130 1.00 93.19 671 CYS A CA 1
ATOM 4822 C C . CYS A 1 671 ? 27.677 5.068 -11.164 1.00 93.19 671 CYS A C 1
ATOM 4824 O O . CYS A 1 671 ? 26.631 5.424 -11.704 1.00 93.19 671 CYS A O 1
ATOM 4826 N N . VAL A 1 672 ? 27.814 3.855 -10.616 1.00 95.56 672 VAL A N 1
ATOM 4827 C CA . VAL A 1 672 ? 26.794 2.805 -10.783 1.00 95.56 672 VAL A CA 1
ATOM 4828 C C . VAL A 1 672 ? 25.525 3.138 -10.007 1.00 95.56 672 VAL A C 1
ATOM 4830 O O . VAL A 1 672 ? 24.444 3.061 -10.579 1.00 95.56 672 VAL A O 1
ATOM 4833 N N . VAL A 1 673 ? 25.647 3.590 -8.751 1.00 95.94 673 VAL A N 1
ATOM 4834 C CA . VAL A 1 673 ? 24.482 3.943 -7.919 1.00 95.94 673 VAL A CA 1
ATOM 4835 C C . VAL A 1 673 ? 23.659 5.090 -8.535 1.00 95.94 673 VAL A C 1
ATOM 4837 O O . VAL A 1 673 ? 22.478 4.860 -8.767 1.00 95.94 673 VAL A O 1
ATOM 4840 N N . PRO A 1 674 ? 24.218 6.264 -8.914 1.00 95.38 674 PRO A N 1
ATOM 4841 C CA . PRO A 1 674 ? 23.419 7.329 -9.535 1.00 95.38 674 PRO A CA 1
ATOM 4842 C C . PRO A 1 674 ? 22.709 6.917 -10.834 1.00 95.38 674 PRO A C 1
ATOM 4844 O O . PRO A 1 674 ? 21.557 7.281 -11.037 1.00 95.38 674 PRO A O 1
ATOM 4847 N N . LEU A 1 675 ? 23.369 6.136 -11.698 1.00 95.81 675 LEU A N 1
ATOM 4848 C CA . LEU A 1 675 ? 22.783 5.683 -12.967 1.00 95.81 675 LEU A CA 1
ATOM 4849 C C . LEU A 1 675 ? 21.751 4.558 -12.766 1.00 95.81 675 LEU A C 1
ATOM 4851 O O . LEU A 1 675 ? 20.812 4.429 -13.548 1.00 95.81 675 LEU A O 1
ATOM 4855 N N . ALA A 1 676 ? 21.899 3.746 -11.716 1.00 97.44 676 ALA A N 1
ATOM 4856 C CA . ALA A 1 676 ? 20.866 2.812 -11.281 1.00 97.44 676 ALA A CA 1
ATOM 4857 C C . ALA A 1 676 ? 19.635 3.563 -10.747 1.00 97.44 676 ALA A C 1
ATOM 4859 O O . ALA A 1 676 ? 18.515 3.201 -11.098 1.00 97.44 676 ALA A O 1
ATOM 4860 N N . THR A 1 677 ? 19.841 4.624 -9.960 1.00 95.50 677 THR A N 1
ATOM 4861 C CA . THR A 1 677 ? 18.774 5.491 -9.436 1.00 95.50 677 THR A CA 1
ATOM 4862 C C . THR A 1 677 ? 17.997 6.158 -10.571 1.00 95.50 677 THR A C 1
ATOM 4864 O O . THR A 1 677 ? 16.784 5.989 -10.630 1.00 95.50 677 THR A O 1
ATOM 4867 N N . GLU A 1 678 ? 18.688 6.761 -11.545 1.00 95.06 678 GLU A N 1
ATOM 4868 C CA . GLU A 1 678 ? 18.082 7.345 -12.754 1.00 95.06 678 GLU A CA 1
ATOM 4869 C C . GLU A 1 678 ? 17.180 6.341 -13.507 1.00 95.06 678 GLU A C 1
ATOM 4871 O O . GLU A 1 678 ? 16.057 6.671 -13.892 1.00 95.06 678 GLU A O 1
ATOM 4876 N N . LEU A 1 679 ? 17.634 5.090 -13.686 1.00 97.06 679 LEU A N 1
ATOM 4877 C CA . LEU A 1 679 ? 16.842 4.040 -14.345 1.00 97.06 679 LEU A CA 1
ATOM 4878 C C . LEU A 1 679 ? 15.634 3.584 -13.515 1.00 97.06 679 LEU A C 1
ATOM 4880 O O . LEU A 1 679 ? 14.592 3.259 -14.086 1.00 97.06 679 LEU A O 1
ATOM 4884 N N . ALA A 1 680 ? 15.780 3.525 -12.193 1.00 96.56 680 ALA A N 1
ATOM 4885 C CA . ALA A 1 680 ? 14.729 3.087 -11.286 1.00 96.56 680 ALA A CA 1
ATOM 4886 C C . ALA A 1 680 ? 13.602 4.125 -11.210 1.00 96.56 680 ALA A C 1
ATOM 4888 O O . ALA A 1 680 ? 12.464 3.834 -11.578 1.00 96.56 680 ALA A O 1
ATOM 4889 N N . GLU A 1 681 ? 13.949 5.364 -10.857 1.00 90.69 681 GLU A N 1
ATOM 4890 C CA . GLU A 1 681 ? 13.025 6.499 -10.762 1.00 90.69 681 GLU A CA 1
ATOM 4891 C C . GLU A 1 681 ? 12.339 6.761 -12.107 1.00 90.69 681 GLU A C 1
ATOM 4893 O O . GLU A 1 681 ? 11.119 6.900 -12.172 1.00 90.69 681 GLU A O 1
ATOM 4898 N N . GLY A 1 682 ? 13.098 6.709 -13.208 1.00 88.88 682 GLY A N 1
ATOM 4899 C CA . GLY A 1 682 ? 12.564 6.857 -14.561 1.00 88.88 682 GLY A CA 1
ATOM 4900 C C . GLY A 1 682 ? 11.580 5.762 -14.998 1.00 88.88 682 GLY A C 1
ATOM 4901 O O . GLY A 1 682 ? 10.938 5.932 -16.034 1.00 88.88 682 GLY A O 1
ATOM 4902 N N . THR A 1 683 ? 11.446 4.655 -14.255 1.00 92.12 683 THR A N 1
ATOM 4903 C CA . THR A 1 683 ? 10.564 3.516 -14.592 1.00 92.12 683 THR A CA 1
ATOM 4904 C C . THR A 1 683 ? 9.640 3.067 -13.448 1.00 92.12 683 THR A C 1
ATOM 4906 O O . THR A 1 683 ? 9.022 2.006 -13.546 1.00 92.12 683 THR A O 1
ATOM 4909 N N . GLY A 1 684 ? 9.517 3.855 -12.372 1.00 84.19 684 GLY A N 1
ATOM 4910 C CA . GLY A 1 684 ? 8.658 3.533 -11.220 1.00 84.19 684 GLY A CA 1
ATOM 4911 C C . GLY A 1 684 ? 9.146 2.346 -10.376 1.00 84.19 684 GLY A C 1
ATOM 4912 O O . GLY A 1 684 ? 8.332 1.646 -9.769 1.00 84.19 684 GLY A O 1
ATOM 4913 N N . GLY A 1 685 ? 10.455 2.077 -10.395 1.00 94.06 685 GLY A N 1
ATOM 4914 C CA . GLY A 1 685 ? 11.123 1.040 -9.607 1.00 94.06 685 GLY A CA 1
ATOM 4915 C C . GLY A 1 685 ? 12.084 1.616 -8.566 1.00 94.06 685 GLY A C 1
ATOM 4916 O O . GLY A 1 685 ? 12.231 2.829 -8.422 1.00 94.06 685 GLY A O 1
ATOM 4917 N N . THR A 1 686 ? 12.769 0.732 -7.843 1.00 94.50 686 THR A N 1
ATOM 4918 C CA . THR A 1 686 ? 13.634 1.075 -6.700 1.00 94.50 686 THR A CA 1
ATOM 4919 C C . THR A 1 686 ? 15.033 0.458 -6.834 1.00 94.50 686 THR A C 1
ATOM 4921 O O . THR A 1 686 ? 15.222 -0.568 -7.488 1.00 94.50 686 THR A O 1
ATOM 4924 N N . VAL A 1 687 ? 16.048 1.092 -6.233 1.00 97.12 687 VAL A N 1
ATOM 4925 C CA . VAL A 1 687 ? 17.439 0.591 -6.224 1.00 97.12 687 VAL A CA 1
ATOM 4926 C C . VAL A 1 687 ? 17.763 -0.080 -4.898 1.00 97.12 687 VAL A C 1
ATOM 4928 O O . VAL A 1 687 ? 17.468 0.465 -3.836 1.00 97.12 687 VAL A O 1
ATOM 4931 N N . PHE A 1 688 ? 18.477 -1.204 -4.953 1.00 97.12 688 PHE A N 1
ATOM 4932 C CA . PHE A 1 688 ? 19.090 -1.816 -3.777 1.00 97.12 688 PHE A CA 1
ATOM 4933 C C . PHE A 1 688 ? 20.624 -1.894 -3.880 1.00 97.12 688 PHE A C 1
ATOM 4935 O O . PHE A 1 688 ? 21.157 -2.506 -4.803 1.00 97.12 688 PHE A O 1
ATOM 4942 N N . GLU A 1 689 ? 21.346 -1.334 -2.904 1.00 97.56 689 GLU A N 1
ATOM 4943 C CA . GLU A 1 689 ? 22.804 -1.490 -2.752 1.00 97.56 689 GLU A CA 1
ATOM 4944 C C . GLU A 1 689 ? 23.138 -2.694 -1.848 1.00 97.56 689 GLU A C 1
ATOM 4946 O O . GLU A 1 689 ? 22.868 -2.668 -0.644 1.00 97.56 689 GLU A O 1
ATOM 4951 N N . SER A 1 690 ? 23.760 -3.747 -2.394 1.00 96.06 690 SER A N 1
ATOM 4952 C CA . SER A 1 690 ? 24.160 -4.928 -1.611 1.00 96.06 690 SER A CA 1
ATOM 4953 C C . SER A 1 690 ? 25.486 -4.728 -0.864 1.00 96.06 690 SER A C 1
ATOM 4955 O O . SER A 1 690 ? 26.431 -4.118 -1.364 1.00 96.06 690 SER A O 1
ATOM 4957 N N . THR A 1 691 ? 25.572 -5.269 0.357 1.00 92.88 691 THR A N 1
ATOM 4958 C CA . THR A 1 691 ? 26.733 -5.121 1.263 1.00 92.88 691 THR A CA 1
ATOM 4959 C C . THR A 1 691 ? 27.251 -6.449 1.834 1.00 92.88 691 THR A C 1
ATOM 4961 O O . THR A 1 691 ? 28.422 -6.560 2.202 1.00 92.88 691 THR A O 1
ATOM 4964 N N . ASP A 1 692 ? 26.412 -7.485 1.886 1.00 92.75 692 ASP A N 1
ATOM 4965 C CA . ASP A 1 692 ? 26.824 -8.891 1.813 1.00 92.75 692 ASP A CA 1
ATOM 4966 C C . ASP A 1 692 ? 25.706 -9.660 1.093 1.00 92.75 692 ASP A C 1
ATOM 4968 O O . ASP A 1 692 ? 24.725 -10.041 1.744 1.00 92.75 692 ASP A O 1
ATOM 4972 N N . PRO A 1 693 ? 25.862 -9.973 -0.212 1.00 93.06 693 PRO A N 1
ATOM 4973 C CA . PRO A 1 693 ? 24.821 -10.623 -1.012 1.00 93.06 693 PRO A CA 1
ATOM 4974 C C . PRO A 1 693 ? 24.263 -11.922 -0.410 1.00 93.06 693 PRO A C 1
ATOM 4976 O O . PRO A 1 693 ? 23.171 -12.364 -0.745 1.00 93.06 693 PRO A O 1
ATOM 4979 N N . LYS A 1 694 ? 25.001 -12.570 0.503 1.00 89.69 694 LYS A N 1
ATOM 4980 C CA . LYS A 1 694 ? 24.587 -13.816 1.176 1.00 89.69 694 LYS A CA 1
ATOM 4981 C C . LYS A 1 694 ? 23.660 -13.584 2.375 1.00 89.69 694 LYS A C 1
ATOM 4983 O O . LYS A 1 694 ? 23.228 -14.564 2.985 1.00 89.69 694 LYS A O 1
ATOM 4988 N N . LEU A 1 695 ? 23.424 -12.327 2.746 1.00 76.19 695 LEU A N 1
ATOM 4989 C CA . LEU A 1 695 ? 22.578 -11.897 3.856 1.00 76.19 695 LEU A CA 1
ATOM 4990 C C . LEU A 1 695 ? 21.424 -11.008 3.383 1.00 76.19 695 LEU A C 1
ATOM 4992 O O . LEU A 1 695 ? 20.322 -11.173 3.896 1.00 76.19 695 LEU A O 1
ATOM 4996 N N . ASP A 1 696 ? 21.669 -10.096 2.437 1.00 83.06 696 ASP A N 1
ATOM 4997 C CA . ASP A 1 696 ? 20.703 -9.056 2.057 1.00 83.06 696 ASP A CA 1
ATOM 4998 C C . ASP A 1 696 ? 19.912 -9.355 0.765 1.00 83.06 696 ASP A C 1
ATOM 5000 O O . ASP A 1 696 ? 18.687 -9.224 0.761 1.00 83.06 696 ASP A O 1
ATOM 5004 N N . LEU A 1 697 ? 20.571 -9.856 -0.285 1.00 92.88 697 LEU A N 1
ATOM 5005 C CA . LEU A 1 697 ? 20.016 -10.031 -1.637 1.00 92.88 697 LEU A CA 1
ATOM 5006 C C . LEU A 1 697 ? 18.654 -10.750 -1.699 1.00 92.88 697 LEU A C 1
ATOM 5008 O O . LEU A 1 697 ? 17.809 -10.402 -2.516 1.00 92.88 697 LEU A O 1
ATOM 5012 N N . ALA A 1 698 ? 18.424 -11.754 -0.848 1.00 89.19 698 ALA A N 1
ATOM 5013 C CA . ALA A 1 698 ? 17.162 -12.496 -0.832 1.00 89.19 698 ALA A CA 1
ATOM 5014 C C . ALA A 1 698 ? 15.978 -11.625 -0.375 1.00 89.19 698 ALA A C 1
ATOM 5016 O O . ALA A 1 698 ? 14.931 -11.632 -1.015 1.00 89.19 698 ALA A O 1
ATOM 5017 N N . ALA A 1 699 ? 16.160 -10.857 0.704 1.00 75.75 699 ALA A N 1
ATOM 5018 C CA . ALA A 1 699 ? 15.140 -9.947 1.218 1.00 75.75 699 ALA A CA 1
ATOM 5019 C C . ALA A 1 699 ? 14.962 -8.737 0.291 1.00 75.75 699 ALA A C 1
ATOM 5021 O O . ALA A 1 699 ? 13.835 -8.316 0.049 1.00 75.75 699 ALA A O 1
ATOM 5022 N N . ALA A 1 700 ? 16.062 -8.241 -0.288 1.00 88.00 700 ALA A N 1
ATOM 5023 C CA . ALA A 1 700 ? 16.032 -7.177 -1.283 1.00 88.00 700 ALA A CA 1
ATOM 5024 C C . ALA A 1 700 ? 15.162 -7.543 -2.492 1.00 88.00 700 ALA A C 1
ATOM 5026 O O . ALA A 1 700 ? 14.276 -6.782 -2.844 1.00 88.00 700 ALA A O 1
ATOM 5027 N N . ILE A 1 701 ? 15.342 -8.725 -3.095 1.00 94.94 701 ILE A N 1
ATOM 5028 C CA . ILE A 1 701 ? 14.539 -9.128 -4.263 1.00 94.94 701 ILE A CA 1
ATOM 5029 C C . ILE A 1 701 ? 13.045 -9.255 -3.916 1.00 94.94 701 ILE A C 1
ATOM 5031 O O . ILE A 1 701 ? 12.208 -8.939 -4.757 1.00 94.94 701 ILE A O 1
ATOM 5035 N N . VAL A 1 702 ? 12.696 -9.692 -2.699 1.00 88.19 702 VAL A N 1
ATOM 5036 C CA . VAL A 1 702 ? 11.293 -9.691 -2.245 1.00 88.19 702 VAL A CA 1
ATOM 5037 C C . VAL A 1 702 ? 10.768 -8.255 -2.152 1.00 88.19 702 VAL A C 1
ATOM 5039 O O . VAL A 1 702 ? 9.718 -7.981 -2.721 1.00 88.19 702 VAL A O 1
ATOM 5042 N N . ALA A 1 703 ? 11.513 -7.337 -1.525 1.00 83.50 703 ALA A N 1
ATOM 5043 C CA . ALA A 1 703 ? 11.143 -5.922 -1.434 1.00 83.50 703 ALA A CA 1
ATOM 5044 C C . ALA A 1 703 ? 10.979 -5.269 -2.819 1.00 83.50 703 ALA A C 1
ATOM 5046 O O . ALA A 1 703 ? 9.896 -4.802 -3.124 1.00 83.50 703 ALA A O 1
ATOM 5047 N N . LEU A 1 704 ? 11.968 -5.369 -3.716 1.00 94.44 704 LEU A N 1
ATOM 5048 C CA . LEU A 1 704 ? 11.902 -4.783 -5.067 1.00 94.44 704 LEU A CA 1
ATOM 5049 C C . LEU A 1 704 ? 10.715 -5.290 -5.915 1.00 94.44 704 LEU A C 1
ATOM 5051 O O . LEU A 1 704 ? 10.318 -4.627 -6.872 1.00 94.44 704 LEU A O 1
ATOM 5055 N N . VAL A 1 705 ? 10.169 -6.474 -5.602 1.00 93.50 705 VAL A N 1
ATOM 5056 C CA . VAL A 1 705 ? 8.941 -6.997 -6.224 1.00 93.50 705 VAL A CA 1
ATOM 5057 C C . VAL A 1 705 ? 7.683 -6.484 -5.517 1.00 93.50 705 VAL A C 1
ATOM 5059 O O . VAL A 1 705 ? 6.698 -6.239 -6.201 1.00 93.50 705 VAL A O 1
ATOM 5062 N N . LEU A 1 706 ? 7.701 -6.294 -4.193 1.00 85.62 706 LEU A N 1
ATOM 5063 C CA . LEU A 1 706 ? 6.610 -5.649 -3.452 1.00 85.62 706 LEU A CA 1
ATOM 5064 C C . LEU A 1 706 ? 6.473 -4.173 -3.848 1.00 85.62 706 LEU A C 1
ATOM 5066 O O . LEU A 1 706 ? 5.385 -3.777 -4.251 1.00 85.62 706 LEU A O 1
ATOM 5070 N N . ASP A 1 707 ? 7.575 -3.418 -3.871 1.00 83.81 707 ASP A N 1
ATOM 5071 C CA . ASP A 1 707 ? 7.641 -2.030 -4.344 1.00 83.81 707 ASP A CA 1
ATOM 5072 C C . ASP A 1 707 ? 7.008 -1.905 -5.745 1.00 83.81 707 ASP A C 1
ATOM 5074 O O . ASP A 1 707 ? 6.115 -1.093 -5.972 1.00 83.81 707 ASP A O 1
ATOM 5078 N N . ALA A 1 708 ? 7.405 -2.783 -6.678 1.00 89.69 708 ALA A N 1
ATOM 5079 C CA . ALA A 1 708 ? 6.873 -2.821 -8.042 1.00 89.69 708 ALA A CA 1
ATOM 5080 C C . ALA A 1 708 ? 5.424 -3.345 -8.140 1.00 89.69 708 ALA A C 1
ATOM 5082 O O . ALA A 1 708 ? 4.770 -3.147 -9.161 1.00 89.69 708 ALA A O 1
ATOM 5083 N N . CYS A 1 709 ? 4.917 -4.039 -7.120 1.00 84.56 709 CYS A N 1
ATOM 5084 C CA . CYS A 1 709 ? 3.511 -4.430 -7.014 1.00 84.56 709 CYS A CA 1
ATOM 5085 C C . CYS A 1 709 ? 2.642 -3.292 -6.451 1.00 84.56 709 CYS A C 1
ATOM 5087 O O . CYS A 1 709 ? 1.470 -3.197 -6.814 1.00 84.56 709 CYS A O 1
ATOM 5089 N N . GLU A 1 710 ? 3.204 -2.435 -5.595 1.00 78.62 710 GLU A N 1
ATOM 5090 C CA . GLU A 1 710 ? 2.548 -1.252 -5.028 1.00 78.62 710 GLU A CA 1
ATOM 5091 C C . GLU A 1 710 ? 2.544 -0.080 -6.038 1.00 78.62 710 GLU A C 1
ATOM 5093 O O . GLU A 1 710 ? 1.500 0.547 -6.238 1.00 78.62 710 GLU A O 1
ATOM 5098 N N . SER A 1 711 ? 3.632 0.131 -6.795 1.00 72.62 711 SER A N 1
ATOM 5099 C CA . SER A 1 711 ? 3.745 1.205 -7.806 1.00 72.62 711 SER A CA 1
ATOM 5100 C C . SER A 1 711 ? 2.936 0.996 -9.100 1.00 72.62 711 SER A C 1
ATOM 5102 O O . SER A 1 711 ? 2.857 1.899 -9.929 1.00 72.62 711 SER A O 1
ATOM 5104 N N . ILE A 1 712 ? 2.262 -0.151 -9.278 1.00 62.75 712 ILE A N 1
ATOM 5105 C CA . ILE A 1 712 ? 1.197 -0.297 -10.300 1.00 62.75 712 ILE A CA 1
ATOM 5106 C C . ILE A 1 712 ? -0.006 0.590 -9.960 1.00 62.75 712 ILE A C 1
ATOM 5108 O O . ILE A 1 712 ? -0.748 0.998 -10.854 1.00 62.75 712 ILE A O 1
ATOM 5112 N N . GLY A 1 713 ? -0.231 0.814 -8.665 1.00 54.97 713 GLY A N 1
ATOM 5113 C CA . GLY A 1 713 ? -1.305 1.651 -8.168 1.00 54.97 713 GLY A CA 1
ATOM 5114 C C . GLY A 1 713 ? -0.929 3.124 -8.188 1.00 54.97 713 GLY A C 1
ATOM 5115 O O . GLY A 1 713 ? -1.615 3.915 -8.818 1.00 54.97 713 GLY A O 1
ATOM 5116 N N . ASP A 1 714 ? 0.119 3.482 -7.452 1.00 48.97 714 ASP A N 1
ATOM 5117 C CA . ASP A 1 714 ? 0.422 4.861 -7.054 1.00 48.97 714 ASP A CA 1
ATOM 5118 C C . ASP A 1 714 ? 1.270 5.596 -8.109 1.00 48.97 714 ASP A C 1
ATOM 5120 O O . ASP A 1 714 ? 2.502 5.553 -8.081 1.00 48.97 714 ASP A O 1
ATOM 5124 N N . CYS A 1 715 ? 0.621 6.268 -9.066 1.00 46.59 715 CYS A N 1
ATOM 5125 C CA . CYS A 1 715 ? 1.324 6.982 -10.138 1.00 46.59 715 CYS A CA 1
ATOM 5126 C C . CYS A 1 715 ? 1.821 8.371 -9.711 1.00 46.59 715 CYS A C 1
ATOM 5128 O O . CYS A 1 715 ? 2.568 8.999 -10.466 1.00 46.59 715 CYS A O 1
ATOM 5130 N N . ASN A 1 716 ? 1.415 8.864 -8.534 1.00 52.88 716 ASN A N 1
ATOM 5131 C CA . ASN A 1 716 ? 1.883 10.139 -7.982 1.00 52.88 716 ASN A CA 1
ATOM 5132 C C . ASN A 1 716 ? 2.863 9.986 -6.793 1.00 52.88 716 ASN A C 1
ATOM 5134 O O . ASN A 1 716 ? 3.455 10.969 -6.345 1.00 52.88 716 ASN A O 1
ATOM 5138 N N . ASN A 1 717 ? 3.129 8.739 -6.393 1.00 42.88 717 ASN A N 1
ATOM 5139 C CA . ASN A 1 717 ? 4.123 8.281 -5.423 1.00 42.88 717 ASN A CA 1
ATOM 5140 C C . ASN A 1 717 ? 3.914 8.848 -4.000 1.00 42.88 717 ASN A C 1
ATOM 5142 O O . ASN A 1 717 ? 4.877 9.238 -3.331 1.00 42.88 717 ASN A O 1
ATOM 5146 N N . ASN A 1 718 ? 2.655 8.936 -3.543 1.00 48.66 718 ASN A N 1
ATOM 5147 C CA . ASN A 1 718 ? 2.287 9.501 -2.232 1.00 48.66 718 ASN A CA 1
ATOM 5148 C C . ASN A 1 718 ? 2.046 8.475 -1.104 1.00 48.66 718 ASN A C 1
ATOM 5150 O O . ASN A 1 718 ? 1.831 8.873 0.045 1.00 48.66 718 ASN A O 1
ATOM 5154 N N . GLY A 1 719 ? 2.117 7.178 -1.409 1.00 41.94 719 GLY A N 1
ATOM 5155 C CA . GLY A 1 719 ? 1.790 6.063 -0.519 1.00 41.94 719 GLY A CA 1
ATOM 5156 C C . GLY A 1 719 ? 0.357 5.533 -0.668 1.00 41.94 719 GLY A C 1
ATOM 5157 O O . GLY A 1 719 ? -0.089 4.757 0.183 1.00 41.94 719 GLY A O 1
ATOM 5158 N N . ILE A 1 720 ? -0.386 5.945 -1.702 1.00 43.75 720 ILE A N 1
ATOM 5159 C CA . ILE A 1 720 ? -1.773 5.530 -1.959 1.00 43.75 720 ILE A CA 1
ATOM 5160 C C . ILE A 1 720 ? -1.924 5.134 -3.436 1.00 43.75 720 ILE A C 1
ATOM 5162 O O . ILE A 1 720 ? -1.792 5.986 -4.306 1.00 43.75 720 ILE A O 1
ATOM 5166 N N . PRO A 1 721 ? -2.286 3.874 -3.742 1.00 48.12 721 PRO A N 1
ATOM 5167 C CA . PRO A 1 721 ? -2.690 3.467 -5.085 1.00 48.12 721 PRO A CA 1
ATOM 5168 C C . PRO A 1 721 ? -3.778 4.360 -5.708 1.00 48.12 721 PRO A C 1
ATOM 5170 O O . PRO A 1 721 ? -4.814 4.594 -5.083 1.00 48.12 721 PRO A O 1
ATOM 5173 N N . ASP A 1 722 ? -3.610 4.784 -6.965 1.00 49.94 722 ASP A N 1
ATOM 5174 C CA . ASP A 1 722 ? -4.561 5.634 -7.703 1.00 49.94 722 ASP A CA 1
ATOM 5175 C C . ASP A 1 722 ? -5.974 5.019 -7.811 1.00 49.94 722 ASP A C 1
ATOM 5177 O O . ASP A 1 722 ? -6.963 5.736 -7.963 1.00 49.94 722 ASP A O 1
ATOM 5181 N N . ASP A 1 723 ? -6.112 3.688 -7.725 1.00 40.81 723 ASP A N 1
ATOM 5182 C CA . ASP A 1 723 ? -7.416 3.005 -7.715 1.00 40.81 723 ASP A CA 1
ATOM 5183 C C . ASP A 1 723 ? -8.145 3.091 -6.353 1.00 40.81 723 ASP A C 1
ATOM 5185 O O . ASP A 1 723 ? -9.356 2.829 -6.261 1.00 40.81 723 ASP A O 1
ATOM 5189 N N . VAL A 1 724 ? -7.417 3.524 -5.319 1.00 38.16 724 VAL A N 1
ATOM 5190 C CA . VAL A 1 724 ? -7.890 3.906 -3.982 1.00 38.16 724 VAL A CA 1
ATOM 5191 C C . VAL A 1 724 ? -8.031 5.435 -3.850 1.00 38.16 724 VAL A C 1
ATOM 5193 O O . VAL A 1 724 ? -8.863 5.890 -3.057 1.00 38.16 724 VAL A O 1
ATOM 5196 N N . GLU A 1 725 ? -7.317 6.241 -4.646 1.00 42.62 725 GLU A N 1
ATOM 5197 C CA . GLU A 1 725 ? -7.531 7.693 -4.703 1.00 42.62 725 GLU A CA 1
ATOM 5198 C C . GLU A 1 725 ? -8.936 8.067 -5.210 1.00 42.62 725 GLU A C 1
ATOM 5200 O O . GLU A 1 725 ? -9.418 7.636 -6.261 1.00 42.62 725 GLU A O 1
ATOM 5205 N N . THR A 1 726 ? -9.619 8.951 -4.478 1.00 36.12 726 THR A N 1
ATOM 5206 C CA . THR A 1 726 ? -10.925 9.483 -4.891 1.00 36.12 726 THR A CA 1
ATOM 5207 C C . THR A 1 726 ? -10.778 10.749 -5.735 1.00 36.12 726 THR A C 1
ATOM 5209 O O . THR A 1 726 ? -11.110 11.842 -5.277 1.00 36.12 726 THR A O 1
ATOM 5212 N N . GLU A 1 727 ? -10.356 10.530 -6.980 1.00 32.09 727 GLU A N 1
ATOM 5213 C CA . GLU A 1 727 ? -10.185 11.478 -8.096 1.00 32.09 727 GLU A CA 1
ATOM 5214 C C . GLU A 1 727 ? -9.013 12.483 -7.986 1.00 32.09 727 GLU A C 1
ATOM 5216 O O . GLU A 1 727 ? -9.034 13.356 -7.113 1.00 32.09 727 GLU A O 1
ATOM 5221 N N . PRO A 1 728 ? -8.051 12.468 -8.938 1.00 36.72 728 PRO A N 1
ATOM 5222 C CA . PRO A 1 728 ? -7.024 13.502 -9.037 1.00 36.72 728 PRO A CA 1
ATOM 5223 C C . PRO A 1 728 ? -7.650 14.826 -9.511 1.00 36.72 728 PRO A C 1
ATOM 5225 O O . PRO A 1 728 ? -7.930 15.037 -10.693 1.00 36.72 728 PRO A O 1
ATOM 5228 N N . GLN A 1 729 ? -7.899 15.734 -8.563 1.00 41.16 729 GLN A N 1
ATOM 5229 C CA . GLN A 1 729 ? -8.528 17.047 -8.772 1.00 41.16 729 GLN A CA 1
ATOM 5230 C C . GLN A 1 729 ? -7.590 18.062 -9.464 1.00 41.16 729 GLN A C 1
ATOM 5232 O O . GLN A 1 729 ? -7.204 19.070 -8.873 1.00 41.16 729 GLN A O 1
ATOM 5237 N N . TYR A 1 730 ? -7.282 17.846 -10.745 1.00 43.28 730 TYR A N 1
ATOM 5238 C CA . TYR A 1 730 ? -6.627 18.846 -11.597 1.00 43.28 730 TYR A CA 1
ATOM 5239 C C . TYR A 1 730 ? -7.645 19.516 -12.531 1.00 43.28 730 TYR A C 1
ATOM 5241 O O . TYR A 1 730 ? -8.117 18.921 -13.501 1.00 43.28 730 TYR A O 1
ATOM 5249 N N . GLU A 1 731 ? -7.997 20.774 -12.235 1.00 39.59 731 GLU A N 1
ATOM 5250 C CA . GLU A 1 731 ? -8.937 21.579 -13.032 1.00 39.59 731 GLU A CA 1
ATOM 5251 C C . GLU A 1 731 ? -8.339 21.976 -14.399 1.00 39.59 731 GLU A C 1
ATOM 5253 O O . GLU A 1 731 ? -7.902 23.108 -14.617 1.00 39.59 731 GLU A O 1
ATOM 5258 N N . LEU A 1 732 ? -8.401 21.064 -15.375 1.00 44.56 732 LEU A N 1
ATOM 5259 C CA . LEU A 1 732 ? -8.457 21.439 -16.791 1.00 44.56 732 LEU A CA 1
ATOM 5260 C C . LEU A 1 732 ? -9.790 22.168 -17.041 1.00 44.56 732 LEU A C 1
ATOM 5262 O O . LEU A 1 732 ? -10.782 21.542 -17.401 1.00 44.56 732 LEU A O 1
ATOM 5266 N N . ASP A 1 733 ? -9.778 23.483 -16.789 1.00 48.72 733 ASP A N 1
ATOM 5267 C CA . ASP A 1 733 ? -10.918 24.417 -16.735 1.00 48.72 733 ASP A CA 1
ATOM 5268 C C . ASP A 1 733 ? -12.132 23.994 -17.590 1.00 48.72 733 ASP A C 1
ATOM 5270 O O . ASP A 1 733 ? -12.159 24.183 -18.809 1.00 48.72 733 ASP A O 1
ATOM 5274 N N . GLU A 1 734 ? -13.174 23.452 -16.944 1.00 55.66 734 GLU A N 1
ATOM 5275 C CA . GLU A 1 734 ? -14.428 23.070 -17.616 1.00 55.66 734 GLU A CA 1
ATOM 5276 C C . GLU A 1 734 ? -15.128 24.281 -18.271 1.00 55.66 734 GLU A C 1
ATOM 5278 O O . GLU A 1 734 ? -15.864 24.132 -19.254 1.00 55.66 734 GLU A O 1
ATOM 5283 N N . ASP A 1 735 ? -14.871 25.491 -17.754 1.00 58.00 735 ASP A N 1
ATOM 5284 C CA . ASP A 1 735 ? -15.371 26.770 -18.260 1.00 58.00 735 ASP A CA 1
ATOM 5285 C C . ASP A 1 735 ? -14.474 27.347 -19.391 1.00 58.00 735 ASP A C 1
ATOM 5287 O O . ASP A 1 735 ? -14.778 28.439 -19.881 1.00 58.00 735 ASP A O 1
ATOM 5291 N N . ALA A 1 736 ? -13.417 26.647 -19.854 1.00 70.06 736 ALA A N 1
ATOM 5292 C CA . ALA A 1 736 ? -12.390 27.150 -20.787 1.00 70.06 736 ALA A CA 1
ATOM 5293 C C . ALA A 1 736 ? -12.964 27.896 -22.012 1.00 70.06 736 ALA A C 1
ATOM 5295 O O . ALA A 1 736 ? -13.498 27.322 -22.975 1.00 70.06 736 ALA A O 1
ATOM 5296 N N . GLN A 1 737 ? -12.845 29.228 -21.986 1.00 79.31 737 GLN A N 1
ATOM 5297 C CA . GLN A 1 737 ? -13.612 30.106 -22.872 1.00 79.31 737 GLN A CA 1
ATOM 5298 C C . GLN A 1 737 ? -12.960 30.265 -24.247 1.00 79.31 737 GLN A C 1
ATOM 5300 O O . GLN A 1 737 ? -12.037 31.056 -24.430 1.00 79.31 737 GLN A O 1
ATOM 5305 N N . ALA A 1 738 ? -13.512 29.557 -25.234 1.00 79.81 738 ALA A N 1
ATOM 5306 C CA . ALA A 1 738 ? -13.116 29.626 -26.637 1.00 79.81 738 ALA A CA 1
ATOM 5307 C C . ALA A 1 738 ? -13.039 31.073 -27.165 1.00 79.81 738 ALA A C 1
ATOM 5309 O O . ALA A 1 738 ? -14.031 31.814 -27.168 1.00 79.81 738 ALA A O 1
ATOM 5310 N N . THR A 1 739 ? -11.868 31.474 -27.655 1.00 85.19 739 THR A N 1
ATOM 5311 C CA . THR A 1 739 ? -11.574 32.863 -28.040 1.00 85.19 739 THR A CA 1
ATOM 5312 C C . THR A 1 739 ? -11.775 33.111 -29.542 1.00 85.19 739 THR A C 1
ATOM 5314 O O . THR A 1 739 ? -11.724 32.172 -30.340 1.00 85.19 739 THR A O 1
ATOM 5317 N N . PRO A 1 740 ? -12.022 34.360 -29.991 1.00 82.38 740 PRO A N 1
ATOM 5318 C CA . PRO A 1 740 ? -12.238 34.664 -31.412 1.00 82.38 740 PRO A CA 1
ATOM 5319 C C . PRO A 1 740 ? -10.947 34.752 -32.243 1.00 82.38 740 PRO A C 1
ATOM 5321 O O . PRO A 1 740 ? -10.995 34.784 -33.478 1.00 82.38 740 PRO A O 1
ATOM 5324 N N . GLU A 1 741 ? -9.798 34.805 -31.578 1.00 87.31 741 GLU A N 1
ATOM 5325 C CA . GLU A 1 741 ? -8.466 34.936 -32.144 1.00 87.31 741 GLU A CA 1
ATOM 5326 C C . GLU A 1 741 ? -7.684 33.633 -31.894 1.00 87.31 741 GLU A C 1
ATOM 5328 O O . GLU A 1 741 ? -7.434 33.268 -30.755 1.00 87.31 741 GLU A O 1
ATOM 5333 N N . CYS A 1 742 ? -7.260 32.922 -32.949 1.00 88.44 742 CYS A N 1
ATOM 5334 C CA . CYS A 1 742 ? -6.549 31.640 -32.787 1.00 88.44 742 CYS A CA 1
ATOM 5335 C C . CYS A 1 742 ? -5.138 31.753 -32.182 1.00 88.44 742 CYS A C 1
ATOM 5337 O O . CYS A 1 742 ? -4.548 30.731 -31.850 1.00 88.44 742 CYS A O 1
ATOM 5339 N N . GLU A 1 743 ? -4.598 32.971 -32.078 1.00 89.38 743 GLU A N 1
ATOM 5340 C CA . GLU A 1 743 ? -3.343 33.260 -31.369 1.00 89.38 743 GLU A CA 1
ATOM 5341 C C . GLU A 1 743 ? -3.562 33.244 -29.839 1.00 89.38 743 GLU A C 1
ATOM 5343 O O . GLU A 1 743 ? -2.615 33.012 -29.100 1.00 89.38 743 GLU A O 1
ATOM 5348 N N . ASP A 1 744 ? -4.814 33.412 -29.388 1.00 86.69 744 ASP A N 1
ATOM 5349 C CA . ASP A 1 744 ? -5.252 33.441 -27.987 1.00 86.69 744 ASP A CA 1
ATOM 5350 C C . ASP A 1 744 ? -6.126 32.206 -27.637 1.00 86.69 744 ASP A C 1
ATOM 5352 O O . ASP A 1 744 ? -6.990 32.275 -26.761 1.00 86.69 744 ASP A O 1
ATOM 5356 N N . ALA A 1 745 ? -6.012 31.098 -28.382 1.00 88.44 745 ALA A N 1
ATOM 5357 C CA . ALA A 1 745 ? -6.881 29.925 -28.229 1.00 88.44 745 ALA A CA 1
ATOM 5358 C C . ALA A 1 745 ? -6.541 29.110 -26.961 1.00 88.44 745 ALA A C 1
ATOM 5360 O O . ALA A 1 745 ? -5.377 28.746 -26.794 1.00 88.44 745 ALA A O 1
ATOM 5361 N N . PRO A 1 746 ? -7.513 28.753 -26.096 1.00 89.50 746 PRO A N 1
ATOM 5362 C CA . PRO A 1 746 ? -7.255 27.851 -24.975 1.00 89.50 746 PRO A CA 1
ATOM 5363 C C . PRO A 1 746 ? -6.864 26.448 -25.464 1.00 89.50 746 PRO A C 1
ATOM 5365 O O . PRO A 1 746 ? -7.374 25.967 -26.485 1.00 89.50 746 PRO A O 1
ATOM 5368 N N . PHE A 1 747 ? -5.959 25.799 -24.726 1.00 87.69 747 PHE A N 1
ATOM 5369 C CA . PHE A 1 747 ? -5.616 24.394 -24.937 1.00 87.69 747 PHE A CA 1
ATOM 5370 C C . PHE A 1 747 ? -6.774 23.473 -24.538 1.00 87.69 747 PHE A C 1
ATOM 5372 O O . PHE A 1 747 ? -7.534 23.790 -23.625 1.00 87.69 747 PHE A O 1
ATOM 5379 N N . ILE A 1 748 ? -6.894 22.333 -25.221 1.00 89.50 748 ILE A N 1
ATOM 5380 C CA . I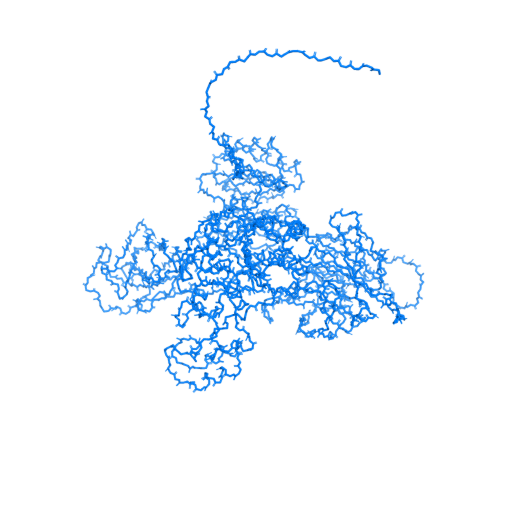LE A 1 748 ? -7.815 21.246 -24.869 1.00 89.50 748 ILE A CA 1
ATOM 5381 C C . ILE A 1 748 ? -7.134 19.881 -24.967 1.00 89.50 748 ILE A C 1
ATOM 5383 O O . ILE A 1 748 ? -6.227 19.693 -25.781 1.00 89.50 748 ILE A O 1
ATOM 5387 N N . GLY A 1 749 ? -7.611 18.929 -24.164 1.00 88.06 749 GLY A N 1
ATOM 5388 C CA . GLY A 1 749 ? -7.177 17.532 -24.158 1.00 88.06 749 GLY A CA 1
ATOM 5389 C C . GLY A 1 749 ? -8.285 16.552 -24.575 1.00 88.06 749 GLY A C 1
ATOM 5390 O O . GLY A 1 749 ? -9.454 16.937 -24.683 1.00 88.06 749 GLY A O 1
ATOM 5391 N N . PRO A 1 750 ? -7.939 15.277 -24.828 1.00 83.06 750 PRO A N 1
ATOM 5392 C CA . PRO A 1 750 ? -8.912 14.202 -24.972 1.00 83.06 750 PRO A CA 1
ATOM 5393 C C . PRO A 1 750 ? -9.626 13.907 -23.638 1.00 83.06 750 PRO A C 1
ATOM 5395 O O . PRO A 1 750 ? -9.139 14.248 -22.567 1.00 83.06 750 PRO A O 1
ATOM 5398 N N . GLY A 1 751 ? -10.790 13.258 -23.701 1.00 77.19 751 GLY A N 1
ATOM 5399 C CA . GLY A 1 751 ? -11.570 12.827 -22.533 1.00 77.19 751 GLY A CA 1
ATOM 5400 C C . GLY A 1 751 ? -12.483 13.898 -21.921 1.00 77.19 751 GLY A C 1
ATOM 5401 O O . GLY A 1 751 ? -13.436 13.547 -21.228 1.00 77.19 751 GLY A O 1
ATOM 5402 N N . ILE A 1 752 ? -12.253 15.180 -22.218 1.00 78.38 752 ILE A N 1
ATOM 5403 C CA . ILE A 1 752 ? -12.940 16.316 -21.583 1.00 78.38 752 ILE A CA 1
ATOM 5404 C C . ILE A 1 752 ? -14.063 16.875 -22.477 1.00 78.38 752 ILE A C 1
ATOM 5406 O O . ILE A 1 752 ? -13.984 16.860 -23.709 1.00 78.38 752 ILE A O 1
ATOM 5410 N N . THR A 1 753 ? -15.134 17.359 -21.835 1.00 82.38 753 THR A N 1
ATOM 5411 C CA . THR A 1 753 ? -16.290 18.015 -22.470 1.00 82.38 753 THR A CA 1
ATOM 5412 C C . THR A 1 753 ? -16.255 19.520 -22.209 1.00 82.38 753 THR A C 1
ATOM 5414 O O . THR A 1 753 ? -16.552 19.962 -21.104 1.00 82.38 753 THR A O 1
ATOM 5417 N N . TYR A 1 754 ? -15.952 20.326 -23.226 1.00 83.50 754 TYR A N 1
ATOM 5418 C CA . TYR A 1 754 ? -15.861 21.783 -23.088 1.00 83.50 754 TYR A CA 1
ATOM 5419 C C . TYR A 1 754 ? -17.195 22.460 -23.422 1.00 83.50 754 TYR A C 1
ATOM 5421 O O . TYR A 1 754 ? -17.691 22.370 -24.550 1.00 83.50 754 TYR A O 1
ATOM 5429 N N . MET A 1 755 ? -17.773 23.163 -22.445 1.00 81.81 755 MET A N 1
ATOM 5430 C CA . MET A 1 755 ? -19.120 23.740 -22.524 1.00 81.81 755 MET A CA 1
ATOM 5431 C C . MET A 1 755 ? -19.063 25.249 -22.781 1.00 81.81 755 MET A C 1
ATOM 5433 O O . MET A 1 755 ? -18.876 26.039 -21.862 1.00 81.81 755 MET A O 1
ATOM 5437 N N . THR A 1 756 ? -19.270 25.697 -24.025 1.00 80.06 756 THR A N 1
ATOM 5438 C CA . THR A 1 756 ? -19.092 27.124 -24.368 1.00 80.06 756 THR A CA 1
ATOM 5439 C C . THR A 1 756 ? -20.218 27.719 -25.216 1.00 80.06 756 THR A C 1
ATOM 5441 O O . THR A 1 756 ? -21.199 27.057 -25.548 1.00 80.06 756 THR A O 1
ATOM 5444 N N . THR A 1 757 ? -20.104 29.006 -25.569 1.00 79.75 757 THR A N 1
ATOM 5445 C CA . THR A 1 757 ? -21.012 29.698 -26.501 1.00 79.75 757 THR A CA 1
ATOM 5446 C C . THR A 1 757 ? -20.242 30.527 -27.528 1.00 79.75 757 THR A C 1
ATOM 5448 O O . THR A 1 757 ? -19.231 31.146 -27.207 1.00 79.75 757 THR A O 1
ATOM 5451 N N . THR A 1 758 ? -20.747 30.638 -28.760 1.00 75.81 758 THR A N 1
ATOM 5452 C CA . THR A 1 758 ? -20.165 31.560 -29.757 1.00 75.81 758 THR A CA 1
ATOM 5453 C C . THR A 1 758 ? -20.517 33.024 -29.423 1.00 75.81 758 THR A C 1
ATOM 5455 O O . THR A 1 758 ? -21.583 33.508 -29.817 1.00 75.81 758 THR A O 1
ATOM 5458 N N . VAL A 1 759 ? -19.645 33.730 -28.695 1.00 66.25 759 VAL A N 1
ATOM 5459 C CA . VAL A 1 759 ? -19.901 35.067 -28.106 1.00 66.25 759 VAL A CA 1
ATOM 5460 C C . VAL A 1 759 ? -19.908 36.251 -29.095 1.00 66.25 759 VAL A C 1
ATOM 5462 O O . VAL A 1 759 ? -19.046 36.379 -29.962 1.00 66.25 759 VAL A O 1
ATOM 5465 N N . THR A 1 760 ? -20.853 37.195 -28.950 1.00 53.34 760 THR A N 1
ATOM 5466 C CA . THR A 1 760 ? -21.014 38.317 -29.910 1.00 53.34 760 THR A CA 1
ATOM 5467 C C . THR A 1 760 ? -19.973 39.441 -29.876 1.00 53.34 760 THR A C 1
ATOM 5469 O O . THR A 1 760 ? -19.953 40.229 -30.826 1.00 53.34 760 THR A O 1
ATOM 5472 N N . ASP A 1 761 ? -19.123 39.564 -28.848 1.00 48.56 761 ASP A N 1
ATOM 5473 C CA . ASP A 1 761 ? -18.158 40.685 -28.756 1.00 48.56 761 ASP A CA 1
ATOM 5474 C C . ASP A 1 761 ? -16.860 40.451 -29.567 1.00 48.56 761 ASP A C 1
ATOM 5476 O O . ASP A 1 761 ? -15.999 41.331 -29.639 1.00 48.56 761 ASP A O 1
ATOM 5480 N N . ALA A 1 762 ? -16.765 39.309 -30.265 1.00 50.06 762 ALA A N 1
ATOM 5481 C CA . ALA A 1 762 ? -15.771 39.007 -31.297 1.00 50.06 762 ALA A CA 1
ATOM 5482 C C . ALA A 1 762 ? -15.717 40.117 -32.369 1.00 50.06 762 ALA A C 1
ATOM 5484 O O . ALA A 1 762 ? -16.549 40.191 -33.283 1.00 50.06 762 ALA A O 1
ATOM 5485 N N . SER A 1 763 ? -14.738 41.019 -32.263 1.00 50.22 763 SER A N 1
ATOM 5486 C CA . SER A 1 763 ? -14.732 42.282 -33.011 1.00 50.22 763 SER A CA 1
ATOM 5487 C C . SER A 1 763 ? -14.250 42.145 -34.467 1.00 50.22 763 SER A C 1
ATOM 5489 O O . SER A 1 763 ? -13.263 42.752 -34.858 1.00 50.22 763 SER A O 1
ATOM 5491 N N . PHE A 1 764 ? -14.973 41.375 -35.296 1.00 55.12 764 PHE A N 1
ATOM 5492 C CA . PHE A 1 764 ? -14.700 41.101 -36.723 1.00 55.12 764 PHE A CA 1
ATOM 5493 C C . PHE A 1 764 ? -13.213 41.209 -37.109 1.00 55.12 764 PHE A C 1
ATOM 5495 O O . PHE A 1 764 ? -12.806 42.183 -37.764 1.00 55.12 764 PHE A O 1
ATOM 5502 N N . GLY A 1 765 ? -12.430 40.188 -36.736 1.00 52.09 765 GLY A N 1
ATOM 5503 C CA . GLY A 1 765 ? -11.024 40.047 -37.122 1.00 52.09 765 GLY A CA 1
ATOM 5504 C C . GLY A 1 765 ? -10.812 40.352 -38.614 1.00 52.09 765 GLY A C 1
ATOM 5505 O O . GLY A 1 765 ? -11.711 40.101 -39.426 1.00 52.09 765 GLY A O 1
ATOM 5506 N N . PRO A 1 766 ? -9.676 40.972 -38.998 1.00 49.25 766 PRO A N 1
ATOM 5507 C CA . PRO A 1 766 ? -9.514 41.731 -40.242 1.00 49.25 766 PRO A CA 1
ATOM 5508 C C . PRO A 1 766 ? -9.901 40.927 -41.494 1.00 49.25 766 PRO A C 1
ATOM 5510 O O . PRO A 1 766 ? -9.099 40.185 -42.053 1.00 49.25 766 PRO A O 1
ATOM 5513 N N . ALA A 1 767 ? -11.152 41.126 -41.927 1.00 46.56 767 ALA A N 1
ATOM 5514 C CA . ALA A 1 767 ? -11.951 40.110 -42.613 1.00 46.56 767 ALA A CA 1
ATOM 5515 C C . ALA A 1 767 ? -11.206 39.298 -43.683 1.00 46.56 767 ALA A C 1
ATOM 5517 O O . ALA A 1 767 ? -10.855 39.836 -44.742 1.00 46.56 767 ALA A O 1
ATOM 5518 N N . PHE A 1 768 ? -11.071 37.990 -43.426 1.00 56.50 768 PHE A N 1
ATOM 5519 C CA . PHE A 1 768 ? -10.599 36.991 -44.385 1.00 56.50 768 PHE A CA 1
ATOM 5520 C C . PHE A 1 768 ? -11.303 37.199 -45.744 1.00 56.50 768 PHE A C 1
ATOM 5522 O O . PHE A 1 768 ? -12.530 37.087 -45.824 1.00 56.50 768 PHE A O 1
ATOM 5529 N N . PRO A 1 769 ? -10.575 37.555 -46.825 1.00 50.94 769 PRO A N 1
ATOM 5530 C CA . PRO A 1 769 ? -11.218 37.986 -48.070 1.00 50.94 769 PRO A CA 1
ATOM 5531 C C . PRO A 1 769 ? -12.007 36.891 -48.799 1.00 50.94 769 PRO A C 1
ATOM 5533 O O . PRO A 1 769 ? -12.911 37.209 -49.577 1.00 50.94 769 PRO A O 1
ATOM 5536 N N . ASP A 1 770 ? -11.672 35.623 -48.555 1.00 50.22 770 ASP A N 1
ATOM 5537 C CA . ASP A 1 770 ? -12.285 34.456 -49.183 1.00 50.22 770 ASP A CA 1
ATOM 5538 C C . ASP A 1 770 ? -13.327 33.816 -48.249 1.00 50.22 770 ASP A C 1
ATOM 5540 O O . ASP A 1 770 ? -13.035 32.918 -47.465 1.00 50.22 770 ASP A O 1
ATOM 5544 N N . TYR A 1 771 ? -14.573 34.284 -48.374 1.00 55.00 771 TYR A N 1
ATOM 5545 C CA . TYR A 1 771 ? -15.772 33.766 -47.695 1.00 55.00 771 TYR A CA 1
ATOM 5546 C C . TYR A 1 771 ? -16.138 32.356 -48.211 1.00 55.00 771 TYR A C 1
ATOM 5548 O O . TYR A 1 771 ? -17.088 32.198 -48.981 1.00 55.00 771 TYR A O 1
ATOM 5556 N N . PHE A 1 772 ? -15.339 31.347 -47.858 1.00 58.38 772 PHE A N 1
ATOM 5557 C CA . PHE A 1 772 ? -15.487 29.963 -48.321 1.00 58.38 772 PHE A CA 1
ATOM 5558 C C . PHE A 1 772 ? -15.008 28.953 -47.257 1.00 58.38 772 PHE A C 1
ATOM 5560 O O . PHE A 1 772 ? -14.046 28.213 -47.463 1.00 58.38 772 PHE A O 1
ATOM 5567 N N . PHE A 1 773 ? -15.694 28.935 -46.113 1.00 63.88 773 PHE A N 1
ATOM 5568 C CA . PHE A 1 773 ? -15.528 27.931 -45.054 1.00 63.88 773 PHE A CA 1
ATOM 5569 C C . PHE A 1 773 ? -16.412 26.718 -45.396 1.00 63.88 773 PHE A C 1
ATOM 5571 O O . PHE A 1 773 ? -17.595 26.912 -45.674 1.00 63.88 773 PHE A O 1
ATOM 5578 N N . CYS A 1 774 ? -15.812 25.525 -45.511 1.00 68.81 774 CYS A N 1
ATOM 5579 C CA . CYS A 1 774 ? -16.367 24.242 -46.011 1.00 68.81 774 CYS A CA 1
ATOM 5580 C C . CYS A 1 774 ? -17.040 24.222 -47.409 1.00 68.81 774 CYS A C 1
ATOM 5582 O O . CYS A 1 774 ? -17.026 23.211 -48.110 1.00 68.81 774 CYS A O 1
ATOM 5584 N N . GLY A 1 775 ? -17.521 25.359 -47.906 1.00 66.25 775 GLY A N 1
ATOM 5585 C CA . GLY A 1 775 ? -18.276 25.489 -49.151 1.00 66.25 775 GLY A CA 1
ATOM 5586 C C . GLY A 1 775 ? -19.413 26.506 -49.044 1.00 66.25 775 GLY A C 1
ATOM 5587 O O . GLY A 1 775 ? -19.889 26.999 -50.073 1.00 66.25 775 GLY A O 1
ATOM 5588 N N . LEU A 1 776 ? -19.818 26.845 -47.817 1.00 59.97 776 LEU A N 1
ATOM 5589 C CA . LEU A 1 776 ? -20.876 27.799 -47.522 1.00 59.97 776 LEU A CA 1
ATOM 5590 C C . LEU A 1 776 ? -20.383 29.249 -47.406 1.00 59.97 776 LEU A C 1
ATOM 5592 O O . LEU A 1 776 ? -19.209 29.559 -47.206 1.00 59.97 776 LEU A O 1
ATOM 5596 N N . TYR A 1 777 ? -21.339 30.163 -47.583 1.00 57.00 777 TYR A N 1
ATOM 5597 C CA . TYR A 1 777 ? -21.119 31.607 -47.640 1.00 57.00 777 TYR A CA 1
ATOM 5598 C C . TYR A 1 777 ? -21.779 32.265 -46.427 1.00 57.00 777 TYR A C 1
ATOM 5600 O O . TYR A 1 777 ? -22.889 32.801 -46.507 1.00 57.00 777 TYR A O 1
ATOM 5608 N N . VAL A 1 778 ? -21.105 32.163 -45.287 1.00 53.19 778 VAL A N 1
ATOM 5609 C CA . VAL A 1 778 ? -21.653 32.491 -43.970 1.00 53.19 778 VAL A CA 1
ATOM 5610 C C . VAL A 1 778 ? -21.046 33.775 -43.404 1.00 53.19 778 VAL A C 1
ATOM 5612 O O . VAL A 1 778 ? -19.896 34.116 -43.671 1.00 53.19 778 VAL A O 1
ATOM 5615 N N . GLY A 1 779 ? -21.859 34.521 -42.657 1.00 56.81 779 GLY A N 1
ATOM 5616 C CA . GLY A 1 779 ? -21.383 35.524 -41.711 1.00 56.81 779 GLY A CA 1
ATOM 5617 C C . GLY A 1 779 ? -21.458 34.887 -40.333 1.00 56.81 779 GLY A C 1
ATOM 5618 O O . GLY A 1 779 ? -22.556 34.523 -39.906 1.00 56.81 779 GLY A O 1
ATOM 5619 N N . VAL A 1 780 ? -20.297 34.684 -39.723 1.00 62.88 780 VAL A N 1
ATOM 5620 C CA . VAL A 1 780 ? -20.102 33.854 -38.532 1.00 62.88 780 VAL A CA 1
ATOM 5621 C C . VAL A 1 780 ? -19.561 34.678 -37.377 1.00 62.88 780 VAL A C 1
ATOM 5623 O O . VAL A 1 780 ? -18.925 35.714 -37.581 1.00 62.88 780 VAL A O 1
ATOM 5626 N N . ILE A 1 781 ? -19.858 34.192 -36.180 1.00 70.81 781 ILE A N 1
ATOM 5627 C CA . ILE A 1 781 ? -19.001 34.351 -35.012 1.00 70.81 781 ILE A CA 1
ATOM 5628 C C . ILE A 1 781 ? -18.123 33.100 -35.020 1.00 70.81 781 ILE A C 1
ATOM 5630 O O . ILE A 1 781 ? -18.658 31.994 -35.135 1.00 70.81 781 ILE A O 1
ATOM 5634 N N . ASP A 1 782 ? -16.812 33.296 -34.972 1.00 80.19 782 ASP A N 1
ATOM 5635 C CA . ASP A 1 782 ? -15.815 32.232 -34.897 1.00 80.19 782 ASP A CA 1
ATOM 5636 C C . ASP A 1 782 ? -15.289 32.161 -33.465 1.00 80.19 782 ASP A C 1
ATOM 5638 O O . ASP A 1 782 ? -15.093 33.209 -32.847 1.00 80.19 782 ASP A O 1
ATOM 5642 N N . VAL A 1 783 ? -15.044 30.949 -32.972 1.00 88.06 783 VAL A N 1
ATOM 5643 C CA . VAL A 1 783 ? -14.235 30.701 -31.774 1.00 88.06 783 VAL A CA 1
ATOM 5644 C C . VAL A 1 783 ? -13.235 29.570 -32.032 1.00 88.06 783 VAL A C 1
ATOM 5646 O O . VAL A 1 783 ? -13.451 28.738 -32.922 1.00 88.06 783 VAL A O 1
ATOM 5649 N N . PHE A 1 784 ? -12.139 29.561 -31.279 1.00 91.38 784 PHE A N 1
ATOM 5650 C CA . PHE A 1 784 ? -11.014 28.647 -31.436 1.00 91.38 784 PHE A CA 1
ATOM 5651 C C . PHE A 1 784 ? -10.638 27.959 -30.124 1.00 91.38 784 PHE A C 1
ATOM 5653 O O . PHE A 1 784 ? -10.767 28.533 -29.046 1.00 91.38 784 PHE A O 1
ATOM 5660 N N . TYR A 1 785 ? -10.103 26.753 -30.283 1.00 93.25 785 TYR A N 1
ATOM 5661 C CA . TYR A 1 785 ? -9.349 25.972 -29.308 1.00 93.25 785 TYR A CA 1
ATOM 5662 C C . TYR A 1 785 ? -8.066 25.465 -29.982 1.00 93.25 785 TYR A C 1
ATOM 5664 O O . TYR A 1 785 ? -7.991 25.451 -31.219 1.00 93.25 785 TYR A O 1
ATOM 5672 N N . GLN A 1 786 ? -7.078 25.017 -29.210 1.00 93.81 786 GLN A N 1
ATOM 5673 C CA . GLN A 1 786 ? -5.870 24.380 -29.741 1.00 93.81 786 GLN A CA 1
ATOM 5674 C C . GLN A 1 786 ? -5.507 23.079 -29.014 1.00 93.81 786 GLN A C 1
ATOM 5676 O O . GLN A 1 786 ? -5.799 22.905 -27.839 1.00 93.81 786 GLN A O 1
ATOM 5681 N N . TYR A 1 787 ? -4.883 22.150 -29.732 1.00 93.75 787 TYR A N 1
ATOM 5682 C CA . TYR A 1 787 ? -4.499 20.825 -29.242 1.00 93.75 787 TYR A CA 1
ATOM 5683 C C . TYR A 1 787 ? -3.159 20.421 -29.859 1.00 93.75 787 TYR A C 1
ATOM 5685 O O . TYR A 1 787 ? -2.995 20.515 -31.072 1.00 93.75 787 TYR A O 1
ATOM 5693 N N . THR A 1 788 ? -2.217 19.942 -29.052 1.00 93.81 788 THR A N 1
ATOM 5694 C CA . THR A 1 788 ? -0.921 19.414 -29.510 1.00 93.81 788 THR A CA 1
ATOM 5695 C C . THR A 1 788 ? -0.779 18.000 -28.942 1.00 93.81 788 THR A C 1
ATOM 5697 O O . THR A 1 788 ? -0.941 17.874 -27.735 1.00 93.81 788 THR A O 1
ATOM 5700 N N . PRO A 1 789 ? -0.488 16.943 -29.724 1.00 87.62 78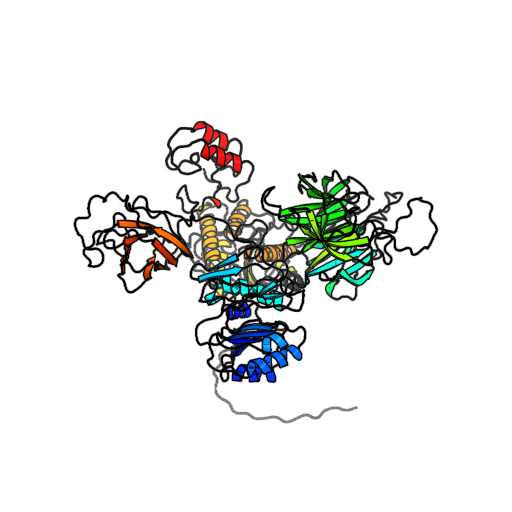9 PRO A N 1
ATOM 5701 C CA . PRO A 1 789 ? -0.448 15.562 -29.229 1.00 87.62 789 PRO A CA 1
ATOM 5702 C C . PRO A 1 789 ? 0.937 15.151 -28.696 1.00 87.62 789 PRO A C 1
ATOM 5704 O O . PRO A 1 789 ? 1.965 15.454 -29.314 1.00 87.62 789 PRO A O 1
ATOM 5707 N N . ALA A 1 790 ? 0.968 14.392 -27.600 1.00 79.38 790 ALA A N 1
ATOM 5708 C CA . ALA A 1 790 ? 2.173 13.831 -26.983 1.00 79.38 790 ALA A CA 1
ATOM 5709 C C . ALA A 1 790 ? 2.792 12.685 -27.801 1.00 79.38 790 ALA A C 1
ATOM 5711 O O . ALA A 1 790 ? 3.990 12.417 -27.679 1.00 79.38 790 ALA A O 1
ATOM 5712 N N . TRP A 1 791 ? 2.006 12.022 -28.653 1.00 77.81 791 TRP A N 1
ATOM 5713 C CA . TRP A 1 791 ? 2.421 10.895 -29.493 1.00 77.81 791 TRP A CA 1
ATOM 5714 C C . TRP A 1 791 ? 1.585 10.798 -30.785 1.00 77.81 791 TRP A C 1
ATOM 5716 O O . TRP A 1 791 ? 0.519 11.398 -30.901 1.00 77.81 791 TRP A O 1
ATOM 5726 N N . ASP A 1 792 ? 2.093 10.072 -31.787 1.00 83.31 792 ASP A N 1
ATOM 5727 C CA . ASP A 1 792 ? 1.442 9.915 -33.099 1.00 83.31 792 ASP A CA 1
ATOM 5728 C C . ASP A 1 792 ? 0.192 9.021 -33.008 1.00 83.31 792 ASP A C 1
ATOM 5730 O O . ASP A 1 792 ? 0.294 7.846 -32.648 1.00 83.31 792 ASP A O 1
ATOM 5734 N N . GLY A 1 793 ? -0.983 9.513 -33.415 1.00 83.25 793 GLY A N 1
ATOM 5735 C CA . GLY A 1 793 ? -2.210 8.710 -33.350 1.00 83.25 793 GLY A CA 1
ATOM 5736 C C . GLY A 1 793 ? -3.419 9.274 -34.093 1.00 83.25 793 GLY A C 1
ATOM 5737 O O . GLY A 1 793 ? -3.318 10.213 -34.881 1.00 83.25 793 GLY A O 1
ATOM 5738 N N . LEU A 1 794 ? -4.591 8.670 -33.872 1.00 89.56 794 LEU A N 1
ATOM 5739 C CA . LEU A 1 794 ? -5.864 9.152 -34.420 1.00 89.56 794 LEU A CA 1
ATOM 5740 C C . LEU A 1 794 ? -6.584 10.020 -33.392 1.00 89.56 794 LEU A C 1
ATOM 5742 O O . LEU A 1 794 ? -6.896 9.541 -32.306 1.00 89.56 794 LEU A O 1
ATOM 5746 N N . ALA A 1 795 ? -6.887 11.256 -33.774 1.00 89.94 795 ALA A N 1
ATOM 5747 C CA . ALA A 1 795 ? -7.682 12.186 -32.992 1.00 89.94 795 ALA A CA 1
ATOM 5748 C C . ALA A 1 795 ? -9.077 12.369 -33.610 1.00 89.94 795 ALA A C 1
ATOM 5750 O O . ALA A 1 795 ? -9.256 12.390 -34.832 1.00 89.94 795 ALA A O 1
ATOM 5751 N N . PHE A 1 796 ? -10.059 12.512 -32.731 1.00 91.12 796 PHE A N 1
ATOM 5752 C CA . PHE A 1 796 ? -11.487 12.598 -32.980 1.00 91.12 796 PHE A CA 1
ATOM 5753 C C . PHE A 1 796 ? -11.992 13.860 -32.284 1.00 91.12 796 PHE A C 1
ATOM 5755 O O . PHE A 1 796 ? -11.732 14.067 -31.100 1.00 91.12 796 PHE A O 1
ATOM 5762 N N . VAL A 1 797 ? -12.701 14.712 -33.018 1.00 91.31 797 VAL A N 1
ATOM 5763 C CA . VAL A 1 797 ? -13.264 15.963 -32.494 1.00 91.31 797 VAL A CA 1
ATOM 5764 C C . VAL A 1 797 ? -14.730 16.032 -32.878 1.00 91.31 797 VAL A C 1
ATOM 5766 O O . VAL A 1 797 ? -15.059 15.995 -34.071 1.00 91.31 797 VAL A O 1
ATOM 5769 N N . SER A 1 798 ? -15.607 16.160 -31.885 1.00 89.75 798 SER A N 1
ATOM 5770 C CA . SER A 1 798 ? -17.046 16.279 -32.095 1.00 89.75 798 SER A CA 1
ATOM 5771 C C . SER A 1 798 ? -17.661 17.500 -31.422 1.00 89.75 798 SER A C 1
ATOM 5773 O O . SER A 1 798 ? -17.191 17.979 -30.395 1.00 89.75 798 SER A O 1
ATOM 5775 N N . VAL A 1 799 ? -18.707 18.040 -32.054 1.00 86.69 799 VAL A N 1
ATOM 5776 C CA . VAL A 1 799 ? -19.411 19.249 -31.600 1.00 86.69 799 VAL A CA 1
ATOM 5777 C C . VAL A 1 799 ? -20.904 18.958 -31.513 1.00 86.69 799 VAL A C 1
ATOM 5779 O O . VAL A 1 799 ? -21.576 18.853 -32.542 1.00 86.69 799 VAL A O 1
ATOM 5782 N N . GLU A 1 800 ? -21.429 18.856 -30.295 1.00 84.06 800 GLU A N 1
ATOM 5783 C CA . GLU A 1 800 ? -22.864 18.713 -30.028 1.00 84.06 800 GLU A CA 1
ATOM 5784 C C . GLU A 1 800 ? -23.501 20.070 -29.683 1.00 84.06 800 GLU A C 1
ATOM 5786 O O . GLU A 1 800 ? -22.826 21.037 -29.326 1.00 84.06 800 GLU A O 1
ATOM 5791 N N . GLY A 1 801 ? -24.824 20.190 -29.829 1.00 78.06 801 GLY A N 1
ATOM 5792 C CA . GLY A 1 801 ? -25.509 21.448 -29.536 1.00 78.06 801 GLY A CA 1
ATOM 5793 C C . GLY A 1 801 ? -26.971 21.528 -29.992 1.00 78.06 801 GLY A C 1
ATOM 5794 O O . GLY A 1 801 ? -27.530 20.585 -30.559 1.00 78.06 801 GLY A O 1
ATOM 5795 N N . PRO A 1 802 ? -27.636 22.676 -29.760 1.00 76.06 802 PRO A N 1
ATOM 5796 C CA . PRO A 1 802 ? -28.989 22.923 -30.239 1.00 76.06 802 PRO A CA 1
ATOM 5797 C C . PRO A 1 802 ? -29.017 22.981 -31.778 1.00 76.06 802 PRO A C 1
ATOM 5799 O O . PRO A 1 802 ? -28.002 23.293 -32.395 1.00 76.06 802 PRO A O 1
ATOM 5802 N N . PRO A 1 803 ? -30.185 22.772 -32.424 1.00 67.12 803 PRO A N 1
ATOM 5803 C CA . PRO A 1 803 ? -30.314 22.695 -33.883 1.00 67.12 803 PRO A CA 1
ATOM 5804 C C . PRO A 1 803 ? -30.232 24.073 -34.572 1.00 67.12 803 PRO A C 1
ATOM 5806 O O . PRO A 1 803 ? -31.191 24.556 -35.184 1.00 67.12 803 PRO A O 1
ATOM 5809 N N . VAL A 1 804 ? -29.069 24.708 -34.452 1.00 66.94 804 VAL A N 1
ATOM 5810 C CA . VAL A 1 804 ? -28.535 25.709 -35.372 1.00 66.94 804 VAL A CA 1
ATOM 5811 C C . VAL A 1 804 ? -27.475 25.034 -36.239 1.00 66.94 804 VAL A C 1
ATOM 5813 O O . VAL A 1 804 ? -26.825 24.085 -35.812 1.00 66.94 804 VAL A O 1
ATOM 5816 N N . ASP A 1 805 ? -27.284 25.529 -37.456 1.00 72.88 805 ASP A N 1
ATOM 5817 C CA . ASP A 1 805 ? -26.251 25.004 -38.343 1.00 72.88 805 ASP A CA 1
ATOM 5818 C C . ASP A 1 805 ? -24.864 25.449 -37.827 1.00 72.88 805 ASP A C 1
ATOM 5820 O O . ASP A 1 805 ? -24.427 26.573 -38.099 1.00 72.88 805 ASP A O 1
ATOM 5824 N N . PHE A 1 806 ? -24.176 24.594 -37.071 1.00 78.38 806 PHE A N 1
ATOM 5825 C CA . PHE A 1 806 ? -22.746 24.749 -36.796 1.00 78.38 806 PHE A CA 1
ATOM 5826 C C . PHE A 1 806 ? -21.913 24.280 -37.993 1.00 78.38 806 PHE A C 1
ATOM 5828 O O . PHE A 1 806 ? -22.311 23.392 -38.753 1.00 78.38 806 PHE A O 1
ATOM 5835 N N . VAL A 1 807 ? -20.739 24.886 -38.149 1.00 81.50 807 VAL A N 1
ATOM 5836 C CA . VAL A 1 807 ? -19.683 24.439 -39.061 1.00 81.50 807 VAL A CA 1
ATOM 5837 C C . VAL A 1 807 ? -18.373 24.507 -38.286 1.00 81.50 807 VAL A C 1
ATOM 5839 O O . VAL A 1 807 ? -18.105 25.514 -37.628 1.00 81.50 807 VAL A O 1
ATOM 5842 N N . TYR A 1 808 ? -17.561 23.459 -38.349 1.00 86.62 808 TYR A N 1
ATOM 5843 C CA . TYR A 1 808 ? -16.303 23.371 -37.608 1.00 86.62 808 TYR A CA 1
ATOM 5844 C C . TYR A 1 808 ? -15.238 22.636 -38.430 1.00 86.62 808 TYR A C 1
ATOM 5846 O O . TYR A 1 808 ? -15.560 21.934 -39.393 1.00 86.62 808 TYR A O 1
ATOM 5854 N N . GLY A 1 809 ? -13.965 22.856 -38.103 1.00 90.44 809 GLY A N 1
ATOM 5855 C CA . GLY A 1 809 ? -12.837 22.291 -38.846 1.00 90.44 809 GLY A CA 1
ATOM 5856 C C . GLY A 1 809 ? -11.503 22.428 -38.120 1.00 90.44 809 GLY A C 1
ATOM 5857 O O . GLY A 1 809 ? -11.329 23.333 -37.301 1.00 90.44 809 GLY A O 1
ATOM 5858 N N . VAL A 1 810 ? -10.576 21.527 -38.447 1.00 92.69 810 VAL A N 1
ATOM 5859 C CA . VAL A 1 810 ? -9.264 21.388 -37.793 1.00 92.69 810 VAL A CA 1
ATOM 5860 C C . VAL A 1 810 ? -8.159 21.913 -38.712 1.00 92.69 810 VAL A C 1
ATOM 5862 O O . VAL A 1 810 ? -8.156 21.625 -39.913 1.00 92.69 810 VAL A O 1
ATOM 5865 N N . TYR A 1 811 ? -7.227 22.688 -38.156 1.00 93.81 811 TYR A N 1
ATOM 5866 C CA . TYR A 1 811 ? -6.182 23.397 -38.896 1.00 93.81 811 TYR A CA 1
ATOM 5867 C C . TYR A 1 811 ? -4.770 23.099 -38.381 1.00 93.81 811 TYR A C 1
ATOM 5869 O O . TYR A 1 811 ? -4.572 23.114 -37.176 1.00 93.81 811 TYR A O 1
ATOM 5877 N N . ASP A 1 812 ? -3.780 22.955 -39.269 1.00 93.44 812 ASP A N 1
ATOM 5878 C CA . ASP A 1 812 ? -2.349 22.798 -38.914 1.00 93.44 812 ASP A CA 1
ATOM 5879 C C . ASP A 1 812 ? -1.567 24.129 -38.793 1.00 93.44 812 ASP A C 1
ATOM 5881 O O . ASP A 1 812 ? -0.350 24.135 -38.609 1.00 93.44 812 ASP A O 1
ATOM 5885 N N . ALA A 1 813 ? -2.249 25.278 -38.907 1.00 90.88 813 ALA A N 1
ATOM 5886 C CA . ALA A 1 813 ? -1.641 26.597 -38.716 1.00 90.88 813 ALA A CA 1
ATOM 5887 C C . ALA A 1 813 ? -2.662 27.694 -38.372 1.00 90.88 813 ALA A C 1
ATOM 5889 O O . ALA A 1 813 ? -3.620 27.912 -39.127 1.00 90.88 813 ALA A O 1
ATOM 5890 N N . CYS A 1 814 ? -2.377 28.465 -37.319 1.00 89.50 814 CYS A N 1
ATOM 5891 C CA . CYS A 1 814 ? -2.921 29.806 -37.096 1.00 89.50 814 CYS A CA 1
ATOM 5892 C C . CYS A 1 814 ? -2.037 30.875 -37.799 1.00 89.50 814 CYS A C 1
ATOM 5894 O O . CYS A 1 814 ? -0.809 30.767 -37.770 1.00 89.50 814 CYS A O 1
ATOM 5896 N N . PRO A 1 815 ? -2.608 31.909 -38.456 1.00 88.75 815 PRO A N 1
ATOM 5897 C CA . PRO A 1 815 ? -4.025 32.087 -38.759 1.00 88.75 815 PRO A CA 1
ATOM 5898 C C . PRO A 1 815 ? -4.541 31.062 -39.787 1.00 88.75 815 PRO A C 1
ATOM 5900 O O . PRO A 1 815 ? -3.856 30.802 -40.781 1.00 88.75 815 PRO A O 1
ATOM 5903 N N . PRO A 1 816 ? -5.768 30.530 -39.619 1.00 82.31 816 PRO A N 1
ATOM 5904 C CA . PRO A 1 816 ? -6.311 29.466 -40.459 1.00 82.31 816 PRO A CA 1
ATOM 5905 C C . PRO A 1 816 ? -6.404 29.880 -41.928 1.00 82.31 816 PRO A C 1
ATOM 5907 O O . PRO A 1 816 ? -6.936 30.937 -42.284 1.00 82.31 816 PRO A O 1
ATOM 5910 N N . THR A 1 817 ? -5.935 29.007 -42.816 1.00 82.88 817 THR A N 1
ATOM 5911 C CA . THR A 1 817 ? -5.949 29.216 -44.265 1.00 82.88 817 THR A CA 1
ATOM 5912 C C . THR A 1 817 ? -6.611 28.042 -44.976 1.00 82.88 817 THR A C 1
ATOM 5914 O O . THR A 1 817 ? -6.798 26.968 -44.420 1.00 82.88 817 THR A O 1
ATOM 5917 N N . ARG A 1 818 ? -6.924 28.201 -46.265 1.00 80.00 818 ARG A N 1
ATOM 5918 C CA . ARG A 1 818 ? -7.384 27.068 -47.081 1.00 80.00 818 ARG A CA 1
ATOM 5919 C C . ARG A 1 818 ? -6.309 25.985 -47.280 1.00 80.00 818 ARG A C 1
ATOM 5921 O O . ARG A 1 818 ? -6.659 24.867 -47.641 1.00 80.00 818 ARG A O 1
ATOM 5928 N N . GLU A 1 819 ? -5.032 26.328 -47.130 1.00 82.94 819 GLU A N 1
ATOM 5929 C CA . GLU A 1 819 ? -3.920 25.391 -47.328 1.00 82.94 819 GLU A CA 1
ATOM 5930 C C . GLU A 1 819 ? -3.563 24.643 -46.033 1.00 82.94 819 GLU A C 1
ATOM 5932 O O . GLU A 1 819 ? -3.033 23.546 -46.142 1.00 82.94 819 GLU A O 1
ATOM 5937 N N . SER A 1 820 ? -3.947 25.182 -44.866 1.00 81.94 820 SER A N 1
ATOM 5938 C CA . SER A 1 820 ? -3.802 24.564 -43.538 1.00 81.94 820 SER A CA 1
ATOM 5939 C C . SER A 1 820 ? -5.056 23.841 -43.026 1.00 81.94 820 SER A C 1
ATOM 5941 O O . SER A 1 820 ? -5.092 23.414 -41.880 1.00 81.94 820 SER A O 1
ATOM 5943 N N . LEU A 1 821 ? -6.119 23.726 -43.834 1.00 86.62 821 LEU A N 1
ATOM 5944 C CA . LEU A 1 821 ? -7.341 23.013 -43.443 1.00 86.62 821 LEU A CA 1
ATOM 5945 C C . LEU A 1 821 ? -7.167 21.501 -43.642 1.00 86.62 821 LEU A C 1
ATOM 5947 O O . LEU A 1 821 ? -7.051 21.055 -44.786 1.00 86.62 821 LEU A O 1
ATOM 5951 N N . ILE A 1 822 ? -7.227 20.736 -42.550 1.00 85.38 822 ILE A N 1
ATOM 5952 C CA . ILE A 1 822 ? -7.093 19.274 -42.554 1.00 85.38 822 ILE A CA 1
ATOM 5953 C C . ILE A 1 822 ? -8.410 18.631 -43.001 1.00 85.38 822 ILE A C 1
ATOM 5955 O O . ILE A 1 822 ? -8.461 17.987 -44.051 1.00 85.38 822 ILE A O 1
ATOM 5959 N N . ASP A 1 823 ? -9.483 18.862 -42.241 1.00 82.75 823 ASP A N 1
ATOM 5960 C CA . ASP A 1 823 ? -10.845 18.431 -42.571 1.00 82.75 823 ASP A CA 1
ATOM 5961 C C . ASP A 1 823 ? -11.894 19.356 -41.922 1.00 82.75 823 ASP A C 1
ATOM 5963 O O . ASP A 1 823 ? -11.579 20.124 -41.004 1.00 82.75 823 ASP A O 1
ATOM 5967 N N . CYS A 1 824 ? -13.133 19.334 -42.422 1.00 84.81 824 CYS A N 1
ATOM 5968 C CA . CYS A 1 824 ? -14.241 20.120 -41.872 1.00 84.81 824 CYS A CA 1
ATOM 5969 C C . CYS A 1 824 ? -15.623 19.527 -42.180 1.00 84.81 824 CYS A C 1
ATOM 5971 O O . CYS A 1 824 ? -15.817 18.887 -43.216 1.00 84.81 824 CYS A O 1
ATOM 5973 N N . ASN A 1 825 ? -16.599 19.787 -41.306 1.00 79.19 825 ASN A N 1
ATOM 5974 C CA . ASN A 1 825 ? -17.912 19.138 -41.350 1.00 79.19 825 ASN A CA 1
ATOM 5975 C C . ASN A 1 825 ? -19.088 20.138 -41.326 1.00 79.19 825 ASN A C 1
ATOM 5977 O O . ASN A 1 825 ? -18.975 21.250 -40.805 1.00 79.19 825 ASN A O 1
ATOM 5981 N N . GLU A 1 826 ? -20.226 19.743 -41.911 1.00 73.94 826 GLU A N 1
ATOM 5982 C CA . GLU A 1 826 ? -21.455 20.545 -42.018 1.00 73.94 826 GLU A CA 1
ATOM 5983 C C . GLU A 1 826 ? -22.708 19.710 -41.658 1.00 73.94 826 GLU A C 1
ATOM 5985 O O . GLU A 1 826 ? -23.100 18.801 -42.392 1.00 73.94 826 GLU A O 1
ATOM 5990 N N . ILE A 1 827 ? -23.415 20.135 -40.601 1.00 60.53 827 ILE A N 1
ATOM 5991 C CA . ILE A 1 827 ? -24.872 19.988 -40.365 1.00 60.53 827 ILE A CA 1
ATOM 5992 C C . ILE A 1 827 ? -25.451 18.580 -40.074 1.00 60.53 827 ILE A C 1
ATOM 5994 O O . ILE A 1 827 ? -26.366 18.501 -39.258 1.00 60.53 827 ILE A O 1
ATOM 5998 N N . ASP A 1 828 ? -24.985 17.493 -40.697 1.00 57.09 828 ASP A N 1
ATOM 5999 C CA . ASP A 1 828 ? -25.604 16.146 -40.574 1.00 57.09 828 ASP A CA 1
ATOM 6000 C C . ASP A 1 828 ? -24.666 15.059 -39.981 1.00 57.09 828 ASP A C 1
ATOM 6002 O O . ASP A 1 828 ? -25.073 13.904 -39.837 1.00 57.09 828 ASP A O 1
ATOM 6006 N N . HIS A 1 829 ? -23.418 15.399 -39.642 1.00 54.31 829 HIS A N 1
ATOM 6007 C CA . HIS A 1 829 ? -22.446 14.519 -38.978 1.00 54.31 829 HIS A CA 1
ATOM 6008 C C . HIS A 1 829 ? -21.689 15.313 -37.902 1.00 54.31 829 HIS A C 1
ATOM 6010 O O . HIS A 1 829 ? -21.276 16.440 -38.164 1.00 54.31 829 HIS A O 1
ATOM 6016 N N . PHE A 1 830 ? -21.511 14.726 -36.714 1.00 68.31 830 PHE A N 1
ATOM 6017 C CA . PHE A 1 830 ? -20.989 15.426 -35.530 1.00 68.31 830 PHE A CA 1
ATOM 6018 C C . PHE A 1 830 ? -19.492 15.242 -35.276 1.00 68.31 830 PHE A C 1
ATOM 6020 O O . PHE A 1 830 ? -18.986 15.828 -34.334 1.00 68.31 830 PHE A O 1
ATOM 6027 N N . GLU A 1 831 ? -18.771 14.473 -36.095 1.00 84.94 831 GLU A N 1
ATOM 6028 C CA . GLU A 1 831 ? -17.394 14.024 -35.838 1.00 84.94 831 GLU A CA 1
ATOM 6029 C C . GLU A 1 831 ? -16.435 14.417 -36.983 1.00 84.94 831 GLU A C 1
ATOM 6031 O O . GLU A 1 831 ? -16.810 14.375 -38.159 1.00 84.94 831 GLU A O 1
ATOM 6036 N N . ILE A 1 832 ? -15.201 14.801 -36.644 1.00 88.44 832 ILE A N 1
ATOM 6037 C CA . ILE A 1 832 ? -14.037 14.888 -37.543 1.00 88.44 832 ILE A CA 1
ATOM 6038 C C . ILE A 1 832 ? -12.973 13.922 -37.019 1.00 88.44 832 ILE A C 1
ATOM 6040 O O . ILE A 1 832 ? -12.724 13.890 -35.818 1.00 88.44 832 ILE A O 1
ATOM 6044 N N . ILE A 1 833 ? -12.322 13.179 -37.919 1.00 87.94 833 ILE A N 1
ATOM 6045 C CA . ILE A 1 833 ? -11.251 12.230 -37.585 1.00 87.94 833 ILE A CA 1
ATOM 6046 C C . ILE A 1 833 ? -9.992 12.616 -38.362 1.00 87.94 833 ILE A C 1
ATOM 6048 O O . ILE A 1 833 ? -10.018 12.665 -39.594 1.00 87.94 833 ILE A O 1
ATOM 6052 N N . PHE A 1 834 ? -8.884 12.856 -37.664 1.00 91.56 834 PHE A N 1
ATOM 6053 C CA . PHE A 1 834 ? -7.589 13.178 -38.266 1.00 91.56 834 PHE A CA 1
ATOM 6054 C C . PHE A 1 834 ? -6.452 12.358 -37.644 1.00 91.56 834 PHE A C 1
ATOM 6056 O O . PHE A 1 834 ? -6.613 11.731 -36.601 1.00 91.56 834 PHE A O 1
ATOM 6063 N N . HIS A 1 835 ? -5.302 12.324 -38.318 1.00 92.06 835 HIS A N 1
ATOM 6064 C CA . HIS A 1 835 ? -4.072 11.797 -37.733 1.00 92.06 835 HIS A CA 1
ATOM 6065 C C . HIS A 1 835 ? -3.324 12.961 -37.090 1.00 92.06 835 HIS A C 1
ATOM 6067 O O . HIS A 1 835 ? -3.006 13.931 -37.780 1.00 92.06 835 HIS A O 1
ATOM 6073 N N . ALA A 1 836 ? -3.079 12.864 -35.791 1.00 92.00 8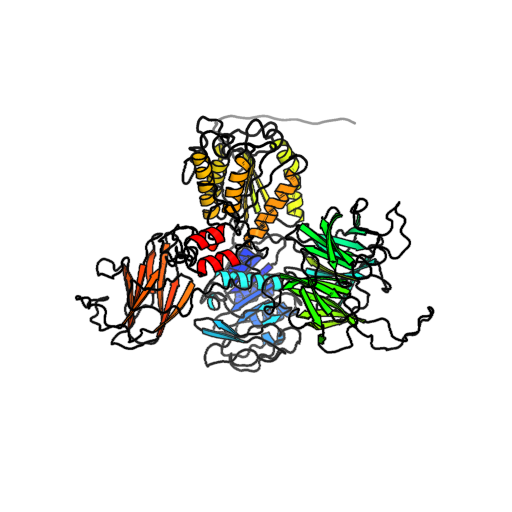36 ALA A N 1
ATOM 6074 C CA . ALA A 1 836 ? -2.310 13.821 -35.021 1.00 92.00 836 ALA A CA 1
ATOM 6075 C C . ALA A 1 836 ? -0.836 13.366 -35.008 1.00 92.00 836 ALA A C 1
ATOM 6077 O O . ALA A 1 836 ? -0.559 12.186 -34.792 1.00 92.00 836 ALA A O 1
ATOM 6078 N N . GLU A 1 837 ? 0.095 14.268 -35.319 1.00 92.62 837 GLU A N 1
ATOM 6079 C CA . GLU A 1 837 ? 1.548 14.021 -35.359 1.00 92.62 837 GLU A CA 1
ATOM 6080 C C . GLU A 1 837 ? 2.211 14.697 -34.143 1.00 92.62 837 GLU A C 1
ATOM 6082 O O . GLU A 1 837 ? 1.939 15.876 -33.889 1.00 92.62 837 GLU A O 1
ATOM 6087 N N . LYS A 1 838 ? 3.064 13.976 -33.393 1.00 87.50 838 LYS A N 1
ATOM 6088 C CA . LYS A 1 838 ? 3.656 14.422 -32.112 1.00 87.50 838 LYS A CA 1
ATOM 6089 C C . LYS A 1 838 ? 4.203 15.851 -32.198 1.00 87.50 838 LYS A C 1
ATOM 6091 O O . LYS A 1 838 ? 4.992 16.171 -33.086 1.00 87.50 838 LYS A O 1
ATOM 6096 N N . GLY A 1 839 ? 3.808 16.705 -31.253 1.00 82.62 839 GLY A N 1
ATOM 6097 C CA . GLY A 1 839 ? 4.274 18.095 -31.175 1.00 82.62 839 GLY A CA 1
ATOM 6098 C C . GLY A 1 839 ? 3.719 19.040 -32.254 1.00 82.62 839 GLY A C 1
ATOM 6099 O O . GLY A 1 839 ? 4.144 20.191 -32.327 1.00 82.62 839 GLY A O 1
ATOM 6100 N N . THR A 1 840 ? 2.775 18.600 -33.094 1.00 93.31 840 THR A N 1
ATOM 6101 C CA . THR A 1 840 ? 2.090 19.475 -34.061 1.00 93.31 840 THR A CA 1
ATOM 6102 C C . THR A 1 840 ? 0.851 20.093 -33.426 1.00 93.31 840 THR A C 1
ATOM 6104 O O . THR A 1 840 ? -0.089 19.379 -33.090 1.00 93.31 840 THR A O 1
ATOM 6107 N N . THR A 1 841 ? 0.815 21.417 -33.276 1.00 93.75 841 THR A N 1
ATOM 6108 C CA . THR A 1 841 ? -0.384 22.113 -32.787 1.00 93.75 841 THR A CA 1
ATOM 6109 C C . THR A 1 841 ? -1.468 22.170 -33.861 1.00 93.75 841 THR A C 1
ATOM 6111 O O . THR A 1 841 ? -1.224 22.542 -35.011 1.00 93.75 841 THR A O 1
ATOM 6114 N N . TYR A 1 842 ? -2.688 21.836 -33.456 1.00 95.12 842 TYR A N 1
ATOM 6115 C CA . TYR A 1 842 ? -3.897 21.831 -34.259 1.00 95.12 842 TYR A CA 1
ATOM 6116 C C . TYR A 1 842 ? -4.903 22.834 -33.700 1.00 95.12 842 TYR A C 1
ATOM 6118 O O . TYR A 1 842 ? -5.287 22.747 -32.538 1.00 95.12 842 TYR A O 1
ATOM 6126 N N . TRP A 1 843 ? -5.386 23.753 -34.535 1.00 94.88 843 TRP A N 1
ATOM 6127 C CA . TRP A 1 843 ? -6.415 24.722 -34.155 1.00 94.88 843 TRP A CA 1
ATOM 6128 C C . TRP A 1 843 ? -7.797 24.226 -34.571 1.00 94.88 843 TRP A C 1
ATOM 6130 O O . TRP A 1 843 ? -8.088 24.059 -35.760 1.00 94.88 843 TRP A O 1
ATOM 6140 N N . ILE A 1 844 ? -8.663 24.017 -33.586 1.00 94.12 844 ILE A N 1
ATOM 6141 C CA . ILE A 1 844 ? -10.043 23.569 -33.754 1.00 94.12 844 ILE A CA 1
ATOM 6142 C C . ILE A 1 844 ? -10.931 24.811 -33.759 1.00 94.12 844 ILE A C 1
ATOM 6144 O O . ILE A 1 844 ? -11.056 25.514 -32.759 1.00 94.12 844 ILE A O 1
ATOM 6148 N N . ARG A 1 845 ? -11.536 25.111 -34.911 1.00 90.94 845 ARG A N 1
ATOM 6149 C CA . ARG A 1 845 ? -12.424 26.267 -35.089 1.00 90.94 845 ARG A CA 1
ATOM 6150 C C . ARG A 1 845 ? -13.877 25.825 -35.096 1.00 90.94 845 ARG A C 1
ATOM 6152 O O . ARG A 1 845 ? -14.242 25.009 -35.942 1.00 90.94 845 ARG A O 1
ATOM 6159 N N . VAL A 1 846 ? -14.715 26.458 -34.278 1.00 89.12 846 VAL A N 1
ATOM 6160 C CA . VAL A 1 846 ? -16.176 26.276 -34.276 1.00 89.12 846 VAL A CA 1
ATOM 6161 C C . VAL A 1 846 ? -16.864 27.586 -34.669 1.00 89.12 846 VAL A C 1
ATOM 6163 O O . VAL A 1 846 ? -16.480 28.665 -34.217 1.00 89.12 846 VAL A O 1
ATOM 6166 N N . ALA A 1 847 ? -17.869 27.513 -35.547 1.00 85.12 847 ALA A N 1
ATOM 6167 C CA . ALA A 1 847 ? -18.540 28.686 -36.103 1.00 85.12 847 ALA A CA 1
ATOM 6168 C C . ALA A 1 847 ? -20.063 28.498 -36.233 1.00 85.12 847 ALA A C 1
ATOM 6170 O O . ALA A 1 847 ? -20.540 27.560 -36.878 1.00 85.12 847 ALA A O 1
ATOM 6171 N N . ALA A 1 848 ? -20.846 29.430 -35.676 1.00 80.81 848 ALA A N 1
ATOM 6172 C CA . ALA A 1 848 ? -22.313 29.385 -35.705 1.00 80.81 848 ALA A CA 1
ATOM 6173 C C . ALA A 1 848 ? -22.916 30.188 -36.876 1.00 80.81 848 ALA A C 1
ATOM 6175 O O . ALA A 1 848 ? -22.595 31.364 -37.101 1.00 80.81 848 ALA A O 1
ATOM 6176 N N . GLN A 1 849 ? -23.845 29.583 -37.627 1.00 73.25 849 GLN A N 1
ATOM 6177 C CA . GLN A 1 849 ? -24.449 30.217 -38.803 1.00 73.25 849 GLN A CA 1
ATOM 6178 C C . GLN A 1 849 ? -25.419 31.371 -38.450 1.00 73.25 849 GLN A C 1
ATOM 6180 O O . GLN A 1 849 ? -26.253 31.293 -37.545 1.00 73.25 849 GLN A O 1
ATOM 6185 N N . PHE A 1 850 ? -25.365 32.439 -39.257 1.00 70.31 850 PHE A N 1
ATOM 6186 C CA . PHE A 1 850 ? -26.246 33.622 -39.213 1.00 70.31 850 PHE A CA 1
ATOM 6187 C C . PHE A 1 850 ? -26.127 34.538 -37.978 1.00 70.31 850 PHE A C 1
ATOM 6189 O O . PHE A 1 850 ? -27.090 35.246 -37.669 1.00 70.31 850 PHE A O 1
ATOM 6196 N N . PHE A 1 851 ? -24.958 34.614 -37.332 1.00 67.69 851 PHE A N 1
ATOM 6197 C CA . PHE A 1 851 ? -24.727 35.472 -36.152 1.00 67.69 851 PHE A CA 1
ATOM 6198 C C . PHE A 1 851 ? -25.669 35.161 -34.971 1.00 67.69 851 PHE A C 1
ATOM 6200 O O . PHE A 1 851 ? -26.134 36.071 -34.281 1.00 67.69 851 PHE A O 1
ATOM 6207 N N . GLN A 1 852 ? -26.010 33.887 -34.776 1.00 73.00 852 GLN A N 1
ATOM 6208 C CA . GLN A 1 852 ? -26.731 33.442 -33.587 1.00 73.00 852 GLN A CA 1
ATOM 6209 C C . GLN A 1 852 ? -25.717 32.990 -32.542 1.00 73.00 852 GLN A C 1
ATOM 6211 O O . GLN A 1 852 ? -24.902 32.122 -32.829 1.00 73.00 852 GLN A O 1
ATOM 6216 N N . GLU A 1 853 ? -25.795 33.563 -31.343 1.00 78.81 853 GLU A N 1
ATOM 6217 C CA . GLU A 1 853 ? -25.161 32.981 -30.161 1.00 78.81 853 GLU A CA 1
ATOM 6218 C C . GLU A 1 853 ? -25.865 31.655 -29.872 1.00 78.81 853 GLU A C 1
ATOM 6220 O O . GLU A 1 853 ? -27.090 31.623 -29.701 1.00 78.81 853 GLU A O 1
ATOM 6225 N N . ALA A 1 854 ? -25.104 30.568 -29.850 1.00 79.75 854 ALA A N 1
ATOM 6226 C CA . ALA A 1 854 ? -25.587 29.255 -29.462 1.00 79.75 854 ALA A CA 1
ATOM 6227 C C . ALA A 1 854 ? -24.555 28.589 -28.542 1.00 79.75 854 ALA A C 1
ATOM 6229 O O . ALA A 1 854 ? -23.356 28.740 -28.797 1.00 79.75 854 ALA A O 1
ATOM 6230 N N . PRO A 1 855 ? -24.998 27.887 -27.483 1.00 84.50 855 PRO A N 1
ATOM 6231 C CA . PRO A 1 855 ? -24.127 26.985 -26.752 1.00 84.50 855 PRO A CA 1
ATOM 6232 C C . PRO A 1 855 ? -23.748 25.794 -27.629 1.00 84.50 855 PRO A C 1
ATOM 6234 O O . PRO A 1 855 ? -24.557 25.379 -28.460 1.00 84.50 855 PRO A O 1
ATOM 6237 N N . PHE A 1 856 ? -22.560 25.246 -27.423 1.00 87.19 856 PHE A N 1
ATOM 6238 C CA . PHE A 1 856 ? -22.156 23.951 -27.958 1.00 87.19 856 PHE A CA 1
ATOM 6239 C C . PHE A 1 856 ? -21.256 23.231 -26.955 1.00 87.19 856 PHE A C 1
ATOM 6241 O O . PHE A 1 856 ? -20.647 23.860 -26.089 1.00 87.19 856 PHE A O 1
ATOM 6248 N N . GLU A 1 857 ? -21.201 21.916 -27.102 1.00 88.81 857 GLU A N 1
ATOM 6249 C CA . GLU A 1 857 ? -20.356 21.012 -26.331 1.00 88.81 857 GLU A CA 1
ATOM 6250 C C . GLU A 1 857 ? -19.266 20.520 -27.284 1.00 88.81 857 GLU A C 1
ATOM 6252 O O . GLU A 1 857 ? -19.584 19.956 -28.335 1.00 88.81 857 GLU A O 1
ATOM 6257 N N . LEU A 1 858 ? -17.999 20.779 -26.971 1.00 89.69 858 LEU A N 1
ATOM 6258 C CA . LEU A 1 858 ? -16.863 20.262 -27.730 1.00 89.69 858 LEU A CA 1
ATOM 6259 C C . LEU A 1 858 ? -16.282 19.063 -26.985 1.00 89.69 858 LEU A C 1
ATOM 6261 O O . LEU A 1 858 ? -15.832 19.193 -25.851 1.00 89.69 858 LEU A O 1
ATOM 6265 N N . HIS A 1 859 ? -16.284 17.913 -27.647 1.00 87.94 859 HIS A N 1
ATOM 6266 C CA . HIS A 1 859 ? -15.765 16.650 -27.134 1.00 87.94 859 HIS A CA 1
ATOM 6267 C C . HIS A 1 859 ? -14.531 16.256 -27.949 1.00 87.94 859 HIS A C 1
ATOM 6269 O O . HIS A 1 859 ? -14.520 16.401 -29.178 1.00 87.94 859 HIS A O 1
ATOM 6275 N N . MET A 1 860 ? -13.498 15.739 -27.284 1.00 87.44 860 MET A N 1
ATOM 6276 C CA . MET A 1 860 ? -12.272 15.288 -27.942 1.00 87.44 860 MET A CA 1
ATOM 6277 C C . MET A 1 860 ? -11.823 13.916 -27.430 1.00 87.44 860 MET A C 1
ATOM 6279 O O . MET A 1 860 ? -11.939 13.609 -26.249 1.00 87.44 860 MET A O 1
ATOM 6283 N N . VAL A 1 861 ? -11.292 13.085 -28.328 1.00 87.12 861 VAL A N 1
ATOM 6284 C CA . VAL A 1 861 ? -10.643 11.798 -28.023 1.00 87.12 861 VAL A CA 1
ATOM 6285 C C . VAL A 1 861 ? -9.427 11.662 -28.938 1.00 87.12 861 VAL A C 1
ATOM 6287 O O . VAL A 1 861 ? -9.491 12.058 -30.098 1.00 87.12 861 VAL A O 1
ATOM 6290 N N . GLY A 1 862 ? -8.316 11.109 -28.470 1.00 87.00 862 GLY A N 1
ATOM 6291 C CA . GLY A 1 862 ? -7.102 10.949 -29.273 1.00 87.00 862 GLY A CA 1
ATOM 6292 C C . GLY A 1 862 ? -5.874 10.759 -28.392 1.00 87.00 862 GLY A C 1
ATOM 6293 O O . GLY A 1 862 ? -6.048 10.460 -27.214 1.00 87.00 862 GLY A O 1
ATOM 6294 N N . PRO A 1 863 ? -4.660 10.943 -28.940 1.00 86.31 863 PRO A N 1
ATOM 6295 C CA . PRO A 1 863 ? -3.449 11.041 -28.138 1.00 86.31 863 PRO A CA 1
ATOM 6296 C C . PRO A 1 863 ? -3.566 12.074 -27.023 1.00 86.31 863 PRO A C 1
ATOM 6298 O O . PRO A 1 863 ? -4.162 13.139 -27.225 1.00 86.31 863 PRO A O 1
ATOM 6301 N N . ASP A 1 864 ? -2.935 11.779 -25.896 1.00 77.69 864 ASP A N 1
ATOM 6302 C CA . ASP A 1 864 ? -2.795 12.693 -24.761 1.00 77.69 864 ASP A CA 1
ATOM 6303 C C . ASP A 1 864 ? -2.133 14.005 -25.216 1.00 77.69 864 ASP A C 1
ATOM 6305 O O . ASP A 1 864 ? -1.417 14.018 -26.231 1.00 77.69 864 ASP A O 1
ATOM 6309 N N . PRO A 1 865 ? -2.380 15.140 -24.546 1.00 77.00 865 PRO A N 1
ATOM 6310 C CA . PRO A 1 865 ? -1.806 16.399 -24.976 1.00 77.00 865 PRO A CA 1
ATOM 6311 C C . PRO A 1 865 ? -0.299 16.411 -24.671 1.00 77.00 865 PRO A C 1
ATOM 6313 O O . PRO A 1 865 ? 0.132 16.033 -23.591 1.00 77.00 865 PRO A O 1
ATOM 6316 N N . ALA A 1 866 ? 0.520 16.889 -25.611 1.00 63.47 866 ALA A N 1
ATOM 6317 C CA . ALA A 1 866 ? 1.933 17.212 -25.366 1.00 63.47 866 ALA A CA 1
ATOM 6318 C C . ALA A 1 866 ? 2.101 18.366 -24.371 1.00 63.47 866 ALA A C 1
ATOM 6320 O O . ALA A 1 866 ? 3.205 18.613 -23.910 1.00 63.47 866 ALA A O 1
ATOM 6321 N N . PHE A 1 867 ? 1.015 19.091 -24.114 1.00 55.50 867 PHE A N 1
ATOM 6322 C CA . PHE A 1 867 ? 0.909 20.062 -23.048 1.00 55.50 867 PHE A CA 1
ATOM 6323 C C . PHE A 1 867 ? 0.190 19.383 -21.881 1.00 55.50 867 PHE A C 1
ATOM 6325 O O . PHE A 1 867 ? -1.042 19.402 -21.817 1.00 55.50 867 PHE A O 1
ATOM 6332 N N . ASN A 1 868 ? 0.964 18.772 -20.982 1.00 47.59 868 ASN A N 1
ATOM 6333 C CA . ASN A 1 868 ? 0.542 18.749 -19.586 1.00 47.59 868 ASN A CA 1
ATOM 6334 C C . ASN A 1 868 ? 0.474 20.230 -19.150 1.00 47.59 868 ASN A C 1
ATOM 6336 O O . ASN A 1 868 ? 1.374 20.978 -19.536 1.00 47.59 868 ASN A O 1
ATOM 6340 N N . PRO A 1 869 ? -0.576 20.720 -18.462 1.00 43.16 869 PRO A N 1
ATOM 6341 C CA . PRO A 1 869 ? -0.727 22.156 -18.191 1.00 43.16 869 PRO A CA 1
ATOM 6342 C C . PRO A 1 869 ? 0.368 22.785 -17.314 1.00 43.16 869 PRO A C 1
ATOM 6344 O O . PRO A 1 869 ? 0.377 24.005 -17.158 1.00 43.16 869 PRO A O 1
ATOM 6347 N N . VAL A 1 870 ? 1.283 21.968 -16.797 1.00 59.28 870 VAL A N 1
ATOM 6348 C CA . VAL A 1 870 ? 2.561 22.335 -16.190 1.00 59.28 870 VAL A CA 1
ATOM 6349 C C . VAL A 1 870 ? 3.692 21.793 -17.093 1.00 59.28 870 VAL A C 1
ATOM 6351 O O . VAL A 1 870 ? 4.089 20.641 -16.998 1.00 59.28 870 VAL A O 1
ATOM 6354 N N . ASP A 1 871 ? 4.121 22.620 -18.050 1.00 55.00 871 ASP A N 1
ATOM 6355 C CA . ASP A 1 871 ? 5.442 22.670 -18.728 1.00 55.00 871 ASP A CA 1
ATOM 6356 C C . ASP A 1 871 ? 5.597 24.144 -19.154 1.00 55.00 871 ASP A C 1
ATOM 6358 O O . ASP A 1 871 ? 5.538 24.524 -20.329 1.00 55.00 871 ASP A O 1
ATOM 6362 N N . CYS A 1 872 ? 5.599 25.021 -18.149 1.00 55.41 872 CYS A N 1
ATOM 6363 C CA . CYS A 1 872 ? 5.502 26.472 -18.274 1.00 55.41 872 CYS A CA 1
ATOM 6364 C C . CYS A 1 872 ? 6.803 27.061 -18.818 1.00 55.41 872 CYS A C 1
ATOM 6366 O O . CYS A 1 872 ? 6.780 28.074 -19.522 1.00 55.41 872 CYS A O 1
ATOM 6368 N N . ASN A 1 873 ? 7.932 26.399 -18.545 1.00 58.69 873 ASN A N 1
ATOM 6369 C CA . ASN A 1 873 ? 9.225 26.750 -19.121 1.00 58.69 873 ASN A CA 1
ATOM 6370 C C . ASN A 1 873 ? 9.435 26.169 -20.543 1.00 58.69 873 ASN A C 1
ATOM 6372 O O . ASN A 1 873 ? 10.259 26.687 -21.306 1.00 58.69 873 ASN A O 1
ATOM 6376 N N . GLY A 1 874 ? 8.619 25.192 -20.955 1.00 50.88 874 GLY A N 1
ATOM 6377 C CA . GLY A 1 874 ? 8.478 24.728 -22.337 1.00 50.88 874 GLY A CA 1
ATOM 6378 C C . GLY A 1 874 ? 9.617 23.830 -22.818 1.00 50.88 874 GLY A C 1
ATOM 6379 O O . GLY A 1 874 ? 10.003 23.912 -23.995 1.00 50.88 874 GLY A O 1
ATOM 6380 N N . ASN A 1 875 ? 10.199 23.024 -21.926 1.00 58.22 875 ASN A N 1
ATOM 6381 C CA . ASN A 1 875 ? 11.359 22.188 -22.234 1.00 58.22 875 ASN A CA 1
ATOM 6382 C C . ASN A 1 875 ? 10.995 20.755 -22.674 1.00 58.22 875 ASN A C 1
ATOM 6384 O O . ASN A 1 875 ? 11.790 20.123 -23.383 1.00 58.22 875 ASN A O 1
ATOM 6388 N N . GLY A 1 876 ? 9.776 20.292 -22.372 1.00 46.44 876 GLY A N 1
ATOM 6389 C CA . GLY A 1 876 ? 9.270 18.962 -22.716 1.00 46.44 876 GLY A CA 1
ATOM 6390 C C . GLY A 1 876 ? 9.285 17.934 -21.578 1.00 46.44 876 GLY A C 1
ATOM 6391 O O . GLY A 1 876 ? 8.982 16.766 -21.843 1.00 46.44 876 GLY A O 1
ATOM 6392 N N . ILE A 1 877 ? 9.623 18.350 -20.357 1.00 51.91 877 ILE A N 1
ATOM 6393 C CA . ILE A 1 877 ? 9.390 17.643 -19.091 1.00 51.91 877 ILE A CA 1
ATOM 6394 C C . ILE A 1 877 ? 8.246 18.377 -18.363 1.00 51.91 877 ILE A C 1
ATOM 6396 O O . ILE A 1 877 ? 8.201 19.604 -18.431 1.00 51.91 877 ILE A O 1
ATOM 6400 N N . PRO A 1 878 ? 7.304 17.683 -17.698 1.00 58.97 878 PRO A N 1
ATOM 6401 C CA . PRO A 1 878 ? 6.271 18.364 -16.924 1.00 58.97 878 PRO A CA 1
ATOM 6402 C C . PRO A 1 878 ? 6.839 19.085 -15.694 1.00 58.97 878 PRO A C 1
ATOM 6404 O O . PRO A 1 878 ? 7.657 18.500 -14.988 1.00 58.97 878 PRO A O 1
ATOM 6407 N N . ASP A 1 879 ? 6.391 20.309 -15.393 1.00 56.81 879 ASP A N 1
ATOM 6408 C CA . ASP A 1 879 ? 6.933 21.097 -14.275 1.00 56.81 879 ASP A CA 1
ATOM 6409 C C . ASP A 1 879 ? 6.674 20.436 -12.909 1.00 56.81 879 ASP A C 1
ATOM 6411 O O . ASP A 1 879 ? 7.445 20.651 -11.980 1.00 56.81 879 ASP A O 1
ATOM 6415 N N . GLU A 1 880 ? 5.612 19.632 -12.745 1.00 55.41 880 GLU A N 1
ATOM 6416 C CA . GLU A 1 880 ? 5.402 18.865 -11.506 1.00 55.41 880 GLU A CA 1
ATOM 6417 C C . GLU A 1 880 ? 6.385 17.690 -11.361 1.00 55.41 880 GLU A C 1
ATOM 6419 O O . GLU A 1 880 ? 6.564 17.158 -10.266 1.00 55.41 880 GLU A O 1
ATOM 6424 N N . CYS A 1 881 ? 7.060 17.325 -12.453 1.00 56.84 881 CYS A N 1
ATOM 6425 C CA . CYS A 1 881 ? 8.223 16.447 -12.475 1.00 56.84 881 CYS A CA 1
ATOM 6426 C C . CYS A 1 881 ? 9.553 17.231 -12.464 1.00 56.84 881 CYS A C 1
ATOM 6428 O O . CYS A 1 881 ? 10.609 16.603 -12.460 1.00 56.84 881 CYS A O 1
ATOM 6430 N N . GLU A 1 882 ? 9.542 18.570 -12.440 1.00 64.81 882 GLU A N 1
ATOM 6431 C CA . GLU A 1 882 ? 10.745 19.408 -12.377 1.00 64.81 882 GLU A CA 1
ATOM 6432 C C . GLU A 1 882 ? 10.901 20.108 -11.023 1.00 64.81 882 GLU A C 1
ATOM 6434 O O . GLU A 1 882 ? 9.946 20.502 -10.358 1.00 64.81 882 GLU A O 1
ATOM 6439 N N . CYS A 1 883 ? 12.147 20.351 -10.617 1.00 75.38 883 CYS A N 1
ATOM 6440 C CA . CYS A 1 883 ? 12.432 21.094 -9.393 1.00 75.38 883 CYS A CA 1
ATOM 6441 C C . CYS A 1 883 ? 12.558 22.604 -9.665 1.00 75.38 883 CYS A C 1
ATOM 6443 O O . CYS A 1 883 ? 13.595 23.199 -9.378 1.00 75.38 883 CYS A O 1
ATOM 6445 N N . LEU A 1 884 ? 11.519 23.239 -10.230 1.00 77.69 884 LEU A N 1
ATOM 6446 C CA . LEU A 1 884 ? 11.575 24.642 -10.691 1.00 77.69 884 LEU A CA 1
ATOM 6447 C C . LEU A 1 884 ? 12.069 25.646 -9.628 1.00 77.69 884 LEU A C 1
ATOM 6449 O O . LEU A 1 884 ? 12.641 26.685 -9.956 1.00 77.69 884 LEU A O 1
ATOM 6453 N N . ALA A 1 885 ? 11.852 25.352 -8.345 1.00 88.56 885 ALA A N 1
ATOM 6454 C CA . ALA A 1 885 ? 12.280 26.191 -7.232 1.00 88.56 885 ALA A CA 1
ATOM 6455 C C . ALA A 1 885 ? 13.743 25.972 -6.771 1.00 88.56 885 ALA A C 1
ATOM 6457 O O . ALA A 1 885 ? 14.232 26.746 -5.939 1.00 88.56 885 ALA A O 1
ATOM 6458 N N . ASP A 1 886 ? 14.467 24.977 -7.300 1.00 89.94 886 ASP A N 1
ATOM 6459 C CA . ASP A 1 886 ? 15.919 24.794 -7.120 1.00 89.94 886 ASP A CA 1
ATOM 6460 C C . ASP A 1 886 ? 16.700 25.637 -8.143 1.00 89.94 886 ASP A C 1
ATOM 6462 O O . ASP A 1 886 ? 17.309 25.166 -9.104 1.00 89.94 886 ASP A O 1
ATOM 6466 N N . VAL A 1 887 ? 16.649 26.951 -7.927 1.00 91.50 887 VAL A N 1
ATOM 6467 C CA . VAL A 1 887 ? 17.104 27.984 -8.871 1.00 91.50 887 VAL A CA 1
ATOM 6468 C C . VAL A 1 887 ? 18.629 28.001 -9.106 1.00 91.50 887 VAL A C 1
ATOM 6470 O O . VAL A 1 887 ? 19.090 28.688 -10.023 1.00 91.50 887 VAL A O 1
ATOM 6473 N N . ASP A 1 888 ? 19.446 27.264 -8.335 1.00 89.00 888 ASP A N 1
ATOM 6474 C CA . ASP A 1 888 ? 20.837 26.976 -8.739 1.00 89.00 888 ASP A CA 1
ATOM 6475 C C . ASP A 1 888 ? 21.269 25.502 -8.821 1.00 89.00 888 ASP A C 1
ATOM 6477 O O . ASP A 1 888 ? 22.465 25.244 -9.002 1.00 89.00 888 ASP A O 1
ATOM 6481 N N . GLY A 1 889 ? 20.305 24.575 -8.843 1.00 87.06 889 GLY A N 1
ATOM 6482 C CA . GLY A 1 889 ? 20.508 23.173 -9.209 1.00 87.06 889 GLY A CA 1
ATOM 6483 C C . GLY A 1 889 ? 21.428 22.424 -8.247 1.00 87.06 889 GLY A C 1
ATOM 6484 O O . GLY A 1 889 ? 22.367 21.760 -8.696 1.00 87.06 889 GLY A O 1
ATOM 6485 N N . ASP A 1 890 ? 21.233 22.585 -6.930 1.00 80.38 890 ASP A N 1
ATOM 6486 C CA . ASP A 1 890 ? 22.007 21.851 -5.909 1.00 80.38 890 ASP A CA 1
ATOM 6487 C C . ASP A 1 890 ? 21.277 20.664 -5.249 1.00 80.38 890 ASP A C 1
ATOM 6489 O O . ASP A 1 890 ? 21.870 19.957 -4.427 1.00 80.38 890 ASP A O 1
ATOM 6493 N N . GLY A 1 891 ? 20.060 20.368 -5.723 1.00 81.62 891 GLY A N 1
ATOM 6494 C CA . GLY A 1 891 ? 19.189 19.248 -5.350 1.00 81.62 891 GLY A CA 1
ATOM 6495 C C . GLY A 1 891 ? 18.162 19.592 -4.266 1.00 81.62 891 GLY A C 1
ATOM 6496 O O . GLY A 1 891 ? 17.442 18.709 -3.792 1.00 81.62 891 GLY A O 1
ATOM 6497 N N . PHE A 1 892 ? 18.115 20.852 -3.820 1.00 81.56 892 PHE A N 1
ATOM 6498 C CA . PHE A 1 892 ? 17.372 21.266 -2.631 1.00 81.56 892 PHE A CA 1
ATOM 6499 C C . PHE A 1 892 ? 16.784 22.667 -2.776 1.00 81.56 892 PHE A C 1
ATOM 6501 O O . PHE A 1 892 ? 17.485 23.629 -3.071 1.00 81.56 892 PHE A O 1
ATOM 6508 N N . ILE A 1 893 ? 15.510 22.827 -2.421 1.00 89.12 893 ILE A N 1
ATOM 6509 C CA . ILE A 1 893 ? 14.840 24.129 -2.486 1.00 89.12 893 ILE A CA 1
ATOM 6510 C C . ILE A 1 893 ? 15.122 24.895 -1.188 1.00 89.12 893 ILE A C 1
ATOM 6512 O O . ILE A 1 893 ? 14.514 24.639 -0.142 1.00 89.12 893 ILE A O 1
ATOM 6516 N N . THR A 1 894 ? 16.077 25.829 -1.209 1.00 91.69 894 THR A N 1
ATOM 6517 C CA . THR A 1 894 ? 16.609 26.464 0.007 1.00 91.69 894 THR A CA 1
ATOM 6518 C C . THR A 1 894 ? 16.386 27.991 0.072 1.00 91.69 894 THR A C 1
ATOM 6520 O O . THR A 1 894 ? 16.016 28.656 -0.898 1.00 91.69 894 THR A O 1
ATOM 6523 N N . PRO A 1 895 ? 16.698 28.647 1.213 1.00 95.75 895 PRO A N 1
ATOM 6524 C CA . PRO A 1 895 ? 16.754 30.112 1.300 1.00 95.75 895 PRO A CA 1
ATOM 6525 C C . PRO A 1 895 ? 17.837 30.792 0.431 1.00 95.75 895 PRO A C 1
ATOM 6527 O O . PRO A 1 895 ? 18.029 32.008 0.554 1.00 95.75 895 PRO A O 1
ATOM 6530 N N . ARG A 1 896 ? 18.601 30.035 -0.365 1.00 93.44 896 ARG A N 1
ATOM 6531 C CA . ARG A 1 896 ? 19.562 30.519 -1.369 1.00 93.44 896 ARG A CA 1
ATOM 6532 C C . ARG A 1 896 ? 18.853 30.867 -2.678 1.00 93.44 896 ARG A C 1
ATOM 6534 O O . ARG A 1 896 ? 19.150 31.902 -3.265 1.00 93.44 896 ARG A O 1
ATOM 6541 N N . ASP A 1 897 ? 17.848 30.085 -3.021 1.00 94.56 897 ASP A N 1
ATOM 6542 C CA . ASP A 1 897 ? 17.173 30.039 -4.319 1.00 94.56 897 ASP A CA 1
ATOM 6543 C C . ASP A 1 897 ? 16.113 31.139 -4.368 1.00 94.56 897 ASP A C 1
ATOM 6545 O O . ASP A 1 897 ? 16.159 32.045 -5.205 1.00 94.56 897 ASP A O 1
ATOM 6549 N N . ALA A 1 898 ? 15.356 31.260 -3.272 1.00 94.19 898 ALA A N 1
ATOM 6550 C CA . ALA A 1 898 ? 14.584 32.460 -2.949 1.00 94.19 898 ALA A CA 1
ATOM 6551 C C . ALA A 1 898 ? 15.448 33.742 -2.958 1.00 94.19 898 ALA A C 1
ATOM 6553 O O . ALA A 1 898 ? 14.948 34.839 -3.219 1.00 94.19 898 ALA A O 1
ATOM 6554 N N . ALA A 1 899 ? 16.754 33.650 -2.667 1.00 94.44 899 ALA A N 1
ATOM 6555 C CA . ALA A 1 899 ? 17.659 34.800 -2.706 1.00 94.44 899 ALA A CA 1
ATOM 6556 C C . ALA A 1 899 ? 18.209 35.116 -4.114 1.00 94.44 899 ALA A C 1
ATOM 6558 O O . ALA A 1 899 ? 18.677 36.243 -4.307 1.00 94.44 899 ALA A O 1
ATOM 6559 N N . LEU A 1 900 ? 18.120 34.191 -5.077 1.00 93.25 900 LEU A N 1
ATOM 6560 C CA . LEU A 1 900 ? 18.413 34.416 -6.497 1.00 93.25 900 LEU A CA 1
ATOM 6561 C C . LEU A 1 900 ? 17.245 35.135 -7.175 1.00 93.25 900 LEU A C 1
ATOM 6563 O O . LEU A 1 900 ? 17.434 36.254 -7.657 1.00 93.25 900 LEU A O 1
ATOM 6567 N N . VAL A 1 901 ? 16.022 34.613 -7.039 1.00 94.19 901 VAL A N 1
ATOM 6568 C CA . VAL A 1 901 ? 14.786 35.304 -7.459 1.00 94.19 901 VAL A CA 1
ATOM 6569 C C . VAL A 1 901 ? 14.703 36.703 -6.841 1.00 94.19 901 VAL A C 1
ATOM 6571 O O . VAL A 1 901 ? 14.538 37.700 -7.547 1.00 94.19 901 VAL A O 1
ATOM 6574 N N . THR A 1 902 ? 14.982 36.842 -5.535 1.00 95.19 902 THR A N 1
ATOM 6575 C CA . THR A 1 902 ? 15.042 38.156 -4.853 1.00 95.19 902 THR A CA 1
ATOM 6576 C C . THR A 1 902 ? 16.040 39.150 -5.482 1.00 95.19 902 THR A C 1
ATOM 6578 O O . THR A 1 902 ? 15.905 40.365 -5.292 1.00 95.19 902 THR A O 1
ATOM 6581 N N . VAL A 1 903 ? 17.065 38.681 -6.203 1.00 93.88 903 VAL A N 1
ATOM 6582 C CA . VAL A 1 903 ? 18.048 39.533 -6.894 1.00 93.88 903 VAL A CA 1
ATOM 6583 C C . VAL A 1 903 ? 17.553 40.012 -8.264 1.00 93.88 903 VAL A C 1
ATOM 6585 O O . VAL A 1 903 ? 17.966 41.108 -8.667 1.00 93.88 903 VAL A O 1
ATOM 6588 N N . LEU A 1 904 ? 16.668 39.266 -8.936 1.00 91.88 904 LEU A N 1
ATOM 6589 C CA . LEU A 1 904 ? 16.079 39.646 -10.227 1.00 91.88 904 LEU A CA 1
ATOM 6590 C C . LEU A 1 904 ? 14.680 40.286 -10.139 1.00 91.88 904 LEU A C 1
ATOM 6592 O O . LEU A 1 904 ? 14.333 41.020 -11.058 1.00 91.88 904 LEU A O 1
ATOM 6596 N N . LEU A 1 905 ? 13.954 40.152 -9.019 1.00 94.38 905 LEU A N 1
ATOM 6597 C CA . LEU A 1 905 ? 12.654 40.802 -8.741 1.00 94.38 905 LEU A CA 1
ATOM 6598 C C . LEU A 1 905 ? 12.413 42.141 -9.475 1.00 94.38 905 LEU A C 1
ATOM 6600 O O . LEU A 1 905 ? 12.999 43.187 -9.146 1.00 94.38 905 LEU A O 1
ATOM 6604 N N . GLY A 1 906 ? 11.471 42.119 -10.417 1.00 88.50 906 GLY A N 1
ATOM 6605 C CA . GLY A 1 906 ? 11.124 43.217 -11.311 1.00 88.50 906 GLY A CA 1
ATOM 6606 C C . GLY A 1 906 ? 11.984 43.296 -12.578 1.00 88.50 906 GLY A C 1
ATOM 6607 O O . GLY A 1 906 ? 12.243 44.417 -13.045 1.00 88.50 906 GLY A O 1
ATOM 6608 N N . THR A 1 907 ? 12.445 42.161 -13.117 1.00 92.00 907 THR A N 1
ATOM 6609 C CA . THR A 1 907 ? 13.067 42.090 -14.448 1.00 92.00 907 THR A CA 1
ATOM 6610 C C . THR A 1 907 ? 12.510 40.970 -15.315 1.00 92.00 907 THR A C 1
ATOM 6612 O O . THR A 1 907 ? 12.809 39.811 -15.062 1.00 92.00 907 THR A O 1
ATOM 6615 N N . SER A 1 908 ? 11.886 41.349 -16.430 1.00 89.19 908 SER A N 1
ATOM 6616 C CA . SER A 1 908 ? 11.666 40.476 -17.587 1.00 89.19 908 SER A CA 1
ATOM 6617 C C . SER A 1 908 ? 12.897 39.659 -17.963 1.00 89.19 908 SER A C 1
ATOM 6619 O O . SER A 1 908 ? 13.902 40.206 -18.446 1.00 89.19 908 SER A O 1
ATOM 6621 N N . CYS A 1 909 ? 12.774 38.348 -17.801 1.00 82.69 909 CYS A N 1
ATOM 6622 C CA . CYS A 1 909 ? 13.532 37.350 -18.532 1.00 82.69 909 CYS A CA 1
ATOM 6623 C C . CYS A 1 909 ? 12.536 36.420 -19.241 1.00 82.69 909 CYS A C 1
ATOM 6625 O O . CYS A 1 909 ? 11.348 36.465 -18.980 1.00 82.69 909 CYS A O 1
ATOM 6627 N N . ASP A 1 910 ? 13.009 35.684 -20.234 1.00 77.88 910 ASP A N 1
ATOM 6628 C CA . ASP A 1 910 ? 12.190 34.883 -21.148 1.00 77.88 910 ASP A CA 1
ATOM 6629 C C . ASP A 1 910 ? 12.923 33.539 -21.179 1.00 77.88 910 ASP A C 1
ATOM 6631 O O . ASP A 1 910 ? 13.968 33.432 -21.832 1.00 77.88 910 ASP A O 1
ATOM 6635 N N . GLY A 1 911 ? 12.512 32.630 -20.285 1.00 74.94 911 GLY A N 1
ATOM 6636 C CA . GLY A 1 911 ? 13.256 31.425 -19.907 1.00 74.94 911 GLY A CA 1
ATOM 6637 C C . GLY A 1 911 ? 14.563 31.711 -19.149 1.00 74.94 911 GLY A C 1
ATOM 6638 O O . GLY A 1 911 ? 15.657 31.530 -19.695 1.00 74.94 911 GLY A O 1
ATOM 6639 N N . CYS A 1 912 ? 14.481 32.157 -17.889 1.00 87.31 912 CYS A N 1
ATOM 6640 C CA . CYS A 1 912 ? 15.595 32.052 -16.935 1.00 87.31 912 CYS A CA 1
ATOM 6641 C C . CYS A 1 912 ? 15.143 31.329 -15.655 1.00 87.31 912 CYS A C 1
ATOM 6643 O O . CYS A 1 912 ? 13.972 31.446 -15.318 1.00 87.31 912 CYS A O 1
ATOM 6645 N N . PRO A 1 913 ? 16.032 30.625 -14.922 1.00 89.25 913 PRO A N 1
ATOM 6646 C CA . PRO A 1 913 ? 15.637 29.840 -13.742 1.00 89.25 913 PRO A CA 1
ATOM 6647 C C . PRO A 1 913 ? 15.007 30.665 -12.614 1.00 89.25 913 PRO A C 1
ATOM 6649 O O . PRO A 1 913 ? 14.390 30.119 -11.712 1.00 89.25 913 PRO A O 1
ATOM 6652 N N . GLU A 1 914 ? 15.184 31.988 -12.630 1.00 93.81 914 GLU A N 1
ATOM 6653 C CA . GLU A 1 914 ? 14.547 32.887 -11.671 1.00 93.81 914 GLU A CA 1
ATOM 6654 C C . GLU A 1 914 ? 13.073 33.241 -11.998 1.00 93.81 914 GLU A C 1
ATOM 6656 O O . GLU A 1 914 ? 12.446 33.915 -11.184 1.00 93.81 914 GLU A O 1
ATOM 6661 N N . ASP A 1 915 ? 12.548 32.831 -13.160 1.00 92.50 915 ASP A N 1
ATOM 6662 C CA . ASP A 1 915 ? 11.177 33.044 -13.675 1.00 92.50 915 ASP A CA 1
ATOM 6663 C C . ASP A 1 915 ? 10.424 31.705 -13.601 1.00 92.50 915 ASP A C 1
ATOM 6665 O O . ASP A 1 915 ? 10.297 30.965 -14.573 1.00 92.50 915 ASP A O 1
ATOM 6669 N N . VAL A 1 916 ? 10.041 31.362 -12.373 1.00 88.56 916 VAL A N 1
ATOM 6670 C CA . VAL A 1 916 ? 9.567 30.050 -11.914 1.00 88.56 916 VAL A CA 1
ATOM 6671 C C . VAL A 1 916 ? 8.116 29.795 -12.334 1.00 88.56 916 VAL A C 1
ATOM 6673 O O . VAL A 1 916 ? 7.744 28.643 -12.511 1.00 88.56 916 VAL A O 1
ATOM 6676 N N . ASP A 1 917 ? 7.292 30.837 -12.519 1.00 86.88 917 ASP A N 1
ATOM 6677 C CA . ASP A 1 917 ? 5.926 30.683 -13.063 1.00 86.88 917 ASP A CA 1
ATOM 6678 C C . ASP A 1 917 ? 5.837 30.820 -14.600 1.00 86.88 917 ASP A C 1
ATOM 6680 O O . ASP A 1 917 ? 4.767 30.623 -15.181 1.00 86.88 917 ASP A O 1
ATOM 6684 N N . GLY A 1 918 ? 6.955 31.139 -15.262 1.00 86.12 918 GLY A N 1
ATOM 6685 C CA . GLY A 1 918 ? 7.057 31.277 -16.716 1.00 86.12 918 GLY A CA 1
ATOM 6686 C C . GLY A 1 918 ? 6.282 32.452 -17.337 1.00 86.12 918 GLY A C 1
ATOM 6687 O O . GLY A 1 918 ? 6.160 32.501 -18.565 1.00 86.12 918 GLY A O 1
ATOM 6688 N N . ASP A 1 919 ? 5.740 33.405 -16.558 1.00 84.00 919 ASP A N 1
ATOM 6689 C CA . ASP A 1 919 ? 4.974 34.545 -17.108 1.00 84.00 919 ASP A CA 1
ATOM 6690 C C . ASP A 1 919 ? 5.849 35.615 -17.804 1.00 84.00 919 ASP A C 1
ATOM 6692 O O . ASP A 1 919 ? 5.341 36.430 -18.593 1.00 84.00 919 ASP A O 1
ATOM 6696 N N . GLY A 1 920 ? 7.177 35.523 -17.642 1.00 88.88 920 GLY A N 1
ATOM 6697 C CA . GLY A 1 920 ? 8.188 36.287 -18.375 1.00 88.88 920 GLY A CA 1
ATOM 6698 C C . GLY A 1 920 ? 8.656 37.575 -17.684 1.00 88.88 920 GLY A C 1
ATOM 6699 O O . GLY A 1 920 ? 9.281 38.435 -18.324 1.00 88.88 920 GLY A O 1
ATOM 6700 N N . GLU A 1 921 ? 8.327 37.765 -16.404 1.00 92.94 921 GLU A N 1
ATOM 6701 C CA . GLU A 1 921 ? 8.732 38.888 -15.550 1.00 92.94 921 GLU A CA 1
ATOM 6702 C C . GLU A 1 921 ? 8.890 38.460 -14.076 1.00 92.94 921 GLU A C 1
ATOM 6704 O O . GLU A 1 921 ? 8.026 38.801 -13.281 1.00 92.94 921 GLU A O 1
ATOM 6709 N N . VAL A 1 922 ? 10.035 37.880 -13.682 1.00 94.38 922 VAL A N 1
ATOM 6710 C CA . VAL A 1 922 ? 10.435 37.614 -12.271 1.00 94.38 922 VAL A CA 1
ATOM 6711 C C . VAL A 1 922 ? 9.800 38.584 -11.248 1.00 94.38 922 VAL A C 1
ATOM 6713 O O . VAL A 1 922 ? 10.235 39.736 -11.089 1.00 94.38 922 VAL A O 1
ATOM 6716 N N . ASP A 1 923 ? 8.778 38.113 -10.538 1.00 94.06 923 ASP A N 1
ATOM 6717 C CA . ASP A 1 923 ? 7.795 38.848 -9.734 1.00 94.06 923 ASP A CA 1
ATOM 6718 C C . ASP A 1 923 ? 7.726 38.259 -8.303 1.00 94.06 923 ASP A C 1
ATOM 6720 O O . ASP A 1 923 ? 8.610 37.542 -7.835 1.00 94.06 923 ASP A O 1
ATOM 6724 N N . VAL A 1 924 ? 6.716 38.632 -7.512 1.00 93.62 924 VAL A N 1
ATOM 6725 C CA . VAL A 1 924 ? 6.509 38.057 -6.178 1.00 93.62 924 VAL A CA 1
ATOM 6726 C C . VAL A 1 924 ? 5.935 36.641 -6.227 1.00 93.62 924 VAL A C 1
ATOM 6728 O O . VAL A 1 924 ? 6.013 35.969 -5.206 1.00 93.62 924 VAL A O 1
ATOM 6731 N N . ARG A 1 925 ? 5.400 36.193 -7.369 1.00 88.88 925 ARG A N 1
ATOM 6732 C CA . ARG A 1 925 ? 4.829 34.850 -7.554 1.00 88.88 925 ARG A CA 1
ATOM 6733 C C . ARG A 1 925 ? 5.877 33.748 -7.555 1.00 88.88 925 ARG A C 1
ATOM 6735 O O . ARG A 1 925 ? 5.730 32.799 -6.797 1.00 88.88 925 ARG A O 1
ATOM 6742 N N . ASP A 1 926 ? 6.975 33.926 -8.284 1.00 92.81 926 ASP A N 1
ATOM 6743 C CA . ASP A 1 926 ? 8.133 33.018 -8.266 1.00 92.81 926 ASP A CA 1
ATOM 6744 C C . ASP A 1 926 ? 8.654 32.834 -6.837 1.00 92.81 926 ASP A C 1
ATOM 6746 O O . ASP A 1 926 ? 9.022 31.751 -6.387 1.00 92.81 926 ASP A O 1
ATOM 6750 N N . LEU A 1 927 ? 8.630 33.935 -6.081 1.00 93.62 927 LEU A N 1
ATOM 6751 C CA . LEU A 1 927 ? 9.018 33.962 -4.682 1.00 93.62 927 LEU A CA 1
ATOM 6752 C C . LEU A 1 927 ? 7.978 33.302 -3.758 1.00 93.62 927 LEU A C 1
ATOM 6754 O O . LEU A 1 927 ? 8.352 32.845 -2.682 1.00 93.62 927 LEU A O 1
ATOM 6758 N N . GLU A 1 928 ? 6.700 33.273 -4.138 1.00 91.31 928 GLU A N 1
ATOM 6759 C CA . GLU A 1 928 ? 5.642 32.544 -3.430 1.00 91.31 928 GLU A CA 1
ATOM 6760 C C . GLU A 1 928 ? 5.782 31.029 -3.693 1.00 91.31 928 GLU A C 1
ATOM 6762 O O . GLU A 1 928 ? 5.881 30.291 -2.714 1.00 91.31 928 GLU A O 1
ATOM 6767 N N . ILE A 1 929 ? 5.985 30.586 -4.946 1.00 86.12 929 ILE A N 1
ATOM 6768 C CA . ILE A 1 929 ? 6.252 29.174 -5.308 1.00 86.12 929 ILE A CA 1
ATOM 6769 C C . ILE A 1 929 ? 7.464 28.621 -4.543 1.00 86.12 929 ILE A C 1
ATOM 6771 O O . ILE A 1 929 ? 7.351 27.614 -3.841 1.00 86.12 929 ILE A O 1
ATOM 6775 N N . ILE A 1 930 ? 8.612 29.316 -4.581 1.00 90.94 930 ILE A N 1
ATOM 6776 C CA . ILE A 1 930 ? 9.810 28.864 -3.852 1.00 90.94 930 ILE A CA 1
ATOM 6777 C C . ILE A 1 930 ? 9.550 28.772 -2.343 1.00 90.94 930 ILE A C 1
ATOM 6779 O O . ILE A 1 930 ? 10.101 27.890 -1.690 1.00 90.94 930 ILE A O 1
ATOM 6783 N N . PHE A 1 931 ? 8.735 29.656 -1.751 1.00 89.94 931 PHE A N 1
ATOM 6784 C CA . PHE A 1 931 ? 8.425 29.575 -0.319 1.00 89.94 931 PHE A CA 1
ATOM 6785 C C . PHE A 1 931 ? 7.411 28.486 0.042 1.00 89.94 931 PHE A C 1
ATOM 6787 O O . PHE A 1 931 ? 7.417 28.059 1.199 1.00 89.94 931 PHE A O 1
ATOM 6794 N N . GLU A 1 932 ? 6.582 28.037 -0.897 1.00 82.06 932 GLU A N 1
ATOM 6795 C CA . GLU A 1 932 ? 5.652 26.920 -0.705 1.00 82.06 932 GLU A CA 1
ATOM 6796 C C . GLU A 1 932 ? 6.375 25.566 -0.792 1.00 82.06 932 GLU A C 1
ATOM 6798 O O . GLU A 1 932 ? 6.099 24.686 0.020 1.00 82.06 932 GLU A O 1
ATOM 6803 N N . GLN A 1 933 ? 7.390 25.445 -1.657 1.00 84.44 933 GLN A N 1
ATOM 6804 C CA . GLN A 1 933 ? 8.219 24.237 -1.803 1.00 84.44 933 GLN A CA 1
ATOM 6805 C C . GLN A 1 933 ? 9.493 24.219 -0.910 1.00 84.44 933 GLN A C 1
ATOM 6807 O O . GLN A 1 933 ? 10.247 23.244 -0.874 1.00 84.44 933 GLN A O 1
ATOM 6812 N N . MET A 1 934 ? 9.774 25.293 -0.155 1.00 89.38 934 MET A N 1
ATOM 6813 C CA . MET A 1 934 ? 11.043 25.462 0.577 1.00 89.38 934 MET A CA 1
ATOM 6814 C C . MET A 1 934 ? 11.298 24.381 1.640 1.00 89.38 934 MET A C 1
ATOM 6816 O O . MET A 1 934 ? 10.666 24.355 2.698 1.00 89.38 934 MET A O 1
ATOM 6820 N N . GLY A 1 935 ? 12.357 23.598 1.433 1.00 77.75 935 GLY A N 1
ATOM 6821 C CA . GLY A 1 935 ? 12.790 22.515 2.316 1.00 77.75 935 GLY A CA 1
ATOM 6822 C C . GLY A 1 935 ? 12.468 21.113 1.800 1.00 77.75 935 GLY A C 1
ATOM 6823 O O . GLY A 1 935 ? 12.875 20.150 2.449 1.00 77.75 935 GLY A O 1
ATOM 6824 N N . GLN A 1 936 ? 11.793 20.995 0.653 1.00 76.75 936 GLN A N 1
ATOM 6825 C CA . GLN A 1 936 ? 11.723 19.751 -0.113 1.00 76.75 936 GLN A CA 1
ATOM 6826 C C . GLN A 1 936 ? 13.085 19.447 -0.772 1.00 76.75 936 GLN A C 1
ATOM 6828 O O . GLN A 1 936 ? 13.902 20.347 -1.006 1.00 76.75 936 GLN A O 1
ATOM 6833 N N . ALA A 1 937 ? 13.332 18.163 -1.034 1.00 63.75 937 ALA A N 1
ATOM 6834 C CA . ALA A 1 937 ? 14.433 17.689 -1.868 1.00 63.75 937 ALA A CA 1
ATOM 6835 C C . ALA A 1 937 ? 13.879 17.345 -3.256 1.00 63.75 937 ALA A C 1
ATOM 6837 O O . ALA A 1 937 ? 12.759 16.846 -3.359 1.00 63.75 937 ALA A O 1
ATOM 6838 N N . CYS A 1 938 ? 14.647 17.631 -4.302 1.00 71.88 938 CYS A N 1
ATOM 6839 C CA . CYS A 1 938 ? 14.247 17.366 -5.680 1.00 71.88 938 CYS A CA 1
ATOM 6840 C C . CYS A 1 938 ? 14.306 15.858 -5.982 1.00 71.88 938 CYS A C 1
ATOM 6842 O O . CYS A 1 938 ? 15.318 15.249 -5.630 1.00 71.88 938 CYS A O 1
ATOM 6844 N N . PRO A 1 939 ? 13.313 15.263 -6.677 1.00 52.12 939 PRO A N 1
ATOM 6845 C CA . PRO A 1 939 ? 13.441 13.903 -7.205 1.00 52.12 939 PRO A CA 1
ATOM 6846 C C . PRO A 1 939 ? 14.606 13.807 -8.200 1.00 52.12 939 PRO A C 1
ATOM 6848 O O . PRO A 1 939 ? 15.474 12.956 -8.069 1.00 52.12 939 PRO A O 1
ATOM 6851 N N . PHE A 1 940 ? 14.700 14.766 -9.127 1.00 54.22 940 PHE A N 1
ATOM 6852 C CA . PHE A 1 940 ? 15.759 14.813 -10.136 1.00 54.22 940 PHE A CA 1
ATOM 6853 C C . PHE A 1 940 ? 16.796 15.892 -9.803 1.00 54.22 940 PHE A C 1
ATOM 6855 O O . PHE A 1 940 ? 16.591 17.083 -10.037 1.00 54.22 940 PHE A O 1
ATOM 6862 N N . GLY A 1 941 ? 17.928 15.473 -9.232 1.00 43.84 941 GLY A N 1
ATOM 6863 C CA . GLY A 1 941 ? 19.077 16.341 -8.953 1.00 43.84 941 GLY A CA 1
ATOM 6864 C C . GLY A 1 941 ? 20.013 16.476 -10.159 1.00 43.84 941 GLY A C 1
ATOM 6865 O O . GLY A 1 941 ? 21.044 15.802 -10.206 1.00 43.84 941 GLY A O 1
ATOM 6866 N N . ASP A 1 942 ? 19.675 17.340 -11.122 1.00 42.72 942 ASP A N 1
ATOM 6867 C CA . ASP A 1 942 ? 20.389 17.452 -12.407 1.00 42.72 942 ASP A CA 1
ATOM 6868 C C . ASP A 1 942 ? 21.808 18.060 -12.269 1.00 42.72 942 ASP A C 1
ATOM 6870 O O . ASP A 1 942 ? 22.027 19.273 -12.257 1.00 42.72 942 ASP A O 1
ATOM 6874 N N . GLY A 1 943 ? 22.819 17.199 -12.113 1.00 44.56 943 GLY A N 1
ATOM 6875 C CA . GLY A 1 943 ? 24.181 17.559 -11.683 1.00 44.56 943 GLY A CA 1
ATOM 6876 C C . GLY A 1 943 ? 25.085 18.257 -12.724 1.00 44.56 943 GLY A C 1
ATOM 6877 O O . GLY A 1 943 ? 26.239 17.844 -12.887 1.00 44.56 943 GLY A O 1
ATOM 6878 N N . GLY A 1 944 ? 24.605 19.302 -13.424 1.00 40.06 944 GLY A N 1
ATOM 6879 C CA . GLY A 1 944 ? 24.999 19.579 -14.822 1.00 40.06 944 GLY A CA 1
ATOM 6880 C C . GLY A 1 944 ? 25.517 20.956 -15.323 1.00 40.06 944 GLY A C 1
ATOM 6881 O O . GLY A 1 944 ? 25.621 21.096 -16.539 1.00 40.06 944 GLY A O 1
ATOM 6882 N N . THR A 1 945 ? 25.980 21.907 -14.489 1.00 31.61 945 THR A N 1
ATOM 6883 C CA . THR A 1 945 ? 26.858 23.093 -14.834 1.00 31.61 945 THR A CA 1
ATOM 6884 C C . THR A 1 945 ? 26.331 24.396 -15.470 1.00 31.61 945 THR A C 1
ATOM 6886 O O . THR A 1 945 ? 25.718 24.385 -16.556 1.00 31.61 945 THR A O 1
#

Foldseek 3Di:
DDDDDDDDDDDDDDDDDDDDDDDDDDDDDQFPFDDDDQKTKGQFDDPAFAEEEEDQPPDDDFLLVVLCVLVRHTYTYGHDLVVLLVCLVDPDGLEYAEHAADPPDDDCNLVSVLVSCVVNPLRYYADAHHDFAQDRVSVVSVQWDWADRGLQTFIQGPDPQKFAEDDAFDADPVPGGQFDHTDPRDDTDDDDDDHHDGWIGHPRQTHDNHRLVVVDVDSVVSNLSSNRVVCVSRVNFVWWKKFAFFDPWPDHQFIWTADLQFRDTDTQGHPPLADHAWAWEADQLQQWIKIWWADDDDDDLPPRRGIWIWTQPDSVVRDDRDIDTACLNVAPPDRFTWQYWYADVVVQFIFTDTHPWFAWTWTAHPNGYTDTQETAPTRFREWEWAFDDPVLHTDIFIWTKGAAFQWIFTADSRRRYTPDIAGAAEVVHDADWGIWQEWEADVLPRWIKTWTWGQDPAPDDDDDDDDDDDNGDGTWIFIFTADPNHNYTYTSYTHSTHGNYIYIRTPQQLPFWAAEEEEEEQPDPVCLQLLLLCQVQVVVLCVSCVVSVHNYDYAAAFQDDAADRSSVPHDYHLCVPQHFDQPDDCLLHTLPDPALSSQQQLSSLRRCLAVPDDDVSHAAEYEYEEQAANRRRDPDPDCPSRLVSLVSSLVSNVVSLYAYEYEHEAPHDPCHVVSNLSNRLSRQFYYHYDHRSNPPVNVVVSVRVVSSSQSVFCVPPPSGGVSSDPDDPDCPPLAQEFAQFLVPAAEDWAPHKRKYKLDDVSPCDPPDPDCQQPRDRFDWRKTKHKFAFQAKKKKKKFKAFDQFKKKKFKFQDPVGDPVRTPDIDTRPDGMDMDIHHHGGMMMIMMITGPSDITIMIMHMHMHGGLDPVAPLLVPSDGCSLPPLQPLPLQQFLEPVSLVVLVVQAQDFDQRHSSCSNNPRGSHCVSSVVSVVRHGDGHSDRPPDD

Sequence (945 aa):
MKTHGTMVIAAATLLSVSASHASTANNARSPEATVTGGKVVFQGLAGGPHVLFYEDFVLGTSAYQAALDALGWTVTMVTDPADFETELQTGAYTHVIAAHQNAGGASGWEDDLSAWAASNPGAPVLISDWRVDEPQPYLADLGFAYSGNVNLGMVEGTGGEALDGLAGALVNPGWGIFSYGVTGGTTIATDSPGSGKPMAVRNGCHFFNGFLSDTFLNGDVGRDVAIRELQCAAGGGQFELIGVTGDGSPTPESLFRIDPTDATIEFICGLGNGDDGETIGWNSTDGQLYHASGHDSEFDPKTLDGVVFEIVDDVGNGTSCATTNIDISTTDLIDEEAQALLWWPEENVFLWKQNHGPGPLFRVTADGEPTLVGDMDHQAKGLAFAQIPARLGDGIGLYSVESESDQLRLIDPADASTLDSITLNLVPPSGAILGGNGLATHPATGELWGVIRVEGDGGGGGGGGGGEAGGGGPPVRLLTVIDPGTGDAHVVGPLEERFAGITWVGTDGLVCPPVEVVFLMDTSGSMDDEAAALCAAIDAVEGDLGALGIDATTFLYGITEAPGGAFDCLTDTVLDLFGPDVPGDGSCGPLDQPGDNDESWAPATAIVAQEFRWTPGALRVIVPISDEGPCLGSCTDGLPESEAAIANAIVLANINGVTVSPIVGNDPEDCVVPLATELAEGTGGTVFESTDPKLDLAAAIVALVLDACESIGDCNNNGIPDDVETEPQYELDEDAQATPECEDAPFIGPGITYMTTTVTDASFGPAFPDYFFCGLYVGVIDVFYQYTPAWDGLAFVSVEGPPVDFVYGVYDACPPTRESLIDCNEIDHFEIIFHAEKGTTYWIRVAAQFFQEAPFELHMVGPDPAFNPVDCNGNGIPDECECLADVDGDGFITPRDAALVTVLLGTSCDGCPEDVDGDGEVDVRDLEIIFEQMGQACPFGDGGT

pLDDT: mean 77.5, std 19.86, range [28.2, 98.62]

Radius of gyration: 33.33 Å; chains: 1; bounding box: 82×115×98 Å

Secondary structure (DSSP, 8-state):
--------------------PPP------------BBTBEE----TTS-EEEEEE-TTS---HHHHHHHHTT-EEEEE-SHHHHHHHHHH---SEEEEEE---SS--SHHHHHHHHHHHSTT--EEEEE---SS--SHHHHTTEEE--SSTTSPEEESSTTSS---SSEEEETTTEEEEE---TT------SSS-----EEETTEEE--S-GGGT-SSHHHHHHHHHHHHHHHHT-S--EEEEEE-TT-SS-SEEEEE-TTT--EEEEEE--S--EEEEEEEETTTTEEEEEEE--S---TTT-TT-EEEEETTGGGTS---EEE--GGGSS--SS-EEEEEEEGGGTEEEEEESSSS-EEEEE-TT--EEEEEE-SS-EEEEEEEEPPTTS-SSEEEEEEESSSSEEEEE-TTT--EEEEEE-EEES--S-EEEEEEEEE-TTT-PEEEEEEE-----------------PPPPEEEEEEE-TTT-EEEEEEEESS-EEEEEEEPSS---PPPEEEEEEE--SSSTTTHHHHHHHHHHHHHHHHTTTT--EEEEEEESSSPS-GGGTT--EEHHHHT-S--SS--SS--TTSSSS-TT-HHHHHHHHHHHS-PPTT-EEEEEEEESSBTTTB-SSS-THHHHHHHHHHHHHHHHTT-EE--EEPSS--TTHHHHHHHHHHTTT---EE-S-TTTSHHHHHHHHHHHHHHTTT-SS-SSS-TTTSS-------TT---BSSGGGPPB--TT-EEEEE--TT----S--S---BTTB---EEEEEEEE-BSSSEEEEEEEE-SSS-EEEEEESSSSP-SSSEEEEEESS--EEEEEE-TT--EEEEEEEETT---EEEEEEESSPBS--S---S-SSS-GGGS-TT-TT-SSB--TTHHHHHHHHSSB--SS-TT-SS-SSSB-HHHHHHHHHHTTPBPSS-----